Protein AF-A0AA97G3I2-F1 (afdb_monomer)

Solvent-accessible surface area (backbone atoms only — not comparable to full-atom values): 60338 Å² total; per-residue (Å²): 138,85,88,87,87,88,81,91,87,89,88,85,90,91,90,89,89,88,90,92,85,88,84,84,91,85,84,83,90,85,82,82,90,84,91,81,91,88,88,81,88,88,87,89,86,84,88,83,84,86,76,59,80,69,82,68,74,82,69,80,83,82,67,99,65,90,66,88,88,70,79,66,52,35,81,41,28,3,24,50,42,18,44,53,46,54,38,52,75,70,69,47,59,52,62,64,66,43,71,48,29,27,66,45,46,49,55,59,30,60,42,75,54,60,66,80,61,52,58,74,44,31,99,71,78,66,78,91,54,81,66,79,39,22,56,55,58,52,50,56,50,47,75,70,57,63,81,91,46,51,68,63,52,34,57,43,24,45,19,48,19,54,41,45,54,27,69,79,40,47,76,72,44,62,86,40,69,50,46,45,52,56,49,52,47,53,47,55,51,35,75,77,43,70,94,59,58,38,32,37,34,58,9,33,54,72,26,48,29,56,55,38,47,60,69,85,60,59,38,64,47,60,43,46,76,64,67,63,67,56,51,48,32,45,28,54,18,32,42,30,32,48,92,62,17,89,86,62,46,61,65,78,38,12,36,34,46,29,51,60,77,69,33,49,27,7,18,40,36,31,49,47,57,29,82,86,40,58,25,32,36,39,36,30,39,54,18,37,29,62,54,31,47,54,29,56,86,43,32,24,42,30,35,38,42,33,44,49,66,96,54,94,84,64,82,67,49,72,49,81,44,84,33,43,39,55,55,30,24,39,86,41,82,54,100,63,31,49,44,80,43,82,44,78,37,84,71,47,65,64,72,92,58,86,78,62,82,53,70,69,49,52,50,53,50,51,51,53,53,50,52,46,21,22,60,70,44,27,55,32,36,31,40,34,32,25,31,77,87,60,49,72,34,46,75,47,62,34,56,42,53,78,68,44,74,51,42,38,24,73,46,68,78,70,92,77,56,70,37,57,38,51,65,49,11,58,36,68,36,55,25,36,30,38,73,70,46,88,92,49,60,86,73,58,59,74,31,15,33,36,34,36,61,39,60,53,75,73,62,69,34,70,77,44,49,70,33,42,32,25,40,39,23,34,34,41,47,66,79,11,43,53,27,51,48,29,50,74,71,64,26,22,28,30,36,28,44,93,40,41,70,52,55,65,76,41,52,70,41,51,23,21,43,40,20,38,25,28,63,85,38,82,46,19,39,29,32,78,40,80,49,61,70,61,52,58,78,31,45,55,72,48,77,64,79,53,76,79,62,85,53,62,84,70,72,47,73,74,74,41,48,74,56,93,81,67,49,94,45,71,62,59,35,51,50,51,56,52,51,50,52,54,58,55,52,53,57,71,39,92,54,22,51,50,54,46,36,83,36,43,67,63,36,43,28,36,73,55,35,67,64,52,47,53,48,26,56,49,44,52,53,42,51,54,50,32,51,54,34,50,53,53,49,50,54,44,44,61,51,53,12,54,98,72,47,55,75,68,56,47,52,60,57,70,46,46,58,54,48,50,54,47,47,50,55,49,54,54,49,51,47,57,33,49,50,52,47,49,52,60,53,53,28,37,76,71,65,62,63,53,91,60,48,42,61,54,32,47,50,31,31,48,48,41,40,40,43,43,62,41,69,86,60,96,49,68,91,55,51,70,19,54,46,29,47,53,50,57,47,52,52,55,47,65,64,42,46,63,61,30,30,62,47,47,61,51,40,52,76,52,76,60,93,48,35,39,36,36,38,46,50,67,97,86,73,75,82,73,86,57,51,79,60,46,60,51,54,54,70,71,58,39,76,36,33,43,36,40,38,47,88,61,35,37,37,36,44,35,40,46,87,94,31,42,37,40,38,41,41,33,58,60,48,85,99,67,79,35,16,35,44,35,42,40,42,33,43,80,49,56,45,100,86,70,51,61,39,41,10,51,49,50,38,52,48,50,52,54,54,49,51,63,69,45,50,62,56,93,78,33,56,78,74,43,76,50,76,38,81,78,69,30,30,43,35,42,35,34,45,48,43,84,42,72,67,48,51,37,50,28,48,44,50,49,54,29,47,53,54,44,47,74,64,42,22,85,65,34,46,91,50,79,62,62,84,96,67,88,61,44,71,70,59,45,58,70,57,58,77,56,81,53,78,50,54,59,50,41,42,29,52,51,39,50,49,43,55,56,37,63,39,81,93,50,88,41,55,86,44,43,67,80,48,52,52,74,67,60,42,50,53,37,52,53,40,32,54,41,57,80,32,93,88,49,38,69,63,49,60,68,28,93,89,51,55,72,69,59,42,42,48,51,48,49,52,41,44,74,74,42,25,71,78,38,51,69,52,50,31,67,79,39,64,92,49,54,95,32,34,30,27,51,44,84,50,62,84,61,49,86,41,57,82,34,52,55,89,55,65,64,85,85,40,50,67,60,53,51,52,46,42,69,74,57,43,78,36,47,42,30,68,58,37,50,53,55,52,51,52,57,66,72,79,108

Sequence (1084 aa):
MLPAYSQRADSPTPATNSNQIPGAEGLSDGAESTHKSYFSDPDPTSVPVQTSLADRLCRSPVSDQADDYSPPNRHQLGGKGMFLQCMKEAGLPVPPFECVTTQVMNALEHQPLDRHRLARCLPWIPDQLDAEISLSKIRKCFATLPPSEQTKRNDWLAGLASFIASDDYYEQVKDSEAAREIRDLRSQLEELCPSQPIIVRSSGVNEDDYGDAQAGKYLSKLQGEEDVLRTCLEVMASAYRPEVCSEGIPQTMALIIQQCIDCRYGGVAMSYQSFQENTVRLEYTLGQPKGVVSGQSGNRPHRIDIYREDRMEEVNRSQYFPGTISSYFILKKNDNGYSETEVFDADAQSDDGRYALTDDMVSELIEYVTRLENLLFCPVDVEFAINRQGRPILLQVRPVTRLSGGMDFTMPIPEQTLAIGESVSEGYCTGPIWLAKKREAGSMPEGAIVVAHHAEDWMLEPGFLKRAGGFVFLEGGFNDHVAILMKQKRKTLMLVGGHFAAMDALVGQQATLACARFRGQPGAFVVAGDYTEKLACYSSLSSDFAEVPLAKTLPSRDDLSPPAGTFYRVTSGFQWLTDQNARLLSFFDASSELDCLANPIKLSMSPQRTERLEETVDGVKRLIYGAEALLEGYQAFLRLAGKKGSPHIMLLRDEWPLLMDRFVELKETVGSELDSIILPMQAAEEGLVSPGMFRQWVAACHQLQSSLQALNPREAEQVRSVHELIFALHQRFVEALAPVTLTSGQGKISMEKNVTYVQCSTPGETVPLISASCKTSLKRLVRHATVVTMEGALIVNMKFGEHWGLIELLEKAEGGKERTLRLKFSDTFITPDGSEDPGKLKRMWFLVQLLKAIDLDKNADSMQLSCNAVAGQIIVECPRMTSPEKMQEAFEKLITALLAVQNLDLFLEDKSIFEEVNWNFNLLLQRLDSDLVTEADRFAFQHCLFLMACSEQYDILPGCYRLLNDQQVQFIDHSRRLVNLENSYEKVLMSDDIGEATRRELLHHFLLVDPGWTIPLVEDVYPHLRGKSFIIEPSEDYQLKFVVSPDQPFREHEEKVKKAFQKNGLLYASQRLRDEYFAFRYDQ

Structure (mmCIF, N/CA/C/O backbone):
data_AF-A0AA97G3I2-F1
#
_entry.id   AF-A0AA97G3I2-F1
#
loop_
_atom_site.group_PDB
_atom_site.id
_atom_site.type_symbol
_atom_site.label_atom_id
_atom_site.label_alt_id
_atom_site.label_comp_id
_atom_site.label_asym_id
_atom_site.label_entity_id
_atom_site.label_seq_id
_atom_site.pdbx_PDB_ins_code
_atom_site.Cartn_x
_atom_site.Cartn_y
_atom_site.Cartn_z
_atom_site.occupancy
_atom_site.B_iso_or_equiv
_atom_site.auth_seq_id
_atom_site.auth_comp_id
_atom_site.auth_asym_id
_atom_site.auth_atom_id
_atom_site.pdbx_PDB_model_num
ATOM 1 N N . MET A 1 1 ? -64.661 33.399 2.501 1.00 30.88 1 MET A N 1
ATOM 2 C CA . MET A 1 1 ? -65.595 33.317 1.352 1.00 30.88 1 MET A CA 1
ATOM 3 C C . MET A 1 1 ? -65.930 31.845 1.102 1.00 30.88 1 MET A C 1
ATOM 5 O O . MET A 1 1 ? -65.134 31.002 1.486 1.00 30.88 1 MET A O 1
ATOM 9 N N . LEU A 1 2 ? -67.093 31.551 0.513 1.00 24.27 2 LEU A N 1
ATOM 10 C CA . LEU A 1 2 ? -67.498 30.250 -0.074 1.00 24.27 2 LEU A CA 1
ATOM 11 C C . LEU A 1 2 ? -67.487 30.393 -1.618 1.00 24.27 2 LEU A C 1
ATOM 13 O O . LEU A 1 2 ? -67.349 31.543 -2.049 1.00 24.27 2 LEU A O 1
ATOM 17 N N . PRO A 1 3 ? -67.716 29.349 -2.459 1.00 43.41 3 PRO A N 1
ATOM 18 C CA . PRO A 1 3 ? -67.945 27.893 -2.241 1.00 43.41 3 PRO A CA 1
ATOM 19 C C . PRO A 1 3 ? -66.755 27.023 -2.763 1.00 43.41 3 PRO A C 1
ATOM 21 O O . PRO A 1 3 ? -65.778 27.607 -3.211 1.00 43.41 3 PRO A O 1
ATOM 24 N N . ALA A 1 4 ? -66.649 25.675 -2.726 1.00 29.25 4 ALA A N 1
ATOM 25 C CA . ALA A 1 4 ? -67.495 24.471 -2.484 1.00 29.25 4 ALA A CA 1
ATOM 26 C C . ALA A 1 4 ? -67.762 23.570 -3.736 1.00 29.25 4 ALA A C 1
ATOM 28 O O . ALA A 1 4 ? -67.625 24.047 -4.856 1.00 29.25 4 ALA A O 1
ATOM 29 N N . TYR A 1 5 ? -68.188 22.303 -3.504 1.00 27.78 5 TYR A N 1
ATOM 30 C CA . TYR A 1 5 ? -68.305 21.101 -4.398 1.00 27.78 5 TYR A CA 1
ATOM 31 C C . TYR A 1 5 ? -66.997 20.274 -4.545 1.00 27.78 5 TYR A C 1
ATOM 33 O O . TYR A 1 5 ? -66.016 20.813 -5.032 1.00 27.78 5 TYR A O 1
ATOM 41 N N . SER A 1 6 ? -66.808 19.027 -4.050 1.00 28.78 6 SER A N 1
ATOM 42 C CA . SER A 1 6 ? -67.592 17.757 -3.891 1.00 28.78 6 SER A CA 1
ATOM 43 C C . SER A 1 6 ? -67.478 16.807 -5.107 1.00 28.78 6 SER A C 1
ATOM 45 O O . SER A 1 6 ? -67.515 17.308 -6.221 1.00 28.78 6 SER A O 1
ATOM 47 N N . GLN A 1 7 ? -67.399 15.466 -4.991 1.00 28.77 7 GLN A N 1
ATOM 48 C CA . GLN A 1 7 ? -68.122 14.573 -4.059 1.00 28.77 7 GLN A CA 1
ATOM 49 C C . GLN A 1 7 ? -67.479 13.152 -3.920 1.00 28.77 7 GLN A C 1
ATOM 51 O O . GLN A 1 7 ? -66.863 12.703 -4.874 1.00 28.77 7 GLN A O 1
ATOM 56 N N . ARG A 1 8 ? -67.673 12.489 -2.753 1.00 29.44 8 ARG A N 1
ATOM 57 C CA . ARG A 1 8 ? -67.909 11.033 -2.429 1.00 29.44 8 ARG A CA 1
ATOM 58 C C . ARG A 1 8 ? -67.457 9.899 -3.394 1.00 29.44 8 ARG A C 1
ATOM 60 O O . ARG A 1 8 ? -67.605 10.054 -4.594 1.00 29.44 8 ARG A O 1
ATOM 67 N N . ALA A 1 9 ? -67.135 8.656 -2.984 1.00 28.88 9 ALA A N 1
ATOM 68 C CA . ALA A 1 9 ? -66.848 7.931 -1.711 1.00 28.88 9 ALA A CA 1
ATOM 69 C C . ALA A 1 9 ? -66.423 6.460 -2.107 1.00 28.88 9 ALA A C 1
ATOM 71 O O . ALA A 1 9 ? -66.140 6.268 -3.286 1.00 28.88 9 ALA A O 1
ATOM 72 N N . ASP A 1 10 ? -66.332 5.367 -1.319 1.00 26.53 10 ASP A N 1
ATOM 73 C CA . ASP A 1 10 ? -66.602 5.012 0.100 1.00 26.53 10 ASP A CA 1
ATOM 74 C C . ASP A 1 10 ? -65.804 3.718 0.511 1.00 26.53 10 ASP A C 1
ATOM 76 O O . ASP A 1 10 ? -64.879 3.335 -0.205 1.00 26.53 10 ASP A O 1
ATOM 80 N N . SER A 1 11 ? -66.120 3.029 1.627 1.00 26.61 11 SER A N 1
ATOM 81 C CA . SER A 1 11 ? -65.428 1.802 2.142 1.00 26.61 11 SER A CA 1
ATOM 82 C C . SER A 1 11 ? -66.394 0.813 2.874 1.00 26.61 11 SER A C 1
ATOM 84 O O . SER A 1 11 ? -67.585 1.130 2.890 1.00 26.61 11 SER A O 1
ATOM 86 N N . PRO A 1 12 ? -66.008 -0.316 3.549 1.00 47.97 12 PRO A N 1
ATOM 87 C CA . PRO A 1 12 ? -64.778 -1.152 3.553 1.00 47.97 12 PRO A CA 1
ATOM 88 C C . PRO A 1 12 ? -64.996 -2.721 3.540 1.00 47.97 12 PRO A C 1
ATOM 90 O O . PRO A 1 12 ? -66.108 -3.207 3.718 1.00 47.97 12 PRO A O 1
ATOM 93 N N . THR A 1 13 ? -63.894 -3.502 3.448 1.00 26.42 13 THR A N 1
ATOM 94 C CA . THR A 1 13 ? -63.675 -4.912 3.946 1.00 26.42 13 THR A CA 1
ATOM 95 C C . THR A 1 13 ? -64.613 -6.079 3.455 1.00 26.42 13 THR A C 1
ATOM 97 O O . THR A 1 13 ? -65.217 -5.928 2.398 1.00 26.42 13 THR A O 1
ATOM 100 N N . PRO A 1 14 ? -64.581 -7.333 4.005 1.00 52.12 14 PRO A N 1
ATOM 101 C CA . PRO A 1 14 ? -63.627 -8.402 3.604 1.00 52.12 14 PRO A CA 1
ATOM 102 C C . PRO A 1 14 ? -64.246 -9.825 3.362 1.00 52.12 14 PRO A C 1
ATOM 104 O O . PRO A 1 14 ? -65.458 -9.990 3.453 1.00 52.12 14 PRO A O 1
ATOM 107 N N . ALA A 1 15 ? -63.387 -10.861 3.189 1.00 26.97 15 ALA A N 1
ATOM 108 C CA . ALA A 1 15 ? -63.506 -12.265 3.694 1.00 26.97 15 ALA A CA 1
ATOM 109 C C . ALA A 1 15 ? -63.346 -13.455 2.698 1.00 26.97 15 ALA A C 1
ATOM 111 O O . ALA A 1 15 ? -63.391 -13.323 1.480 1.00 26.97 15 ALA A O 1
ATOM 112 N N . THR A 1 16 ? -63.092 -14.629 3.295 1.00 29.27 16 THR A N 1
ATOM 113 C CA . THR A 1 16 ? -62.612 -15.934 2.782 1.00 29.27 16 THR A CA 1
ATOM 114 C C . THR A 1 16 ? -63.654 -16.849 2.114 1.00 29.27 16 THR A C 1
ATOM 116 O O . THR A 1 16 ? -64.828 -16.793 2.472 1.00 29.27 16 THR A O 1
ATOM 119 N N . ASN A 1 17 ? -63.203 -17.826 1.295 1.00 27.77 17 ASN A N 1
ATOM 120 C CA . ASN A 1 17 ? -63.493 -19.271 1.500 1.00 27.77 17 ASN A CA 1
ATOM 121 C C . ASN A 1 17 ? -62.713 -20.232 0.561 1.00 27.77 17 ASN A C 1
ATOM 123 O O . ASN A 1 17 ? -61.978 -19.783 -0.313 1.00 27.77 17 ASN A O 1
ATOM 127 N N . SER A 1 18 ? -62.822 -21.551 0.803 1.00 29.17 18 SER A N 1
ATOM 128 C CA . SER A 1 18 ? -61.908 -22.622 0.343 1.00 29.17 18 SER A CA 1
ATOM 129 C C . SER A 1 18 ? -62.562 -23.791 -0.438 1.00 29.17 18 SER A C 1
ATOM 131 O O . SER A 1 18 ? -63.786 -23.843 -0.559 1.00 29.17 18 SER A O 1
ATOM 133 N N . ASN A 1 19 ? -61.717 -24.775 -0.825 1.00 31.34 19 ASN A N 1
ATOM 134 C CA . ASN A 1 19 ? -61.951 -26.207 -1.188 1.00 31.34 19 ASN A CA 1
ATOM 135 C C . ASN A 1 19 ? -61.662 -26.533 -2.677 1.00 31.34 19 ASN A C 1
ATOM 137 O O . ASN A 1 19 ? -62.132 -25.818 -3.548 1.00 31.34 19 ASN A O 1
ATOM 141 N N . GLN A 1 20 ? -60.910 -27.586 -3.052 1.00 28.09 20 GLN A N 1
ATOM 142 C CA . GLN A 1 20 ? -61.114 -29.007 -2.690 1.00 28.09 20 GLN A CA 1
ATOM 143 C C . GLN A 1 20 ? -59.856 -29.919 -2.895 1.00 28.09 20 GLN A C 1
ATOM 145 O O . GLN A 1 20 ? -58.813 -29.457 -3.341 1.00 28.09 20 GLN A O 1
ATOM 150 N N . ILE A 1 21 ? -59.976 -31.214 -2.551 1.00 31.23 21 ILE A N 1
ATOM 151 C CA . ILE A 1 21 ? -58.968 -32.319 -2.483 1.00 31.23 21 ILE A CA 1
ATOM 152 C C . ILE A 1 21 ? -59.619 -33.552 -3.182 1.00 31.23 21 ILE A C 1
ATOM 154 O O . ILE A 1 21 ? -60.841 -33.651 -3.011 1.00 31.23 21 ILE A O 1
ATOM 158 N N . PRO A 1 22 ? -58.955 -34.446 -3.981 1.00 46.09 22 PRO A N 1
ATOM 159 C CA . PRO A 1 22 ? -57.848 -35.377 -3.600 1.00 46.09 22 PRO A CA 1
ATOM 160 C C . PRO A 1 22 ? -56.784 -35.679 -4.706 1.00 46.09 22 PRO A C 1
ATOM 162 O O . PRO A 1 22 ? -56.886 -35.150 -5.806 1.00 46.09 22 PRO A O 1
ATOM 165 N N . GLY A 1 23 ? -55.753 -36.531 -4.529 1.00 30.03 23 GLY A N 1
ATOM 166 C CA . GLY A 1 23 ? -55.194 -37.185 -3.323 1.00 30.03 23 GLY A CA 1
ATOM 167 C C . GLY A 1 23 ? -54.418 -38.510 -3.584 1.00 30.03 23 GLY A C 1
ATOM 168 O O . GLY A 1 23 ? -54.652 -39.158 -4.597 1.00 30.03 23 GLY A O 1
ATOM 169 N N . ALA A 1 24 ? -53.588 -38.911 -2.600 1.00 28.92 24 ALA A N 1
ATOM 170 C CA . ALA A 1 24 ? -52.985 -40.244 -2.325 1.00 28.92 24 ALA A CA 1
ATOM 171 C C . ALA A 1 24 ? -51.721 -40.768 -3.086 1.00 28.92 24 ALA A C 1
ATOM 173 O O . ALA A 1 24 ? -51.787 -41.142 -4.248 1.00 28.92 24 ALA A O 1
ATOM 174 N N . GLU A 1 25 ? -50.610 -40.861 -2.326 1.00 30.06 25 GLU A N 1
ATOM 175 C CA . GLU A 1 25 ? -49.698 -42.021 -2.078 1.00 30.06 25 GLU A CA 1
ATOM 176 C C . GLU A 1 25 ? -49.165 -42.937 -3.220 1.00 30.06 25 GLU A C 1
ATOM 178 O O . GLU A 1 25 ? -49.931 -43.451 -4.027 1.00 30.06 25 GLU A O 1
ATOM 183 N N . GLY A 1 26 ? -47.859 -43.295 -3.194 1.00 27.44 26 GLY A N 1
ATOM 184 C CA . GLY A 1 26 ? -47.316 -44.379 -4.052 1.00 27.44 26 GLY A CA 1
ATOM 185 C C . GLY A 1 26 ? -45.781 -44.539 -4.181 1.00 27.44 26 GLY A C 1
ATOM 186 O O . GLY A 1 26 ? -45.232 -44.271 -5.237 1.00 27.44 26 GLY A O 1
ATOM 187 N N . LEU A 1 27 ? -45.116 -45.000 -3.116 1.00 27.77 27 LEU A N 1
ATOM 188 C CA . LEU A 1 27 ? -43.697 -45.412 -2.954 1.00 27.77 27 LEU A CA 1
ATOM 189 C C . LEU A 1 27 ? -42.867 -46.004 -4.141 1.00 27.77 27 LEU A C 1
ATOM 191 O O . LEU A 1 27 ? -43.371 -46.760 -4.965 1.00 27.77 27 LEU A O 1
ATOM 195 N N . SER A 1 28 ? -41.535 -45.859 -3.982 1.00 26.33 28 SER A N 1
ATOM 196 C CA . SER A 1 28 ? -40.420 -46.805 -4.289 1.00 26.33 28 SER A CA 1
ATOM 197 C C . SER A 1 28 ? -39.907 -47.066 -5.726 1.00 26.33 28 SER A C 1
ATOM 199 O O . SER A 1 28 ? -40.663 -47.419 -6.618 1.00 26.33 28 SER A O 1
ATOM 201 N N . ASP A 1 29 ? -38.567 -46.996 -5.826 1.00 26.27 29 ASP A N 1
ATOM 202 C CA . ASP A 1 29 ? -37.583 -47.840 -6.544 1.00 26.27 29 ASP A CA 1
ATOM 203 C C . ASP A 1 29 ? -37.733 -48.180 -8.048 1.00 26.27 29 ASP A C 1
ATOM 205 O O . ASP A 1 29 ? -38.781 -48.599 -8.526 1.00 26.27 29 ASP A O 1
ATOM 209 N N . GLY A 1 30 ? -36.618 -48.134 -8.802 1.00 25.47 30 GLY A N 1
ATOM 210 C CA . GLY A 1 30 ? -36.596 -48.602 -10.203 1.00 25.47 30 GLY A CA 1
ATOM 211 C C . GLY A 1 30 ? -35.326 -48.287 -11.005 1.00 25.47 30 GLY A C 1
ATOM 212 O O . GLY A 1 30 ? -35.320 -47.389 -11.837 1.00 25.47 30 GLY A O 1
ATOM 213 N N . ALA A 1 31 ? -34.262 -49.047 -10.755 1.00 26.22 31 ALA A N 1
ATOM 214 C CA . ALA A 1 31 ? -32.934 -48.960 -11.366 1.00 26.22 31 ALA A CA 1
ATOM 215 C C . ALA A 1 31 ? -32.840 -48.960 -12.922 1.00 26.22 31 ALA A C 1
ATOM 217 O O . ALA A 1 31 ? -33.613 -49.607 -13.619 1.00 26.22 31 ALA A O 1
ATOM 218 N N . GLU A 1 32 ? -31.767 -48.321 -13.410 1.00 27.45 32 GLU A N 1
ATOM 219 C CA . GLU A 1 32 ? -30.858 -48.780 -14.486 1.00 27.45 32 GLU A CA 1
ATOM 220 C C . GLU A 1 32 ? -31.347 -49.124 -15.921 1.00 27.45 32 GLU A C 1
ATOM 222 O O . GLU A 1 32 ? -31.826 -50.214 -16.212 1.00 27.45 32 GLU A O 1
ATOM 227 N N . SER A 1 33 ? -30.841 -48.320 -16.872 1.00 26.75 33 SER A N 1
ATOM 228 C CA . SER A 1 33 ? -30.131 -48.767 -18.099 1.00 26.75 33 SER A CA 1
ATOM 229 C C . SER A 1 33 ? -30.883 -49.431 -19.281 1.00 26.75 33 SER A C 1
ATOM 231 O O . SER A 1 33 ? -31.554 -50.450 -19.163 1.00 26.75 33 SER A O 1
ATOM 233 N N . THR A 1 34 ? -30.609 -48.972 -20.515 1.00 26.52 34 THR A N 1
ATOM 234 C CA . THR A 1 34 ? -29.609 -49.619 -21.411 1.00 26.52 34 THR A CA 1
ATOM 235 C C . THR A 1 34 ? -29.465 -48.940 -22.788 1.00 26.52 34 THR A C 1
ATOM 237 O O . THR A 1 34 ? -30.353 -48.254 -23.284 1.00 26.52 34 THR A O 1
ATOM 240 N N . HIS A 1 35 ? -28.301 -49.153 -23.415 1.00 27.47 35 HIS A N 1
ATOM 241 C CA . HIS A 1 35 ? -27.897 -48.659 -24.740 1.00 27.47 35 HIS A CA 1
ATOM 242 C C . HIS A 1 35 ? -28.742 -49.160 -25.930 1.00 27.47 35 HIS A C 1
ATOM 244 O O . HIS A 1 35 ? -29.073 -50.347 -25.983 1.00 27.47 35 HIS A O 1
ATOM 250 N N . LYS A 1 36 ? -28.865 -48.315 -26.973 1.00 26.19 36 LYS A N 1
ATOM 251 C CA . LYS A 1 36 ? -28.354 -48.514 -28.366 1.00 26.19 36 LYS A CA 1
ATOM 252 C C . LYS A 1 36 ? -28.874 -47.374 -29.267 1.00 26.19 36 LYS A C 1
ATOM 254 O O . LYS A 1 36 ? -30.077 -47.193 -29.364 1.00 26.19 36 LYS A O 1
ATOM 259 N N . SER A 1 37 ? -28.063 -46.465 -29.818 1.00 25.28 37 SER A N 1
ATOM 260 C CA . SER A 1 37 ? -27.025 -46.619 -30.860 1.00 25.28 37 SER A CA 1
ATOM 261 C C . SER A 1 37 ? -27.548 -47.109 -32.222 1.00 25.28 37 SER A C 1
ATOM 263 O O . SER A 1 37 ? -27.808 -48.300 -32.362 1.00 25.28 37 SER A O 1
ATOM 265 N N . TYR A 1 38 ? -27.581 -46.229 -33.232 1.00 24.64 38 TYR A N 1
ATOM 266 C CA . TYR A 1 38 ? -27.285 -46.546 -34.642 1.00 24.64 38 TYR A CA 1
ATOM 267 C C . TYR A 1 38 ? -26.889 -45.269 -35.413 1.00 24.64 38 TYR A C 1
ATOM 269 O O . TYR A 1 38 ? -27.382 -44.188 -35.107 1.00 24.64 38 TYR A O 1
ATOM 277 N N . PHE A 1 39 ? -25.975 -45.409 -36.380 1.00 25.75 39 PHE A N 1
ATOM 278 C CA . PHE A 1 39 ? -25.434 -44.342 -37.242 1.00 25.75 39 PHE A CA 1
ATOM 279 C C . PHE A 1 39 ? -26.132 -44.303 -38.611 1.00 25.75 39 PHE A C 1
ATOM 281 O O . PHE A 1 39 ? -26.476 -45.360 -39.142 1.00 25.75 39 PHE A O 1
ATOM 288 N N . SER A 1 40 ? -26.195 -43.117 -39.229 1.00 25.39 40 SER A N 1
ATOM 289 C CA . SER A 1 40 ? -26.208 -42.941 -40.694 1.00 25.39 40 SER A CA 1
ATOM 290 C C . SER A 1 40 ? -25.914 -41.482 -41.077 1.00 25.39 40 SER A C 1
ATOM 292 O O . SER A 1 40 ? -26.665 -40.595 -40.670 1.00 25.39 40 SER A O 1
ATOM 294 N N . ASP A 1 41 ? -24.869 -41.241 -41.872 1.00 28.14 41 ASP A N 1
ATOM 295 C CA . ASP A 1 41 ? -24.532 -39.923 -42.443 1.00 28.14 41 ASP A CA 1
ATOM 296 C C . ASP A 1 41 ? -25.569 -39.475 -43.505 1.00 28.14 41 ASP A C 1
ATOM 298 O O . ASP A 1 41 ? -26.335 -40.314 -44.000 1.00 28.14 41 ASP A O 1
ATOM 302 N N . PRO A 1 42 ? -25.622 -38.177 -43.883 1.00 30.41 42 PRO A N 1
ATOM 303 C CA . PRO A 1 42 ? -24.758 -37.743 -44.994 1.00 30.41 42 PRO A CA 1
ATOM 304 C C . PRO A 1 42 ? -24.228 -36.286 -44.947 1.00 30.41 42 PRO A C 1
ATOM 306 O O . PRO A 1 42 ? -24.893 -35.360 -44.491 1.00 30.41 42 PRO A O 1
ATOM 309 N N . ASP A 1 43 ? -23.068 -36.096 -45.577 1.00 27.19 43 ASP A N 1
ATOM 310 C CA . ASP A 1 43 ? -22.499 -34.833 -46.101 1.00 27.19 43 ASP A CA 1
ATOM 311 C C . ASP A 1 43 ? -22.664 -34.866 -47.662 1.00 27.19 43 ASP A C 1
ATOM 313 O O . ASP A 1 43 ? -22.941 -35.962 -48.172 1.00 27.19 43 ASP A O 1
ATOM 317 N N . PRO A 1 44 ? -22.494 -33.796 -48.488 1.00 50.22 44 PRO A N 1
ATOM 318 C CA . PRO A 1 44 ? -21.996 -32.450 -48.177 1.00 50.22 44 PRO A CA 1
ATOM 319 C C . PRO A 1 44 ? -22.752 -31.242 -48.796 1.00 50.22 44 PRO A C 1
ATOM 321 O O . PRO A 1 44 ? -23.634 -31.378 -49.641 1.00 50.22 44 PRO A O 1
ATOM 324 N N . THR A 1 45 ? -22.252 -30.040 -48.458 1.00 25.72 45 THR A N 1
ATOM 325 C CA . THR A 1 45 ? -22.076 -28.812 -49.291 1.00 25.72 45 THR A CA 1
ATOM 326 C C . THR A 1 45 ? -22.715 -27.479 -48.833 1.00 25.72 45 THR A C 1
ATOM 328 O O . THR A 1 45 ? -23.830 -27.122 -49.194 1.00 25.72 45 THR A O 1
ATOM 331 N N . SER A 1 46 ? -21.834 -26.628 -48.279 1.00 25.50 46 SER A N 1
ATOM 332 C CA . SER A 1 46 ? -21.603 -25.212 -48.658 1.00 25.50 46 SER A CA 1
ATOM 333 C C . SER A 1 46 ? -22.276 -24.041 -47.889 1.00 25.50 46 SER A C 1
ATOM 335 O O . SER A 1 46 ? -23.485 -23.869 -47.917 1.00 25.50 46 SER A O 1
ATOM 337 N N . VAL A 1 47 ? -21.399 -23.144 -47.382 1.00 27.89 47 VAL A N 1
ATOM 338 C CA . VAL A 1 47 ? -21.585 -21.705 -47.025 1.00 27.89 47 VAL A CA 1
ATOM 339 C C . VAL A 1 47 ? -22.497 -21.364 -45.816 1.00 27.89 47 VAL A C 1
ATOM 341 O O . VAL A 1 47 ? -23.588 -21.905 -45.707 1.00 27.89 47 VAL A O 1
ATOM 344 N N . PRO A 1 48 ? -22.175 -20.340 -44.991 1.00 29.55 48 PRO A N 1
ATOM 345 C CA . PRO A 1 48 ? -20.895 -19.983 -44.360 1.00 29.55 48 PRO A CA 1
ATOM 346 C C . PRO A 1 48 ? -20.984 -20.050 -42.813 1.00 29.55 48 PRO A C 1
ATOM 348 O O . PRO A 1 48 ? -21.995 -19.662 -42.231 1.00 29.55 48 PRO A O 1
ATOM 351 N N . VAL A 1 49 ? -19.919 -20.449 -42.108 1.00 28.14 49 VAL A N 1
ATOM 352 C CA . VAL A 1 49 ? -19.945 -20.493 -40.629 1.00 28.14 49 VAL A CA 1
ATOM 353 C C . VAL A 1 49 ? -19.307 -19.238 -40.027 1.00 28.14 49 VAL A C 1
ATOM 355 O O . VAL A 1 49 ? -18.090 -19.071 -40.083 1.00 28.14 49 VAL A O 1
ATOM 358 N N . GLN A 1 50 ? -20.121 -18.382 -39.400 1.00 33.25 50 GLN A N 1
ATOM 359 C CA . GLN A 1 50 ? -19.643 -17.487 -38.340 1.00 33.25 50 GLN A CA 1
ATOM 360 C C . GLN A 1 50 ? -19.393 -18.341 -37.090 1.00 33.25 50 GLN A C 1
ATOM 362 O O . GLN A 1 50 ? -20.322 -18.609 -36.332 1.00 33.25 50 GLN A O 1
ATOM 367 N N . THR A 1 51 ? -18.162 -18.815 -36.890 1.00 26.58 51 THR A N 1
ATOM 368 C CA . THR A 1 51 ? -17.788 -19.467 -35.629 1.00 26.58 51 THR A CA 1
ATOM 369 C C . THR A 1 51 ? -17.696 -18.417 -34.531 1.00 26.58 51 THR A C 1
ATOM 371 O O . THR A 1 51 ? -17.031 -17.389 -34.687 1.00 26.58 51 THR A O 1
ATOM 374 N N . SER A 1 52 ? -18.389 -18.662 -33.421 1.00 33.22 52 SER A N 1
ATOM 375 C CA . SER A 1 52 ? -18.362 -17.766 -32.269 1.00 33.22 52 SER A CA 1
ATOM 376 C C . SER A 1 52 ? -16.973 -17.770 -31.616 1.00 33.22 52 SER A C 1
ATOM 378 O O . SER A 1 52 ? -16.182 -18.696 -31.811 1.00 33.22 52 SER A O 1
ATOM 380 N N . LEU A 1 53 ? -16.650 -16.740 -30.826 1.00 33.53 53 LEU A N 1
ATOM 381 C CA . LEU A 1 53 ? -15.370 -16.700 -30.108 1.00 33.53 53 LEU A CA 1
ATOM 382 C C . LEU A 1 53 ? -15.239 -17.880 -29.120 1.00 33.53 53 LEU A C 1
ATOM 384 O O . LEU A 1 53 ? -14.149 -18.425 -28.957 1.00 33.53 53 LEU A O 1
ATOM 388 N N . ALA A 1 54 ? -16.365 -18.323 -28.547 1.00 30.00 54 ALA A N 1
ATOM 389 C CA . ALA A 1 54 ? -16.445 -19.407 -27.571 1.00 30.00 54 ALA A CA 1
ATOM 390 C C . ALA A 1 54 ? -15.928 -20.758 -28.099 1.00 30.00 54 ALA A C 1
ATOM 392 O O . ALA A 1 54 ? -15.239 -21.470 -27.373 1.00 30.00 54 ALA A O 1
ATOM 393 N N . ASP A 1 55 ? -16.168 -21.090 -29.374 1.00 26.80 55 ASP A N 1
ATOM 394 C CA . ASP A 1 55 ? -15.772 -22.386 -29.958 1.00 26.80 55 ASP A CA 1
ATOM 395 C C . ASP A 1 55 ? -14.244 -22.585 -30.058 1.00 26.80 55 ASP A C 1
ATOM 397 O O . ASP A 1 55 ? -13.770 -23.692 -30.325 1.00 26.80 55 ASP A O 1
ATOM 401 N N . ARG A 1 56 ? -13.447 -21.528 -29.833 1.00 34.31 56 ARG A N 1
ATOM 402 C CA . ARG A 1 56 ? -11.978 -21.610 -29.741 1.00 34.31 56 ARG A CA 1
ATOM 403 C C . ARG A 1 56 ? -11.456 -21.905 -28.329 1.00 34.31 56 ARG A C 1
ATOM 405 O O . ARG A 1 56 ? -10.301 -22.299 -28.211 1.00 34.31 56 ARG A O 1
ATOM 412 N N . LEU A 1 57 ? -12.278 -21.782 -27.284 1.00 33.78 57 LEU A N 1
ATOM 413 C CA . LEU A 1 57 ? -11.838 -21.842 -25.880 1.00 33.78 57 LEU A CA 1
ATOM 414 C C . LEU A 1 57 ? -11.641 -23.268 -25.323 1.00 33.78 57 LEU A C 1
ATOM 416 O O . LEU A 1 57 ? -11.143 -23.427 -24.214 1.00 33.78 57 LEU A O 1
ATOM 420 N N . CYS A 1 58 ? -12.016 -24.317 -26.064 1.00 26.86 58 CYS A N 1
ATOM 421 C CA . CYS A 1 58 ? -12.092 -25.692 -25.541 1.00 26.86 58 CYS A CA 1
ATOM 422 C C . CYS A 1 58 ? -11.116 -26.686 -26.203 1.00 26.86 58 CYS A C 1
ATOM 424 O O . CYS A 1 58 ? -11.462 -27.854 -26.395 1.00 26.86 58 CYS A O 1
ATOM 426 N N . ARG A 1 59 ? -9.905 -26.251 -26.585 1.00 24.70 59 ARG A N 1
ATOM 427 C CA . ARG A 1 59 ? -8.856 -27.141 -27.132 1.00 24.70 59 ARG A CA 1
ATOM 428 C C . ARG A 1 59 ? -7.451 -26.847 -26.596 1.00 24.70 59 ARG A C 1
ATOM 430 O O . ARG A 1 59 ? -6.571 -26.436 -27.349 1.00 24.70 59 ARG A O 1
ATOM 437 N N . SER A 1 60 ? -7.216 -27.169 -25.326 1.00 29.75 60 SER A N 1
ATOM 438 C CA . SER A 1 60 ? -5.856 -27.482 -24.871 1.00 29.75 60 SER A CA 1
ATOM 439 C C . SER A 1 60 ? -5.386 -28.788 -25.528 1.00 29.75 60 SER A C 1
ATOM 441 O O . SER A 1 60 ? -6.113 -29.785 -25.457 1.00 29.75 60 SER A O 1
ATOM 443 N N . PRO A 1 61 ? -4.197 -28.838 -26.151 1.00 30.22 61 PRO A N 1
ATOM 444 C CA . PRO A 1 61 ? -3.578 -30.098 -26.534 1.00 30.22 61 PRO A CA 1
ATOM 445 C C . PRO A 1 61 ? -3.000 -30.759 -25.277 1.00 30.22 61 PRO A C 1
ATOM 447 O O . PRO A 1 61 ? -1.866 -30.488 -24.896 1.00 30.22 61 PRO A O 1
ATOM 450 N N . VAL A 1 62 ? -3.779 -31.619 -24.617 1.00 28.48 62 VAL A N 1
ATOM 451 C CA . VAL A 1 62 ? -3.242 -32.489 -23.561 1.00 28.48 62 VAL A CA 1
ATOM 452 C C . VAL A 1 62 ? -2.324 -33.513 -24.226 1.00 28.48 62 VAL A C 1
ATOM 454 O O . VAL A 1 62 ? -2.787 -34.456 -24.865 1.00 28.48 62 VAL A O 1
ATOM 457 N N . SER A 1 63 ? -1.017 -33.291 -24.128 1.00 27.59 63 SER A N 1
ATOM 458 C CA . SER A 1 63 ? -0.005 -34.296 -24.433 1.00 27.59 63 SER A CA 1
ATOM 459 C C . SER A 1 63 ? 0.158 -35.216 -23.228 1.00 27.59 63 SER A C 1
ATOM 461 O O . SER A 1 63 ? 0.516 -34.741 -22.153 1.00 27.59 63 SER A O 1
ATOM 463 N N . ASP A 1 64 ? -0.054 -36.522 -23.411 1.00 27.03 64 ASP A N 1
ATOM 464 C CA . ASP A 1 64 ? 0.131 -37.555 -22.378 1.00 27.03 64 ASP A CA 1
ATOM 465 C C . ASP A 1 64 ? 1.625 -37.818 -22.070 1.00 27.03 64 ASP A C 1
ATOM 467 O O . ASP A 1 64 ? 2.136 -38.931 -22.210 1.00 27.03 64 ASP A O 1
ATOM 471 N N . GLN A 1 65 ? 2.342 -36.774 -21.653 1.00 30.14 65 GLN A N 1
ATOM 472 C CA . GLN A 1 65 ? 3.662 -36.845 -21.035 1.00 30.14 65 GLN A CA 1
ATOM 473 C C . GLN A 1 65 ? 3.650 -35.977 -19.776 1.00 30.14 65 GLN A C 1
ATOM 475 O O . GLN A 1 65 ? 3.777 -34.757 -19.838 1.00 30.14 65 GLN A O 1
ATOM 480 N N . ALA A 1 66 ? 3.471 -36.629 -18.628 1.00 31.33 66 ALA A N 1
ATOM 481 C CA . ALA A 1 66 ? 3.716 -36.027 -17.325 1.00 31.33 66 ALA A CA 1
ATOM 482 C C . ALA A 1 66 ? 5.232 -36.003 -17.078 1.00 31.33 66 ALA A C 1
ATOM 484 O O . ALA A 1 66 ? 5.772 -36.885 -16.409 1.00 31.33 66 ALA A O 1
ATOM 485 N N . ASP A 1 67 ? 5.912 -35.032 -17.689 1.00 32.44 67 ASP A N 1
ATOM 486 C CA . ASP A 1 67 ? 7.294 -34.708 -17.346 1.00 32.44 67 ASP A CA 1
ATOM 487 C C . ASP A 1 67 ? 7.354 -34.069 -15.944 1.00 32.44 67 ASP A C 1
ATOM 489 O O . ASP A 1 67 ? 6.399 -33.449 -15.472 1.00 32.44 67 ASP A O 1
ATOM 493 N N . ASP A 1 68 ? 8.483 -34.266 -15.263 1.00 34.41 68 ASP A N 1
ATOM 494 C CA . ASP A 1 68 ? 8.693 -33.944 -13.846 1.00 34.41 68 ASP A CA 1
ATOM 495 C C . ASP A 1 68 ? 8.874 -32.422 -13.648 1.00 34.41 68 ASP A C 1
ATOM 497 O O . ASP A 1 68 ? 9.996 -31.905 -13.633 1.00 34.41 68 ASP A O 1
ATOM 501 N N . TYR A 1 69 ? 7.754 -31.686 -13.598 1.00 41.00 69 TYR A N 1
ATOM 502 C CA . TYR A 1 69 ? 7.722 -30.217 -13.589 1.00 41.00 69 TYR A CA 1
ATOM 503 C C . TYR A 1 69 ? 8.445 -29.634 -12.365 1.00 41.00 69 TYR A C 1
ATOM 505 O O . TYR A 1 69 ? 7.910 -29.553 -11.260 1.00 41.00 69 TYR A O 1
ATOM 513 N N . SER A 1 70 ? 9.683 -29.200 -12.591 1.00 50.81 70 SER A N 1
ATOM 514 C CA . SER A 1 70 ? 10.502 -28.470 -11.626 1.00 50.81 70 SER A CA 1
ATOM 515 C C . SER A 1 70 ? 10.416 -26.969 -11.927 1.00 50.81 70 SER A C 1
ATOM 517 O O . SER A 1 70 ? 10.772 -26.579 -13.041 1.00 50.81 70 SER A O 1
ATOM 519 N N . PRO A 1 71 ? 9.994 -26.109 -10.979 1.00 60.62 71 PRO A N 1
ATOM 520 C CA . PRO A 1 71 ? 9.780 -24.688 -11.253 1.00 60.62 71 PRO A CA 1
ATOM 521 C C . PRO A 1 71 ? 11.081 -23.964 -11.669 1.00 60.62 71 PRO A C 1
ATOM 523 O O . PRO A 1 71 ? 12.151 -24.264 -11.120 1.00 60.62 71 PRO A O 1
ATOM 526 N N . PRO A 1 72 ? 11.034 -22.988 -12.603 1.00 74.88 72 PRO A N 1
ATOM 527 C CA . PRO A 1 72 ? 12.241 -22.380 -13.167 1.00 74.88 72 PRO A CA 1
ATOM 528 C C . PRO A 1 72 ? 13.141 -21.692 -12.129 1.00 74.88 72 PRO A C 1
ATOM 530 O O . PRO A 1 72 ? 12.752 -20.762 -11.421 1.00 74.88 72 PRO A O 1
ATOM 533 N N . ASN A 1 73 ? 14.399 -22.130 -12.046 1.00 82.25 73 ASN A N 1
ATOM 534 C CA . ASN A 1 73 ? 15.290 -21.746 -10.952 1.00 82.25 73 ASN A CA 1
ATOM 535 C C . ASN A 1 73 ? 15.818 -20.298 -11.082 1.00 82.25 73 ASN A C 1
ATOM 537 O O . ASN A 1 73 ? 16.740 -20.015 -11.854 1.00 82.25 73 ASN A O 1
ATOM 541 N N . ARG A 1 74 ? 15.297 -19.387 -10.247 1.00 86.12 74 ARG A N 1
ATOM 542 C CA . ARG A 1 74 ? 15.693 -17.964 -10.170 1.00 86.12 74 ARG A CA 1
ATOM 543 C C . ARG A 1 74 ? 17.191 -17.740 -9.900 1.00 86.12 74 ARG A C 1
ATOM 545 O O . ARG A 1 74 ? 17.756 -16.779 -10.415 1.00 86.12 74 ARG A O 1
ATOM 552 N N . HIS A 1 75 ? 17.878 -18.624 -9.169 1.00 87.38 75 HIS A N 1
ATOM 553 C CA . HIS A 1 75 ? 19.335 -18.520 -8.975 1.00 87.38 75 HIS A CA 1
ATOM 554 C C . HIS A 1 75 ? 20.142 -18.907 -10.226 1.00 87.38 75 HIS A C 1
ATOM 556 O O . HIS A 1 75 ? 21.295 -18.492 -10.358 1.00 87.38 75 HIS A O 1
ATOM 562 N N . GLN A 1 76 ? 19.559 -19.682 -11.144 1.00 90.75 76 GLN A N 1
ATOM 563 C CA . GLN A 1 76 ? 20.186 -20.114 -12.396 1.00 90.75 76 GLN A CA 1
ATOM 564 C C . GLN A 1 76 ? 19.864 -19.170 -13.565 1.00 90.75 76 GLN A C 1
ATOM 566 O O . GLN A 1 76 ? 20.752 -18.862 -14.360 1.00 90.75 76 GLN A O 1
ATOM 571 N N . LEU A 1 77 ? 18.616 -18.698 -13.656 1.00 91.44 77 LEU A N 1
ATOM 572 C CA . LEU A 1 77 ? 18.093 -17.902 -14.777 1.00 91.44 77 LEU A CA 1
ATOM 573 C C . LEU A 1 77 ? 17.997 -16.392 -14.484 1.00 91.44 77 LEU A C 1
ATOM 575 O O . LEU A 1 77 ? 17.777 -15.601 -15.404 1.00 91.44 77 LEU A O 1
ATOM 579 N N . GLY A 1 78 ? 18.148 -15.977 -13.222 1.00 89.19 78 GLY A N 1
ATOM 580 C CA . GLY A 1 78 ? 17.774 -14.638 -12.753 1.00 89.19 78 GLY A CA 1
ATOM 581 C C . GLY A 1 78 ? 16.253 -14.421 -12.750 1.00 89.19 78 GLY A C 1
ATOM 582 O O . GLY A 1 78 ? 15.493 -15.284 -13.192 1.00 89.19 78 GLY A O 1
ATOM 583 N N . GLY A 1 79 ? 15.794 -13.271 -12.249 1.00 86.44 79 GLY A N 1
ATOM 584 C CA . GLY A 1 79 ? 14.365 -12.970 -12.109 1.00 86.44 79 GLY A CA 1
ATOM 585 C C . GLY A 1 79 ? 13.615 -12.937 -13.439 1.00 86.44 79 GLY A C 1
ATOM 586 O O . GLY A 1 79 ? 12.667 -13.698 -13.630 1.00 86.44 79 GLY A O 1
ATOM 587 N N . LYS A 1 80 ? 14.089 -12.135 -14.403 1.00 90.25 80 LYS A N 1
ATOM 588 C CA . LYS A 1 80 ? 13.493 -12.065 -15.748 1.00 90.25 80 LYS A CA 1
ATOM 589 C C . LYS A 1 80 ? 13.505 -13.407 -16.474 1.00 90.25 80 LYS A C 1
ATOM 591 O O . LYS A 1 80 ? 12.518 -13.759 -17.106 1.00 90.25 80 LYS A O 1
ATOM 596 N N . GLY A 1 81 ? 14.616 -14.143 -16.401 1.00 91.88 81 GLY A N 1
ATOM 597 C CA . GLY A 1 81 ? 14.759 -15.438 -17.072 1.00 91.88 81 GLY A CA 1
ATOM 598 C C . GLY A 1 81 ? 13.806 -16.488 -16.503 1.00 91.88 81 GLY A C 1
ATOM 599 O O . GLY A 1 81 ? 13.191 -17.227 -17.266 1.00 91.88 81 GLY A O 1
ATOM 600 N N . MET A 1 82 ? 13.614 -16.491 -15.179 1.00 90.44 82 MET A N 1
ATOM 601 C CA . MET A 1 82 ? 12.592 -17.296 -14.510 1.00 90.44 82 MET A CA 1
ATOM 602 C C . MET A 1 82 ? 11.183 -16.908 -14.985 1.00 90.44 82 MET A C 1
ATOM 604 O O . MET A 1 82 ? 10.469 -17.769 -15.486 1.00 90.44 82 MET A O 1
ATOM 608 N N . PHE A 1 83 ? 10.805 -15.624 -14.955 1.00 90.62 83 PHE A N 1
ATOM 609 C CA . PHE A 1 83 ? 9.463 -15.210 -15.387 1.00 90.62 83 PHE A CA 1
ATOM 610 C C . PHE A 1 83 ? 9.184 -15.449 -16.879 1.00 90.62 83 PHE A C 1
ATOM 612 O O . PHE A 1 83 ? 8.080 -15.862 -17.229 1.00 90.62 83 PHE A O 1
ATOM 619 N N . LEU A 1 84 ? 10.163 -15.239 -17.765 1.00 93.06 84 LEU A N 1
ATOM 620 C CA . LEU A 1 84 ? 10.042 -15.579 -19.188 1.00 93.06 84 LEU A CA 1
ATOM 621 C C . LEU A 1 84 ? 9.793 -17.078 -19.396 1.00 93.06 84 LEU A C 1
ATOM 623 O O . LEU A 1 84 ? 8.974 -17.447 -20.240 1.00 93.06 84 LEU A O 1
ATOM 627 N N . GLN A 1 85 ? 10.465 -17.929 -18.617 1.00 91.75 85 GLN A N 1
ATOM 628 C CA . GLN A 1 85 ? 10.271 -19.374 -18.657 1.00 91.75 85 GLN A CA 1
ATOM 629 C C . GLN A 1 85 ? 8.886 -19.768 -18.122 1.00 91.75 85 GLN A C 1
ATOM 631 O O . GLN A 1 85 ? 8.161 -20.455 -18.837 1.00 91.75 85 GLN A O 1
ATOM 636 N N . CYS A 1 86 ? 8.444 -19.221 -1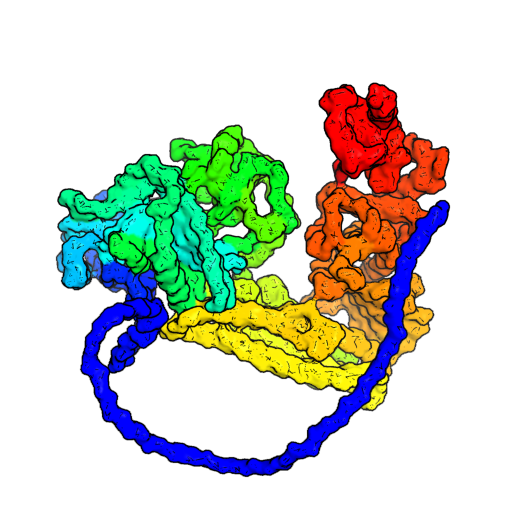6.982 1.00 88.94 86 CYS A N 1
ATOM 637 C CA . CYS A 1 86 ? 7.086 -19.442 -16.466 1.00 88.94 86 CYS A CA 1
ATOM 638 C C . CYS A 1 86 ? 6.003 -19.023 -17.482 1.00 88.94 86 CYS A C 1
ATOM 640 O O . CYS A 1 86 ? 5.006 -19.720 -17.652 1.00 88.94 86 CYS A O 1
ATOM 642 N N . MET A 1 87 ? 6.187 -17.907 -18.204 1.00 91.81 87 MET A N 1
ATOM 643 C CA . MET A 1 87 ? 5.253 -17.485 -19.261 1.00 91.81 87 MET A CA 1
ATOM 644 C C . MET A 1 87 ? 5.244 -18.437 -20.470 1.00 91.81 87 MET A C 1
ATOM 646 O O . MET A 1 87 ? 4.181 -18.701 -21.034 1.00 91.81 87 MET A O 1
ATOM 650 N N . LYS A 1 88 ? 6.416 -18.950 -20.868 1.00 91.69 88 LYS A N 1
ATOM 651 C CA . LYS A 1 88 ? 6.593 -19.922 -21.962 1.00 91.69 88 LYS A CA 1
ATOM 652 C C . LYS A 1 88 ? 5.939 -21.265 -21.621 1.00 91.69 88 LYS A C 1
ATOM 654 O O . LYS A 1 88 ? 5.232 -21.822 -22.455 1.00 91.69 88 LYS A O 1
ATOM 659 N N . GLU A 1 89 ? 6.109 -21.738 -20.389 1.00 88.94 89 GLU A N 1
ATOM 660 C CA . GLU A 1 89 ? 5.497 -22.964 -19.853 1.00 88.94 89 GLU A CA 1
ATOM 661 C C . GLU A 1 89 ? 3.977 -22.820 -19.682 1.00 88.94 89 GLU A C 1
ATOM 663 O O . GLU A 1 89 ? 3.226 -23.713 -20.066 1.00 88.94 89 GLU A O 1
ATOM 668 N N . ALA A 1 90 ? 3.499 -21.650 -19.245 1.00 87.31 90 ALA A N 1
ATOM 669 C CA . ALA A 1 90 ? 2.074 -21.309 -19.210 1.00 87.31 90 ALA A CA 1
ATOM 670 C C . ALA A 1 90 ? 1.432 -21.108 -20.604 1.00 87.31 90 ALA A C 1
ATOM 672 O O . ALA A 1 90 ? 0.243 -20.777 -20.691 1.00 87.31 90 ALA A O 1
ATOM 673 N N . GLY A 1 91 ? 2.191 -21.263 -21.698 1.00 91.75 91 GLY A N 1
ATOM 674 C CA . GLY A 1 91 ? 1.695 -21.136 -23.070 1.00 91.75 91 GLY A CA 1
ATOM 675 C C . GLY A 1 91 ? 1.221 -19.725 -23.439 1.00 91.75 91 GLY A C 1
ATOM 676 O O . GLY A 1 91 ? 0.267 -19.580 -24.206 1.00 91.75 91 GLY A O 1
ATOM 677 N N . LEU A 1 92 ? 1.833 -18.686 -22.865 1.00 94.12 92 LEU A N 1
ATOM 678 C CA . LEU A 1 92 ? 1.598 -17.288 -23.238 1.00 94.12 92 LEU A CA 1
ATOM 679 C C . LEU A 1 92 ? 2.483 -16.888 -24.439 1.00 94.12 92 LEU A C 1
ATOM 681 O O . LEU A 1 92 ? 3.549 -17.478 -24.640 1.00 94.12 92 LEU A O 1
ATOM 685 N N . PRO A 1 93 ? 2.089 -15.893 -25.260 1.00 95.94 93 PRO A N 1
ATOM 686 C CA . PRO A 1 93 ? 2.850 -15.514 -26.450 1.00 95.94 93 PRO A CA 1
ATOM 687 C C . PRO A 1 93 ? 4.092 -14.686 -26.087 1.00 95.94 93 PRO A C 1
ATOM 689 O O . PRO A 1 93 ? 4.061 -13.457 -26.101 1.00 95.94 93 PRO A O 1
ATOM 692 N N . VAL A 1 94 ? 5.195 -15.368 -25.784 1.00 96.12 94 VAL A N 1
ATOM 693 C CA . VAL A 1 94 ? 6.520 -14.780 -25.516 1.00 96.12 94 VAL A CA 1
ATOM 694 C C . VAL A 1 94 ? 7.399 -14.879 -26.777 1.00 96.12 94 VAL A C 1
ATOM 696 O O . VAL A 1 94 ? 7.355 -15.914 -27.449 1.00 96.12 94 VAL A O 1
ATOM 699 N N . PRO A 1 95 ? 8.221 -13.867 -27.132 1.00 95.38 95 PRO A N 1
ATOM 700 C CA . PRO A 1 95 ? 9.217 -14.013 -28.192 1.00 95.38 95 PRO A CA 1
ATOM 701 C C . PRO A 1 95 ? 10.221 -15.120 -27.837 1.00 95.38 95 PRO A C 1
ATOM 703 O O . PRO A 1 95 ? 10.688 -15.133 -26.696 1.00 95.38 95 PRO A O 1
ATOM 706 N N . PRO A 1 96 ? 10.608 -16.003 -28.778 1.00 95.56 96 PRO A N 1
ATOM 707 C CA . PRO A 1 96 ? 11.683 -16.971 -28.586 1.00 95.56 96 PRO A CA 1
ATOM 708 C C . PRO A 1 96 ? 12.920 -16.362 -27.917 1.00 95.56 96 PRO A C 1
ATOM 710 O O . PRO A 1 96 ? 13.378 -15.274 -28.282 1.00 95.56 96 PRO A O 1
ATOM 713 N N . PHE A 1 97 ? 13.438 -17.065 -26.914 1.00 95.81 97 PHE A N 1
ATOM 714 C CA . PHE A 1 97 ? 14.575 -16.641 -26.112 1.00 95.81 97 PHE A CA 1
ATOM 715 C C . PHE A 1 97 ? 15.367 -17.845 -25.604 1.00 95.81 97 PHE A C 1
ATOM 717 O O . PHE A 1 97 ? 14.793 -18.912 -25.385 1.00 95.81 97 PHE A O 1
ATOM 724 N N . GLU A 1 98 ? 16.649 -17.611 -25.334 1.00 96.06 98 GLU A N 1
ATOM 725 C CA . GLU A 1 98 ? 17.548 -18.528 -24.636 1.00 96.06 98 GLU A CA 1
ATOM 726 C C . GLU A 1 98 ? 18.226 -17.838 -23.444 1.00 96.06 98 GLU A C 1
ATOM 728 O O . GLU A 1 98 ? 18.509 -16.635 -23.478 1.00 96.06 98 GLU A O 1
ATOM 733 N N . CYS A 1 99 ? 18.493 -18.589 -22.372 1.00 95.00 99 CYS A N 1
ATOM 734 C CA . CYS A 1 99 ? 19.050 -18.058 -21.124 1.00 95.00 99 CYS A CA 1
ATOM 735 C C . CYS A 1 99 ? 20.506 -18.489 -20.907 1.00 95.00 99 CYS A C 1
ATOM 737 O O . CYS A 1 99 ? 20.796 -19.648 -20.616 1.00 95.00 99 CYS A O 1
ATOM 739 N N . VAL A 1 100 ? 21.427 -17.524 -20.940 1.00 95.94 100 VAL A N 1
ATOM 740 C CA . VAL A 1 100 ? 22.815 -17.712 -20.500 1.00 95.94 100 VAL A CA 1
ATOM 741 C C . VAL A 1 100 ? 22.825 -17.734 -18.974 1.00 95.94 100 VAL A C 1
ATOM 743 O O . VAL A 1 100 ? 22.712 -16.694 -18.320 1.00 95.94 100 VAL A O 1
ATOM 746 N N . THR A 1 101 ? 22.913 -18.931 -18.399 1.00 94.75 101 THR A N 1
ATOM 747 C CA . THR A 1 101 ? 22.728 -19.127 -16.955 1.00 94.75 101 THR A CA 1
ATOM 748 C C . THR A 1 101 ? 23.833 -18.481 -16.112 1.00 94.75 101 THR A C 1
ATOM 750 O O . THR A 1 101 ? 24.957 -18.248 -16.570 1.00 94.75 101 THR A O 1
ATOM 753 N N . THR A 1 102 ? 23.550 -18.254 -14.827 1.00 92.00 102 THR A N 1
ATOM 754 C CA . THR A 1 102 ? 24.548 -17.771 -13.858 1.00 92.00 102 THR A CA 1
ATOM 755 C C . THR A 1 102 ? 25.772 -18.688 -13.760 1.00 92.00 102 THR A C 1
ATOM 757 O O . THR A 1 102 ? 26.855 -18.206 -13.435 1.00 92.00 102 THR A O 1
ATOM 760 N N . GLN A 1 103 ? 25.657 -19.984 -14.079 1.00 92.50 103 GLN A N 1
ATOM 761 C CA . GLN A 1 103 ? 26.794 -20.909 -14.150 1.00 92.50 103 GLN A CA 1
ATOM 762 C C . GLN A 1 103 ? 27.760 -20.538 -15.286 1.00 92.50 103 GLN A C 1
ATOM 764 O O . GLN A 1 103 ? 28.966 -20.459 -15.048 1.00 92.50 103 GLN A O 1
ATOM 769 N N . VAL A 1 104 ? 27.241 -20.240 -16.482 1.00 93.62 104 VAL A N 1
ATOM 770 C CA . VAL A 1 104 ? 28.035 -19.827 -17.656 1.00 93.62 104 VAL A CA 1
ATOM 771 C C . VAL A 1 104 ? 28.726 -18.488 -17.392 1.00 93.62 104 VAL A C 1
ATOM 773 O O . VAL A 1 104 ? 29.932 -18.344 -17.603 1.00 93.62 104 VAL A O 1
ATOM 776 N N . MET A 1 105 ? 27.992 -17.525 -16.828 1.00 92.56 105 MET A N 1
ATOM 777 C CA . MET A 1 105 ? 28.541 -16.211 -16.474 1.00 92.56 105 MET A CA 1
ATOM 778 C C . MET A 1 105 ? 29.597 -16.306 -15.360 1.00 92.56 105 MET A C 1
ATOM 780 O O . MET A 1 105 ? 30.668 -15.704 -15.466 1.00 92.56 105 MET A O 1
ATOM 784 N N . ASN A 1 106 ? 29.376 -17.145 -14.340 1.00 90.81 106 ASN A N 1
ATOM 785 C CA . ASN A 1 106 ? 30.400 -17.449 -13.337 1.00 90.81 106 ASN A CA 1
ATOM 786 C C . ASN A 1 106 ? 31.643 -18.109 -13.970 1.00 90.81 106 ASN A C 1
ATOM 788 O O . ASN A 1 106 ? 32.758 -17.819 -13.536 1.00 90.81 106 ASN A O 1
ATOM 792 N N . ALA A 1 107 ? 31.496 -18.971 -14.983 1.00 91.31 107 ALA A N 1
ATOM 793 C CA . ALA A 1 107 ? 32.627 -19.607 -15.667 1.00 91.31 107 ALA A CA 1
ATOM 794 C C . ALA A 1 107 ? 33.481 -18.609 -16.481 1.00 91.31 107 ALA A C 1
ATOM 796 O O . ALA A 1 107 ? 34.695 -18.804 -16.591 1.00 91.31 107 ALA A O 1
ATOM 797 N N . LEU A 1 108 ? 32.892 -17.510 -16.971 1.00 90.69 108 LEU A N 1
ATOM 798 C CA . LEU A 1 108 ? 33.630 -16.360 -17.518 1.00 90.69 108 LEU A CA 1
ATOM 799 C C . LEU A 1 108 ? 34.339 -15.555 -16.412 1.00 90.69 108 LEU A C 1
ATOM 801 O O . LEU A 1 108 ? 35.521 -15.230 -16.548 1.00 90.69 108 LEU A O 1
ATOM 805 N N . GLU A 1 109 ? 33.675 -15.296 -15.277 1.00 89.81 109 GLU A N 1
ATOM 806 C CA . GLU A 1 109 ? 34.279 -14.584 -14.132 1.00 89.81 109 GLU A CA 1
ATOM 807 C C . GLU A 1 109 ? 35.480 -15.309 -13.495 1.00 89.81 109 GLU A C 1
ATOM 809 O O . GLU A 1 109 ? 36.306 -14.676 -12.828 1.00 89.81 109 GLU A O 1
ATOM 814 N N . HIS A 1 110 ? 35.576 -16.630 -13.667 1.00 89.88 110 HIS A N 1
ATOM 815 C CA . HIS A 1 110 ? 36.672 -17.452 -13.145 1.00 89.88 110 HIS A CA 1
ATOM 816 C C . HIS A 1 110 ? 37.869 -17.584 -14.100 1.00 89.88 110 HIS A C 1
ATOM 818 O O . HIS A 1 110 ? 38.885 -18.142 -13.684 1.00 89.88 110 HIS A O 1
ATOM 824 N N . GLN A 1 111 ? 37.799 -17.059 -15.330 1.00 88.88 111 GLN A N 1
ATOM 825 C CA . GLN A 1 111 ? 38.947 -17.075 -16.245 1.00 88.88 111 GLN A CA 1
ATOM 826 C C . GLN A 1 111 ? 40.124 -16.246 -15.685 1.00 88.88 111 GLN A C 1
ATOM 828 O O . GLN A 1 111 ? 39.896 -15.196 -15.070 1.00 88.88 111 GLN A O 1
ATOM 833 N N . PRO A 1 112 ? 41.381 -16.689 -15.887 1.00 86.94 112 PRO A N 1
ATOM 834 C CA . PRO A 1 112 ? 42.559 -15.946 -15.457 1.00 86.94 112 PRO A CA 1
ATOM 835 C C . PRO A 1 112 ? 42.759 -14.684 -16.311 1.00 86.94 112 PRO A C 1
ATOM 837 O O . PRO A 1 112 ? 42.663 -14.724 -17.535 1.00 86.94 112 PRO A O 1
ATOM 840 N N . LEU A 1 113 ? 43.067 -13.566 -15.654 1.00 85.88 113 LEU A N 1
ATOM 841 C CA . LEU A 1 113 ? 43.231 -12.245 -16.258 1.00 85.88 113 LEU A CA 1
ATOM 842 C C . LEU A 1 113 ? 44.705 -11.856 -16.408 1.00 85.88 113 LEU A C 1
ATOM 844 O O . LEU A 1 113 ? 45.503 -11.955 -15.472 1.00 85.88 113 LEU A O 1
ATOM 848 N N . ASP A 1 114 ? 45.040 -11.293 -17.564 1.00 83.44 114 ASP A N 1
ATOM 849 C CA . ASP A 1 114 ? 46.314 -10.634 -17.835 1.00 83.44 114 ASP A CA 1
ATOM 850 C C . ASP A 1 114 ? 46.453 -9.348 -16.991 1.00 83.44 114 ASP A C 1
ATOM 852 O O . ASP A 1 114 ? 45.825 -8.315 -17.260 1.00 83.44 114 ASP A O 1
ATOM 856 N N . ARG A 1 115 ? 47.326 -9.398 -15.972 1.00 80.56 115 ARG A N 1
ATOM 857 C CA . ARG A 1 115 ? 47.621 -8.272 -15.063 1.00 80.56 115 ARG A CA 1
ATOM 858 C C . ARG A 1 115 ? 48.113 -7.024 -15.814 1.00 80.56 115 ARG A C 1
ATOM 860 O O . ARG A 1 115 ? 47.873 -5.920 -15.333 1.00 80.56 115 ARG A O 1
ATOM 867 N N . HIS A 1 116 ? 48.743 -7.161 -16.988 1.00 81.25 116 HIS A N 1
ATOM 868 C CA . HIS A 1 116 ? 49.205 -6.023 -17.796 1.00 81.25 116 HIS A CA 1
ATOM 869 C C . HIS A 1 116 ? 48.087 -5.339 -18.594 1.00 81.25 116 HIS A C 1
ATOM 871 O O . HIS A 1 116 ? 48.227 -4.161 -18.931 1.00 81.25 116 HIS A O 1
ATOM 877 N N . ARG A 1 117 ? 46.989 -6.044 -18.895 1.00 81.81 117 ARG A N 1
ATOM 878 C CA . ARG A 1 117 ? 45.775 -5.443 -19.476 1.00 81.81 117 ARG A CA 1
ATOM 879 C C . ARG A 1 117 ? 44.921 -4.817 -18.384 1.00 81.81 117 ARG A C 1
ATOM 881 O O . ARG A 1 117 ? 44.563 -3.650 -18.485 1.00 81.81 117 ARG A O 1
ATOM 888 N N . LEU A 1 118 ? 44.684 -5.550 -17.295 1.00 81.06 118 LEU A N 1
ATOM 889 C CA . LEU A 1 118 ? 43.872 -5.087 -16.168 1.00 81.06 118 LEU A CA 1
ATOM 890 C C . LEU A 1 118 ? 44.415 -3.784 -15.544 1.00 81.06 118 LEU A C 1
ATOM 892 O O . LEU A 1 118 ? 43.647 -2.870 -15.248 1.00 81.06 118 LEU A O 1
ATOM 896 N N . ALA A 1 119 ? 45.742 -3.646 -15.432 1.00 79.69 119 ALA A N 1
ATOM 897 C CA . ALA A 1 119 ? 46.408 -2.432 -14.942 1.00 79.69 119 ALA A CA 1
ATOM 898 C C . ALA A 1 119 ? 46.320 -1.207 -15.887 1.00 79.69 119 ALA A C 1
ATOM 900 O O . ALA A 1 119 ? 46.845 -0.146 -15.556 1.00 79.69 119 ALA A O 1
ATOM 901 N N . ARG A 1 120 ? 45.675 -1.323 -17.060 1.00 81.19 120 ARG A N 1
ATOM 902 C CA . ARG A 1 120 ? 45.304 -0.175 -17.916 1.00 81.19 120 ARG A CA 1
ATOM 903 C C . ARG A 1 120 ? 43.994 0.472 -17.464 1.00 81.19 120 ARG A C 1
ATOM 905 O O . ARG A 1 120 ? 43.791 1.657 -17.706 1.00 81.19 120 ARG A O 1
ATOM 912 N N . CYS A 1 121 ? 43.119 -0.312 -16.834 1.00 76.81 121 CYS A N 1
ATOM 913 C CA . CYS A 1 121 ? 41.771 0.086 -16.427 1.00 76.81 121 CYS A CA 1
ATOM 914 C C . CYS A 1 121 ? 41.644 0.290 -14.908 1.00 76.81 121 CYS A C 1
ATOM 916 O O . CYS A 1 121 ? 40.789 1.056 -14.473 1.00 76.81 121 CYS A O 1
ATOM 918 N N . LEU A 1 122 ? 42.491 -0.365 -14.102 1.00 76.38 122 LEU A N 1
ATOM 919 C CA . LEU A 1 122 ? 42.548 -0.187 -12.648 1.00 76.38 122 LEU A CA 1
ATOM 920 C C . LEU A 1 122 ? 43.766 0.660 -12.227 1.00 76.38 122 LEU A C 1
ATOM 922 O O . LEU A 1 122 ? 44.887 0.334 -12.621 1.00 76.38 122 LEU A O 1
ATOM 926 N N . PRO A 1 123 ? 43.592 1.699 -11.382 1.00 68.50 123 PRO A N 1
ATOM 927 C CA . PRO A 1 123 ? 44.683 2.593 -10.975 1.00 68.50 123 PRO A CA 1
ATOM 928 C C . PRO A 1 123 ? 45.686 1.960 -9.991 1.00 68.50 123 PRO A C 1
ATOM 930 O O . PRO A 1 123 ? 46.769 2.503 -9.782 1.00 68.50 123 PRO A O 1
ATOM 933 N N . TRP A 1 124 ? 45.335 0.832 -9.369 1.00 72.88 124 TRP A N 1
ATOM 934 C CA . TRP A 1 124 ? 46.213 -0.008 -8.547 1.00 72.88 124 TRP A CA 1
ATOM 935 C C . TRP A 1 124 ? 45.651 -1.439 -8.491 1.00 72.88 124 TRP A C 1
ATOM 937 O O . TRP A 1 124 ? 44.527 -1.666 -8.930 1.00 72.88 124 TRP A O 1
ATOM 947 N N . ILE A 1 125 ? 46.414 -2.403 -7.961 1.00 70.50 125 ILE A N 1
ATOM 948 C CA . ILE A 1 125 ? 45.986 -3.793 -7.695 1.00 70.50 125 ILE A CA 1
ATOM 949 C C . ILE A 1 125 ? 46.639 -4.231 -6.365 1.00 70.50 125 ILE A C 1
ATOM 951 O O . ILE A 1 125 ? 47.849 -4.039 -6.249 1.00 70.50 125 ILE A O 1
ATOM 955 N N . PRO A 1 126 ? 45.916 -4.799 -5.372 1.00 67.75 126 PRO A N 1
ATOM 956 C CA . PRO A 1 126 ? 46.515 -5.288 -4.132 1.00 67.75 126 PRO A CA 1
ATOM 957 C C . PRO A 1 126 ? 47.510 -6.425 -4.369 1.00 67.75 126 PRO A C 1
ATOM 959 O O . PRO A 1 126 ? 47.218 -7.365 -5.109 1.00 67.75 126 PRO A O 1
ATOM 962 N N . ASP A 1 127 ? 48.610 -6.420 -3.618 1.00 65.88 127 ASP A N 1
ATOM 963 C CA . ASP A 1 127 ? 49.605 -7.508 -3.593 1.00 65.88 127 ASP A CA 1
ATOM 964 C C . ASP A 1 127 ? 48.996 -8.847 -3.114 1.00 65.88 127 ASP A C 1
ATOM 966 O O . ASP A 1 127 ? 49.468 -9.934 -3.430 1.00 65.88 127 ASP A O 1
ATOM 970 N N . GLN A 1 128 ? 47.860 -8.794 -2.409 1.00 65.06 128 GLN A N 1
ATOM 971 C CA . GLN A 1 128 ? 47.077 -9.974 -2.014 1.00 65.06 128 GLN A CA 1
ATOM 972 C C . GLN A 1 128 ? 46.489 -10.760 -3.208 1.00 65.06 128 GLN A C 1
ATOM 974 O O . GLN A 1 128 ? 46.025 -11.884 -3.024 1.00 65.06 128 GLN A O 1
ATOM 979 N N . LEU A 1 129 ? 46.512 -10.198 -4.425 1.00 68.75 129 LEU A N 1
ATOM 980 C CA . LEU A 1 129 ? 46.082 -10.851 -5.668 1.00 68.75 129 LEU A CA 1
ATOM 981 C C . LEU A 1 129 ? 47.257 -11.433 -6.487 1.00 68.75 129 LEU A C 1
ATOM 983 O O . LEU A 1 129 ? 47.116 -11.670 -7.684 1.00 68.75 129 LEU A O 1
ATOM 987 N N . ASP A 1 130 ? 48.409 -11.707 -5.871 1.00 59.22 130 ASP A N 1
ATOM 988 C CA . ASP A 1 130 ? 49.623 -12.186 -6.558 1.00 59.22 130 ASP A CA 1
ATOM 989 C C . ASP A 1 130 ? 49.543 -13.600 -7.199 1.00 59.22 130 ASP A C 1
ATOM 991 O O . ASP A 1 130 ? 50.521 -14.052 -7.795 1.00 59.22 130 ASP A O 1
ATOM 995 N N . ALA A 1 131 ? 48.393 -14.289 -7.159 1.00 64.81 131 ALA A N 1
ATOM 996 C CA . ALA A 1 131 ? 48.181 -15.591 -7.811 1.00 64.81 131 ALA A CA 1
ATOM 997 C C . ALA A 1 131 ? 46.900 -15.644 -8.673 1.00 64.81 131 ALA A C 1
ATOM 999 O O . ALA A 1 131 ? 45.787 -15.558 -8.145 1.00 64.81 131 ALA A O 1
ATOM 1000 N N . GLU A 1 132 ? 47.069 -15.869 -9.987 1.00 71.44 132 GLU A N 1
ATOM 1001 C CA . GLU A 1 132 ? 46.021 -16.055 -11.020 1.00 71.44 132 GLU A CA 1
ATOM 1002 C C . GLU A 1 132 ? 44.778 -15.172 -10.819 1.00 71.44 132 GLU A C 1
ATOM 1004 O O . GLU A 1 132 ? 43.734 -15.638 -10.363 1.00 71.44 132 GLU A O 1
ATOM 1009 N N . ILE A 1 133 ? 44.889 -13.879 -11.115 1.00 81.88 133 ILE A N 1
ATOM 1010 C CA . ILE A 1 133 ? 43.801 -12.913 -10.913 1.00 81.88 133 ILE A CA 1
ATOM 1011 C C . ILE A 1 133 ? 42.568 -13.324 -11.737 1.00 81.88 133 ILE A C 1
ATOM 1013 O O . ILE A 1 133 ? 42.705 -13.650 -12.907 1.00 81.88 133 ILE A O 1
ATOM 1017 N N . SER A 1 134 ? 41.370 -13.276 -11.150 1.00 87.38 134 SER A N 1
ATOM 1018 C CA . SER A 1 134 ? 40.086 -13.477 -11.842 1.00 87.38 134 SER A CA 1
ATOM 1019 C C . SER A 1 134 ? 39.069 -12.429 -11.383 1.00 87.38 134 SER A C 1
ATOM 1021 O O . SER A 1 134 ? 39.221 -11.863 -10.293 1.00 87.38 134 SER A O 1
ATOM 1023 N N . LEU A 1 135 ? 38.005 -12.188 -12.161 1.00 86.12 135 LEU A N 1
ATOM 1024 C CA . LEU A 1 135 ? 36.919 -11.292 -11.736 1.00 86.12 135 LEU A CA 1
ATOM 1025 C C . LEU A 1 135 ? 36.282 -11.797 -10.432 1.00 86.12 135 LEU A C 1
ATOM 1027 O O . LEU A 1 135 ? 36.064 -11.010 -9.512 1.00 86.12 135 LEU A O 1
ATOM 1031 N N . SER A 1 136 ? 36.094 -13.113 -10.291 1.00 83.94 136 SER A N 1
ATOM 1032 C CA . SER A 1 136 ? 35.530 -13.716 -9.077 1.00 83.94 136 SER A CA 1
ATOM 1033 C C . SER A 1 136 ? 36.431 -13.585 -7.835 1.00 83.94 136 SER A C 1
ATOM 1035 O O . SER A 1 136 ? 35.920 -13.460 -6.718 1.00 83.94 136 SER A O 1
ATOM 1037 N N . LYS A 1 137 ? 37.765 -13.559 -7.992 1.00 83.44 137 LYS A N 1
ATOM 1038 C CA . LYS A 1 137 ? 38.716 -13.245 -6.905 1.00 83.44 137 LYS A CA 1
ATOM 1039 C C . LYS A 1 137 ? 38.666 -11.762 -6.527 1.00 83.44 137 LYS A C 1
ATOM 1041 O O . LYS A 1 137 ? 38.630 -11.444 -5.340 1.00 83.44 137 LYS A O 1
ATOM 1046 N N . ILE A 1 138 ? 38.598 -10.862 -7.511 1.00 81.81 138 ILE A N 1
ATOM 1047 C CA . ILE A 1 138 ? 38.453 -9.415 -7.277 1.00 81.81 138 ILE A CA 1
ATOM 1048 C C . ILE A 1 138 ? 37.132 -9.116 -6.548 1.00 81.81 138 ILE A C 1
ATOM 1050 O O . ILE A 1 138 ? 37.121 -8.389 -5.555 1.00 81.81 138 ILE A O 1
ATOM 1054 N N . ARG A 1 139 ? 36.033 -9.761 -6.956 1.00 79.88 139 ARG A N 1
ATOM 1055 C CA . ARG A 1 139 ? 34.710 -9.640 -6.325 1.00 79.88 139 ARG A CA 1
ATOM 1056 C C . ARG A 1 139 ? 34.721 -10.046 -4.848 1.00 79.88 139 ARG A C 1
ATOM 1058 O O . ARG A 1 139 ? 34.129 -9.362 -4.016 1.00 79.88 139 ARG A O 1
ATOM 1065 N N . LYS A 1 140 ? 35.453 -11.114 -4.505 1.00 78.00 140 LYS A N 1
ATOM 1066 C CA . LYS A 1 140 ? 35.686 -11.538 -3.111 1.00 78.00 140 LYS A CA 1
ATOM 1067 C C . LYS A 1 140 ? 36.537 -10.534 -2.324 1.00 78.00 140 LYS A C 1
ATOM 1069 O O . LYS A 1 140 ? 36.296 -10.359 -1.135 1.00 78.00 140 LYS A O 1
ATOM 1074 N N . CYS A 1 141 ? 37.478 -9.839 -2.967 1.00 77.50 141 CYS A N 1
ATOM 1075 C CA . CYS A 1 141 ? 38.266 -8.782 -2.327 1.00 77.50 141 CYS A CA 1
ATOM 1076 C C . CYS A 1 141 ? 37.397 -7.571 -1.932 1.00 77.50 141 CYS A C 1
ATOM 1078 O O . CYS A 1 141 ? 37.511 -7.098 -0.800 1.00 77.50 141 CYS A O 1
ATOM 1080 N N . PHE A 1 142 ? 36.461 -7.126 -2.786 1.00 73.62 142 PHE A N 1
ATOM 1081 C CA . PHE A 1 142 ? 35.544 -6.021 -2.450 1.00 73.62 142 PHE A CA 1
ATOM 1082 C C . PHE A 1 142 ? 34.740 -6.270 -1.167 1.00 73.62 142 PHE A C 1
ATOM 1084 O O . PHE A 1 142 ? 34.615 -5.363 -0.347 1.00 73.62 142 PHE A O 1
ATOM 1091 N N . ALA A 1 143 ? 34.276 -7.506 -0.956 1.00 69.56 143 ALA A N 1
ATOM 1092 C CA . ALA A 1 143 ? 33.552 -7.913 0.252 1.00 69.56 143 ALA A CA 1
ATOM 1093 C C . ALA A 1 143 ? 34.394 -7.842 1.547 1.00 69.56 143 ALA A C 1
ATOM 1095 O O . ALA A 1 143 ? 33.843 -7.925 2.640 1.00 69.56 143 ALA A O 1
ATOM 1096 N N . THR A 1 144 ? 35.719 -7.679 1.439 1.00 72.75 144 THR A N 1
ATOM 1097 C CA . THR A 1 144 ? 36.646 -7.536 2.580 1.00 72.75 144 THR A CA 1
ATOM 1098 C C . THR A 1 144 ? 37.162 -6.108 2.791 1.00 72.75 144 THR A C 1
ATOM 1100 O O . THR A 1 144 ? 37.836 -5.846 3.786 1.00 72.75 144 THR A O 1
ATOM 1103 N N . LEU A 1 145 ? 36.849 -5.165 1.891 1.00 71.81 145 LEU A N 1
ATOM 1104 C CA . LEU A 1 145 ? 37.236 -3.762 2.057 1.00 71.81 145 LEU A CA 1
ATOM 1105 C C . LEU A 1 145 ? 36.348 -3.073 3.112 1.00 71.81 145 LEU A C 1
ATOM 1107 O O . LEU A 1 145 ? 35.126 -3.247 3.090 1.00 71.81 145 LEU A O 1
ATOM 1111 N N . PRO A 1 146 ? 36.908 -2.226 3.996 1.00 74.25 146 PRO A N 1
ATOM 1112 C CA . PRO A 1 146 ? 36.109 -1.495 4.972 1.00 74.25 146 PRO A CA 1
ATOM 1113 C C . PRO A 1 146 ? 35.240 -0.412 4.294 1.00 74.25 146 PRO A C 1
ATOM 1115 O O . PRO A 1 146 ? 35.599 0.085 3.218 1.00 74.25 146 PRO A O 1
ATOM 1118 N N . PRO A 1 147 ? 34.119 0.013 4.915 1.00 71.50 147 PRO A N 1
ATOM 1119 C CA . PRO A 1 147 ? 33.234 1.045 4.357 1.00 71.50 147 PRO A CA 1
ATOM 1120 C C . PRO A 1 147 ? 33.916 2.400 4.107 1.00 71.50 147 PRO A C 1
ATOM 1122 O O . PRO A 1 147 ? 33.509 3.147 3.224 1.00 71.50 147 PRO A O 1
ATOM 1125 N N . SER A 1 148 ? 34.993 2.707 4.837 1.00 74.44 148 SER A N 1
ATOM 1126 C CA . SER A 1 148 ? 35.779 3.939 4.685 1.00 74.44 148 SER A CA 1
ATOM 1127 C C . SER A 1 148 ? 36.504 4.078 3.339 1.00 74.44 148 SER A C 1
ATOM 1129 O O . SER A 1 148 ? 36.995 5.161 3.035 1.00 74.44 148 SER A O 1
ATOM 1131 N N . GLU A 1 149 ? 36.572 3.022 2.520 1.00 77.12 149 GLU A N 1
ATOM 1132 C CA . GLU A 1 149 ? 37.216 3.047 1.196 1.00 77.12 149 GLU A CA 1
ATOM 1133 C C . GLU A 1 149 ? 36.218 3.087 0.022 1.00 77.12 149 GLU A C 1
ATOM 1135 O O . GLU A 1 149 ? 36.566 2.726 -1.104 1.00 77.12 149 GLU A O 1
ATOM 1140 N N . GLN A 1 150 ? 34.981 3.545 0.256 1.00 74.56 150 GLN A N 1
ATOM 1141 C CA . GLN A 1 150 ? 33.906 3.566 -0.747 1.00 74.56 150 GLN A CA 1
ATOM 1142 C C . GLN A 1 150 ? 34.305 4.250 -2.071 1.00 74.56 150 GLN A C 1
ATOM 1144 O O . GLN A 1 150 ? 34.042 3.693 -3.131 1.00 74.56 150 GLN A O 1
ATOM 1149 N N . THR A 1 151 ? 35.021 5.383 -2.046 1.00 77.81 151 THR A N 1
ATOM 1150 C CA . THR A 1 151 ? 35.501 6.044 -3.279 1.00 77.81 151 THR A CA 1
ATOM 1151 C C . THR A 1 151 ? 36.421 5.136 -4.099 1.00 77.81 151 THR A C 1
ATOM 1153 O O . THR A 1 151 ? 36.174 4.936 -5.283 1.00 77.81 151 THR A O 1
ATOM 1156 N N . LYS A 1 152 ? 37.416 4.497 -3.462 1.00 77.75 152 LYS A N 1
ATOM 1157 C CA . LYS A 1 152 ? 38.327 3.559 -4.145 1.00 77.75 152 LYS A CA 1
ATOM 1158 C C . LYS A 1 152 ? 37.569 2.372 -4.741 1.00 77.75 152 LYS A C 1
ATOM 1160 O O . LYS A 1 152 ? 37.937 1.891 -5.808 1.00 77.75 152 LYS A O 1
ATOM 1165 N N . ARG A 1 153 ? 36.535 1.891 -4.038 1.00 80.19 153 ARG A N 1
ATOM 1166 C CA . ARG A 1 153 ? 35.660 0.802 -4.494 1.00 80.19 153 ARG A CA 1
ATOM 1167 C C . ARG A 1 153 ? 34.891 1.221 -5.750 1.00 80.19 153 ARG A C 1
ATOM 1169 O O . ARG A 1 153 ? 34.854 0.456 -6.705 1.00 80.19 153 ARG A O 1
ATOM 1176 N N . ASN A 1 154 ? 34.367 2.445 -5.785 1.00 83.62 154 ASN A N 1
ATOM 1177 C CA . ASN A 1 154 ? 33.665 2.993 -6.946 1.00 83.62 154 ASN A CA 1
ATOM 1178 C C . ASN A 1 154 ? 34.606 3.195 -8.149 1.00 83.62 154 ASN A C 1
ATOM 1180 O O . ASN A 1 154 ? 34.275 2.758 -9.249 1.00 83.62 154 ASN A O 1
ATOM 1184 N N . ASP A 1 155 ? 35.802 3.762 -7.945 1.00 81.81 155 ASP A N 1
ATOM 1185 C CA . ASP A 1 155 ? 36.816 3.912 -9.005 1.00 81.81 155 ASP A CA 1
ATOM 1186 C C . ASP A 1 155 ? 37.177 2.550 -9.632 1.00 81.81 155 ASP A C 1
ATOM 1188 O O . ASP A 1 155 ? 37.289 2.405 -10.851 1.00 81.81 155 ASP A O 1
ATOM 1192 N N . TRP A 1 156 ? 37.318 1.523 -8.788 1.00 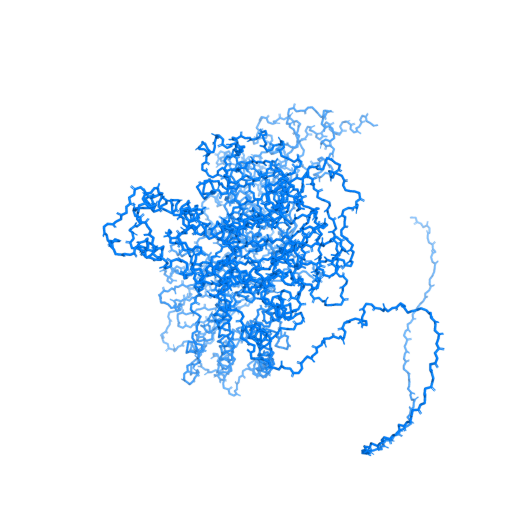84.31 156 TRP A N 1
ATOM 1193 C CA . TRP A 1 156 ? 37.564 0.143 -9.203 1.00 84.31 156 TRP A CA 1
ATOM 1194 C C . TRP A 1 156 ? 36.403 -0.476 -9.975 1.00 84.31 156 TRP A C 1
ATOM 1196 O O . TRP A 1 156 ? 36.628 -1.128 -10.990 1.00 84.31 156 TRP A O 1
ATOM 1206 N N . LEU A 1 157 ? 35.174 -0.295 -9.497 1.00 87.19 157 LEU A N 1
ATOM 1207 C CA . LEU A 1 157 ? 33.963 -0.808 -10.134 1.00 87.19 157 LEU A CA 1
ATOM 1208 C C . LEU A 1 157 ? 33.797 -0.222 -11.546 1.00 87.19 157 LEU A C 1
ATOM 1210 O O . LEU A 1 157 ? 33.680 -0.974 -12.514 1.00 87.19 157 LEU A O 1
ATOM 1214 N N . ALA A 1 158 ? 33.950 1.097 -11.695 1.00 86.62 158 ALA A N 1
ATOM 1215 C CA . ALA A 1 158 ? 33.969 1.757 -13.000 1.00 86.62 158 ALA A CA 1
ATOM 1216 C C . ALA A 1 158 ? 35.101 1.235 -13.914 1.00 86.62 158 ALA A C 1
ATOM 1218 O O . ALA A 1 158 ? 34.875 0.969 -15.099 1.00 86.62 158 ALA A O 1
ATOM 1219 N N . GLY A 1 159 ? 36.305 1.028 -13.367 1.00 88.38 159 GLY A N 1
ATOM 1220 C CA . GLY A 1 159 ? 37.437 0.443 -14.092 1.00 88.38 159 GLY A CA 1
ATOM 1221 C C . GLY A 1 159 ? 37.194 -1.001 -14.555 1.00 88.38 159 GLY A C 1
ATOM 1222 O O . GLY A 1 159 ? 37.541 -1.347 -15.684 1.00 88.38 159 GLY A O 1
ATOM 1223 N N . LEU A 1 160 ? 36.542 -1.833 -13.734 1.00 89.12 160 LEU A N 1
ATOM 1224 C CA . LEU A 1 160 ? 36.146 -3.197 -14.101 1.00 89.12 160 LEU A CA 1
ATOM 1225 C C . LEU A 1 160 ? 35.051 -3.215 -15.166 1.00 89.12 160 LEU A C 1
ATOM 1227 O O . LEU A 1 160 ? 35.176 -3.968 -16.125 1.00 89.12 160 LEU A O 1
ATOM 1231 N N . ALA A 1 161 ? 34.015 -2.382 -15.044 1.00 90.88 161 ALA A N 1
ATOM 1232 C CA . ALA A 1 161 ? 32.969 -2.274 -16.062 1.00 90.88 161 ALA A CA 1
ATOM 1233 C C . ALA A 1 161 ? 33.565 -1.884 -17.431 1.00 90.88 161 ALA A C 1
ATOM 1235 O O . ALA A 1 161 ? 33.260 -2.507 -18.447 1.00 90.88 161 ALA A O 1
ATOM 1236 N N . SER A 1 162 ? 34.487 -0.915 -17.443 1.00 90.62 162 SER A N 1
ATOM 1237 C CA . SER A 1 162 ? 35.242 -0.516 -18.639 1.00 90.62 162 SER A CA 1
ATOM 1238 C C . SER A 1 162 ? 36.099 -1.659 -19.208 1.00 90.62 162 SER A C 1
ATOM 1240 O O . SER A 1 162 ? 36.088 -1.908 -20.412 1.00 90.62 162 SER A O 1
ATOM 1242 N N . PHE A 1 163 ? 36.796 -2.410 -18.347 1.00 91.69 163 PHE A N 1
ATOM 1243 C CA . PHE A 1 163 ? 37.613 -3.558 -18.754 1.00 91.69 163 PHE A CA 1
ATOM 1244 C C . PHE A 1 163 ? 36.780 -4.714 -19.332 1.00 91.69 163 PHE A C 1
ATOM 1246 O O . PHE A 1 163 ? 37.148 -5.265 -20.368 1.00 91.69 163 PHE A O 1
ATOM 1253 N N . ILE A 1 164 ? 35.652 -5.067 -18.707 1.00 92.44 164 ILE A N 1
ATOM 1254 C CA . ILE A 1 164 ? 34.784 -6.175 -19.142 1.00 92.44 164 ILE A CA 1
ATOM 1255 C C . ILE A 1 164 ? 34.167 -5.883 -20.517 1.00 92.44 164 ILE A C 1
ATOM 1257 O O . ILE A 1 164 ? 34.101 -6.775 -21.358 1.00 92.44 164 ILE A O 1
ATOM 1261 N N . ALA A 1 165 ? 33.796 -4.628 -20.786 1.00 91.81 165 ALA A N 1
ATOM 1262 C CA . ALA A 1 165 ? 33.285 -4.192 -22.086 1.00 91.81 165 ALA A CA 1
ATOM 1263 C C . ALA A 1 165 ? 34.374 -4.005 -23.174 1.00 91.81 165 ALA A C 1
ATOM 1265 O O . ALA A 1 165 ? 34.061 -3.561 -24.278 1.00 91.81 165 ALA A O 1
ATOM 1266 N N . SER A 1 166 ? 35.650 -4.299 -22.888 1.00 92.75 166 SER A N 1
ATOM 1267 C CA . SER A 1 166 ? 36.771 -4.016 -23.797 1.00 92.75 166 SER A CA 1
ATOM 1268 C C . SER A 1 166 ? 37.177 -5.195 -24.692 1.00 92.75 166 SER A C 1
ATOM 1270 O O . SER A 1 166 ? 37.075 -6.366 -24.314 1.00 92.75 166 SER A O 1
ATOM 1272 N N . ASP A 1 167 ? 37.770 -4.874 -25.850 1.00 91.12 167 ASP A N 1
ATOM 1273 C CA . ASP A 1 167 ? 38.471 -5.845 -26.706 1.00 91.12 167 ASP A CA 1
ATOM 1274 C C . ASP A 1 167 ? 39.530 -6.649 -25.938 1.00 91.12 167 ASP A C 1
ATOM 1276 O O . ASP A 1 167 ? 39.739 -7.830 -26.214 1.00 91.12 167 ASP A O 1
ATOM 1280 N N . ASP A 1 168 ? 40.183 -6.021 -24.954 1.00 90.06 168 ASP A N 1
ATOM 1281 C CA . ASP A 1 168 ? 41.240 -6.639 -24.158 1.00 90.06 168 ASP A CA 1
ATOM 1282 C C . ASP A 1 168 ? 40.716 -7.814 -23.318 1.00 90.06 168 ASP A C 1
ATOM 1284 O O . ASP A 1 168 ? 41.456 -8.782 -23.140 1.00 90.06 168 ASP A O 1
ATOM 1288 N N . TYR A 1 169 ? 39.468 -7.769 -22.827 1.00 91.62 169 TYR A N 1
ATOM 1289 C CA . TYR A 1 169 ? 38.835 -8.893 -22.118 1.00 91.62 169 TYR A CA 1
ATOM 1290 C C . TYR A 1 169 ? 38.176 -9.890 -23.080 1.00 91.62 169 TYR A C 1
ATOM 1292 O O . TYR A 1 169 ? 38.386 -11.093 -22.923 1.00 91.62 169 TYR A O 1
ATOM 1300 N N . TYR A 1 170 ? 37.480 -9.420 -24.124 1.00 94.38 170 TYR A N 1
ATOM 1301 C CA . TYR A 1 170 ? 36.923 -10.293 -25.170 1.00 94.38 170 TYR A CA 1
ATOM 1302 C C . TYR A 1 170 ? 37.989 -11.240 -25.753 1.00 94.38 170 TYR A C 1
ATOM 1304 O O . TYR A 1 170 ? 37.783 -12.452 -25.801 1.00 94.38 170 TYR A O 1
ATOM 1312 N N . GLU A 1 171 ? 39.167 -10.715 -26.111 1.00 92.81 171 GLU A N 1
ATOM 1313 C CA . GLU A 1 171 ? 40.274 -11.508 -26.663 1.00 92.81 171 GLU A CA 1
ATOM 1314 C C . GLU A 1 171 ? 40.868 -12.530 -25.674 1.00 92.81 171 GLU A C 1
ATOM 1316 O O . GLU A 1 171 ? 41.561 -13.445 -26.113 1.00 92.81 171 GLU A O 1
ATOM 1321 N N . GLN A 1 172 ? 40.606 -12.406 -24.366 1.00 91.06 172 GLN A N 1
ATOM 1322 C CA . GLN A 1 172 ? 41.008 -13.398 -23.357 1.00 91.06 172 GLN A CA 1
ATOM 1323 C C . GLN A 1 172 ? 39.978 -14.526 -23.194 1.00 91.06 172 GLN A C 1
ATOM 1325 O O . GLN A 1 172 ? 40.369 -15.659 -22.925 1.00 91.06 172 GLN A O 1
ATOM 1330 N N . VAL A 1 173 ? 38.676 -14.244 -23.348 1.00 93.38 173 VAL A N 1
ATOM 1331 C CA . VAL A 1 173 ? 37.607 -15.218 -23.038 1.00 93.38 173 VAL A CA 1
ATOM 1332 C C . VAL A 1 173 ? 36.938 -15.858 -24.254 1.00 93.38 173 VAL A C 1
ATOM 1334 O O . VAL A 1 173 ? 36.284 -16.889 -24.096 1.00 93.38 173 VAL A O 1
ATOM 1337 N N . LYS A 1 174 ? 37.113 -15.311 -25.465 1.00 94.62 174 LYS A N 1
ATOM 1338 C CA . LYS A 1 174 ? 36.426 -15.750 -26.699 1.00 94.62 174 LYS A CA 1
ATOM 1339 C C . LYS A 1 174 ? 36.548 -17.238 -27.051 1.00 94.62 174 LYS A C 1
ATOM 1341 O O . LYS A 1 174 ? 35.631 -17.764 -27.679 1.00 94.62 174 LYS A O 1
ATOM 1346 N N . ASP A 1 175 ? 37.634 -17.901 -26.655 1.00 94.44 175 ASP A N 1
ATOM 1347 C CA . ASP A 1 175 ? 37.918 -19.310 -26.976 1.00 94.44 175 ASP A CA 1
ATOM 1348 C C . ASP A 1 175 ? 37.528 -20.277 -25.831 1.00 94.44 175 ASP A C 1
ATOM 1350 O O . ASP A 1 175 ? 37.637 -21.504 -25.960 1.00 94.44 175 ASP A O 1
ATOM 1354 N N . SER A 1 176 ? 37.044 -19.735 -24.705 1.00 94.88 176 SER A N 1
ATOM 1355 C CA . SER A 1 176 ? 36.586 -20.503 -23.541 1.00 94.88 176 SER A CA 1
ATOM 1356 C C . SER A 1 176 ? 35.357 -21.372 -23.846 1.00 94.88 176 SER A C 1
ATOM 1358 O O . SER A 1 176 ? 34.695 -21.232 -24.873 1.00 94.88 176 SER A O 1
ATOM 1360 N N . GLU A 1 177 ? 35.060 -22.307 -22.944 1.00 95.19 177 GLU A N 1
ATOM 1361 C CA . GLU A 1 177 ? 33.900 -23.199 -23.052 1.00 95.19 177 GLU A CA 1
ATOM 1362 C C . GLU A 1 177 ? 32.578 -22.431 -22.924 1.00 95.19 177 GLU A C 1
ATOM 1364 O O . GLU A 1 177 ? 31.739 -22.521 -23.813 1.00 95.19 177 GLU A O 1
ATOM 1369 N N . ALA A 1 178 ? 32.470 -21.548 -21.927 1.00 94.25 178 ALA A N 1
ATOM 1370 C CA . ALA A 1 178 ? 31.333 -20.640 -21.757 1.00 94.25 178 ALA A CA 1
ATOM 1371 C C . ALA A 1 178 ? 31.111 -19.714 -22.973 1.00 94.25 178 ALA A C 1
ATOM 1373 O O . ALA A 1 178 ? 29.977 -19.439 -23.358 1.00 94.25 178 ALA A O 1
ATOM 1374 N N . ALA A 1 179 ? 32.186 -19.260 -23.627 1.00 96.19 179 ALA A N 1
ATOM 1375 C CA . ALA A 1 179 ? 32.086 -18.477 -24.858 1.00 96.19 179 ALA A CA 1
ATOM 1376 C C . ALA A 1 179 ? 31.625 -19.296 -26.078 1.00 96.19 179 ALA A C 1
ATOM 1378 O O . ALA A 1 179 ? 31.132 -18.716 -27.044 1.00 96.19 179 ALA A O 1
ATOM 1379 N N . ARG A 1 180 ? 31.785 -20.625 -26.075 1.00 96.62 180 ARG A N 1
ATOM 1380 C CA . ARG A 1 180 ? 31.177 -21.508 -27.083 1.00 96.62 180 ARG A CA 1
ATOM 1381 C C . ARG A 1 180 ? 29.698 -21.722 -26.773 1.00 96.62 180 ARG A C 1
ATOM 1383 O O . ARG A 1 180 ? 28.878 -21.393 -27.618 1.00 96.62 180 ARG A O 1
ATOM 1390 N N . GLU A 1 181 ? 29.368 -22.064 -25.531 1.00 96.94 181 GLU A N 1
ATOM 1391 C CA . GLU A 1 181 ? 27.991 -22.256 -25.053 1.00 96.94 181 GLU A CA 1
ATOM 1392 C C . GLU A 1 181 ? 27.074 -21.049 -25.354 1.00 96.94 181 GLU A C 1
ATOM 1394 O O . GLU A 1 181 ? 25.980 -21.216 -25.887 1.00 96.94 181 GLU A O 1
ATOM 1399 N N . ILE A 1 182 ? 27.546 -19.813 -25.138 1.00 96.56 182 ILE A N 1
ATOM 1400 C CA . ILE A 1 182 ? 26.808 -18.580 -25.493 1.00 96.56 182 ILE A CA 1
ATOM 1401 C C . ILE A 1 182 ? 26.505 -18.480 -27.003 1.00 96.56 182 ILE A C 1
ATOM 1403 O O . ILE A 1 182 ? 25.439 -17.998 -27.395 1.00 96.56 182 ILE A O 1
ATOM 1407 N N . ARG A 1 183 ? 27.422 -18.934 -27.866 1.00 96.88 183 ARG A N 1
ATOM 1408 C CA . ARG A 1 183 ? 27.233 -18.934 -29.327 1.00 96.88 183 ARG A CA 1
ATOM 1409 C C . ARG A 1 183 ? 26.366 -20.101 -29.790 1.00 96.88 183 ARG A C 1
ATOM 1411 O O . ARG A 1 183 ? 25.601 -19.932 -30.738 1.00 96.88 183 ARG A O 1
ATOM 1418 N N . ASP A 1 184 ? 26.432 -21.238 -29.107 1.00 96.56 184 ASP A N 1
ATOM 1419 C CA . ASP A 1 184 ? 25.571 -22.392 -29.363 1.00 96.56 184 ASP A CA 1
ATOM 1420 C C . ASP A 1 184 ? 24.105 -22.042 -29.037 1.00 96.56 184 ASP A C 1
ATOM 1422 O O . ASP A 1 184 ? 23.232 -22.245 -29.879 1.00 96.56 184 ASP A O 1
ATOM 1426 N N . LEU A 1 185 ? 23.841 -21.383 -27.898 1.00 95.75 185 LEU A N 1
ATOM 1427 C CA . LEU A 1 185 ? 22.521 -20.825 -27.550 1.00 95.75 185 LEU A CA 1
ATOM 1428 C C . LEU A 1 185 ? 22.036 -19.793 -28.586 1.00 95.75 185 LEU A C 1
ATOM 1430 O O . LEU A 1 185 ? 20.893 -19.841 -29.041 1.00 95.75 185 LEU A O 1
ATOM 1434 N N . ARG A 1 186 ? 22.911 -18.878 -29.032 1.00 94.44 186 ARG A N 1
ATOM 1435 C CA . ARG A 1 186 ? 22.567 -17.916 -30.095 1.00 94.44 186 ARG A CA 1
ATOM 1436 C C . ARG A 1 186 ? 22.252 -18.595 -31.432 1.00 94.44 186 ARG A C 1
ATOM 1438 O O . ARG A 1 186 ? 21.436 -18.061 -32.185 1.00 94.44 186 ARG A O 1
ATOM 1445 N N . SER A 1 187 ? 22.881 -19.732 -31.721 1.00 94.25 187 SER A N 1
ATOM 1446 C CA . SER A 1 187 ? 22.656 -20.516 -32.941 1.00 94.25 187 SER A CA 1
ATOM 1447 C C . SER A 1 187 ? 21.325 -21.268 -32.882 1.00 94.25 187 SER A C 1
ATOM 1449 O O . SER A 1 187 ? 20.563 -21.210 -33.841 1.00 94.25 187 SER A O 1
ATOM 1451 N N . GLN A 1 188 ? 20.984 -21.865 -31.735 1.00 94.19 188 GLN A N 1
ATOM 1452 C CA . GLN A 1 188 ? 19.670 -22.482 -31.490 1.00 94.19 188 GLN A CA 1
ATOM 1453 C C . GLN A 1 188 ? 18.532 -21.466 -31.688 1.00 94.19 188 GLN A C 1
ATOM 1455 O O . GLN A 1 188 ? 17.558 -21.740 -32.390 1.00 94.19 188 GLN A O 1
ATOM 1460 N N . LEU A 1 189 ? 18.697 -20.241 -31.175 1.00 93.38 189 LEU A N 1
ATOM 1461 C CA . LEU A 1 189 ? 17.745 -19.152 -31.410 1.00 93.38 189 LEU A CA 1
ATOM 1462 C C . LEU A 1 189 ? 17.669 -18.718 -32.891 1.00 93.38 189 LEU A C 1
ATOM 1464 O O . LEU A 1 189 ? 16.609 -18.287 -33.345 1.00 93.38 189 LEU A O 1
ATOM 1468 N N . GLU A 1 190 ? 18.753 -18.848 -33.667 1.00 92.38 190 GLU A N 1
ATOM 1469 C CA . GLU A 1 190 ? 18.742 -18.567 -35.113 1.00 92.38 190 GLU A CA 1
ATOM 1470 C C . GLU A 1 190 ? 18.014 -19.648 -35.917 1.00 92.38 190 GLU A C 1
ATOM 1472 O O . GLU A 1 190 ? 17.311 -19.321 -36.869 1.00 92.38 190 GLU A O 1
ATOM 1477 N N . GLU A 1 191 ? 18.135 -20.921 -35.529 1.00 92.25 191 GLU A N 1
ATOM 1478 C CA . GLU A 1 191 ? 17.373 -22.021 -36.135 1.00 92.25 191 GLU A CA 1
ATOM 1479 C C . GLU A 1 191 ? 15.862 -21.842 -35.909 1.00 92.25 191 GLU A C 1
ATOM 1481 O O . GLU A 1 191 ? 15.065 -22.082 -36.819 1.00 92.25 191 GLU A O 1
ATOM 1486 N N . LEU A 1 192 ? 15.471 -21.347 -34.728 1.00 88.19 192 LEU A N 1
ATOM 1487 C CA . LEU A 1 192 ? 14.087 -20.988 -34.404 1.00 88.19 192 LEU A CA 1
ATOM 1488 C C . LEU A 1 192 ? 13.598 -19.725 -35.132 1.00 88.19 192 LEU A C 1
ATOM 1490 O O . LEU A 1 192 ? 12.427 -19.653 -35.510 1.00 88.19 192 LEU A O 1
ATOM 1494 N N . CYS A 1 193 ? 14.454 -18.713 -35.304 1.00 85.94 193 CYS A N 1
ATOM 1495 C CA . CYS A 1 193 ? 14.088 -17.400 -35.851 1.00 85.94 193 CYS A CA 1
ATOM 1496 C C . CYS A 1 193 ? 15.146 -16.829 -36.823 1.00 85.94 193 CYS A C 1
ATOM 1498 O O . CYS A 1 193 ? 15.829 -15.850 -36.498 1.00 85.94 193 CYS A O 1
ATOM 1500 N N . PRO A 1 194 ? 15.257 -17.377 -38.052 1.00 83.62 194 PRO A N 1
ATOM 1501 C CA . PRO A 1 194 ? 16.313 -17.004 -38.992 1.00 83.62 194 PRO A CA 1
ATOM 1502 C C . PRO A 1 194 ? 16.309 -15.519 -39.372 1.00 83.62 194 PRO A C 1
ATOM 1504 O O . PRO A 1 194 ? 15.272 -14.960 -39.742 1.00 83.62 194 PRO A O 1
ATOM 1507 N N . SER A 1 195 ? 17.493 -14.891 -39.345 1.00 79.31 195 SER A N 1
ATOM 1508 C CA . SER A 1 195 ? 17.707 -13.481 -39.729 1.00 79.31 195 SER A CA 1
ATOM 1509 C C . SER A 1 195 ? 16.871 -12.444 -38.956 1.00 79.31 195 SER A C 1
ATOM 1511 O O . SER A 1 195 ? 16.731 -11.307 -39.414 1.00 79.31 195 SER A O 1
ATOM 1513 N N . GLN A 1 196 ? 16.314 -12.802 -37.795 1.00 85.19 196 GLN A N 1
ATOM 1514 C CA . GLN A 1 196 ? 15.599 -11.861 -36.933 1.00 85.19 196 GLN A CA 1
ATOM 1515 C C . GLN A 1 196 ? 16.571 -11.073 -36.036 1.00 85.19 196 GLN A C 1
ATOM 1517 O O . GLN A 1 196 ? 17.560 -11.634 -35.561 1.00 85.19 196 GLN A O 1
ATOM 1522 N N . PRO A 1 197 ? 16.305 -9.781 -35.766 1.00 90.94 197 PRO A N 1
ATOM 1523 C CA . PRO A 1 197 ? 17.029 -9.033 -34.743 1.00 90.94 197 PRO A CA 1
ATOM 1524 C C . PRO A 1 197 ? 16.816 -9.632 -33.349 1.00 90.94 197 PRO A C 1
ATOM 1526 O O . PRO A 1 197 ? 15.722 -10.101 -33.028 1.00 90.94 197 PRO A O 1
ATOM 1529 N N . ILE A 1 198 ? 17.847 -9.550 -32.507 1.00 93.06 198 ILE A N 1
ATOM 1530 C CA . ILE A 1 198 ? 17.806 -10.003 -31.113 1.00 93.06 198 ILE A CA 1
ATOM 1531 C C . ILE A 1 198 ? 18.309 -8.925 -30.143 1.00 93.06 198 ILE A C 1
ATOM 1533 O O . I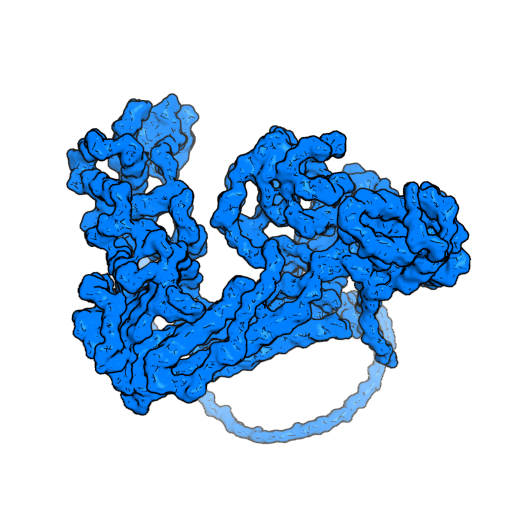LE A 1 198 ? 19.116 -8.059 -30.497 1.00 93.06 198 ILE A O 1
ATOM 1537 N N . ILE A 1 199 ? 17.860 -9.022 -28.894 1.00 93.56 199 ILE A N 1
ATOM 1538 C CA . ILE A 1 199 ? 18.303 -8.217 -27.758 1.00 93.56 199 ILE A CA 1
ATOM 1539 C C . ILE A 1 199 ? 18.923 -9.126 -26.697 1.00 93.56 199 ILE A C 1
ATOM 1541 O O . ILE A 1 199 ? 18.373 -10.175 -26.366 1.00 93.56 199 ILE A O 1
ATOM 1545 N N . VAL A 1 200 ? 20.061 -8.709 -26.145 1.00 95.19 200 VAL A N 1
ATOM 1546 C CA . VAL A 1 200 ? 20.608 -9.285 -24.916 1.00 95.19 200 VAL A CA 1
ATOM 1547 C C . VAL A 1 200 ? 20.100 -8.449 -23.742 1.00 95.19 200 VAL A C 1
ATOM 1549 O O . VAL A 1 200 ? 20.423 -7.263 -23.641 1.00 95.19 200 VAL A O 1
ATOM 1552 N N . ARG A 1 201 ? 19.283 -9.050 -22.870 1.00 93.81 201 ARG A N 1
ATOM 1553 C CA . ARG A 1 201 ? 18.771 -8.439 -21.631 1.00 93.81 201 ARG A CA 1
ATOM 1554 C C . ARG A 1 201 ? 19.537 -8.982 -20.424 1.00 93.81 201 ARG A C 1
ATOM 1556 O O . ARG A 1 201 ? 19.880 -10.163 -20.374 1.00 93.81 201 ARG A O 1
ATOM 1563 N N . SER A 1 202 ? 19.784 -8.130 -19.435 1.00 93.12 202 SER A N 1
ATOM 1564 C CA . SER A 1 202 ? 20.260 -8.536 -18.110 1.00 93.12 202 SER A CA 1
ATOM 1565 C C . SER A 1 202 ? 19.189 -9.322 -17.346 1.00 93.12 202 SER A C 1
ATOM 1567 O O . SER A 1 202 ? 18.002 -9.022 -17.477 1.00 93.12 202 SER A O 1
ATOM 1569 N N . SER A 1 203 ? 19.596 -10.293 -16.525 1.00 91.94 203 SER A N 1
ATOM 1570 C CA . SER A 1 203 ? 18.711 -11.032 -15.614 1.00 91.94 203 SER A CA 1
ATOM 1571 C C . SER A 1 203 ? 19.409 -11.238 -14.262 1.00 91.94 203 SER A C 1
ATOM 1573 O O . SER A 1 203 ? 20.107 -12.230 -14.032 1.00 91.94 203 SER A O 1
ATOM 1575 N N . GLY A 1 204 ? 19.290 -10.258 -13.366 1.00 87.25 204 GLY A N 1
ATOM 1576 C CA . GLY A 1 204 ? 19.833 -10.349 -12.006 1.00 87.25 204 GLY A CA 1
ATOM 1577 C C . GLY A 1 204 ? 19.073 -11.357 -11.134 1.00 87.25 204 GLY A C 1
ATOM 1578 O O . GLY A 1 204 ? 17.868 -11.533 -11.285 1.00 87.25 204 GLY A O 1
ATOM 1579 N N . VAL A 1 205 ? 19.755 -12.007 -10.184 1.00 82.44 205 VAL A N 1
ATOM 1580 C CA . VAL A 1 205 ? 19.114 -12.945 -9.228 1.00 82.44 205 VAL A CA 1
ATOM 1581 C C . VAL A 1 205 ? 18.122 -12.232 -8.295 1.00 82.44 205 VAL A C 1
ATOM 1583 O O . VAL A 1 205 ? 17.119 -12.821 -7.903 1.00 82.44 205 VAL A O 1
ATOM 1586 N N . ASN A 1 206 ? 18.379 -10.955 -7.999 1.00 78.06 206 ASN A N 1
ATOM 1587 C CA . ASN A 1 206 ? 17.534 -10.075 -7.186 1.00 78.06 206 ASN A CA 1
ATOM 1588 C C . ASN A 1 206 ? 16.802 -9.017 -8.042 1.00 78.06 206 ASN A C 1
ATOM 1590 O O . ASN A 1 206 ? 16.333 -8.017 -7.509 1.00 78.06 206 ASN A O 1
ATOM 1594 N N . GLU A 1 207 ? 16.786 -9.165 -9.369 1.00 77.62 207 GLU A N 1
ATOM 1595 C CA . GLU A 1 207 ? 16.085 -8.249 -10.279 1.00 77.62 207 GLU A CA 1
ATOM 1596 C C . GLU A 1 207 ? 14.634 -8.715 -10.445 1.00 77.62 207 GLU A C 1
ATOM 1598 O O . GLU A 1 207 ? 14.391 -9.922 -10.460 1.00 77.62 207 GLU A O 1
ATOM 1603 N N . ASP A 1 208 ? 13.673 -7.791 -10.537 1.00 77.75 208 ASP A N 1
ATOM 1604 C CA . ASP A 1 208 ? 12.241 -8.118 -10.557 1.00 77.75 208 ASP A CA 1
ATOM 1605 C C . ASP A 1 208 ? 11.858 -9.085 -9.407 1.00 77.75 208 ASP A C 1
ATOM 1607 O O . ASP A 1 208 ? 11.444 -10.224 -9.624 1.00 77.75 208 ASP A O 1
ATOM 1611 N N . ASP A 1 209 ? 12.104 -8.677 -8.158 1.00 77.00 209 ASP A N 1
ATOM 1612 C CA . ASP A 1 209 ? 11.734 -9.419 -6.945 1.00 77.00 209 ASP A CA 1
ATOM 1613 C C . ASP A 1 209 ? 10.439 -8.892 -6.311 1.00 77.00 209 ASP A C 1
ATOM 1615 O O . ASP A 1 209 ? 10.004 -7.764 -6.569 1.00 77.00 209 ASP A O 1
ATOM 1619 N N . TYR A 1 210 ? 9.837 -9.688 -5.427 1.00 74.19 210 TYR A N 1
ATOM 1620 C CA . TYR A 1 210 ? 8.696 -9.242 -4.629 1.00 74.19 210 TYR A CA 1
ATOM 1621 C C . TYR A 1 210 ? 9.152 -8.109 -3.693 1.00 74.19 210 TYR A C 1
ATOM 1623 O O . TYR A 1 210 ? 10.038 -8.277 -2.858 1.00 74.19 210 TYR A O 1
ATOM 1631 N N . GLY A 1 211 ? 8.586 -6.915 -3.876 1.00 66.94 211 GLY A N 1
ATOM 1632 C CA . GLY A 1 211 ? 8.976 -5.695 -3.160 1.00 66.94 211 GLY A CA 1
ATOM 1633 C C . GLY A 1 211 ? 10.137 -4.876 -3.760 1.00 66.94 211 GLY A C 1
ATOM 1634 O O . GLY A 1 211 ? 10.222 -3.687 -3.446 1.00 66.94 211 GLY A O 1
ATOM 1635 N N . ASP A 1 212 ? 10.970 -5.419 -4.663 1.00 72.38 212 ASP A N 1
ATOM 1636 C CA . ASP A 1 212 ? 12.038 -4.664 -5.355 1.00 72.38 212 ASP A CA 1
ATOM 1637 C C . ASP A 1 212 ? 12.181 -5.035 -6.844 1.00 72.38 212 ASP A C 1
ATOM 1639 O O . ASP A 1 212 ? 12.762 -6.054 -7.212 1.00 72.38 212 ASP A O 1
ATOM 1643 N N . ALA A 1 213 ? 11.695 -4.156 -7.726 1.00 65.44 213 ALA A N 1
ATOM 1644 C CA . ALA A 1 213 ? 11.717 -4.393 -9.169 1.00 65.44 213 ALA A CA 1
ATOM 1645 C C . ALA A 1 213 ? 13.092 -4.133 -9.808 1.00 65.44 213 ALA A C 1
ATOM 1647 O O . ALA A 1 213 ? 13.366 -4.634 -10.892 1.00 65.44 213 ALA A O 1
ATOM 1648 N N . GLN A 1 214 ? 13.945 -3.310 -9.183 1.00 71.00 214 GLN A N 1
ATOM 1649 C CA . GLN A 1 214 ? 15.227 -2.862 -9.755 1.00 71.00 214 GLN A CA 1
ATOM 1650 C C . GLN A 1 214 ? 15.137 -2.308 -11.200 1.00 71.00 214 GLN A C 1
ATOM 1652 O O . GLN A 1 214 ? 16.082 -2.419 -11.984 1.00 71.00 214 GLN A O 1
ATOM 1657 N N . ALA A 1 215 ? 14.009 -1.679 -11.551 1.00 65.00 215 ALA A N 1
ATOM 1658 C CA . ALA A 1 215 ? 13.729 -1.161 -12.893 1.00 65.00 215 ALA A CA 1
ATOM 1659 C C . ALA A 1 215 ? 14.823 -0.196 -13.401 1.00 65.00 215 ALA A C 1
ATOM 1661 O O . ALA A 1 215 ? 15.328 0.640 -12.652 1.00 65.00 215 ALA A O 1
ATOM 1662 N N . GLY A 1 216 ? 15.205 -0.323 -14.677 1.00 68.19 216 GLY A N 1
ATOM 1663 C CA . GLY A 1 216 ? 16.222 0.515 -15.332 1.00 68.19 216 GLY A CA 1
ATOM 1664 C C . GLY A 1 216 ? 17.667 0.370 -14.827 1.00 68.19 216 GLY A C 1
ATOM 1665 O O . GLY A 1 216 ? 18.557 1.036 -15.351 1.00 68.19 216 GLY A O 1
ATOM 1666 N N . LYS A 1 217 ? 17.930 -0.478 -13.823 1.00 75.44 217 LYS A N 1
ATOM 1667 C CA . LYS A 1 217 ? 19.226 -0.558 -13.123 1.00 75.44 217 LYS A CA 1
ATOM 1668 C C . LYS A 1 217 ? 20.357 -1.151 -13.975 1.00 75.44 217 LYS A C 1
ATOM 1670 O O . LYS A 1 217 ? 21.509 -0.739 -13.845 1.00 75.44 217 LYS A O 1
ATOM 1675 N N . TYR A 1 218 ? 20.040 -2.118 -14.832 1.00 83.81 218 TYR A N 1
ATOM 1676 C CA . TYR A 1 218 ? 21.001 -2.868 -15.646 1.00 83.81 218 TYR A CA 1
ATOM 1677 C C . TYR A 1 218 ? 20.791 -2.616 -17.149 1.00 83.81 218 TYR A C 1
ATOM 1679 O O . TYR A 1 218 ? 19.748 -2.123 -17.576 1.00 83.81 218 TYR A O 1
ATOM 1687 N N . LEU A 1 219 ? 21.795 -2.933 -17.972 1.00 86.25 219 LEU A N 1
ATOM 1688 C CA . LEU A 1 219 ? 21.735 -2.700 -19.420 1.00 86.25 219 LEU A CA 1
ATOM 1689 C C . LEU A 1 219 ? 20.906 -3.776 -20.143 1.00 86.25 219 LEU A C 1
ATOM 1691 O O . LEU A 1 219 ? 20.930 -4.950 -19.790 1.00 86.25 219 LEU A O 1
ATOM 1695 N N . SER A 1 220 ? 20.246 -3.389 -21.232 1.00 89.75 220 SER A N 1
ATOM 1696 C CA . SER A 1 220 ? 19.843 -4.301 -22.309 1.00 89.75 220 SER A CA 1
ATOM 1697 C C . SER A 1 220 ? 20.321 -3.715 -23.640 1.00 89.75 220 SER A C 1
ATOM 1699 O O . SER A 1 220 ? 20.265 -2.497 -23.819 1.00 89.75 220 SER A O 1
ATOM 1701 N N . LYS A 1 221 ? 20.843 -4.543 -24.552 1.00 91.25 221 LYS A N 1
ATOM 1702 C CA . LYS A 1 221 ? 21.476 -4.084 -25.802 1.00 91.25 221 LYS A CA 1
ATOM 1703 C C . LYS A 1 221 ? 21.099 -4.984 -26.984 1.00 91.25 221 LYS A C 1
ATOM 1705 O O . LYS A 1 221 ? 21.159 -6.205 -26.875 1.00 91.25 221 LYS A O 1
ATOM 1710 N N . LEU A 1 222 ? 20.732 -4.381 -28.117 1.00 90.12 222 LEU A N 1
ATOM 1711 C CA . LEU A 1 222 ? 20.576 -5.092 -29.394 1.00 90.12 222 LEU A CA 1
ATOM 1712 C C . LEU A 1 222 ? 21.924 -5.655 -29.869 1.00 90.12 222 LEU A C 1
ATOM 1714 O O . LEU A 1 222 ? 22.949 -4.982 -29.734 1.00 90.12 222 LEU A O 1
ATOM 1718 N N . GLN A 1 223 ? 21.921 -6.851 -30.460 1.00 87.75 223 GLN A N 1
ATOM 1719 C CA . GLN A 1 223 ? 23.100 -7.366 -31.165 1.00 87.75 223 GLN A CA 1
ATOM 1720 C C . GLN A 1 223 ? 23.298 -6.588 -32.479 1.00 87.75 223 GLN A C 1
ATOM 1722 O O . GLN A 1 223 ? 22.338 -6.386 -33.234 1.00 87.75 223 GLN A O 1
ATOM 1727 N N . GLY A 1 224 ? 24.531 -6.167 -32.770 1.00 83.69 224 GLY A N 1
ATOM 1728 C CA . GLY A 1 224 ? 24.919 -5.748 -34.117 1.00 83.69 224 GLY A CA 1
ATOM 1729 C C . GLY A 1 224 ? 25.243 -6.948 -35.016 1.00 83.69 224 GLY A C 1
ATOM 1730 O O . GLY A 1 224 ? 24.669 -8.027 -34.863 1.00 83.69 224 GLY A O 1
ATOM 1731 N N . GLU A 1 225 ? 26.165 -6.775 -35.965 1.00 82.62 225 GLU A N 1
ATOM 1732 C CA . GLU A 1 225 ? 26.705 -7.893 -36.770 1.00 82.62 225 GLU A CA 1
ATOM 1733 C C . GLU A 1 225 ? 27.960 -8.535 -36.128 1.00 82.62 225 GLU A C 1
ATOM 1735 O O . GLU A 1 225 ? 28.566 -9.440 -36.701 1.00 82.62 225 GLU A O 1
ATOM 1740 N N . GLU A 1 226 ? 28.357 -8.094 -34.927 1.00 86.44 226 GLU A N 1
ATOM 1741 C CA . GLU A 1 226 ? 29.442 -8.688 -34.141 1.00 86.44 226 GLU A CA 1
ATOM 1742 C C . GLU A 1 226 ? 29.075 -10.011 -33.435 1.00 86.44 226 GLU A C 1
ATOM 1744 O O . GLU A 1 226 ? 27.907 -10.365 -33.259 1.00 86.44 226 GLU A O 1
ATOM 1749 N N . ASP A 1 227 ? 30.108 -10.731 -32.980 1.00 92.12 227 ASP A N 1
ATOM 1750 C CA . ASP A 1 227 ? 29.977 -11.902 -32.104 1.00 92.12 227 ASP A CA 1
ATOM 1751 C C . ASP A 1 227 ? 29.149 -11.560 -30.855 1.00 92.12 227 ASP A C 1
ATOM 1753 O O . ASP A 1 227 ? 29.535 -10.688 -30.073 1.00 92.12 227 ASP A O 1
ATOM 1757 N N . VAL A 1 228 ? 28.044 -12.287 -30.657 1.00 93.31 228 VAL A N 1
ATOM 1758 C CA . VAL A 1 228 ? 27.078 -12.126 -29.555 1.00 93.31 228 VAL A CA 1
ATOM 1759 C C . VAL A 1 228 ? 27.738 -12.078 -28.173 1.00 93.31 228 VAL A C 1
ATOM 1761 O O . VAL A 1 228 ? 27.255 -11.377 -27.283 1.00 93.31 228 VAL A O 1
ATOM 1764 N N . LEU A 1 229 ? 28.890 -12.740 -28.002 1.00 96.00 229 LEU A N 1
ATOM 1765 C CA . LEU A 1 229 ? 29.683 -12.674 -26.777 1.00 96.00 229 LEU A CA 1
ATOM 1766 C C . LEU A 1 229 ? 30.027 -11.229 -26.381 1.00 96.00 229 LEU A C 1
ATOM 1768 O O . LEU A 1 229 ? 30.037 -10.913 -25.196 1.00 96.00 229 LEU A O 1
ATOM 1772 N N . ARG A 1 230 ? 30.277 -10.335 -27.346 1.00 94.50 230 ARG A N 1
ATOM 1773 C CA . ARG A 1 230 ? 30.574 -8.915 -27.090 1.00 94.50 230 ARG A CA 1
ATOM 1774 C C . ARG A 1 230 ? 29.373 -8.206 -26.477 1.00 94.50 230 ARG A C 1
ATOM 1776 O O . ARG A 1 230 ? 29.510 -7.598 -25.420 1.00 94.50 230 ARG A O 1
ATOM 1783 N N . THR A 1 231 ? 28.197 -8.389 -27.073 1.00 94.19 231 THR A N 1
ATOM 1784 C CA . THR A 1 231 ? 26.926 -7.868 -26.557 1.00 94.19 231 THR A CA 1
ATOM 1785 C C . THR A 1 231 ? 26.642 -8.408 -25.147 1.00 94.19 231 THR A C 1
ATOM 1787 O O . THR A 1 231 ? 26.251 -7.650 -24.260 1.00 94.19 231 THR A O 1
ATOM 1790 N N . CYS A 1 232 ? 26.917 -9.695 -24.897 1.00 95.50 232 CYS A N 1
ATOM 1791 C CA . CYS A 1 232 ? 26.821 -10.302 -23.566 1.00 95.50 232 CYS A CA 1
ATOM 1792 C C . CYS A 1 232 ? 27.796 -9.686 -22.548 1.00 95.50 232 CYS A C 1
ATOM 1794 O O . CYS A 1 232 ? 27.393 -9.404 -21.419 1.00 95.50 232 CYS A O 1
ATOM 1796 N N . LEU A 1 233 ? 29.052 -9.436 -22.930 1.00 94.94 233 LEU A N 1
ATOM 1797 C CA . LEU A 1 233 ? 30.056 -8.808 -22.065 1.00 94.94 233 LEU A CA 1
ATOM 1798 C C . LEU A 1 233 ? 29.716 -7.345 -21.735 1.00 94.94 233 LEU A C 1
ATOM 1800 O O . LEU A 1 233 ? 29.869 -6.928 -20.590 1.00 94.94 233 LEU A O 1
ATOM 1804 N N . GLU A 1 234 ? 29.188 -6.571 -22.684 1.00 93.88 234 GLU A N 1
ATOM 1805 C CA . GLU A 1 234 ? 28.722 -5.198 -22.432 1.00 93.88 234 GLU A CA 1
ATOM 1806 C C . GLU A 1 234 ? 27.528 -5.150 -21.465 1.00 93.88 234 GLU A C 1
ATOM 1808 O O . GLU A 1 234 ? 27.451 -4.262 -20.612 1.00 93.88 234 GLU A O 1
ATOM 1813 N N . VAL A 1 235 ? 26.604 -6.115 -21.557 1.00 94.19 235 VAL A N 1
ATOM 1814 C CA . VAL A 1 235 ? 25.489 -6.233 -20.606 1.00 94.19 235 VAL A CA 1
ATOM 1815 C C . VAL A 1 235 ? 25.990 -6.692 -19.232 1.00 94.19 235 VAL A C 1
ATOM 1817 O O . VAL A 1 235 ? 25.644 -6.067 -18.228 1.00 94.19 235 VAL A O 1
ATOM 1820 N N . MET A 1 236 ? 26.877 -7.691 -19.173 1.00 93.31 236 MET A N 1
ATOM 1821 C CA . MET A 1 236 ? 27.549 -8.135 -17.943 1.00 93.31 236 MET A CA 1
ATOM 1822 C C . MET A 1 236 ? 28.287 -6.983 -17.242 1.00 93.31 236 MET A C 1
ATOM 1824 O O . MET A 1 236 ? 28.187 -6.833 -16.025 1.00 93.31 236 MET A O 1
ATOM 1828 N N . ALA A 1 237 ? 28.977 -6.123 -17.996 1.00 92.25 237 ALA A N 1
ATOM 1829 C CA . ALA A 1 237 ? 29.675 -4.953 -17.466 1.00 92.25 237 ALA A CA 1
ATOM 1830 C C . ALA A 1 237 ? 28.744 -3.978 -16.720 1.00 92.25 237 ALA A C 1
ATOM 1832 O O . ALA A 1 237 ? 29.198 -3.267 -15.821 1.00 92.25 237 ALA A O 1
ATOM 1833 N N . SER A 1 238 ? 27.436 -3.962 -17.020 1.00 91.12 238 SER A N 1
ATOM 1834 C CA . SER A 1 238 ? 26.474 -3.143 -16.270 1.00 91.12 238 SER A CA 1
ATOM 1835 C C . SER A 1 238 ? 26.329 -3.571 -14.803 1.00 91.12 238 SER A C 1
ATOM 1837 O O . SER A 1 238 ? 26.092 -2.715 -13.953 1.00 91.12 238 SER A O 1
ATOM 1839 N N . ALA A 1 239 ? 26.583 -4.845 -14.474 1.00 88.88 239 ALA A N 1
ATOM 1840 C CA . ALA A 1 239 ? 26.581 -5.347 -13.098 1.00 88.88 239 ALA A CA 1
ATOM 1841 C C . ALA A 1 239 ? 27.755 -4.842 -12.242 1.00 88.88 239 ALA A C 1
ATOM 1843 O O . ALA A 1 239 ? 27.700 -4.936 -11.018 1.00 88.88 239 ALA A O 1
ATOM 1844 N N . TYR A 1 240 ? 28.799 -4.299 -12.877 1.00 88.38 240 TYR A N 1
ATOM 1845 C CA . TYR A 1 240 ? 29.990 -3.751 -12.222 1.00 88.38 240 TYR A CA 1
ATOM 1846 C C . TYR A 1 240 ? 29.946 -2.221 -12.100 1.00 88.38 240 TYR A C 1
ATOM 1848 O O . TYR A 1 240 ? 30.919 -1.621 -11.656 1.00 88.38 240 TYR A O 1
ATOM 1856 N N . ARG A 1 241 ? 28.842 -1.562 -12.475 1.00 87.12 241 ARG A N 1
ATOM 1857 C CA . ARG A 1 241 ? 28.690 -0.108 -12.314 1.00 87.12 241 ARG A CA 1
ATOM 1858 C C . ARG A 1 241 ? 28.598 0.272 -10.822 1.00 87.12 241 ARG A C 1
ATOM 1860 O O . ARG A 1 241 ? 27.873 -0.405 -10.086 1.00 87.12 241 ARG A O 1
ATOM 1867 N N . PRO A 1 242 ? 29.281 1.334 -10.349 1.00 81.56 242 PRO A N 1
ATOM 1868 C CA . PRO A 1 242 ? 29.250 1.727 -8.935 1.00 81.56 242 PRO A CA 1
ATOM 1869 C C . PRO A 1 242 ? 27.839 1.987 -8.395 1.00 81.56 242 PRO A C 1
ATOM 1871 O O . PRO A 1 242 ? 27.520 1.605 -7.274 1.00 81.56 242 PRO A O 1
ATOM 1874 N N . GLU A 1 243 ? 26.977 2.586 -9.214 1.00 75.69 243 GLU A N 1
ATOM 1875 C CA . GLU A 1 243 ? 25.616 3.019 -8.869 1.00 75.69 243 GLU A CA 1
ATOM 1876 C C . GLU A 1 243 ? 24.653 1.831 -8.690 1.00 75.69 243 GLU A C 1
ATOM 1878 O O . GLU A 1 243 ? 23.614 1.941 -8.041 1.00 75.69 243 GLU A O 1
ATOM 1883 N N . VAL A 1 244 ? 25.019 0.683 -9.267 1.00 76.06 244 VAL A N 1
ATOM 1884 C CA . VAL A 1 244 ? 24.262 -0.578 -9.290 1.00 76.06 244 VAL A CA 1
ATOM 1885 C C . VAL A 1 244 ? 24.600 -1.464 -8.082 1.00 76.06 244 VAL A C 1
ATOM 1887 O O . VAL A 1 244 ? 23.793 -2.308 -7.678 1.00 76.06 244 VAL A O 1
ATOM 1890 N N . CYS A 1 245 ? 25.777 -1.267 -7.485 1.00 75.88 245 CYS A N 1
ATOM 1891 C CA . CYS A 1 245 ? 26.316 -2.089 -6.407 1.00 75.88 245 CYS A CA 1
ATOM 1892 C C . CYS A 1 245 ? 25.995 -1.477 -5.032 1.00 75.88 245 CYS A C 1
ATOM 1894 O O . CYS A 1 245 ? 26.820 -0.755 -4.478 1.00 75.88 245 CYS A O 1
ATOM 1896 N N . SER A 1 246 ? 24.832 -1.791 -4.450 1.00 61.22 246 SER A N 1
ATOM 1897 C CA . SER A 1 246 ? 24.380 -1.242 -3.152 1.00 61.22 246 SER A CA 1
ATOM 1898 C C . SER A 1 246 ? 25.401 -1.404 -2.015 1.00 61.22 246 SER A C 1
ATOM 1900 O O . SER A 1 246 ? 25.742 -0.427 -1.358 1.00 61.22 246 SER A O 1
ATOM 1902 N N . GLU A 1 247 ? 25.966 -2.604 -1.854 1.00 63.69 247 GLU A N 1
ATOM 1903 C CA . GLU A 1 247 ? 27.061 -2.896 -0.906 1.00 63.69 247 GLU A CA 1
ATOM 1904 C C . GLU A 1 247 ? 28.462 -2.745 -1.538 1.00 63.69 247 GLU A C 1
ATOM 1906 O O . GLU A 1 247 ? 29.485 -3.154 -0.982 1.00 63.69 247 GLU A O 1
ATOM 1911 N N . GLY A 1 248 ? 28.546 -2.205 -2.756 1.00 65.38 248 GLY A N 1
ATOM 1912 C CA . GLY A 1 248 ? 29.776 -2.163 -3.549 1.00 65.38 248 GLY A CA 1
ATOM 1913 C C . GLY A 1 248 ? 30.296 -3.543 -3.984 1.00 65.38 248 GLY A C 1
ATOM 1914 O O . GLY A 1 248 ? 31.468 -3.673 -4.332 1.00 65.38 248 GLY A O 1
ATOM 1915 N N . ILE A 1 249 ? 29.445 -4.574 -3.944 1.00 74.56 249 ILE A N 1
ATOM 1916 C CA . ILE A 1 249 ? 29.734 -5.931 -4.421 1.00 74.56 249 ILE A CA 1
ATOM 1917 C C . ILE A 1 249 ? 28.868 -6.192 -5.668 1.00 74.56 249 ILE A C 1
ATOM 1919 O O . ILE A 1 249 ? 27.642 -6.186 -5.549 1.00 74.56 249 ILE A O 1
ATOM 1923 N N . PRO A 1 250 ? 29.468 -6.453 -6.846 1.00 79.38 250 PRO A N 1
ATOM 1924 C CA . PRO A 1 250 ? 28.743 -6.907 -8.030 1.00 79.38 250 PRO A CA 1
ATOM 1925 C C . PRO A 1 250 ? 28.002 -8.224 -7.770 1.00 79.38 250 PRO A C 1
ATOM 1927 O O . PRO A 1 250 ? 28.559 -9.160 -7.187 1.00 79.38 250 PRO A O 1
ATOM 1930 N N . GLN A 1 251 ? 26.757 -8.315 -8.232 1.00 76.94 251 GLN A N 1
ATOM 1931 C CA . GLN A 1 251 ? 25.989 -9.562 -8.220 1.00 76.94 251 GLN A CA 1
ATOM 1932 C C . GLN A 1 251 ? 26.322 -10.399 -9.464 1.00 76.94 251 GLN A C 1
ATOM 1934 O O . GLN A 1 251 ? 26.481 -9.840 -10.549 1.00 76.94 251 GLN A O 1
ATOM 1939 N N . THR A 1 252 ? 26.368 -11.733 -9.338 1.00 76.62 252 THR A N 1
ATOM 1940 C CA . THR A 1 252 ? 26.276 -12.594 -10.532 1.00 76.62 252 THR A CA 1
ATOM 1941 C C . THR A 1 252 ? 24.902 -12.361 -11.164 1.00 76.62 252 THR A C 1
ATOM 1943 O O . THR A 1 252 ? 23.888 -12.417 -10.467 1.00 76.62 252 THR A O 1
ATOM 1946 N N . MET A 1 253 ? 24.865 -12.152 -12.476 1.00 88.00 253 MET A N 1
ATOM 1947 C CA . MET A 1 253 ? 23.635 -12.144 -13.269 1.00 88.00 253 MET A CA 1
ATOM 1948 C C . MET A 1 253 ? 23.660 -13.264 -14.308 1.00 88.00 253 MET A C 1
ATOM 1950 O O . MET A 1 253 ? 24.730 -13.690 -14.744 1.00 88.00 253 MET A O 1
ATOM 1954 N N . ALA A 1 254 ? 22.477 -13.726 -14.694 1.00 94.06 254 ALA A N 1
ATOM 1955 C CA . ALA A 1 254 ? 22.258 -14.422 -15.952 1.00 94.06 254 ALA A CA 1
ATOM 1956 C C . ALA A 1 254 ? 21.999 -13.385 -17.060 1.00 94.06 254 ALA A C 1
ATOM 1958 O O . ALA A 1 254 ? 21.752 -12.207 -16.782 1.00 94.06 254 ALA A O 1
ATOM 1959 N N . LEU A 1 255 ? 22.024 -13.823 -18.317 1.00 96.06 255 LEU A N 1
ATOM 1960 C CA . LEU A 1 255 ? 21.618 -13.013 -19.468 1.00 96.06 255 LEU A CA 1
ATOM 1961 C C . LEU A 1 255 ? 20.526 -13.740 -20.253 1.00 96.06 255 LEU A C 1
ATOM 1963 O O . LEU A 1 255 ? 20.477 -14.968 -20.277 1.00 96.06 255 LEU A O 1
ATOM 1967 N N . ILE A 1 256 ? 19.675 -12.982 -20.932 1.00 96.19 256 ILE A N 1
ATOM 1968 C CA . ILE A 1 256 ? 18.652 -13.508 -21.838 1.00 96.19 256 ILE A CA 1
ATOM 1969 C C . ILE A 1 256 ? 18.990 -13.031 -23.245 1.00 96.19 256 ILE A C 1
ATOM 1971 O O . ILE A 1 256 ? 19.171 -11.835 -23.457 1.00 96.19 256 ILE A O 1
ATOM 1975 N N . ILE A 1 257 ? 19.038 -13.951 -24.199 1.00 96.38 257 ILE A N 1
ATOM 1976 C CA . ILE A 1 257 ? 19.154 -13.677 -25.630 1.00 96.38 257 ILE A CA 1
ATOM 1977 C C . ILE A 1 257 ? 17.743 -13.849 -26.209 1.00 96.38 257 ILE A C 1
ATOM 1979 O O . ILE A 1 257 ? 17.256 -14.970 -26.267 1.00 96.38 257 ILE A O 1
ATOM 1983 N N . GLN A 1 258 ? 17.055 -12.764 -26.577 1.00 96.00 258 GLN A N 1
ATOM 1984 C CA . GLN A 1 258 ? 15.625 -12.771 -26.940 1.00 96.00 258 GLN A CA 1
ATOM 1985 C C . GLN A 1 258 ? 15.387 -12.184 -28.337 1.00 96.00 258 GLN A C 1
ATOM 1987 O O . GLN A 1 258 ? 16.010 -11.188 -28.707 1.00 96.00 258 GLN A O 1
ATOM 1992 N N . GLN A 1 259 ? 14.457 -12.757 -29.106 1.00 94.69 259 GLN A N 1
ATOM 1993 C CA . GLN A 1 259 ? 14.020 -12.203 -30.390 1.00 94.69 259 GLN A CA 1
ATOM 1994 C C . GLN A 1 259 ? 13.324 -10.844 -30.203 1.00 94.69 259 GLN A C 1
ATOM 1996 O O . GLN A 1 259 ? 12.423 -10.694 -29.377 1.00 94.69 259 GLN A O 1
ATOM 2001 N N . CYS A 1 260 ? 13.688 -9.853 -31.016 1.00 93.12 260 CYS A N 1
ATOM 2002 C CA . CYS A 1 260 ? 12.964 -8.588 -31.090 1.00 93.12 260 CYS A CA 1
ATOM 2003 C C . CYS A 1 260 ? 11.745 -8.685 -32.019 1.00 93.12 260 CYS A C 1
ATOM 2005 O O . CYS A 1 260 ? 11.781 -9.338 -33.062 1.00 93.12 260 CYS A O 1
ATOM 2007 N N . ILE A 1 261 ? 10.681 -7.962 -31.671 1.00 92.62 261 ILE A N 1
ATOM 2008 C CA . ILE A 1 261 ? 9.437 -7.884 -32.446 1.00 92.62 261 ILE A CA 1
ATOM 2009 C C . ILE A 1 261 ? 9.420 -6.595 -33.280 1.00 92.62 261 ILE A C 1
ATOM 2011 O O . ILE A 1 261 ? 9.823 -5.537 -32.799 1.00 92.62 261 ILE A O 1
ATOM 2015 N N . ASP A 1 262 ? 8.918 -6.647 -34.520 1.00 91.31 262 ASP A N 1
ATOM 2016 C CA . ASP A 1 262 ? 8.529 -5.433 -35.252 1.00 91.31 262 ASP A CA 1
ATOM 2017 C C . ASP A 1 262 ? 7.145 -4.963 -34.779 1.00 91.31 262 ASP A C 1
ATOM 2019 O O . ASP A 1 262 ? 6.090 -5.470 -35.183 1.00 91.31 262 ASP A O 1
ATOM 2023 N N . CYS A 1 263 ? 7.178 -4.016 -33.849 1.00 93.88 263 CYS A N 1
ATOM 2024 C CA . CYS A 1 263 ? 6.020 -3.513 -33.133 1.00 93.88 263 CYS A CA 1
ATOM 2025 C C . CYS A 1 263 ? 5.261 -2.465 -33.967 1.00 93.88 263 CYS A C 1
ATOM 2027 O O . CYS A 1 263 ? 5.842 -1.520 -34.506 1.00 93.88 263 CYS A O 1
ATOM 2029 N N . ARG A 1 264 ? 3.933 -2.612 -34.045 1.00 93.56 264 ARG A N 1
ATOM 2030 C CA . ARG A 1 264 ? 3.010 -1.533 -34.427 1.00 93.56 264 ARG A CA 1
ATOM 2031 C C . ARG A 1 264 ? 2.766 -0.614 -33.229 1.00 93.56 264 ARG A C 1
ATOM 2033 O O . ARG A 1 264 ? 2.822 0.601 -33.399 1.00 93.56 264 ARG A O 1
ATOM 2040 N N . TYR A 1 265 ? 2.550 -1.205 -32.056 1.00 94.88 265 TYR A N 1
ATOM 2041 C CA . TYR A 1 265 ? 2.481 -0.518 -30.768 1.00 94.88 265 TYR A CA 1
ATOM 2042 C C . TYR A 1 265 ? 3.336 -1.253 -29.735 1.00 94.88 265 TYR A C 1
ATOM 2044 O O . TYR A 1 265 ? 3.541 -2.465 -29.848 1.00 94.88 265 TYR A O 1
ATOM 2052 N N . GLY A 1 266 ? 3.770 -0.539 -28.705 1.00 94.31 266 GLY A N 1
ATOM 2053 C CA . GLY A 1 266 ? 4.470 -1.093 -27.554 1.00 94.31 266 GLY A CA 1
ATOM 2054 C C . GLY A 1 266 ? 4.096 -0.327 -26.293 1.00 94.31 266 GLY A C 1
ATOM 2055 O O . GLY A 1 266 ? 3.820 0.873 -26.359 1.00 94.31 266 GLY A O 1
ATOM 2056 N N . GLY A 1 267 ? 4.060 -1.011 -25.154 1.00 94.00 267 GLY A N 1
ATOM 2057 C CA . GLY A 1 267 ? 3.549 -0.425 -23.922 1.00 94.00 267 GLY A CA 1
ATOM 2058 C C . GLY A 1 267 ? 3.774 -1.270 -22.675 1.00 94.00 267 GLY A C 1
ATOM 2059 O O . GLY A 1 267 ? 4.462 -2.292 -22.706 1.00 94.00 267 GLY A O 1
ATOM 2060 N N . VAL A 1 268 ? 3.171 -0.808 -21.584 1.00 94.31 268 VAL A N 1
ATOM 2061 C CA . VAL A 1 268 ? 3.115 -1.476 -20.283 1.00 94.31 268 VAL A CA 1
ATOM 2062 C C . VAL A 1 268 ? 1.664 -1.658 -19.847 1.00 94.31 268 VAL A C 1
ATOM 2064 O O . VAL A 1 268 ? 0.815 -0.800 -20.099 1.00 94.31 268 VAL A O 1
ATOM 2067 N N . ALA A 1 269 ? 1.369 -2.782 -19.204 1.00 94.62 269 ALA A N 1
ATOM 2068 C CA . ALA A 1 269 ? 0.070 -3.073 -18.617 1.00 94.62 269 ALA A CA 1
ATOM 2069 C C . ALA A 1 269 ? 0.239 -3.338 -17.118 1.00 94.62 269 ALA A C 1
ATOM 2071 O O . ALA A 1 269 ? 0.833 -4.347 -16.737 1.00 94.62 269 ALA A O 1
ATOM 2072 N N . MET A 1 270 ? -0.293 -2.450 -16.273 1.00 92.81 270 MET A N 1
ATOM 2073 C CA . MET A 1 270 ? -0.294 -2.635 -14.819 1.00 92.81 270 MET A CA 1
ATOM 2074 C C . MET A 1 270 ? -1.699 -3.036 -14.361 1.00 92.81 270 MET A C 1
ATOM 2076 O O . MET A 1 270 ? -2.678 -2.333 -14.606 1.00 92.81 270 MET A O 1
ATOM 2080 N N . SER A 1 271 ? -1.792 -4.212 -13.744 1.00 92.38 271 SER A N 1
ATOM 2081 C CA . SER A 1 271 ? -3.052 -4.933 -13.484 1.00 92.38 271 SER A CA 1
ATOM 2082 C C . SER A 1 271 ? -3.971 -4.320 -12.416 1.00 92.38 271 SER A C 1
ATOM 2084 O O . SER A 1 271 ? -5.181 -4.527 -12.462 1.00 92.38 271 SER A O 1
ATOM 2086 N N . TYR A 1 272 ? -3.399 -3.548 -11.493 1.00 89.06 272 TYR A N 1
ATOM 2087 C CA . TYR A 1 272 ? -4.086 -2.722 -10.495 1.00 89.06 272 TYR A CA 1
ATOM 2088 C C . TYR A 1 272 ? -3.514 -1.299 -10.556 1.00 89.06 272 TYR A C 1
ATOM 2090 O O . TYR A 1 272 ? -2.404 -1.105 -11.058 1.00 89.06 272 TYR A O 1
ATOM 2098 N N . GLN A 1 273 ? -4.229 -0.298 -10.027 1.00 81.88 273 GLN A N 1
ATOM 2099 C CA . GLN A 1 273 ? -3.726 1.087 -9.919 1.00 81.88 273 GLN A CA 1
ATOM 2100 C C . GLN A 1 273 ? -3.569 1.577 -8.475 1.00 81.88 273 GLN A C 1
ATOM 2102 O O . GLN A 1 273 ? -2.601 2.273 -8.162 1.00 81.88 273 GLN A O 1
ATOM 2107 N N . SER A 1 274 ? -4.470 1.175 -7.584 1.00 79.69 274 SER A N 1
ATOM 2108 C CA . SER A 1 274 ? -4.383 1.428 -6.145 1.00 79.69 274 SER A CA 1
ATOM 2109 C C . SER A 1 274 ? -4.787 0.177 -5.368 1.00 79.69 274 SER A C 1
ATOM 2111 O O . SER A 1 274 ? -5.277 -0.789 -5.955 1.00 79.69 274 SER A O 1
ATOM 2113 N N . PHE A 1 275 ? -4.619 0.195 -4.046 1.00 75.00 275 PHE A N 1
ATOM 2114 C CA . PHE A 1 275 ? -5.153 -0.859 -3.179 1.00 75.00 275 PHE A CA 1
ATOM 2115 C C . PHE A 1 275 ? -6.694 -0.913 -3.157 1.00 75.00 275 PHE A C 1
ATOM 2117 O O . PHE A 1 275 ? -7.244 -1.939 -2.771 1.00 75.00 275 PHE A O 1
ATOM 2124 N N . GLN A 1 276 ? -7.394 0.148 -3.591 1.00 70.25 276 GLN A N 1
ATOM 2125 C CA . GLN A 1 276 ? -8.865 0.216 -3.613 1.00 70.25 276 GLN A CA 1
ATOM 2126 C C . GLN A 1 276 ? -9.492 0.075 -5.012 1.00 70.25 276 GLN A C 1
ATOM 2128 O O . GLN A 1 276 ? -10.711 -0.022 -5.119 1.00 70.25 276 GLN A O 1
ATOM 2133 N N . GLU A 1 277 ? -8.704 0.113 -6.092 1.00 74.75 277 GLU A N 1
ATOM 2134 C CA . GLU A 1 277 ? -9.222 0.200 -7.466 1.00 74.75 277 GLU A CA 1
ATOM 2135 C C . GLU A 1 277 ? -8.696 -0.953 -8.332 1.00 74.75 277 GLU A C 1
ATOM 2137 O O . GLU A 1 277 ? -7.541 -0.957 -8.776 1.00 74.75 277 GLU A O 1
ATOM 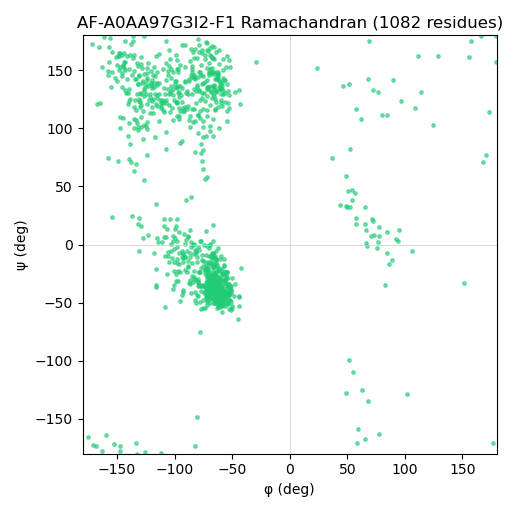2142 N N . ASN A 1 278 ? -9.587 -1.919 -8.594 1.00 84.31 278 ASN A N 1
ATOM 2143 C CA . ASN A 1 278 ? -9.384 -3.107 -9.431 1.00 84.31 278 ASN A CA 1
ATOM 2144 C C . ASN A 1 278 ? -9.352 -2.753 -10.939 1.00 84.31 278 ASN A C 1
ATOM 2146 O O . ASN A 1 278 ? -10.137 -3.237 -11.757 1.00 84.31 278 ASN A O 1
ATOM 2150 N N . THR A 1 279 ? -8.448 -1.842 -11.299 1.00 89.00 279 THR A N 1
ATOM 2151 C CA . THR A 1 279 ? -8.351 -1.224 -12.625 1.00 89.00 279 THR A CA 1
ATOM 2152 C C . THR A 1 279 ? -7.082 -1.684 -13.332 1.00 89.00 279 THR A C 1
ATOM 2154 O O . THR A 1 279 ? -5.978 -1.343 -12.903 1.00 89.00 279 THR A O 1
ATOM 2157 N N . VAL A 1 280 ? -7.232 -2.380 -14.462 1.00 92.62 280 VAL A N 1
ATOM 2158 C CA . VAL A 1 280 ? -6.113 -2.648 -15.378 1.00 92.62 280 VAL A CA 1
ATOM 2159 C C . VAL A 1 280 ? -5.858 -1.384 -16.190 1.00 92.62 280 VAL A C 1
ATOM 2161 O O . VAL A 1 280 ? -6.764 -0.893 -16.862 1.00 92.62 280 VAL A O 1
ATOM 2164 N N . ARG A 1 281 ? -4.631 -0.865 -16.164 1.00 93.75 281 ARG A N 1
ATOM 2165 C CA . ARG A 1 281 ? -4.210 0.283 -16.977 1.00 93.75 281 ARG A CA 1
ATOM 2166 C C . ARG A 1 281 ? -3.232 -0.166 -18.052 1.00 93.75 281 ARG A C 1
ATOM 2168 O O . ARG A 1 281 ? -2.163 -0.684 -17.735 1.00 93.75 281 ARG A O 1
ATOM 2175 N N . LEU A 1 282 ? -3.585 0.077 -19.311 1.00 95.12 282 LEU A N 1
ATOM 2176 C CA . LEU A 1 282 ? -2.702 -0.078 -20.466 1.00 95.12 282 LEU A CA 1
ATOM 2177 C C . LEU A 1 282 ? -2.131 1.297 -20.832 1.00 95.12 282 LEU A C 1
ATOM 2179 O O . LEU A 1 282 ? -2.900 2.204 -21.147 1.00 95.12 282 LEU A O 1
ATOM 2183 N N . GLU A 1 283 ? -0.807 1.451 -20.831 1.00 94.19 283 GLU A N 1
ATOM 2184 C CA . GLU A 1 283 ? -0.111 2.646 -21.329 1.00 94.19 283 GLU A CA 1
ATOM 2185 C C . GLU A 1 283 ? 0.762 2.275 -22.530 1.00 94.19 283 GLU A C 1
ATOM 2187 O O . GLU A 1 283 ? 1.645 1.428 -22.413 1.00 94.19 283 GLU A O 1
ATOM 2192 N N . TYR A 1 284 ? 0.531 2.881 -23.696 1.00 93.88 284 TYR A N 1
ATOM 2193 C CA . TYR A 1 284 ? 1.193 2.481 -24.943 1.00 93.88 284 TYR A CA 1
ATOM 2194 C C . TYR A 1 284 ? 1.532 3.656 -25.870 1.00 93.88 284 TYR A C 1
ATOM 2196 O O . TYR A 1 284 ? 1.042 4.778 -25.728 1.00 93.88 284 TYR A O 1
ATOM 2204 N N . THR A 1 285 ? 2.400 3.377 -26.841 1.00 92.25 285 THR A N 1
ATOM 2205 C CA . THR A 1 285 ? 2.778 4.281 -27.934 1.00 92.25 285 THR A CA 1
ATOM 2206 C C . THR A 1 285 ? 2.985 3.501 -29.237 1.00 92.25 285 THR A C 1
ATOM 2208 O O . THR A 1 285 ? 2.894 2.271 -29.265 1.00 92.25 285 THR A O 1
ATOM 2211 N N . LEU A 1 286 ? 3.240 4.213 -30.333 1.00 91.06 286 LEU A N 1
ATOM 2212 C CA . LEU A 1 286 ? 3.604 3.640 -31.630 1.00 91.06 286 LEU A CA 1
ATOM 2213 C C . LEU A 1 286 ? 4.989 2.977 -31.581 1.00 91.06 286 LEU A C 1
ATOM 2215 O O . LEU A 1 286 ? 5.893 3.427 -30.884 1.00 91.06 286 LEU A O 1
ATOM 2219 N N . GLY A 1 287 ? 5.198 1.929 -32.374 1.00 92.50 287 GLY A N 1
ATOM 2220 C CA . GLY A 1 287 ? 6.508 1.282 -32.462 1.00 92.50 287 GLY A CA 1
ATOM 2221 C C . GLY A 1 287 ? 6.910 0.559 -31.171 1.00 92.50 287 GLY A C 1
ATOM 2222 O O . GLY A 1 287 ? 6.136 -0.228 -30.638 1.00 92.50 287 GLY A O 1
ATOM 2223 N N . GLN A 1 288 ? 8.153 0.746 -30.725 1.00 93.00 288 GLN A N 1
ATOM 2224 C CA . GLN A 1 288 ? 8.781 -0.042 -29.660 1.00 93.00 288 GLN A CA 1
ATOM 2225 C C . GLN A 1 288 ? 8.402 0.432 -28.239 1.00 93.00 288 GLN A C 1
ATOM 2227 O O . GLN A 1 288 ? 8.368 1.642 -27.995 1.00 93.00 288 GLN A O 1
ATOM 2232 N N . PRO A 1 289 ? 8.222 -0.491 -27.264 1.00 91.38 289 PRO A N 1
ATOM 2233 C CA . PRO A 1 289 ? 7.771 -0.174 -25.898 1.00 91.38 289 PRO A CA 1
ATOM 2234 C C . PRO A 1 289 ? 8.618 0.861 -25.154 1.00 91.38 289 PRO A C 1
ATOM 2236 O O . PRO A 1 289 ? 8.106 1.574 -24.294 1.00 91.38 289 PRO A O 1
ATOM 2239 N N . LYS A 1 290 ? 9.902 0.990 -25.508 1.00 88.75 290 LYS A N 1
ATOM 2240 C CA . LYS A 1 290 ? 10.853 1.974 -24.969 1.00 88.75 290 LYS A CA 1
ATOM 2241 C C . LYS A 1 290 ? 10.313 3.408 -24.914 1.00 88.75 290 LYS A C 1
ATOM 2243 O O . LYS A 1 290 ? 10.648 4.135 -23.979 1.00 88.75 290 LYS A O 1
ATOM 2248 N N . GLY A 1 291 ? 9.467 3.795 -25.875 1.00 86.00 291 GLY A N 1
ATOM 2249 C CA . GLY A 1 291 ? 8.830 5.118 -25.917 1.00 86.00 291 GLY A CA 1
ATOM 2250 C C . GLY A 1 291 ? 7.814 5.383 -24.795 1.00 86.00 291 GLY A C 1
ATOM 2251 O O . GLY A 1 291 ? 7.442 6.536 -24.601 1.00 86.00 291 GLY A O 1
ATOM 2252 N N . VAL A 1 292 ? 7.398 4.345 -24.057 1.00 87.50 292 VAL A N 1
ATOM 2253 C CA . VAL A 1 292 ? 6.670 4.446 -22.777 1.00 87.50 292 VAL A CA 1
ATOM 2254 C C . VAL A 1 292 ? 7.577 4.037 -21.619 1.00 87.50 292 VAL A C 1
ATOM 2256 O O . VAL A 1 292 ? 7.780 4.819 -20.700 1.00 87.50 292 VAL A O 1
ATOM 2259 N N . VAL A 1 293 ? 8.177 2.841 -21.690 1.00 85.56 293 VAL A N 1
ATOM 2260 C CA . VAL A 1 293 ? 8.920 2.195 -20.589 1.00 85.56 293 VAL A CA 1
ATOM 2261 C C . VAL A 1 293 ? 9.992 3.104 -19.971 1.00 85.56 293 VAL A C 1
ATOM 2263 O O . VAL A 1 293 ? 10.176 3.088 -18.756 1.00 85.56 293 VAL A O 1
ATOM 2266 N N . SER A 1 294 ? 10.683 3.912 -20.783 1.00 81.06 294 SER A N 1
ATOM 2267 C CA . SER A 1 294 ? 11.780 4.767 -20.309 1.00 81.06 294 SER A CA 1
ATOM 2268 C C . SER A 1 294 ? 11.342 5.986 -19.486 1.00 81.06 294 SER A C 1
ATOM 2270 O O . SER A 1 294 ? 12.103 6.416 -18.625 1.00 81.06 294 SER A O 1
ATOM 2272 N N . GLY A 1 295 ? 10.173 6.578 -19.760 1.00 78.00 295 GLY A N 1
ATOM 2273 C CA . GLY A 1 295 ? 9.745 7.869 -19.189 1.00 78.00 295 GLY A CA 1
ATOM 2274 C C . GLY A 1 295 ? 10.575 9.099 -19.615 1.00 78.00 295 GLY A C 1
ATOM 2275 O O . GLY A 1 295 ? 10.298 10.211 -19.171 1.00 78.00 295 GLY A O 1
ATOM 2276 N N . GLN A 1 296 ? 11.594 8.931 -20.470 1.00 72.75 296 GLN A N 1
ATOM 2277 C CA . GLN A 1 296 ? 12.605 9.967 -20.754 1.00 72.75 296 GLN A CA 1
ATOM 2278 C C . GLN A 1 296 ? 12.320 10.828 -21.992 1.00 72.75 296 GLN A C 1
ATOM 2280 O O . GLN A 1 296 ? 12.791 11.958 -22.062 1.00 72.75 296 GLN A O 1
ATOM 2285 N N . SER A 1 297 ? 11.529 10.347 -22.957 1.00 73.19 297 SER A N 1
ATOM 2286 C CA . SER A 1 297 ? 11.180 11.116 -24.170 1.00 73.19 297 SER A CA 1
ATOM 2287 C C . SER A 1 297 ? 10.207 12.281 -23.916 1.00 73.19 297 SER A C 1
ATOM 2289 O O . SER A 1 297 ? 9.827 12.972 -24.856 1.00 73.19 297 SER A O 1
ATOM 2291 N N . GLY A 1 298 ? 9.752 12.486 -22.674 1.00 74.31 298 GLY A N 1
ATOM 2292 C CA . GLY A 1 298 ? 8.792 13.536 -22.320 1.00 74.31 298 GLY A CA 1
ATOM 2293 C C . GLY A 1 298 ? 7.388 13.366 -22.910 1.00 74.31 298 GLY A C 1
ATOM 2294 O O . GLY A 1 298 ? 6.607 14.308 -22.864 1.00 74.31 298 GLY A O 1
ATOM 2295 N N . ASN A 1 299 ? 7.074 12.190 -23.459 1.00 82.19 299 ASN A N 1
ATOM 2296 C CA . ASN A 1 299 ? 5.753 11.857 -23.986 1.00 82.19 299 ASN A CA 1
ATOM 2297 C C . ASN A 1 299 ? 4.787 11.484 -22.850 1.00 82.19 299 ASN A C 1
ATOM 2299 O O . ASN A 1 299 ? 5.160 10.751 -21.931 1.00 82.19 299 ASN A O 1
ATOM 2303 N N . ARG A 1 300 ? 3.513 11.864 -22.981 1.00 86.94 300 ARG A N 1
ATOM 2304 C CA . ARG A 1 300 ? 2.406 11.274 -22.211 1.00 86.94 300 ARG A CA 1
ATOM 2305 C C . ARG A 1 300 ? 1.830 10.094 -23.012 1.00 86.94 300 ARG A C 1
ATOM 2307 O O . ARG A 1 300 ? 1.352 10.332 -24.119 1.00 86.94 300 ARG A O 1
ATOM 2314 N N . PRO A 1 301 ? 1.861 8.840 -22.526 1.00 90.25 301 PRO A N 1
ATOM 2315 C CA . PRO A 1 301 ? 1.402 7.683 -23.301 1.00 90.25 301 PRO A CA 1
ATOM 2316 C C . PRO A 1 301 ? -0.109 7.716 -23.584 1.00 90.25 301 PRO A C 1
ATOM 2318 O O . PRO A 1 301 ? -0.880 8.366 -22.874 1.00 90.25 301 PRO A O 1
ATOM 2321 N N . HIS A 1 302 ? -0.545 6.971 -24.603 1.00 91.44 302 HIS A N 1
ATOM 2322 C CA . HIS A 1 302 ? -1.962 6.650 -24.784 1.00 91.44 302 HIS A CA 1
ATOM 2323 C C . HIS A 1 302 ? -2.401 5.708 -23.659 1.00 91.44 302 HIS A C 1
ATOM 2325 O O . HIS A 1 302 ? -1.719 4.716 -23.397 1.00 91.44 302 HIS A O 1
ATOM 2331 N N . ARG A 1 303 ? -3.526 6.003 -22.997 1.00 92.38 303 ARG A N 1
ATOM 2332 C CA . ARG A 1 303 ? -3.970 5.302 -21.782 1.00 92.38 303 ARG A CA 1
ATOM 2333 C C . ARG A 1 303 ? -5.350 4.680 -21.979 1.00 92.38 303 ARG A C 1
ATOM 2335 O O . ARG A 1 303 ? -6.280 5.366 -22.397 1.00 92.38 303 ARG A O 1
ATOM 2342 N N . ILE A 1 304 ? -5.499 3.398 -21.658 1.00 93.62 304 ILE A N 1
ATOM 2343 C CA . ILE A 1 304 ? -6.804 2.732 -21.531 1.00 93.62 304 ILE A CA 1
ATOM 2344 C C . ILE A 1 304 ? -6.918 2.212 -20.101 1.00 93.62 304 ILE A C 1
ATOM 2346 O O . ILE A 1 304 ? -6.131 1.360 -19.692 1.00 93.62 304 ILE A O 1
ATOM 2350 N N . ASP A 1 305 ? -7.910 2.712 -19.372 1.00 92.81 305 ASP A N 1
ATOM 2351 C CA . ASP A 1 305 ? -8.257 2.240 -18.033 1.00 92.81 305 ASP A CA 1
ATOM 2352 C C . ASP A 1 305 ? -9.442 1.278 -18.156 1.00 92.81 305 ASP A C 1
ATOM 2354 O O . ASP A 1 305 ? -10.481 1.650 -18.705 1.00 92.81 305 ASP A O 1
ATOM 2358 N N . ILE A 1 306 ? -9.288 0.040 -17.686 1.00 92.50 306 ILE A N 1
ATOM 2359 C CA . ILE A 1 306 ? -10.339 -0.981 -17.665 1.00 92.50 306 ILE A CA 1
ATOM 2360 C C . ILE A 1 306 ? -10.700 -1.282 -16.216 1.00 92.50 306 ILE A C 1
ATOM 2362 O O . ILE A 1 306 ? -9.955 -1.954 -15.500 1.00 92.50 306 ILE A O 1
ATOM 2366 N N . TYR A 1 307 ? -11.862 -0.789 -15.803 1.00 89.06 307 TYR A N 1
ATOM 2367 C CA . TYR A 1 307 ? -12.452 -1.061 -14.501 1.00 89.06 307 TYR A CA 1
ATOM 2368 C C . TYR A 1 307 ? -13.031 -2.478 -14.512 1.00 89.06 307 TYR A C 1
ATOM 2370 O O . TYR A 1 307 ? -13.942 -2.771 -15.296 1.00 89.06 307 TYR A O 1
ATOM 2378 N N . ARG A 1 308 ? -12.477 -3.354 -13.668 1.00 83.62 308 ARG A N 1
ATOM 2379 C CA . ARG A 1 308 ? -12.976 -4.712 -13.445 1.00 83.62 308 ARG A CA 1
ATOM 2380 C C . ARG A 1 308 ? -13.815 -4.716 -12.178 1.00 83.62 308 ARG A C 1
ATOM 2382 O O . ARG A 1 308 ? -13.388 -4.172 -11.163 1.00 83.62 308 ARG A O 1
ATOM 2389 N N . GLU A 1 309 ? -14.971 -5.359 -12.225 1.00 68.88 309 GLU A N 1
ATOM 2390 C CA . GLU A 1 309 ? -15.720 -5.672 -11.010 1.00 68.88 309 GLU A CA 1
ATOM 2391 C C . GLU A 1 309 ? -15.312 -7.050 -10.480 1.00 68.88 309 GLU A C 1
ATOM 2393 O O . GLU A 1 309 ? -14.895 -7.933 -11.234 1.00 68.88 309 GLU A O 1
ATOM 2398 N N . ASP A 1 310 ? -15.446 -7.255 -9.169 1.00 57.44 310 ASP A N 1
ATOM 2399 C CA . ASP A 1 310 ? -15.109 -8.536 -8.531 1.00 57.44 310 ASP A CA 1
ATOM 2400 C C . ASP A 1 310 ? -16.134 -9.641 -8.860 1.00 57.44 310 ASP A C 1
ATOM 2402 O O . ASP A 1 310 ? -15.907 -10.825 -8.603 1.00 57.44 310 ASP A O 1
ATOM 2406 N N . ARG A 1 311 ? -17.258 -9.269 -9.491 1.00 51.72 311 ARG A N 1
ATOM 2407 C CA . ARG A 1 311 ? -18.244 -10.184 -10.072 1.00 51.72 311 ARG A CA 1
ATOM 2408 C C . ARG A 1 311 ? -17.894 -10.498 -11.523 1.00 51.72 311 ARG A C 1
ATOM 2410 O O . ARG A 1 311 ? -17.981 -9.645 -12.396 1.00 51.72 311 ARG A O 1
ATOM 2417 N N . MET A 1 312 ? -17.613 -11.772 -11.785 1.00 47.25 312 MET A N 1
ATOM 2418 C CA . MET A 1 312 ? -17.237 -12.318 -13.100 1.00 47.25 312 MET A CA 1
ATOM 2419 C C . MET A 1 312 ? -18.308 -12.196 -14.210 1.00 47.25 312 MET A C 1
ATOM 2421 O O . MET A 1 312 ? -18.051 -12.624 -15.333 1.00 47.25 312 MET A O 1
ATOM 2425 N N . GLU A 1 313 ? -19.501 -11.668 -13.914 1.00 40.31 313 GLU A N 1
ATOM 2426 C CA . GLU A 1 313 ? -20.658 -11.645 -14.826 1.00 40.31 313 GLU A CA 1
ATOM 2427 C C . GLU A 1 313 ? -20.998 -10.248 -15.383 1.00 40.31 313 GLU A C 1
ATOM 2429 O O . GLU A 1 313 ? -21.810 -10.149 -16.305 1.00 40.31 313 GLU A O 1
ATOM 2434 N N . GLU A 1 314 ? -20.390 -9.171 -14.869 1.00 47.88 314 GLU A N 1
ATOM 2435 C CA . GLU A 1 314 ? -20.675 -7.796 -15.316 1.00 47.88 314 GLU A CA 1
ATOM 2436 C C . GLU A 1 314 ? -19.646 -7.301 -16.357 1.00 47.88 314 GLU A C 1
ATOM 2438 O O . GLU A 1 314 ? -18.503 -7.760 -16.424 1.00 47.88 314 GLU A O 1
ATOM 2443 N N . VAL A 1 315 ? -20.066 -6.399 -17.252 1.00 54.84 315 VAL A N 1
ATOM 2444 C CA . VAL A 1 315 ? -19.256 -5.993 -18.415 1.00 54.84 315 VAL A CA 1
ATOM 2445 C C . VAL A 1 315 ? -18.192 -4.976 -18.000 1.00 54.84 315 VAL A C 1
ATOM 2447 O O . VAL A 1 315 ? -18.523 -3.826 -17.716 1.00 54.84 315 VAL A O 1
ATOM 2450 N N . ASN A 1 316 ? -16.916 -5.385 -18.042 1.00 70.56 316 ASN A N 1
ATOM 2451 C CA . ASN A 1 316 ? -15.752 -4.515 -17.817 1.00 70.56 316 ASN A CA 1
ATOM 2452 C C . ASN A 1 316 ? -15.906 -3.169 -18.544 1.00 70.56 316 ASN A C 1
ATOM 2454 O O . ASN A 1 316 ? -16.001 -3.119 -19.774 1.00 70.56 316 ASN A O 1
ATOM 2458 N N . ARG A 1 317 ? -15.872 -2.065 -17.795 1.00 81.38 317 ARG A N 1
ATOM 2459 C CA . ARG A 1 317 ? -15.971 -0.721 -18.369 1.00 81.38 317 ARG A CA 1
ATOM 2460 C C . ARG A 1 317 ? -14.580 -0.218 -18.736 1.00 81.38 317 ARG A C 1
ATOM 2462 O O . ARG A 1 317 ? -13.744 -0.029 -17.860 1.00 81.38 317 ARG A O 1
ATOM 2469 N N . SER A 1 318 ? -14.350 0.075 -20.012 1.00 86.62 318 SER A N 1
ATOM 2470 C CA . SER A 1 318 ? -13.127 0.733 -20.481 1.00 86.62 318 SER A CA 1
ATOM 2471 C C . SER A 1 318 ? -13.302 2.247 -20.645 1.00 86.62 318 SER A C 1
ATOM 2473 O O . SER A 1 318 ? -14.369 2.722 -21.042 1.00 86.62 318 SER A O 1
ATOM 2475 N N . GLN A 1 319 ? -12.234 3.010 -20.419 1.00 91.12 319 GLN A N 1
ATOM 2476 C CA . GLN A 1 319 ? -12.136 4.426 -20.764 1.00 91.12 319 GLN A CA 1
ATOM 2477 C C . GLN A 1 319 ? -10.796 4.723 -21.446 1.00 91.12 319 GLN A C 1
ATOM 2479 O O . GLN A 1 319 ? -9.730 4.449 -20.898 1.00 91.12 319 GLN A O 1
ATOM 2484 N N . TYR A 1 320 ? -10.863 5.309 -22.643 1.00 90.88 320 TYR A N 1
ATOM 2485 C CA . TYR A 1 320 ? -9.694 5.750 -23.401 1.00 90.88 320 TYR A CA 1
ATOM 2486 C C . TYR A 1 320 ? -9.340 7.209 -23.087 1.00 90.88 320 TYR A C 1
ATOM 2488 O O . TYR A 1 320 ? -10.221 8.066 -23.001 1.00 90.88 320 TYR A O 1
ATOM 2496 N N . PHE A 1 321 ? -8.043 7.490 -22.972 1.00 89.12 321 PHE A N 1
ATOM 2497 C CA . PHE A 1 321 ? -7.472 8.829 -22.895 1.00 89.12 321 PHE A CA 1
ATOM 2498 C C . PHE A 1 321 ? -6.327 8.933 -23.921 1.00 89.12 321 PHE A C 1
ATOM 2500 O O . PHE A 1 321 ? -5.378 8.143 -23.846 1.00 89.12 321 PHE A O 1
ATOM 2507 N N . PRO A 1 322 ? -6.366 9.892 -24.864 1.00 88.00 322 PRO A N 1
ATOM 2508 C CA . PRO A 1 322 ? -5.272 10.087 -25.809 1.00 88.00 322 PRO A CA 1
ATOM 2509 C C . PRO A 1 322 ? -4.000 10.575 -25.100 1.00 88.00 322 PRO A C 1
ATOM 2511 O O . PRO A 1 322 ? -4.055 11.283 -24.086 1.00 88.00 322 PRO A O 1
ATOM 2514 N N . GLY A 1 323 ? -2.855 10.170 -25.647 1.00 86.00 323 GLY A N 1
ATOM 2515 C CA . GLY A 1 323 ? -1.532 10.614 -25.221 1.00 86.00 323 GLY A CA 1
ATOM 2516 C C . GLY A 1 323 ? -1.044 11.853 -25.975 1.00 86.00 323 GLY A C 1
ATOM 2517 O O . GLY A 1 323 ? -1.631 12.263 -26.975 1.00 86.00 323 GLY A O 1
ATOM 2518 N N . THR A 1 324 ? 0.077 12.400 -25.514 1.00 83.81 324 THR A N 1
ATOM 2519 C CA . THR A 1 324 ? 0.891 13.383 -26.236 1.00 83.81 324 THR A CA 1
ATOM 2520 C C . THR A 1 324 ? 2.161 12.669 -26.694 1.00 83.81 324 THR A C 1
ATOM 2522 O O . THR A 1 324 ? 3.106 12.503 -25.921 1.00 83.81 324 THR A O 1
ATOM 2525 N N . ILE A 1 325 ? 2.185 12.208 -27.945 1.00 84.69 325 ILE A N 1
ATOM 2526 C CA . ILE A 1 325 ? 3.354 11.537 -28.526 1.00 84.69 325 ILE A CA 1
ATOM 2527 C C . ILE A 1 325 ? 4.061 12.516 -29.466 1.00 84.69 325 ILE A C 1
ATOM 2529 O O . ILE A 1 325 ? 3.505 12.916 -30.484 1.00 84.69 325 ILE A O 1
ATOM 2533 N N . SER A 1 326 ? 5.281 12.916 -29.109 1.00 81.56 326 SER A N 1
ATOM 2534 C CA . SER A 1 326 ? 6.154 13.779 -29.922 1.00 81.56 326 SER A CA 1
ATOM 2535 C C . SER A 1 326 ? 7.209 12.980 -30.697 1.00 81.56 326 SER A C 1
ATOM 2537 O O . SER A 1 326 ? 7.591 13.343 -31.815 1.00 81.56 326 SER A O 1
ATOM 2539 N N . SER A 1 327 ? 7.646 11.859 -30.121 1.00 87.75 327 SER A N 1
ATOM 2540 C CA . SER A 1 327 ? 8.542 10.890 -30.741 1.00 87.75 327 SER A CA 1
ATOM 2541 C C . SER A 1 327 ? 8.182 9.459 -30.349 1.00 87.75 327 SER A C 1
ATOM 2543 O O . SER A 1 327 ? 7.567 9.213 -29.310 1.00 87.75 327 SER A O 1
ATOM 2545 N N . TYR A 1 328 ? 8.585 8.495 -31.170 1.00 89.31 328 TYR A N 1
ATOM 2546 C CA . TYR A 1 328 ? 8.513 7.074 -30.846 1.00 89.31 328 TYR A CA 1
ATOM 2547 C C . TYR A 1 328 ? 9.692 6.303 -31.449 1.00 89.31 328 TYR A C 1
ATOM 2549 O O . TYR A 1 328 ? 10.376 6.785 -32.349 1.00 89.31 328 TYR A O 1
ATOM 2557 N N . PHE A 1 329 ? 9.954 5.092 -30.958 1.00 91.25 329 PHE A N 1
ATOM 2558 C CA . PHE A 1 329 ? 11.101 4.290 -31.395 1.00 91.25 329 PHE A CA 1
ATOM 2559 C C . PHE A 1 329 ? 10.688 3.226 -32.414 1.00 91.25 329 PHE A C 1
ATOM 2561 O O . PHE A 1 329 ? 9.684 2.541 -32.235 1.00 91.25 329 PHE A O 1
ATOM 2568 N N . ILE A 1 330 ? 11.488 3.028 -33.463 1.00 92.00 330 ILE A N 1
ATOM 2569 C CA . ILE A 1 330 ? 11.346 1.900 -34.397 1.00 92.00 330 ILE A CA 1
ATOM 2570 C C . ILE A 1 330 ? 12.614 1.055 -34.428 1.00 92.00 330 ILE A C 1
ATOM 2572 O O . ILE A 1 330 ? 13.721 1.568 -34.278 1.00 92.00 330 ILE A O 1
ATOM 2576 N N . LEU A 1 331 ? 12.459 -0.243 -34.679 1.00 89.94 331 LEU A N 1
ATOM 2577 C CA . LEU A 1 331 ? 13.588 -1.140 -34.895 1.00 89.94 331 LEU A CA 1
ATOM 2578 C C . LEU A 1 331 ? 14.033 -1.041 -36.358 1.00 89.94 331 LEU A C 1
ATOM 2580 O O . LEU A 1 331 ? 13.268 -1.347 -37.270 1.00 89.94 331 LEU A O 1
ATOM 2584 N N . LYS A 1 332 ? 15.263 -0.580 -36.585 1.00 87.38 332 LYS A N 1
ATOM 2585 C CA . LYS A 1 332 ? 15.799 -0.267 -37.912 1.00 87.38 332 LYS A CA 1
ATOM 2586 C C . LYS A 1 332 ? 17.119 -0.996 -38.152 1.00 87.38 332 LYS A C 1
ATOM 2588 O O . LYS A 1 332 ? 18.005 -0.957 -37.295 1.00 87.38 332 LYS A O 1
ATOM 2593 N N . LYS A 1 333 ? 17.263 -1.615 -39.332 1.00 84.06 333 LYS A N 1
ATOM 2594 C CA . LYS A 1 333 ? 18.549 -2.150 -39.799 1.00 84.06 333 LYS A CA 1
ATOM 2595 C C . LYS A 1 333 ? 19.429 -1.023 -40.358 1.00 84.06 333 LYS A C 1
ATOM 2597 O O . LYS A 1 333 ? 18.969 -0.234 -41.183 1.00 84.06 333 LYS A O 1
ATOM 2602 N N . ASN A 1 334 ? 20.683 -0.995 -39.920 1.00 80.12 334 ASN A N 1
ATOM 2603 C CA . ASN A 1 334 ? 21.759 -0.101 -40.344 1.00 80.12 334 ASN A CA 1
ATOM 2604 C C . ASN A 1 334 ? 22.989 -0.942 -40.762 1.00 80.12 334 ASN A C 1
ATOM 2606 O O . ASN A 1 334 ? 22.988 -2.165 -40.630 1.00 80.12 334 ASN A O 1
ATOM 2610 N N . ASP A 1 335 ? 24.068 -0.283 -4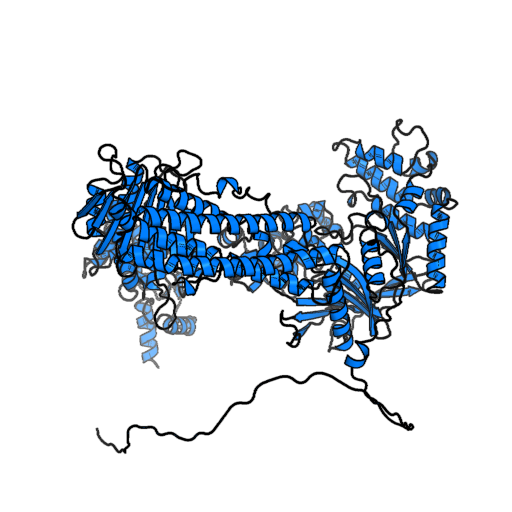1.189 1.00 73.38 335 ASP A N 1
ATOM 2611 C CA . ASP A 1 335 ? 25.313 -0.933 -41.644 1.00 73.38 335 ASP A CA 1
ATOM 2612 C C . ASP A 1 335 ? 26.053 -1.738 -40.550 1.00 73.38 335 ASP A C 1
ATOM 2614 O O . ASP A 1 335 ? 26.904 -2.561 -40.867 1.00 73.38 335 ASP A O 1
ATOM 2618 N N . ASN A 1 336 ? 25.710 -1.526 -39.272 1.00 66.94 336 ASN A N 1
ATOM 2619 C CA . ASN A 1 336 ? 26.281 -2.225 -38.110 1.00 66.94 336 ASN A CA 1
ATOM 2620 C C . ASN A 1 336 ? 25.278 -3.204 -37.453 1.00 66.94 336 ASN A C 1
ATOM 2622 O O . ASN A 1 336 ? 25.391 -3.491 -36.264 1.00 66.94 336 ASN A O 1
ATOM 2626 N N . GLY A 1 337 ? 24.249 -3.662 -38.175 1.00 77.94 337 GLY A N 1
ATOM 2627 C CA . GLY A 1 337 ? 23.204 -4.545 -37.636 1.00 77.94 337 GLY A CA 1
ATOM 2628 C C . GLY A 1 337 ? 21.919 -3.785 -37.313 1.00 77.94 337 GLY A C 1
ATOM 2629 O O . GLY A 1 337 ? 21.404 -3.075 -38.174 1.00 77.94 337 GLY A O 1
ATOM 2630 N N . TYR A 1 338 ? 21.365 -3.928 -36.107 1.00 83.56 338 TYR A N 1
ATOM 2631 C CA . TYR A 1 338 ? 20.080 -3.314 -35.743 1.00 83.56 338 TYR A CA 1
ATOM 2632 C C . TYR A 1 338 ? 20.197 -2.254 -34.644 1.00 83.56 338 TYR A C 1
ATOM 2634 O O . TYR A 1 338 ? 21.037 -2.330 -33.753 1.00 83.56 338 TYR A O 1
ATOM 2642 N N . SER A 1 339 ? 19.315 -1.256 -34.703 1.00 83.88 339 SER A N 1
ATOM 2643 C CA . SER A 1 339 ? 19.209 -0.184 -33.708 1.00 83.88 339 SER A CA 1
ATOM 2644 C C . SER A 1 339 ? 17.757 0.222 -33.480 1.00 83.88 339 SER A C 1
ATOM 2646 O O . SER A 1 339 ? 16.950 0.191 -34.412 1.00 83.88 339 SER A O 1
ATOM 2648 N N . GLU A 1 340 ? 17.440 0.686 -32.276 1.00 87.31 340 GLU A N 1
ATOM 2649 C CA . GLU A 1 340 ? 16.241 1.489 -32.048 1.00 87.31 340 GLU A CA 1
ATOM 2650 C C . GLU A 1 340 ? 16.518 2.918 -32.522 1.00 87.31 340 GLU A C 1
ATOM 2652 O O . GLU A 1 340 ? 17.382 3.604 -31.979 1.00 87.31 340 GLU A O 1
ATOM 2657 N N . THR A 1 341 ? 15.805 3.363 -33.551 1.00 88.62 341 THR A N 1
ATOM 2658 C CA . THR A 1 341 ? 15.872 4.736 -34.063 1.00 88.62 341 THR A CA 1
ATOM 2659 C C . THR A 1 341 ? 14.664 5.515 -33.559 1.00 88.62 341 THR A C 1
ATOM 2661 O O . THR A 1 341 ? 13.534 5.059 -33.730 1.00 88.62 341 THR A O 1
ATOM 2664 N N . GLU A 1 342 ? 14.895 6.682 -32.961 1.00 90.19 342 GLU A N 1
ATOM 2665 C CA . GLU A 1 342 ? 13.831 7.628 -32.620 1.00 90.19 342 GLU A CA 1
ATOM 2666 C C . GLU A 1 342 ? 13.280 8.297 -33.889 1.00 90.19 342 GLU A C 1
ATOM 2668 O O . GLU A 1 342 ? 14.030 8.697 -34.784 1.00 90.19 342 GLU A O 1
ATOM 2673 N N . VAL A 1 343 ? 11.957 8.395 -33.969 1.00 88.69 343 VAL A N 1
ATOM 2674 C CA . VAL A 1 343 ? 11.195 8.999 -35.061 1.00 88.69 343 VAL A CA 1
ATOM 2675 C C . VAL A 1 343 ? 10.318 10.085 -34.458 1.00 88.69 343 VAL A C 1
ATOM 2677 O O . VAL A 1 343 ? 9.492 9.800 -33.597 1.00 88.69 343 VAL A O 1
ATOM 2680 N N . PHE A 1 344 ? 10.497 11.321 -34.912 1.00 85.50 344 PHE A N 1
ATOM 2681 C CA . PHE A 1 344 ? 9.647 12.445 -34.525 1.00 85.50 344 PHE A CA 1
ATOM 2682 C C . PHE A 1 344 ? 8.407 12.485 -35.417 1.00 85.50 344 PHE A C 1
ATOM 2684 O O . PHE A 1 344 ? 8.533 12.458 -36.644 1.00 85.50 344 PHE A O 1
ATOM 2691 N N . ASP A 1 345 ? 7.229 12.578 -34.806 1.00 73.75 345 ASP A N 1
ATOM 2692 C CA . ASP A 1 345 ? 5.945 12.690 -35.497 1.00 73.75 345 ASP A CA 1
ATOM 2693 C C . ASP A 1 345 ? 5.234 13.955 -35.007 1.00 73.75 345 ASP A C 1
ATOM 2695 O O . ASP A 1 345 ? 4.645 13.997 -33.928 1.00 73.75 345 ASP A O 1
ATOM 2699 N N . ALA A 1 346 ? 5.336 15.021 -35.802 1.00 60.75 346 ALA A N 1
ATOM 2700 C CA . ALA A 1 346 ? 4.713 16.302 -35.489 1.00 60.75 346 ALA A CA 1
ATOM 2701 C C . ALA A 1 346 ? 3.180 16.267 -35.629 1.00 60.75 346 ALA A C 1
ATOM 2703 O O . ALA A 1 346 ? 2.499 17.084 -35.010 1.00 60.75 346 ALA A O 1
ATOM 2704 N N . ASP A 1 347 ? 2.635 15.324 -36.404 1.00 58.69 347 ASP A N 1
ATOM 2705 C CA . ASP A 1 347 ? 1.195 15.184 -36.602 1.00 58.69 347 ASP A CA 1
ATOM 2706 C C . ASP A 1 347 ? 0.554 14.376 -35.458 1.00 58.69 347 ASP A C 1
ATOM 2708 O O . ASP A 1 347 ? -0.644 14.520 -35.207 1.00 58.69 347 ASP A O 1
ATOM 2712 N N . ALA A 1 348 ? 1.314 13.547 -34.729 1.00 55.34 348 ALA A N 1
ATOM 2713 C CA . ALA A 1 348 ? 0.824 12.715 -33.620 1.00 55.34 348 ALA A CA 1
ATOM 2714 C C . ALA A 1 348 ? 0.305 13.487 -32.387 1.00 55.34 348 ALA A C 1
ATOM 2716 O O . ALA A 1 348 ? -0.364 12.893 -31.545 1.00 55.34 348 ALA A O 1
ATOM 2717 N N . GLN A 1 349 ? 0.513 14.807 -32.305 1.00 54.16 349 GLN A N 1
ATOM 2718 C CA . GLN A 1 349 ? 0.016 15.650 -31.202 1.00 54.16 349 GLN A CA 1
ATOM 2719 C C . GLN A 1 349 ? -1.519 15.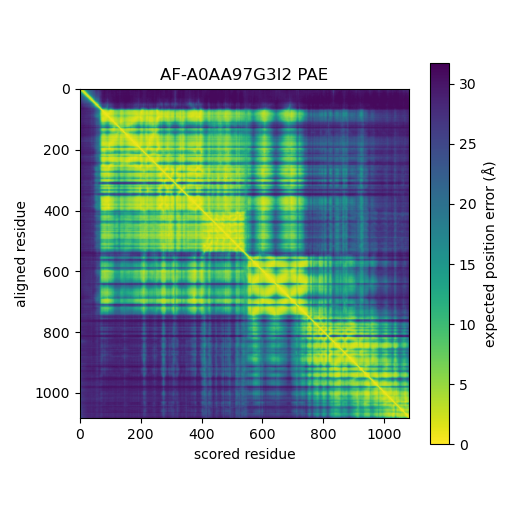799 -31.143 1.00 54.16 349 GLN A C 1
ATOM 2721 O O . GLN A 1 349 ? -2.042 16.369 -30.188 1.00 54.16 349 GLN A O 1
ATOM 2726 N N . SER A 1 350 ? -2.256 15.308 -32.145 1.00 53.53 350 SER A N 1
ATOM 2727 C CA . SER A 1 350 ? -3.723 15.251 -32.111 1.00 53.53 350 SER A CA 1
ATOM 2728 C C . SER A 1 350 ? -4.231 13.878 -32.551 1.00 53.53 350 SER A C 1
ATOM 2730 O O . SER A 1 350 ? -4.205 13.538 -33.732 1.00 53.53 350 SER A O 1
ATOM 2732 N N . ASP A 1 351 ? -4.682 13.061 -31.601 1.00 58.25 351 ASP A N 1
ATOM 2733 C CA . ASP A 1 351 ? -5.328 11.780 -31.894 1.00 58.25 351 ASP A CA 1
ATOM 2734 C C . ASP A 1 351 ? -6.851 11.955 -31.976 1.00 58.25 351 ASP A C 1
ATOM 2736 O O . ASP A 1 351 ? -7.506 12.327 -31.004 1.00 58.25 351 ASP A O 1
ATOM 2740 N N . ASP A 1 352 ? -7.409 11.673 -33.152 1.00 62.38 352 ASP A N 1
ATOM 2741 C CA . ASP A 1 352 ? -8.846 11.604 -33.433 1.00 62.38 352 ASP A CA 1
ATOM 2742 C C . ASP A 1 352 ? -9.429 10.198 -33.178 1.00 62.38 352 ASP A C 1
ATOM 2744 O O . ASP A 1 352 ? -10.589 9.930 -33.492 1.00 62.38 352 ASP A O 1
ATOM 2748 N N . GLY A 1 353 ? -8.624 9.300 -32.600 1.00 68.56 353 GLY A N 1
ATOM 2749 C CA . GLY A 1 353 ? -8.924 7.889 -32.370 1.00 68.56 353 GLY A CA 1
ATOM 2750 C C . GLY A 1 353 ? -8.176 6.950 -33.320 1.00 68.56 353 GLY A C 1
ATOM 2751 O O . GLY A 1 353 ? -8.225 5.735 -33.125 1.00 68.56 353 GLY A O 1
ATOM 2752 N N . ARG A 1 354 ? -7.441 7.471 -34.316 1.00 74.38 354 ARG A N 1
ATOM 2753 C CA . ARG A 1 354 ? -6.600 6.681 -35.242 1.00 74.38 354 ARG A CA 1
ATOM 2754 C C . ARG A 1 354 ? -5.554 5.801 -34.548 1.00 74.38 354 ARG A C 1
ATOM 2756 O O . ARG A 1 354 ? -5.106 4.818 -35.144 1.00 74.38 354 ARG A O 1
ATOM 2763 N N . TYR A 1 355 ? -5.148 6.147 -33.325 1.00 81.38 355 TYR A N 1
ATOM 2764 C CA . TYR A 1 355 ? -4.166 5.386 -32.551 1.00 81.38 355 TYR A CA 1
ATOM 2765 C C . TYR A 1 355 ? -4.766 4.516 -31.439 1.00 81.38 355 TYR A C 1
ATOM 2767 O O . TYR A 1 355 ? -4.010 3.778 -30.812 1.00 81.38 355 TYR A O 1
ATOM 2775 N N . ALA A 1 356 ? -6.091 4.505 -31.262 1.00 85.31 356 ALA A N 1
ATOM 2776 C CA . ALA A 1 356 ? -6.757 3.605 -30.324 1.00 85.31 356 ALA A CA 1
ATOM 2777 C C . ALA A 1 356 ? -6.507 2.118 -30.662 1.00 85.31 356 ALA A C 1
ATOM 2779 O O . ALA A 1 356 ? -6.532 1.709 -31.829 1.00 85.31 356 ALA A O 1
ATOM 2780 N N . LEU A 1 357 ? -6.304 1.291 -29.631 1.00 91.81 357 LEU A N 1
ATOM 2781 C CA . LEU A 1 357 ? -6.329 -0.168 -29.772 1.00 91.81 357 LEU A CA 1
ATOM 2782 C C . LEU A 1 357 ? -7.764 -0.650 -30.031 1.00 91.81 357 LEU A C 1
ATOM 2784 O O . LEU A 1 357 ? -8.719 -0.092 -29.498 1.00 91.81 357 LEU A O 1
ATOM 2788 N N . THR A 1 358 ? -7.915 -1.709 -30.827 1.00 91.94 358 THR A N 1
ATOM 2789 C CA . THR A 1 358 ? -9.216 -2.357 -31.059 1.00 91.94 358 THR A CA 1
ATOM 2790 C C . THR A 1 358 ? -9.602 -3.254 -29.886 1.00 91.94 358 THR A C 1
ATOM 2792 O O . THR A 1 358 ? -8.723 -3.906 -29.318 1.00 91.94 358 THR A O 1
ATOM 2795 N N . ASP A 1 359 ? -10.900 -3.384 -29.609 1.00 90.69 359 ASP A N 1
ATOM 2796 C CA . ASP A 1 359 ? -11.445 -4.170 -28.488 1.00 90.69 359 ASP A CA 1
ATOM 2797 C C . ASP A 1 359 ? -10.904 -5.611 -28.411 1.00 90.69 359 ASP A C 1
ATOM 2799 O O . ASP A 1 359 ? -10.629 -6.097 -27.315 1.00 90.69 359 ASP A O 1
ATOM 2803 N N . ASP A 1 360 ? -10.659 -6.270 -29.553 1.00 91.38 360 ASP A N 1
ATOM 2804 C CA . ASP A 1 360 ? -10.022 -7.597 -29.619 1.00 91.38 360 ASP A CA 1
ATOM 2805 C C . ASP A 1 360 ? -8.622 -7.606 -28.965 1.00 91.38 360 ASP A C 1
ATOM 2807 O O . ASP A 1 360 ? -8.326 -8.461 -28.132 1.00 91.38 360 ASP A O 1
ATOM 2811 N N . MET A 1 361 ? -7.770 -6.622 -29.290 1.00 94.25 361 MET A N 1
ATOM 2812 C CA . MET A 1 361 ? -6.405 -6.495 -28.747 1.00 94.25 361 MET A CA 1
ATOM 2813 C C . MET A 1 361 ? -6.425 -6.170 -27.253 1.00 94.25 361 MET A C 1
ATOM 2815 O O . MET A 1 361 ? -5.586 -6.659 -26.500 1.00 94.25 361 MET A O 1
ATOM 2819 N N . VAL A 1 362 ? -7.376 -5.331 -26.831 1.00 93.94 362 VAL A N 1
ATOM 2820 C CA . VAL A 1 362 ? -7.573 -4.962 -25.424 1.00 93.94 362 VAL A CA 1
ATOM 2821 C C . VAL A 1 362 ? -8.042 -6.180 -24.626 1.00 93.94 362 VAL A C 1
ATOM 2823 O O . VAL A 1 362 ? -7.496 -6.454 -23.561 1.00 93.94 362 VAL A O 1
ATOM 2826 N N . SER A 1 363 ? -8.982 -6.958 -25.165 1.00 91.88 363 SER A N 1
ATOM 2827 C CA . SER A 1 363 ? -9.502 -8.180 -24.539 1.00 91.88 363 SER A CA 1
ATOM 2828 C C . SER A 1 363 ? -8.431 -9.265 -24.410 1.00 91.88 363 SER A C 1
ATOM 2830 O O . SER A 1 363 ? -8.279 -9.850 -23.340 1.00 91.88 363 SER A O 1
ATOM 2832 N N . GLU A 1 364 ? -7.643 -9.492 -25.465 1.00 94.31 364 GLU A N 1
ATOM 2833 C CA . GLU A 1 364 ? -6.531 -10.451 -25.466 1.00 94.31 364 GLU A CA 1
ATOM 2834 C C . GLU A 1 364 ? -5.424 -10.037 -24.471 1.00 94.31 364 GLU A C 1
ATOM 2836 O O . GLU A 1 364 ? -4.925 -10.871 -23.714 1.00 94.31 364 GLU A O 1
ATOM 2841 N N . LEU A 1 365 ? -5.109 -8.737 -24.362 1.00 95.12 365 LEU A N 1
ATOM 2842 C CA . LEU A 1 365 ? -4.217 -8.220 -23.314 1.00 95.12 365 LEU A CA 1
ATOM 2843 C C . LEU A 1 365 ? -4.784 -8.417 -21.899 1.00 95.12 365 LEU A C 1
ATOM 2845 O O . LEU A 1 365 ? -4.034 -8.802 -21.004 1.00 95.12 365 LEU A O 1
ATOM 2849 N N . ILE A 1 366 ? -6.084 -8.193 -21.675 1.00 92.50 366 ILE A N 1
ATOM 2850 C CA . ILE A 1 366 ? -6.725 -8.415 -20.366 1.00 92.50 366 ILE A CA 1
ATOM 2851 C C . ILE A 1 366 ? -6.709 -9.902 -19.987 1.00 92.50 366 ILE A C 1
ATOM 2853 O O . ILE A 1 366 ? -6.489 -10.213 -18.813 1.00 92.50 366 ILE A O 1
ATOM 2857 N N . GLU A 1 367 ? -6.898 -10.821 -20.942 1.00 91.38 367 GLU A N 1
ATOM 2858 C CA . GLU A 1 367 ? -6.755 -12.263 -20.696 1.00 91.38 367 GLU A CA 1
ATOM 2859 C C . GLU A 1 367 ? -5.328 -12.588 -20.240 1.00 91.38 367 GLU A C 1
ATOM 2861 O O . GLU A 1 367 ? -5.144 -13.203 -19.188 1.00 91.38 367 GLU A O 1
ATOM 2866 N N . TYR A 1 368 ? -4.314 -12.130 -20.979 1.00 94.69 368 TYR A N 1
ATOM 2867 C CA . TYR A 1 368 ? -2.913 -12.388 -20.646 1.00 94.69 368 TYR A CA 1
ATOM 2868 C C . TYR A 1 368 ? -2.505 -11.771 -19.305 1.00 94.69 368 TYR A C 1
ATOM 2870 O O . TYR A 1 368 ? -1.923 -12.471 -18.479 1.00 94.69 368 TYR A O 1
ATOM 2878 N N . VAL A 1 369 ? -2.875 -10.516 -19.029 1.00 93.56 369 VAL A N 1
ATOM 2879 C CA . VAL A 1 369 ? -2.657 -9.879 -17.718 1.00 93.56 369 VAL A CA 1
ATOM 2880 C C . VAL A 1 369 ? -3.348 -10.678 -16.610 1.00 93.56 369 VAL A C 1
ATOM 2882 O O . VAL A 1 369 ? -2.719 -10.978 -15.601 1.00 93.56 369 VAL A O 1
ATOM 2885 N N . THR A 1 370 ? -4.596 -11.110 -16.810 1.00 89.94 370 THR A N 1
ATOM 2886 C CA . THR A 1 370 ? -5.320 -11.927 -15.820 1.00 89.94 370 THR A CA 1
ATOM 2887 C C . THR A 1 370 ? -4.644 -13.281 -15.595 1.00 89.94 370 THR A C 1
ATOM 2889 O O . THR A 1 370 ? -4.532 -13.739 -14.461 1.00 89.94 370 THR A O 1
ATOM 2892 N N . ARG A 1 371 ? -4.152 -13.947 -16.643 1.00 90.62 371 ARG A N 1
ATOM 2893 C CA . ARG A 1 371 ? -3.410 -15.210 -16.505 1.00 90.62 371 ARG A CA 1
ATOM 2894 C C . ARG A 1 371 ? -2.098 -15.011 -15.741 1.00 90.62 371 ARG A C 1
ATOM 2896 O O . ARG A 1 371 ? -1.767 -15.846 -14.907 1.00 90.62 371 ARG A O 1
ATOM 2903 N N . LEU A 1 372 ? -1.416 -13.885 -15.949 1.00 92.00 372 LEU A N 1
ATOM 2904 C CA . LEU A 1 372 ? -0.207 -13.509 -15.214 1.00 92.00 372 LEU A CA 1
ATOM 2905 C C . LEU A 1 372 ? -0.459 -13.189 -13.731 1.00 92.00 372 LEU A C 1
ATOM 2907 O O . LEU A 1 372 ? 0.328 -13.629 -12.898 1.00 92.00 372 LEU A O 1
ATOM 2911 N N . GLU A 1 373 ? -1.557 -12.506 -13.384 1.00 90.75 373 GLU A N 1
ATOM 2912 C CA . GLU A 1 373 ? -1.962 -12.289 -11.978 1.00 90.75 373 GLU A CA 1
ATOM 2913 C C . GLU A 1 373 ? -2.092 -13.610 -11.214 1.00 90.75 373 GLU A C 1
ATOM 2915 O O . GLU A 1 373 ? -1.628 -13.738 -10.084 1.00 90.75 373 GLU A O 1
ATOM 2920 N N . ASN A 1 374 ? -2.716 -14.607 -11.846 1.00 88.12 374 ASN A N 1
ATOM 2921 C CA . ASN A 1 374 ? -2.898 -15.927 -11.249 1.00 88.12 374 ASN A CA 1
ATOM 2922 C C . ASN A 1 374 ? -1.571 -16.709 -11.187 1.00 88.12 374 ASN A C 1
ATOM 2924 O O . ASN A 1 374 ? -1.350 -17.428 -10.218 1.00 88.12 374 ASN A O 1
ATOM 2928 N N . LEU A 1 375 ? -0.684 -16.540 -12.179 1.00 86.50 375 LEU A N 1
ATOM 2929 C CA . LEU A 1 375 ? 0.610 -17.231 -12.273 1.00 86.50 375 LEU A CA 1
ATOM 2930 C C . LEU A 1 375 ? 1.649 -16.735 -11.254 1.00 86.50 375 LEU A C 1
ATOM 2932 O O . LEU A 1 375 ? 2.408 -17.537 -10.721 1.00 86.50 375 LEU A O 1
ATOM 2936 N N . LEU A 1 376 ? 1.701 -15.427 -10.987 1.00 85.94 376 LEU A N 1
ATOM 2937 C CA . LEU A 1 376 ? 2.598 -14.840 -9.978 1.00 85.94 376 LEU A CA 1
ATOM 2938 C C . LEU A 1 376 ? 1.916 -14.708 -8.598 1.00 85.94 376 LEU A C 1
ATOM 2940 O O . LEU A 1 376 ? 2.578 -14.481 -7.579 1.00 85.94 376 LEU A O 1
ATOM 2944 N N . PHE A 1 377 ? 0.595 -14.895 -8.556 1.00 88.50 377 PHE A N 1
ATOM 2945 C CA . PHE A 1 377 ? -0.252 -14.790 -7.369 1.00 88.50 377 PHE A CA 1
ATOM 2946 C C . PHE A 1 377 ? -0.139 -13.423 -6.675 1.00 88.50 377 PHE A C 1
ATOM 2948 O O . PHE A 1 377 ? 0.034 -13.326 -5.460 1.00 88.50 377 PHE A O 1
ATOM 2955 N N . CYS A 1 378 ? -0.149 -12.361 -7.482 1.00 89.81 378 CYS A N 1
ATOM 2956 C CA . CYS A 1 378 ? -0.062 -10.958 -7.078 1.00 89.81 378 CYS A CA 1
ATOM 2957 C C . CYS A 1 378 ? -0.466 -10.040 -8.254 1.00 89.81 378 CYS A C 1
ATOM 2959 O O . CYS A 1 378 ? -0.570 -10.512 -9.392 1.00 89.81 378 CYS A O 1
ATOM 2961 N N . PRO A 1 379 ? -0.646 -8.722 -8.044 1.00 91.81 379 PRO A N 1
ATOM 2962 C CA . PRO A 1 379 ? -0.720 -7.771 -9.146 1.00 91.81 379 PRO A CA 1
ATOM 2963 C C . PRO A 1 379 ? 0.585 -7.766 -9.947 1.00 91.81 379 PRO A C 1
ATOM 2965 O O . PRO A 1 379 ? 1.678 -7.701 -9.383 1.00 91.81 379 PRO A O 1
ATOM 2968 N N . VAL A 1 380 ? 0.462 -7.765 -11.270 1.00 92.56 380 VAL A N 1
ATOM 2969 C CA . VAL A 1 380 ? 1.571 -7.744 -12.230 1.00 92.56 380 VAL A CA 1
ATOM 2970 C C . VAL A 1 380 ? 1.702 -6.423 -12.994 1.00 92.56 380 VAL A C 1
ATOM 2972 O O . VAL A 1 380 ? 0.708 -5.725 -13.234 1.00 92.56 380 VAL A O 1
ATOM 2975 N N . ASP A 1 381 ? 2.942 -6.125 -13.379 1.00 92.25 381 ASP A N 1
ATOM 2976 C CA . ASP A 1 381 ? 3.371 -5.130 -14.367 1.00 92.25 381 ASP A CA 1
ATOM 2977 C C . ASP A 1 381 ? 3.987 -5.881 -15.565 1.00 92.25 381 ASP A C 1
ATOM 2979 O O . ASP A 1 381 ? 4.799 -6.795 -15.379 1.00 92.25 381 ASP A O 1
ATOM 2983 N N . VAL A 1 382 ? 3.545 -5.559 -16.784 1.00 94.56 382 VAL A N 1
ATOM 2984 C CA . VAL A 1 382 ? 3.773 -6.369 -17.993 1.00 94.56 382 VAL A CA 1
ATOM 2985 C C . VAL A 1 382 ? 4.229 -5.492 -19.160 1.00 94.56 382 VAL A C 1
ATOM 2987 O O . VAL A 1 382 ? 3.450 -4.686 -19.666 1.00 94.56 382 VAL A O 1
ATOM 2990 N N . GLU A 1 383 ? 5.456 -5.682 -19.650 1.00 95.12 383 GLU A N 1
ATOM 2991 C CA . GLU A 1 383 ? 5.899 -5.093 -20.923 1.00 95.12 383 GLU A CA 1
ATOM 2992 C C . GLU A 1 383 ? 5.285 -5.881 -22.088 1.00 95.12 383 GLU A C 1
ATOM 2994 O O . GLU A 1 383 ? 5.470 -7.099 -22.183 1.00 95.12 383 GLU A O 1
ATOM 2999 N N . PHE A 1 384 ? 4.598 -5.202 -23.009 1.00 96.88 384 PHE A N 1
ATOM 3000 C CA . PHE A 1 384 ? 3.962 -5.838 -24.164 1.00 96.88 384 PHE A CA 1
ATOM 3001 C C . PHE A 1 384 ? 4.269 -5.133 -25.490 1.00 96.88 384 PHE A C 1
ATOM 3003 O O . PHE A 1 384 ? 4.498 -3.924 -25.562 1.00 96.88 384 PHE A O 1
ATOM 3010 N N . ALA A 1 385 ? 4.214 -5.911 -26.567 1.00 96.62 385 ALA A N 1
ATOM 3011 C CA . ALA A 1 385 ? 4.215 -5.446 -27.947 1.00 96.62 385 ALA A CA 1
ATOM 3012 C C . ALA A 1 385 ? 2.925 -5.874 -28.646 1.00 96.62 385 ALA A C 1
ATOM 3014 O O . ALA A 1 385 ? 2.438 -6.978 -28.431 1.00 96.62 385 ALA A O 1
ATOM 3015 N N . ILE A 1 386 ? 2.417 -5.048 -29.556 1.00 96.81 386 ILE A N 1
ATOM 3016 C CA . ILE A 1 386 ? 1.441 -5.461 -30.568 1.00 96.81 386 ILE A CA 1
ATOM 3017 C C . ILE A 1 386 ? 2.161 -5.422 -31.910 1.00 96.81 386 ILE A C 1
ATOM 3019 O O . ILE A 1 386 ? 2.602 -4.361 -32.358 1.00 96.81 386 ILE A O 1
ATOM 3023 N N . ASN A 1 387 ? 2.322 -6.578 -32.550 1.00 94.69 387 ASN A N 1
ATOM 3024 C CA . ASN A 1 387 ? 3.088 -6.690 -33.792 1.00 94.69 387 ASN A CA 1
ATOM 3025 C C . ASN A 1 387 ? 2.348 -6.078 -35.005 1.00 94.69 387 ASN A C 1
ATOM 3027 O O . ASN A 1 387 ? 1.177 -5.701 -34.926 1.00 94.69 387 ASN A O 1
ATOM 3031 N N . ARG A 1 388 ? 3.002 -6.009 -36.175 1.00 92.12 388 ARG A N 1
ATOM 3032 C CA . ARG A 1 388 ? 2.374 -5.525 -37.431 1.00 92.12 388 ARG A CA 1
ATOM 3033 C C . ARG A 1 388 ? 1.085 -6.251 -37.839 1.00 92.12 388 ARG A C 1
ATOM 3035 O O . ARG A 1 388 ? 0.287 -5.669 -38.566 1.00 92.12 388 ARG A O 1
ATOM 3042 N N . GLN A 1 389 ? 0.878 -7.492 -37.393 1.00 92.94 389 GLN A N 1
ATOM 3043 C CA . GLN A 1 389 ? -0.331 -8.283 -37.664 1.00 92.94 389 GLN A CA 1
ATOM 3044 C C . GLN A 1 389 ? -1.467 -8.003 -36.665 1.00 92.94 389 GLN A C 1
ATOM 3046 O O . GLN A 1 389 ? -2.543 -8.573 -36.810 1.00 92.94 389 GLN A O 1
ATOM 3051 N N . GLY A 1 390 ? -1.241 -7.147 -35.661 1.00 92.56 390 GLY A N 1
ATOM 3052 C CA . GLY A 1 390 ? -2.223 -6.810 -34.633 1.00 92.56 390 GLY A CA 1
ATOM 3053 C C . GLY A 1 390 ? -2.287 -7.785 -33.456 1.00 92.56 390 GLY A C 1
ATOM 3054 O O . GLY A 1 390 ? -3.213 -7.675 -32.666 1.00 92.56 390 GLY A O 1
ATOM 3055 N N . ARG A 1 391 ? -1.333 -8.718 -33.314 1.00 95.19 391 ARG A N 1
ATOM 3056 C CA . ARG A 1 391 ? -1.310 -9.660 -32.179 1.00 95.19 391 ARG A CA 1
ATOM 3057 C C . ARG A 1 391 ? -0.508 -9.098 -31.000 1.00 95.19 391 ARG A C 1
ATOM 3059 O O . ARG A 1 391 ? 0.639 -8.695 -31.239 1.00 95.19 391 ARG A O 1
ATOM 3066 N N . PRO A 1 392 ? -1.046 -9.110 -29.768 1.00 96.62 392 PRO A N 1
ATOM 3067 C CA . PRO A 1 392 ? -0.281 -8.903 -28.545 1.00 96.62 392 PRO A CA 1
ATOM 3068 C C . PRO A 1 392 ? 0.765 -10.005 -28.316 1.00 96.62 392 PRO A C 1
ATOM 3070 O O . PRO A 1 392 ? 0.556 -11.171 -28.646 1.00 96.62 392 PRO A O 1
ATOM 3073 N N . ILE A 1 393 ? 1.906 -9.614 -27.754 1.00 97.19 393 ILE A N 1
ATOM 3074 C CA . ILE A 1 393 ? 3.063 -10.448 -27.417 1.00 97.19 393 ILE A CA 1
ATOM 3075 C C . ILE A 1 393 ? 3.640 -9.911 -26.101 1.00 97.19 393 ILE A C 1
ATOM 3077 O O . ILE A 1 393 ? 3.823 -8.700 -25.953 1.00 97.19 393 ILE A O 1
ATOM 3081 N N . LEU A 1 394 ? 3.931 -10.798 -25.151 1.00 97.56 394 LEU A N 1
ATOM 3082 C CA . LEU A 1 394 ? 4.421 -10.460 -23.813 1.00 97.56 394 LEU A CA 1
ATOM 3083 C C . LEU A 1 394 ? 5.952 -10.490 -23.800 1.00 97.56 394 LEU A C 1
ATOM 3085 O O . LEU A 1 394 ? 6.562 -11.500 -24.144 1.00 97.56 394 LEU A O 1
ATOM 3089 N N . LEU A 1 395 ? 6.582 -9.381 -23.422 1.00 95.19 395 LEU A N 1
ATOM 3090 C CA . LEU A 1 395 ? 8.037 -9.210 -23.494 1.00 95.19 395 LEU A CA 1
ATOM 3091 C C . LEU A 1 395 ? 8.722 -9.418 -22.143 1.00 95.19 395 LEU A C 1
ATOM 3093 O O . LEU A 1 395 ? 9.838 -9.930 -22.104 1.00 95.19 395 LEU A O 1
ATOM 3097 N N . GLN A 1 396 ? 8.055 -9.020 -21.058 1.00 92.69 396 GLN A N 1
ATOM 3098 C CA . GLN A 1 396 ? 8.472 -9.217 -19.671 1.00 92.69 396 GLN A CA 1
ATOM 3099 C C . GLN A 1 396 ? 7.237 -9.133 -18.757 1.00 92.69 396 GLN A C 1
ATOM 3101 O O . GLN A 1 396 ? 6.310 -8.379 -19.042 1.00 92.69 396 GLN A O 1
ATOM 3106 N N . VAL A 1 397 ? 7.252 -9.860 -17.638 1.00 92.62 397 VAL A N 1
ATOM 3107 C CA . VAL A 1 397 ? 6.330 -9.680 -16.504 1.00 92.62 397 VAL A CA 1
ATOM 3108 C C . VAL A 1 397 ? 7.133 -9.544 -15.210 1.00 92.62 397 VAL A C 1
ATOM 3110 O O . VAL A 1 397 ? 8.236 -10.085 -15.112 1.00 92.62 397 VAL A O 1
ATOM 3113 N N . ARG A 1 398 ? 6.579 -8.837 -14.222 1.00 88.44 398 ARG A N 1
ATOM 3114 C CA . ARG A 1 398 ? 7.056 -8.810 -12.832 1.00 88.44 398 ARG A CA 1
ATOM 3115 C C . ARG A 1 398 ? 5.919 -8.541 -11.836 1.00 88.44 398 ARG A C 1
ATOM 3117 O O . ARG A 1 398 ? 4.896 -7.985 -12.240 1.00 88.44 398 ARG A O 1
ATOM 3124 N N . PRO A 1 399 ? 6.106 -8.848 -10.540 1.00 89.06 399 PRO A N 1
ATOM 3125 C CA . PRO A 1 399 ? 5.243 -8.345 -9.475 1.00 89.06 399 PRO A CA 1
ATOM 3126 C C . PRO A 1 399 ? 5.234 -6.811 -9.437 1.00 89.06 399 PRO A C 1
ATOM 3128 O O . PRO A 1 399 ? 6.284 -6.171 -9.533 1.00 89.06 399 PRO A O 1
ATOM 3131 N N . VAL A 1 400 ? 4.068 -6.206 -9.217 1.00 87.38 400 VAL A N 1
ATOM 3132 C CA . VAL A 1 400 ? 3.985 -4.798 -8.810 1.00 87.38 400 VAL A CA 1
ATOM 3133 C C . VAL A 1 400 ? 4.564 -4.681 -7.404 1.00 87.38 400 VAL A C 1
ATOM 3135 O O . VAL A 1 400 ? 4.127 -5.368 -6.487 1.00 87.38 400 VAL A O 1
ATOM 3138 N N . THR A 1 401 ? 5.535 -3.789 -7.204 1.00 77.12 401 THR A N 1
ATOM 3139 C CA . THR A 1 401 ? 6.176 -3.632 -5.886 1.00 77.12 401 THR A CA 1
ATOM 3140 C C . THR A 1 401 ? 5.511 -2.588 -4.997 1.00 77.12 401 THR A C 1
ATOM 3142 O O . THR A 1 401 ? 5.697 -2.630 -3.785 1.00 77.12 401 THR A O 1
ATOM 3145 N N . ARG A 1 402 ? 4.759 -1.635 -5.573 1.00 78.88 402 ARG A N 1
ATOM 3146 C CA . ARG A 1 402 ? 3.910 -0.666 -4.852 1.00 78.88 402 ARG A CA 1
ATOM 3147 C C . ARG A 1 402 ? 2.726 -0.207 -5.697 1.00 78.88 402 ARG A C 1
ATOM 3149 O O . ARG A 1 402 ? 2.883 0.041 -6.889 1.00 78.88 402 ARG A O 1
ATOM 3156 N N . LEU A 1 403 ? 1.595 -0.013 -5.028 1.00 77.69 403 LEU A N 1
ATOM 3157 C CA . LEU A 1 403 ? 0.389 0.631 -5.540 1.00 77.69 403 LEU A CA 1
ATOM 3158 C C . LEU A 1 403 ? 0.150 1.956 -4.799 1.00 77.69 403 LEU A C 1
ATOM 3160 O O . LEU A 1 403 ? 0.741 2.195 -3.743 1.00 77.69 403 LEU A O 1
ATOM 3164 N N . SER A 1 404 ? -0.702 2.807 -5.369 1.00 72.31 404 SER A N 1
ATOM 3165 C CA . SER A 1 404 ? -1.215 4.019 -4.715 1.00 72.31 404 SER A CA 1
ATOM 3166 C C . SER A 1 404 ? -2.360 3.689 -3.740 1.00 72.31 404 SER A C 1
ATOM 3168 O O . SER A 1 404 ? -2.817 2.547 -3.666 1.00 72.31 404 SER A O 1
ATOM 3170 N N . GLY A 1 405 ? -2.872 4.691 -3.026 1.00 66.75 405 GLY A N 1
ATOM 3171 C CA . GLY A 1 405 ? -4.001 4.581 -2.106 1.00 66.75 405 GLY A CA 1
ATOM 3172 C C . GLY A 1 405 ? -3.619 4.359 -0.642 1.00 66.75 405 GLY A C 1
ATOM 3173 O O . GLY A 1 405 ? -4.494 4.004 0.140 1.00 66.75 405 GLY A O 1
ATOM 3174 N N . GLY A 1 406 ? -2.349 4.535 -0.261 1.00 65.19 406 GLY A N 1
ATOM 3175 C CA . GLY A 1 406 ? -1.881 4.290 1.114 1.00 65.19 406 GLY A CA 1
ATOM 3176 C C . GLY A 1 406 ? -1.947 5.514 2.040 1.00 65.19 406 GLY A C 1
ATOM 3177 O O . GLY A 1 406 ? -1.754 5.380 3.247 1.00 65.19 406 GLY A O 1
ATOM 3178 N N . MET A 1 407 ? -2.200 6.709 1.494 1.00 72.06 407 MET A N 1
ATOM 3179 C CA . MET A 1 407 ? -2.528 7.910 2.272 1.00 72.06 407 MET A CA 1
ATOM 3180 C C . MET A 1 407 ? -3.909 8.441 1.892 1.00 72.06 407 MET A C 1
ATOM 3182 O O . MET A 1 407 ? -4.136 8.814 0.740 1.00 72.06 407 MET A O 1
ATOM 3186 N N . ASP A 1 408 ? -4.787 8.567 2.888 1.00 73.31 408 ASP A N 1
ATOM 3187 C CA . ASP A 1 408 ? -5.985 9.405 2.816 1.00 73.31 408 ASP A CA 1
ATOM 3188 C C . ASP A 1 408 ? -5.917 10.471 3.915 1.00 73.31 408 ASP A C 1
ATOM 3190 O O . ASP A 1 408 ? -5.573 10.183 5.069 1.00 73.31 408 ASP A O 1
ATOM 3194 N N . PHE A 1 409 ? -6.234 11.708 3.552 1.00 71.38 409 PHE A N 1
ATOM 3195 C CA . PHE A 1 409 ? -6.389 12.820 4.474 1.00 71.38 409 PHE A CA 1
ATOM 3196 C C . PHE A 1 409 ? -7.875 13.121 4.658 1.00 71.38 409 PHE A C 1
ATOM 3198 O O . PHE A 1 409 ? -8.611 13.362 3.706 1.00 71.38 409 PHE A O 1
ATOM 3205 N N . THR A 1 410 ? -8.320 13.213 5.907 1.00 67.94 410 THR A N 1
ATOM 3206 C CA . THR A 1 410 ? -9.725 13.500 6.254 1.00 67.94 410 THR A CA 1
ATOM 3207 C C . THR A 1 410 ? -10.169 14.936 5.893 1.00 67.94 410 THR A C 1
ATOM 3209 O O . THR A 1 410 ? -11.361 15.276 5.928 1.00 67.94 410 THR A O 1
ATOM 3212 N N . MET A 1 411 ? -9.222 15.804 5.521 1.00 71.81 411 MET A N 1
ATOM 3213 C CA . MET A 1 411 ? -9.469 17.148 4.990 1.00 71.81 411 MET A CA 1
ATOM 3214 C C . MET A 1 411 ? -9.729 17.135 3.468 1.00 71.81 411 MET A C 1
ATOM 3216 O O . MET A 1 411 ? -9.214 16.267 2.766 1.00 71.81 411 MET A O 1
ATOM 3220 N N . PRO A 1 412 ? -10.512 18.086 2.924 1.00 79.25 412 PRO A N 1
ATOM 3221 C CA . PRO A 1 412 ? -10.677 18.219 1.478 1.00 79.25 412 PRO A CA 1
ATOM 3222 C C . PRO A 1 412 ? -9.399 18.769 0.823 1.00 79.25 412 PRO A C 1
ATOM 3224 O O . PRO A 1 412 ? -8.538 19.334 1.499 1.00 79.25 412 PRO A O 1
ATOM 3227 N N . ILE A 1 413 ? -9.318 18.688 -0.508 1.00 82.38 413 ILE A N 1
ATOM 3228 C CA . ILE A 1 413 ? -8.355 19.481 -1.288 1.00 82.38 413 ILE A CA 1
ATOM 3229 C C . ILE A 1 413 ? -8.579 20.977 -0.961 1.00 82.38 413 ILE A C 1
ATOM 3231 O O . ILE A 1 413 ? -9.729 21.422 -1.007 1.00 82.38 413 ILE A O 1
ATOM 3235 N N . PRO A 1 414 ? -7.536 21.761 -0.619 1.00 83.50 414 PRO A N 1
ATOM 3236 C CA . PRO A 1 414 ? -7.681 23.187 -0.329 1.00 83.50 414 PRO A CA 1
ATOM 3237 C C . PRO A 1 414 ? -8.234 23.979 -1.519 1.00 83.50 414 PRO A C 1
ATOM 3239 O O . PRO A 1 414 ? -7.800 23.785 -2.649 1.00 83.50 414 PRO A O 1
ATOM 3242 N N . GLU A 1 415 ? -9.124 24.943 -1.269 1.00 81.81 415 GLU A N 1
ATOM 3243 C CA . GLU A 1 415 ? -9.670 25.812 -2.329 1.00 81.81 415 GLU A CA 1
ATOM 3244 C C . GLU A 1 415 ? -8.612 26.742 -2.953 1.00 81.81 415 GLU A C 1
ATOM 3246 O O . GLU A 1 415 ? -8.739 27.164 -4.101 1.00 81.81 415 GLU A O 1
ATOM 3251 N N . GLN A 1 416 ? -7.563 27.080 -2.194 1.00 86.81 416 GLN A N 1
ATOM 3252 C CA . GLN A 1 416 ? -6.494 27.992 -2.605 1.00 86.81 416 GLN A CA 1
ATOM 3253 C C . GLN A 1 416 ? -5.196 27.222 -2.880 1.00 86.81 416 GLN A C 1
ATOM 3255 O O . GLN A 1 416 ? -4.300 27.153 -2.038 1.00 86.81 416 GLN A O 1
ATOM 3260 N N . THR A 1 417 ? -5.097 26.646 -4.076 1.00 91.88 417 THR A N 1
ATOM 3261 C CA . THR A 1 417 ? -3.890 25.975 -4.590 1.00 91.88 417 THR A CA 1
ATOM 3262 C C . THR A 1 417 ? -3.120 26.853 -5.576 1.00 91.88 417 THR A C 1
ATOM 3264 O O . THR A 1 417 ? -3.711 27.608 -6.344 1.00 91.88 417 THR A O 1
ATOM 3267 N N . LEU A 1 418 ? -1.797 26.693 -5.605 1.00 92.12 418 LEU A N 1
ATOM 3268 C CA . LEU A 1 418 ? -0.890 27.281 -6.596 1.00 92.12 418 LEU A CA 1
ATOM 3269 C C . LEU A 1 418 ? -0.926 26.524 -7.936 1.00 92.12 418 LEU A C 1
ATOM 3271 O O . LEU A 1 418 ? -0.802 27.135 -8.995 1.00 92.12 418 LEU A O 1
ATOM 3275 N N . ALA A 1 419 ? -1.109 25.201 -7.885 1.00 93.75 419 ALA A N 1
ATOM 3276 C CA . ALA A 1 419 ? -1.303 24.328 -9.042 1.00 93.75 419 ALA A CA 1
ATOM 3277 C C . ALA A 1 419 ? -2.024 23.032 -8.632 1.00 93.75 419 ALA A C 1
ATOM 3279 O O . ALA A 1 419 ? -1.941 22.618 -7.474 1.00 93.75 419 ALA A O 1
ATOM 3280 N N . ILE A 1 420 ? -2.684 22.383 -9.597 1.00 93.88 420 ILE A N 1
ATOM 3281 C CA . ILE A 1 420 ? -3.343 21.068 -9.476 1.00 93.88 420 ILE A CA 1
ATOM 3282 C C . ILE A 1 420 ? -2.896 20.196 -10.661 1.00 93.88 420 ILE A C 1
ATOM 3284 O O . ILE A 1 420 ? -2.693 20.723 -11.761 1.00 93.88 420 ILE A O 1
ATOM 3288 N N . GLY A 1 421 ? -2.754 18.885 -10.450 1.00 93.06 421 GLY A N 1
ATOM 3289 C CA . GLY A 1 421 ? -2.326 17.918 -11.467 1.00 93.06 421 GLY A CA 1
ATOM 3290 C C . GLY A 1 421 ? -2.848 16.491 -11.247 1.00 93.06 421 GLY A C 1
ATOM 3291 O O . GLY A 1 421 ? -3.673 16.248 -10.368 1.00 93.06 421 GLY A O 1
ATOM 3292 N N . GLU A 1 422 ? -2.357 15.536 -12.042 1.00 92.06 422 GLU A N 1
ATOM 3293 C CA . GLU A 1 422 ? -2.562 14.094 -11.822 1.00 92.06 422 GLU A CA 1
ATOM 3294 C C . GLU A 1 422 ? -1.460 13.539 -10.890 1.00 92.06 422 GLU A C 1
ATOM 3296 O O . GLU A 1 422 ? -0.290 13.917 -11.000 1.00 92.06 422 GLU A O 1
ATOM 3301 N N . SER A 1 423 ? -1.811 12.633 -9.967 1.00 91.56 423 SER A N 1
ATOM 3302 C CA . SER A 1 423 ? -0.845 11.983 -9.064 1.00 91.56 423 SER A CA 1
ATOM 3303 C C . SER A 1 423 ? -0.167 10.780 -9.727 1.00 91.56 423 SER A C 1
ATOM 3305 O O . SER A 1 423 ? -0.850 9.935 -10.303 1.00 91.56 423 SER A O 1
ATOM 3307 N N . VAL A 1 424 ? 1.160 10.669 -9.598 1.00 90.38 424 VAL A N 1
ATOM 3308 C CA . VAL A 1 424 ? 1.939 9.498 -10.055 1.00 90.38 424 VAL A CA 1
ATOM 3309 C C . VAL A 1 424 ? 2.612 8.768 -8.892 1.00 90.38 424 VAL A C 1
ATOM 3311 O O . VAL A 1 424 ? 2.724 7.544 -8.918 1.00 90.38 424 VAL A O 1
ATOM 3314 N N . SER A 1 425 ? 3.054 9.495 -7.865 1.00 89.88 425 SER A N 1
ATOM 3315 C CA . SER A 1 425 ? 3.668 8.920 -6.665 1.00 89.88 425 SER A CA 1
ATOM 3316 C C . SER A 1 425 ? 3.200 9.684 -5.431 1.00 89.88 425 SER A C 1
ATOM 3318 O O . SER A 1 425 ? 3.380 10.903 -5.345 1.00 89.88 425 SER A O 1
ATOM 3320 N N . GLU A 1 426 ? 2.575 8.965 -4.498 1.00 89.44 426 GLU A N 1
ATOM 3321 C CA . GLU A 1 426 ? 2.007 9.530 -3.274 1.00 89.44 426 GLU A CA 1
ATOM 3322 C C . GLU A 1 426 ? 3.089 9.990 -2.292 1.00 89.44 426 GLU A C 1
ATOM 3324 O O . GLU A 1 426 ? 4.180 9.423 -2.196 1.00 89.44 426 GLU A O 1
ATOM 3329 N N . GLY A 1 427 ? 2.768 11.049 -1.556 1.00 89.25 427 GLY A N 1
ATOM 3330 C CA . GLY A 1 427 ? 3.673 11.713 -0.631 1.00 89.25 427 GLY A CA 1
ATOM 3331 C C . GLY A 1 427 ? 3.247 13.154 -0.372 1.00 89.25 427 GLY A C 1
ATOM 3332 O O . GLY A 1 427 ? 2.332 13.685 -1.005 1.00 89.25 427 GLY A O 1
ATOM 3333 N N . TYR A 1 428 ? 3.942 13.817 0.541 1.00 92.44 428 TYR A N 1
ATOM 3334 C CA . TYR A 1 428 ? 3.927 15.270 0.638 1.00 92.44 428 TYR A CA 1
ATOM 3335 C C . TYR A 1 428 ? 5.312 15.773 1.038 1.00 92.44 428 TYR A C 1
ATOM 3337 O O . TYR A 1 428 ? 6.095 15.056 1.661 1.00 92.44 428 TYR A O 1
ATOM 3345 N N . CYS A 1 429 ? 5.641 16.996 0.638 1.00 93.06 429 CYS A N 1
ATOM 3346 C CA . CYS A 1 429 ? 6.903 17.638 0.985 1.00 93.06 429 CYS A CA 1
ATOM 3347 C C . CYS A 1 429 ? 6.766 19.162 0.943 1.00 93.06 429 CYS A C 1
ATOM 3349 O O . CYS A 1 429 ? 6.235 19.713 -0.025 1.00 93.06 429 CYS A O 1
ATOM 3351 N N . THR A 1 430 ? 7.303 19.834 1.960 1.00 94.44 430 THR A N 1
ATOM 3352 C CA . THR A 1 430 ? 7.477 21.290 1.965 1.00 94.44 430 THR A CA 1
ATOM 3353 C C . THR A 1 430 ? 8.897 21.650 1.558 1.00 94.44 430 THR A C 1
ATOM 3355 O O . THR A 1 430 ? 9.858 21.047 2.036 1.00 94.44 430 THR A O 1
ATOM 3358 N N . GLY A 1 431 ? 9.031 22.663 0.706 1.00 95.00 431 GLY A N 1
ATOM 3359 C CA . GLY A 1 431 ? 10.319 23.239 0.357 1.00 95.00 431 GLY A CA 1
ATOM 3360 C C . GLY A 1 431 ? 10.212 24.371 -0.663 1.00 95.00 431 GLY A C 1
ATOM 3361 O O . GLY A 1 431 ? 9.120 24.712 -1.128 1.00 95.00 431 GLY A O 1
ATOM 3362 N N . PRO A 1 432 ? 11.353 24.968 -1.045 1.00 96.06 432 PRO A N 1
ATOM 3363 C CA . PRO A 1 432 ? 11.385 25.971 -2.095 1.00 96.06 432 PRO A CA 1
ATOM 3364 C C . PRO A 1 432 ? 11.136 25.328 -3.466 1.00 96.06 432 PRO A C 1
ATOM 3366 O O . PRO A 1 432 ? 11.746 24.309 -3.803 1.00 96.06 432 PRO A O 1
ATOM 3369 N N . ILE A 1 433 ? 10.289 25.954 -4.280 1.00 96.50 433 ILE A N 1
ATOM 3370 C CA . ILE A 1 433 ? 10.086 25.585 -5.688 1.00 96.50 433 ILE A CA 1
ATOM 3371 C C . ILE A 1 433 ? 11.384 25.857 -6.466 1.00 96.50 433 ILE A C 1
ATOM 3373 O O . ILE A 1 433 ? 11.922 26.965 -6.410 1.00 96.50 433 ILE A O 1
ATOM 3377 N N . TRP A 1 434 ? 11.900 24.871 -7.202 1.00 95.75 434 TRP A N 1
ATOM 3378 C CA . TRP A 1 434 ? 13.166 24.968 -7.934 1.00 95.75 434 TRP A CA 1
ATOM 3379 C C . TRP A 1 434 ? 13.048 24.408 -9.357 1.00 95.75 434 TRP A C 1
ATOM 3381 O O . TRP A 1 434 ? 12.780 23.224 -9.547 1.00 95.75 434 TRP A O 1
ATOM 3391 N N . LEU A 1 435 ? 13.278 25.257 -10.365 1.00 94.12 435 LEU A N 1
ATOM 3392 C CA . LEU A 1 435 ? 13.277 24.858 -11.775 1.00 94.12 435 LEU A CA 1
ATOM 3393 C C . LEU A 1 435 ? 14.545 24.062 -12.123 1.00 94.12 435 LEU A C 1
ATOM 3395 O O . LEU A 1 435 ? 15.665 24.559 -11.979 1.00 94.12 435 LEU A O 1
ATOM 3399 N N . ALA A 1 436 ? 14.361 22.851 -12.641 1.00 89.44 436 ALA A N 1
ATOM 3400 C CA . ALA A 1 436 ? 15.432 21.918 -12.942 1.00 89.44 436 ALA A CA 1
ATOM 3401 C C . ALA A 1 436 ? 16.311 22.376 -14.113 1.00 89.44 436 ALA A C 1
ATOM 3403 O O . ALA A 1 436 ? 15.861 22.514 -15.250 1.00 89.44 436 ALA A O 1
ATOM 3404 N N . LYS A 1 437 ? 17.609 22.555 -13.842 1.00 85.88 437 LYS A N 1
ATOM 3405 C CA . LYS A 1 437 ? 18.643 22.796 -14.859 1.00 85.88 437 LYS A CA 1
ATOM 3406 C C . LYS A 1 437 ? 19.909 22.027 -14.504 1.00 85.88 437 LYS A C 1
ATOM 3408 O O . LYS A 1 437 ? 20.507 22.272 -13.457 1.00 85.88 437 LYS A O 1
ATOM 3413 N N . LYS A 1 438 ? 20.392 21.172 -15.412 1.00 77.75 438 LYS A N 1
ATOM 3414 C CA . LYS A 1 438 ? 21.555 20.288 -15.182 1.00 77.75 438 LYS A CA 1
ATOM 3415 C C . LYS A 1 438 ? 22.820 21.014 -14.696 1.00 77.75 438 LYS A C 1
ATOM 3417 O O . LYS A 1 438 ? 23.569 20.483 -13.885 1.00 77.75 438 LYS A O 1
ATOM 3422 N N . ARG A 1 439 ? 23.050 22.255 -15.150 1.00 78.69 439 ARG A N 1
ATOM 3423 C CA . ARG A 1 439 ? 24.200 23.092 -14.737 1.00 78.69 439 ARG A CA 1
ATOM 3424 C C . ARG A 1 439 ? 24.098 23.629 -13.303 1.00 78.69 439 ARG A C 1
ATOM 3426 O O . ARG A 1 439 ? 25.112 24.012 -12.733 1.00 78.69 439 ARG A O 1
ATOM 3433 N N . GLU A 1 440 ? 22.893 23.670 -12.744 1.00 79.62 440 GLU A N 1
ATOM 3434 C CA . GLU A 1 440 ? 22.563 24.280 -11.449 1.00 79.62 440 GLU A CA 1
ATOM 3435 C C . GLU A 1 440 ? 22.188 23.217 -10.392 1.00 79.62 440 GLU A C 1
ATOM 3437 O O . GLU A 1 440 ? 21.908 23.561 -9.245 1.00 79.62 440 GLU A O 1
ATOM 3442 N N . ALA A 1 441 ? 22.249 21.922 -10.734 1.00 79.00 441 ALA A N 1
ATOM 3443 C CA . ALA A 1 441 ? 21.946 20.796 -9.841 1.00 79.00 441 ALA A CA 1
ATOM 3444 C C . ALA A 1 441 ? 22.790 20.785 -8.548 1.00 79.00 441 ALA A C 1
ATOM 3446 O O . ALA A 1 441 ? 22.324 20.371 -7.484 1.00 79.00 441 ALA A O 1
ATOM 3447 N N . GLY A 1 442 ? 24.025 21.298 -8.601 1.00 80.38 442 GLY A N 1
ATOM 3448 C CA . GLY A 1 442 ? 24.858 21.502 -7.412 1.00 80.38 442 GLY A CA 1
ATOM 3449 C C . GLY A 1 442 ? 24.261 22.512 -6.422 1.00 80.38 442 GLY A C 1
ATOM 3450 O O . GLY A 1 442 ? 24.345 22.302 -5.217 1.00 80.38 442 GLY A O 1
ATOM 3451 N N . SER A 1 443 ? 23.582 23.552 -6.912 1.00 84.44 443 SER A N 1
ATOM 3452 C CA . SER A 1 443 ? 23.019 24.667 -6.130 1.00 84.44 443 SER A CA 1
ATOM 3453 C C . SER A 1 443 ? 21.568 24.483 -5.654 1.00 84.44 443 SER A C 1
ATOM 3455 O O . SER A 1 443 ? 21.039 25.377 -4.999 1.00 84.44 443 SER A O 1
ATOM 3457 N N . MET A 1 444 ? 20.918 23.351 -5.949 1.00 91.81 444 MET A N 1
ATOM 3458 C CA . MET A 1 444 ? 19.555 23.069 -5.476 1.00 91.81 444 MET A CA 1
ATOM 3459 C C . MET A 1 444 ? 19.465 23.074 -3.927 1.00 91.81 444 MET A C 1
ATOM 3461 O O . MET A 1 444 ? 20.308 22.447 -3.274 1.00 91.81 444 MET A O 1
ATOM 3465 N N . PRO A 1 445 ? 18.456 23.720 -3.312 1.00 91.75 445 PRO A N 1
ATOM 3466 C CA . PRO A 1 445 ? 18.208 23.602 -1.874 1.00 91.75 445 PRO A CA 1
ATOM 3467 C C . PRO A 1 445 ? 17.884 22.162 -1.442 1.00 91.75 445 PRO A C 1
ATOM 3469 O O . PRO A 1 445 ? 17.393 21.356 -2.231 1.00 91.75 445 PRO A O 1
ATOM 3472 N N . GLU A 1 446 ? 18.127 21.833 -0.176 1.00 92.69 446 GLU A N 1
ATOM 3473 C CA . GLU A 1 446 ? 17.635 20.582 0.412 1.00 92.69 446 GLU A CA 1
ATOM 3474 C C . GLU A 1 446 ? 16.117 20.678 0.652 1.00 92.69 446 GLU A C 1
ATOM 3476 O O . GLU A 1 446 ? 15.609 21.740 1.010 1.00 92.69 446 GLU A O 1
ATOM 3481 N N . GLY A 1 447 ? 15.383 19.596 0.377 1.00 93.00 447 GLY A N 1
ATOM 3482 C CA . GLY A 1 447 ? 13.916 19.560 0.432 1.00 93.00 447 GLY A CA 1
ATOM 3483 C C . GLY A 1 447 ? 13.199 20.224 -0.754 1.00 93.00 447 GLY A C 1
ATOM 3484 O O . GLY A 1 447 ? 11.974 20.259 -0.769 1.00 93.00 447 GLY A O 1
ATOM 3485 N N . ALA A 1 448 ? 13.922 20.733 -1.760 1.00 96.00 448 ALA A N 1
ATOM 3486 C CA . ALA A 1 448 ? 13.334 21.490 -2.870 1.00 96.00 448 ALA A CA 1
ATOM 3487 C C . ALA A 1 448 ? 12.260 20.713 -3.660 1.00 96.00 448 ALA A C 1
ATOM 3489 O O . ALA A 1 448 ? 12.405 19.514 -3.916 1.00 96.00 448 ALA A O 1
ATOM 3490 N N . ILE A 1 449 ? 11.216 21.425 -4.095 1.00 97.31 449 ILE A N 1
ATOM 3491 C CA . ILE A 1 449 ? 10.184 20.914 -5.006 1.00 97.31 449 ILE A CA 1
ATOM 3492 C C . ILE A 1 449 ? 10.681 21.146 -6.436 1.00 97.31 449 ILE A C 1
ATOM 3494 O O . ILE A 1 449 ? 10.744 22.284 -6.903 1.00 97.31 449 ILE A O 1
ATOM 3498 N N . VAL A 1 450 ? 11.081 20.071 -7.113 1.00 96.75 450 VAL A N 1
ATOM 3499 C CA . VAL A 1 450 ? 11.769 20.119 -8.409 1.00 96.75 450 VAL A CA 1
ATOM 3500 C C . VAL A 1 450 ? 10.756 20.209 -9.550 1.00 96.75 450 VAL A C 1
ATOM 3502 O O . VAL A 1 450 ? 9.986 19.278 -9.773 1.00 96.75 450 VAL A O 1
ATOM 3505 N N . VAL A 1 451 ? 10.781 21.315 -10.292 1.00 96.06 451 VAL A N 1
ATOM 3506 C CA . VAL A 1 451 ? 9.908 21.577 -11.448 1.00 96.06 451 VAL A CA 1
ATOM 3507 C C . VAL A 1 451 ? 10.680 21.315 -12.743 1.00 96.06 451 VAL A C 1
ATOM 3509 O O . VAL A 1 451 ? 11.731 21.918 -12.951 1.00 96.06 451 VAL A O 1
ATOM 3512 N N . ALA A 1 452 ? 10.184 20.446 -13.627 1.00 94.19 452 ALA A N 1
ATOM 3513 C CA . ALA A 1 452 ? 10.822 20.144 -14.919 1.00 94.19 452 ALA A CA 1
ATOM 3514 C C . ALA A 1 452 ? 9.794 19.794 -16.008 1.00 94.19 452 ALA A C 1
ATOM 3516 O O . ALA A 1 452 ? 8.652 19.478 -15.700 1.00 94.19 452 ALA A O 1
ATOM 3517 N N . HIS A 1 453 ? 10.174 19.799 -17.288 1.00 90.38 453 HIS A N 1
ATOM 3518 C CA . HIS A 1 453 ? 9.257 19.331 -18.339 1.00 90.38 453 HIS A CA 1
ATOM 3519 C C . HIS A 1 453 ? 8.993 17.816 -18.233 1.00 90.38 453 HIS A C 1
ATOM 3521 O O . HIS A 1 453 ? 7.849 17.383 -18.304 1.00 90.38 453 HIS A O 1
ATOM 3527 N N . HIS A 1 454 ? 10.051 17.041 -18.014 1.00 89.31 454 HIS A N 1
ATOM 3528 C CA . HIS A 1 454 ? 10.062 15.593 -17.798 1.00 89.31 454 HIS A CA 1
ATOM 3529 C C . HIS A 1 454 ? 11.334 15.231 -17.009 1.00 89.31 454 HIS A C 1
ATOM 3531 O O . HIS A 1 454 ? 12.150 16.111 -16.715 1.00 89.31 454 HIS A O 1
ATOM 3537 N N . ALA A 1 455 ? 11.525 13.955 -16.669 1.00 89.69 455 ALA A N 1
ATOM 3538 C CA . ALA A 1 455 ? 12.742 13.500 -16.000 1.00 89.69 455 ALA A CA 1
ATOM 3539 C C . ALA A 1 455 ? 13.909 13.281 -16.978 1.00 89.69 455 ALA A C 1
ATOM 3541 O O . ALA A 1 455 ? 13.765 12.622 -18.004 1.00 89.69 455 ALA A O 1
ATOM 3542 N N . GLU A 1 456 ? 15.094 13.759 -16.602 1.00 87.75 456 GLU A N 1
ATOM 3543 C CA . GLU A 1 456 ? 16.373 13.411 -17.237 1.00 87.75 456 GLU A CA 1
ATOM 3544 C C . GLU A 1 456 ? 17.190 12.486 -16.313 1.00 87.75 456 GLU A C 1
ATOM 3546 O O . GLU A 1 456 ? 17.052 12.577 -15.092 1.00 87.75 456 GLU A O 1
ATOM 3551 N N . ASP A 1 457 ? 18.113 11.677 -16.858 1.00 82.88 457 ASP A N 1
ATOM 3552 C CA . ASP A 1 457 ? 18.961 10.726 -16.098 1.00 82.88 457 ASP A CA 1
ATOM 3553 C C . ASP A 1 457 ? 19.548 11.303 -14.797 1.00 82.88 457 ASP A C 1
ATOM 3555 O O . ASP A 1 457 ? 19.521 10.668 -13.744 1.00 82.88 457 ASP A O 1
ATOM 3559 N N . TRP A 1 458 ? 20.059 12.537 -14.859 1.00 85.31 458 TRP A N 1
ATOM 3560 C CA . TRP A 1 458 ? 20.749 13.188 -13.740 1.00 85.31 458 TRP A CA 1
ATOM 3561 C C . TRP A 1 458 ? 19.822 13.561 -12.576 1.00 85.31 458 TRP A C 1
ATOM 3563 O O . TRP A 1 458 ? 20.287 13.773 -11.458 1.00 85.31 458 TRP A O 1
ATOM 3573 N N . MET A 1 459 ? 18.509 13.624 -12.815 1.00 89.44 459 MET A N 1
ATOM 3574 C CA . MET A 1 459 ? 17.506 13.799 -11.761 1.00 89.44 459 MET A CA 1
ATOM 3575 C C . MET A 1 459 ? 17.251 12.490 -10.999 1.00 89.44 459 MET A C 1
ATOM 3577 O O . MET A 1 459 ? 16.753 12.522 -9.875 1.00 89.44 459 MET A O 1
ATOM 3581 N N . LEU A 1 460 ? 17.591 11.344 -11.599 1.00 85.75 460 LEU A N 1
ATOM 3582 C CA . LEU A 1 460 ? 17.416 10.006 -11.028 1.00 85.75 460 LEU A CA 1
ATOM 3583 C C . LEU A 1 460 ? 18.670 9.527 -10.268 1.00 85.75 460 LEU A C 1
ATOM 3585 O O . LEU A 1 460 ? 18.631 8.504 -9.583 1.00 85.75 460 LEU A O 1
ATOM 3589 N N . GLU A 1 461 ? 19.777 10.275 -10.343 1.00 82.25 461 GLU A N 1
ATOM 3590 C CA . GLU A 1 461 ? 21.001 10.001 -9.586 1.00 82.25 461 GLU A CA 1
ATOM 3591 C C . GLU A 1 461 ? 20.721 9.984 -8.065 1.00 82.25 461 GLU A C 1
ATOM 3593 O O . GLU A 1 461 ? 20.121 10.931 -7.539 1.00 82.25 461 GLU A O 1
ATOM 3598 N N . PRO A 1 462 ? 21.202 8.979 -7.300 1.00 79.19 462 PRO A N 1
ATOM 3599 C CA . PRO A 1 462 ? 20.895 8.855 -5.869 1.00 79.19 462 PRO A CA 1
ATOM 3600 C C . PRO A 1 462 ? 21.249 10.090 -5.026 1.00 79.19 462 PRO A C 1
ATOM 3602 O O . PRO A 1 462 ? 20.541 10.417 -4.072 1.00 79.19 462 PRO A O 1
ATOM 3605 N N . GLY A 1 463 ? 22.323 10.805 -5.384 1.00 80.81 463 GLY A N 1
ATOM 3606 C CA . GLY A 1 463 ? 22.736 12.043 -4.715 1.00 80.81 463 GLY A CA 1
ATOM 3607 C C . GLY A 1 463 ? 21.807 13.235 -4.978 1.00 80.81 463 GLY A C 1
ATOM 3608 O O . GLY A 1 463 ? 21.684 14.109 -4.119 1.00 80.81 463 GLY A O 1
ATOM 3609 N N . PHE A 1 464 ? 21.124 13.260 -6.127 1.00 88.88 464 PHE A N 1
ATOM 3610 C CA . PHE A 1 464 ? 20.113 14.267 -6.443 1.00 88.88 464 PHE A CA 1
ATOM 3611 C C . PHE A 1 464 ? 18.770 13.913 -5.790 1.00 88.88 464 PHE A C 1
ATOM 3613 O O . PHE A 1 464 ? 18.229 14.722 -5.032 1.00 88.88 464 PHE A O 1
ATOM 3620 N N . LEU A 1 465 ? 18.296 12.672 -5.974 1.00 89.81 465 LEU A N 1
ATOM 3621 C CA . LEU A 1 465 ? 17.070 12.156 -5.348 1.00 89.81 465 LEU A CA 1
ATOM 3622 C C . LEU A 1 465 ? 17.070 12.317 -3.821 1.00 89.81 465 LEU A C 1
ATOM 3624 O O . LEU A 1 465 ? 16.030 12.611 -3.234 1.00 89.81 465 LEU A O 1
ATOM 3628 N N . LYS A 1 466 ? 18.226 12.158 -3.159 1.00 88.06 466 LYS A N 1
ATOM 3629 C CA . LYS A 1 466 ? 18.342 12.367 -1.708 1.00 88.06 466 LYS A CA 1
ATOM 3630 C C . LYS A 1 466 ? 18.021 13.808 -1.283 1.00 88.06 466 LYS A C 1
ATOM 3632 O O . LYS A 1 466 ? 17.438 13.987 -0.220 1.00 88.06 466 LYS A O 1
ATOM 3637 N N . ARG A 1 467 ? 18.388 14.810 -2.093 1.00 91.19 467 ARG A N 1
ATOM 3638 C CA . ARG A 1 467 ? 18.232 16.245 -1.783 1.00 91.19 467 ARG A CA 1
ATOM 3639 C C . ARG A 1 467 ? 16.871 16.811 -2.186 1.00 91.19 467 ARG A C 1
ATOM 3641 O O . ARG A 1 467 ? 16.391 17.721 -1.518 1.00 91.19 467 ARG A O 1
ATOM 3648 N N . ALA A 1 468 ? 16.271 16.308 -3.264 1.00 95.00 468 ALA A N 1
ATOM 3649 C CA . ALA A 1 468 ? 14.941 16.726 -3.707 1.00 95.00 468 ALA A CA 1
ATOM 3650 C C . ALA A 1 468 ? 13.872 16.314 -2.679 1.00 95.00 468 ALA A C 1
ATOM 3652 O O . ALA A 1 468 ? 13.898 15.183 -2.188 1.00 95.00 468 ALA A O 1
ATOM 3653 N N . GLY A 1 469 ? 12.921 17.195 -2.368 1.00 93.56 469 GLY A N 1
ATOM 3654 C CA . GLY A 1 469 ? 11.746 16.855 -1.558 1.00 93.56 469 GLY A CA 1
ATOM 3655 C C . GLY A 1 469 ? 10.754 16.019 -2.366 1.00 93.56 469 GLY A C 1
ATOM 3656 O O . GLY A 1 469 ? 10.439 14.888 -1.999 1.00 93.56 469 GLY A O 1
ATOM 3657 N N . GLY A 1 470 ? 10.357 16.553 -3.521 1.00 96.19 470 GLY A N 1
ATOM 3658 C CA . GLY A 1 470 ? 9.438 15.937 -4.477 1.00 96.19 470 GLY A CA 1
ATOM 3659 C C . GLY A 1 470 ? 9.519 16.617 -5.844 1.00 96.19 470 GLY A C 1
ATOM 3660 O O . GLY A 1 470 ? 10.330 17.523 -6.045 1.00 96.19 470 GLY A O 1
ATOM 3661 N N . PHE A 1 471 ? 8.692 16.166 -6.782 1.00 97.00 471 PHE A N 1
ATOM 3662 C CA . PHE A 1 471 ? 8.790 16.486 -8.204 1.00 97.00 471 PHE A CA 1
ATOM 3663 C C . PHE A 1 471 ? 7.450 16.937 -8.795 1.00 97.00 471 PHE A C 1
ATOM 3665 O O . PHE A 1 471 ? 6.384 16.425 -8.449 1.00 97.00 471 PHE A O 1
ATOM 3672 N N . VAL A 1 472 ? 7.522 17.879 -9.733 1.00 96.50 472 VAL A N 1
ATOM 3673 C CA . VAL A 1 472 ? 6.393 18.389 -10.512 1.00 96.50 472 VAL A CA 1
ATOM 3674 C C . VAL A 1 472 ? 6.814 18.435 -11.980 1.00 96.50 472 VAL A C 1
ATOM 3676 O O . VAL A 1 472 ? 7.626 19.280 -12.366 1.00 96.50 472 VAL A O 1
ATOM 3679 N N . PHE A 1 473 ? 6.287 17.522 -12.796 1.00 94.81 473 PHE A N 1
ATOM 3680 C CA . PHE A 1 473 ? 6.604 17.452 -14.226 1.00 94.81 473 PHE A CA 1
ATOM 3681 C C . PHE A 1 473 ? 5.456 17.965 -15.095 1.00 94.81 473 PHE A C 1
ATOM 3683 O O . PHE A 1 473 ? 4.295 17.849 -14.709 1.00 94.81 473 PHE A O 1
ATOM 3690 N N . LEU A 1 474 ? 5.762 18.538 -16.263 1.00 91.44 474 LEU A N 1
ATOM 3691 C CA . LEU A 1 474 ? 4.742 18.904 -17.254 1.00 91.44 474 LEU A CA 1
ATOM 3692 C C . LEU A 1 474 ? 4.015 17.643 -17.750 1.00 91.44 474 LEU A C 1
ATOM 3694 O O . LEU A 1 474 ? 2.791 17.570 -17.637 1.00 91.44 474 LEU A O 1
ATOM 3698 N N . GLU A 1 475 ? 4.777 16.660 -18.239 1.00 87.12 475 GLU A N 1
ATOM 3699 C CA . GLU A 1 475 ? 4.293 15.406 -18.834 1.00 87.12 475 GLU A CA 1
ATOM 3700 C C . GLU A 1 475 ? 5.178 14.201 -18.445 1.00 87.12 475 GLU A C 1
ATOM 3702 O O . GLU A 1 475 ? 6.305 14.359 -17.971 1.00 87.12 475 GLU A O 1
ATOM 3707 N N . GLY A 1 476 ? 4.634 12.991 -18.611 1.00 87.38 476 GLY A N 1
ATOM 3708 C CA . GLY A 1 476 ? 5.245 11.701 -18.264 1.00 87.38 476 GLY A CA 1
ATOM 3709 C C . GLY A 1 476 ? 4.210 10.564 -18.274 1.00 87.38 476 GLY A C 1
ATOM 3710 O O . GLY A 1 476 ? 3.030 10.812 -18.546 1.00 87.38 476 GLY A O 1
ATOM 3711 N N . GLY A 1 477 ? 4.631 9.329 -17.983 1.00 86.56 477 GLY A N 1
ATOM 3712 C CA . GLY A 1 477 ? 3.743 8.177 -17.787 1.00 86.56 477 GLY A CA 1
ATOM 3713 C C . GLY A 1 477 ? 3.370 7.934 -16.319 1.00 86.56 477 GLY A C 1
ATOM 3714 O O . GLY A 1 477 ? 3.918 8.550 -15.403 1.00 86.56 477 GLY A O 1
ATOM 3715 N N . PHE A 1 478 ? 2.435 7.008 -16.080 1.00 87.88 478 PHE A N 1
ATOM 3716 C CA . PHE A 1 478 ? 2.036 6.597 -14.727 1.00 87.88 478 PHE A CA 1
ATOM 3717 C C . PHE A 1 478 ? 2.744 5.317 -14.263 1.00 87.88 478 PHE A C 1
ATOM 3719 O O . PHE A 1 478 ? 2.862 5.090 -13.055 1.00 87.88 478 PHE A O 1
ATOM 3726 N N . ASN A 1 479 ? 3.226 4.492 -15.197 1.00 85.88 479 ASN A N 1
ATOM 3727 C CA . ASN A 1 479 ? 3.854 3.188 -14.949 1.00 85.88 479 ASN A CA 1
ATOM 3728 C C . ASN A 1 479 ? 5.221 3.026 -15.648 1.00 85.88 479 ASN A C 1
ATOM 3730 O O . ASN A 1 479 ? 5.730 1.914 -15.770 1.00 85.88 479 ASN A O 1
ATOM 3734 N N . ASP A 1 480 ? 5.834 4.121 -16.102 1.00 86.56 480 ASP A N 1
ATOM 3735 C CA . ASP A 1 480 ? 7.195 4.105 -16.647 1.00 86.56 480 ASP A CA 1
ATOM 3736 C C . ASP A 1 480 ? 8.276 3.899 -15.555 1.00 86.56 480 ASP A C 1
ATOM 3738 O O . ASP A 1 480 ? 8.002 3.880 -14.349 1.00 86.56 480 ASP A O 1
ATOM 3742 N N . HIS A 1 481 ? 9.537 3.732 -15.969 1.00 84.94 481 HIS A N 1
ATOM 3743 C CA . HIS A 1 481 ? 10.668 3.562 -15.049 1.00 84.94 481 HIS A CA 1
ATOM 3744 C C . HIS A 1 481 ? 10.842 4.728 -14.057 1.00 84.94 481 HIS A C 1
ATOM 3746 O O . HIS A 1 481 ? 11.291 4.501 -12.932 1.00 84.94 481 HIS A O 1
ATOM 3752 N N . VAL A 1 482 ? 10.478 5.958 -14.433 1.00 87.75 482 VAL A N 1
ATOM 3753 C CA . VAL A 1 482 ? 10.562 7.142 -13.565 1.00 87.75 482 VAL A CA 1
ATOM 3754 C C . VAL A 1 482 ? 9.482 7.060 -12.490 1.00 87.75 482 VAL A C 1
ATOM 3756 O O . VAL A 1 482 ? 9.786 7.182 -11.303 1.00 87.75 482 VAL A O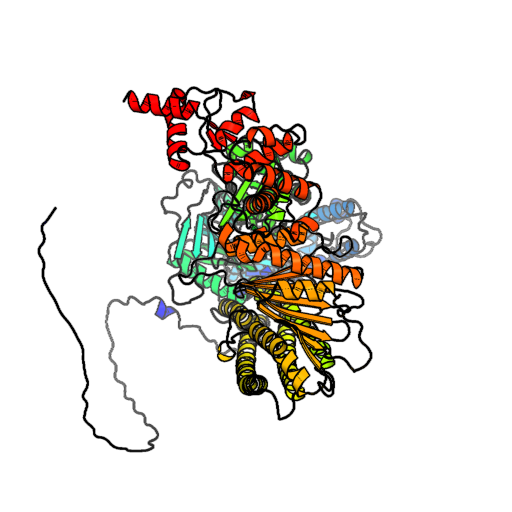 1
ATOM 3759 N N . ALA A 1 483 ? 8.239 6.787 -12.884 1.00 88.12 483 ALA A N 1
ATOM 3760 C CA . ALA A 1 483 ? 7.111 6.609 -11.980 1.00 88.12 483 ALA A CA 1
ATOM 3761 C C . ALA A 1 483 ? 7.365 5.480 -10.968 1.00 88.12 483 ALA A C 1
ATOM 3763 O O . ALA A 1 483 ? 7.190 5.677 -9.764 1.00 88.12 483 ALA A O 1
ATOM 3764 N N . ILE A 1 484 ? 7.840 4.318 -11.432 1.00 83.69 484 ILE A N 1
ATOM 3765 C CA . ILE A 1 484 ? 8.181 3.171 -10.575 1.00 83.69 484 ILE A CA 1
ATOM 3766 C C . ILE A 1 484 ? 9.312 3.531 -9.600 1.00 83.69 484 ILE A C 1
ATOM 3768 O O . ILE A 1 484 ? 9.199 3.250 -8.403 1.00 83.69 484 ILE A O 1
ATOM 3772 N N . LEU A 1 485 ? 10.363 4.214 -10.067 1.00 84.75 485 LEU A N 1
ATOM 3773 C CA . LEU A 1 485 ? 11.465 4.652 -9.210 1.00 84.75 485 LEU A CA 1
ATOM 3774 C C . LEU A 1 485 ? 10.998 5.654 -8.141 1.00 84.75 485 LEU A C 1
ATOM 3776 O O . LEU A 1 485 ? 11.351 5.495 -6.973 1.00 84.75 485 LEU A O 1
ATOM 3780 N N . MET A 1 486 ? 10.170 6.646 -8.487 1.00 88.38 486 MET A N 1
ATOM 3781 C CA . MET A 1 486 ? 9.643 7.616 -7.514 1.00 88.38 486 MET A CA 1
ATOM 3782 C C . MET A 1 486 ? 8.738 6.944 -6.470 1.00 88.38 486 MET A C 1
ATOM 3784 O O . MET A 1 486 ? 8.940 7.164 -5.268 1.00 88.38 486 MET A O 1
ATOM 3788 N N . LYS A 1 487 ? 7.836 6.045 -6.904 1.00 85.62 487 LYS A N 1
ATOM 3789 C CA . LYS A 1 487 ? 6.993 5.213 -6.023 1.00 85.62 487 LYS A CA 1
ATOM 3790 C C . LYS A 1 487 ? 7.850 4.411 -5.040 1.00 85.62 487 LYS A C 1
ATOM 3792 O O . LYS A 1 487 ? 7.589 4.423 -3.837 1.00 85.62 487 LYS A O 1
ATOM 3797 N N . GLN A 1 488 ? 8.914 3.750 -5.509 1.00 79.62 488 GLN A N 1
ATOM 3798 C CA . GLN A 1 488 ? 9.836 2.979 -4.662 1.00 79.62 488 GLN A CA 1
ATOM 3799 C C . GLN A 1 488 ? 10.648 3.866 -3.702 1.00 79.62 488 GLN A C 1
ATOM 3801 O O . GLN A 1 488 ? 10.729 3.570 -2.505 1.00 79.62 488 GLN A O 1
ATOM 3806 N N . LYS A 1 489 ? 11.206 4.987 -4.176 1.00 81.81 489 LYS A N 1
ATOM 3807 C CA . LYS A 1 489 ? 12.031 5.908 -3.369 1.00 81.81 489 LYS A CA 1
ATOM 3808 C C . LYS A 1 489 ? 11.230 6.843 -2.448 1.00 81.81 489 LYS A C 1
ATOM 3810 O O . LYS A 1 489 ? 11.851 7.649 -1.759 1.00 81.81 489 LYS A O 1
ATOM 3815 N N . ARG A 1 490 ? 9.894 6.717 -2.399 1.00 83.31 490 ARG A N 1
ATOM 3816 C CA . ARG A 1 490 ? 8.979 7.570 -1.606 1.00 83.31 490 ARG A CA 1
ATOM 3817 C C . ARG A 1 490 ? 9.178 9.055 -1.920 1.00 83.31 490 ARG A C 1
ATOM 3819 O O . ARG A 1 490 ? 9.336 9.882 -1.025 1.00 83.31 490 ARG A O 1
ATOM 3826 N N . LYS A 1 491 ? 9.231 9.376 -3.214 1.00 91.31 491 LYS A N 1
ATOM 3827 C CA . LYS A 1 491 ? 9.301 10.752 -3.706 1.00 91.31 491 LYS A CA 1
ATOM 3828 C C . LYS A 1 491 ? 7.963 11.127 -4.313 1.00 91.31 491 LYS A C 1
ATOM 3830 O O . LYS A 1 491 ? 7.500 10.462 -5.236 1.00 91.31 491 LYS A O 1
ATOM 3835 N N . THR A 1 492 ? 7.361 12.184 -3.782 1.00 93.81 492 THR A N 1
ATOM 3836 C CA . THR A 1 492 ? 6.112 12.763 -4.278 1.00 93.81 492 THR A CA 1
ATOM 3837 C C . THR A 1 492 ? 6.282 13.169 -5.742 1.00 93.81 492 THR A C 1
ATOM 3839 O O . THR A 1 492 ? 7.254 13.859 -6.055 1.00 93.81 492 THR A O 1
ATOM 3842 N N . LEU A 1 493 ? 5.370 12.765 -6.631 1.00 95.12 493 LEU A N 1
ATOM 3843 C CA . LEU A 1 493 ? 5.390 13.163 -8.046 1.00 95.12 493 LEU A CA 1
ATOM 3844 C C . LEU A 1 493 ? 3.980 13.491 -8.553 1.00 95.12 493 LEU A C 1
ATOM 3846 O O . LEU A 1 493 ? 3.081 12.646 -8.506 1.00 95.12 493 LEU A O 1
ATOM 3850 N N . MET A 1 494 ? 3.843 14.700 -9.100 1.00 95.69 494 MET A N 1
ATOM 3851 C CA . MET A 1 494 ? 2.651 15.215 -9.778 1.00 95.69 494 MET A CA 1
ATOM 3852 C C . MET A 1 494 ? 2.951 15.536 -11.250 1.00 95.69 494 MET A C 1
ATOM 3854 O O . MET A 1 494 ? 3.982 16.144 -11.548 1.00 95.69 494 MET A O 1
ATOM 3858 N N . LEU A 1 495 ? 2.019 15.209 -12.150 1.00 93.94 495 LEU A N 1
ATOM 3859 C CA . LEU A 1 495 ? 1.990 15.719 -13.527 1.00 93.94 495 LEU A CA 1
ATOM 3860 C C . LEU A 1 495 ? 1.062 16.936 -13.594 1.00 93.94 495 LEU A C 1
ATOM 3862 O O . LEU A 1 495 ? -0.137 16.821 -13.352 1.00 93.94 495 LEU A O 1
ATOM 3866 N N . VAL A 1 496 ? 1.615 18.115 -13.879 1.00 93.25 496 VAL A N 1
ATOM 3867 C CA . VAL A 1 496 ? 0.942 19.416 -13.701 1.00 93.25 496 VAL A CA 1
ATOM 3868 C C . VAL A 1 496 ? 0.278 19.958 -14.972 1.00 93.25 496 VAL A C 1
ATOM 3870 O O . VAL A 1 496 ? -0.560 20.860 -14.892 1.00 93.25 496 VAL A O 1
ATOM 3873 N N . GLY A 1 497 ? 0.641 19.422 -16.145 1.00 88.75 497 GLY A N 1
ATOM 3874 C CA . GLY A 1 497 ? 0.053 19.787 -17.434 1.00 88.75 497 GLY A CA 1
ATOM 3875 C C . GLY A 1 497 ? -0.013 21.304 -17.657 1.00 88.75 497 GLY A C 1
ATOM 3876 O O . GLY A 1 497 ? 0.964 22.030 -17.468 1.00 88.75 497 GLY A O 1
ATOM 3877 N N . GLY A 1 498 ? -1.201 21.804 -18.009 1.00 85.44 498 GLY A N 1
ATOM 3878 C CA . GLY A 1 498 ? -1.435 23.220 -18.319 1.00 85.44 498 GLY A CA 1
ATOM 3879 C C . GLY A 1 498 ? -1.061 24.226 -17.217 1.00 85.44 498 GLY A C 1
ATOM 3880 O O . GLY A 1 498 ? -0.854 25.397 -17.527 1.00 85.44 498 GLY A O 1
ATOM 3881 N N . HIS A 1 499 ? -0.913 23.803 -15.955 1.00 87.12 499 HIS A N 1
ATOM 3882 C CA . HIS A 1 499 ? -0.494 24.687 -14.858 1.00 87.12 499 HIS A CA 1
ATOM 3883 C C . HIS A 1 499 ? 1.039 24.859 -14.746 1.00 87.12 499 HIS A C 1
ATOM 3885 O O . HIS A 1 499 ? 1.505 25.615 -13.894 1.00 87.12 499 HIS A O 1
ATOM 3891 N N . PHE A 1 500 ? 1.848 24.225 -15.609 1.00 89.69 500 PHE A N 1
ATOM 3892 C CA . PHE A 1 500 ? 3.319 24.292 -15.547 1.00 89.69 500 PHE A CA 1
ATOM 3893 C C . PHE A 1 500 ? 3.882 25.725 -15.571 1.00 89.69 500 PHE A C 1
ATOM 3895 O O . PHE A 1 500 ? 4.778 26.057 -14.797 1.00 89.69 500 PHE A O 1
ATOM 3902 N N . ALA A 1 501 ? 3.312 26.608 -16.398 1.00 88.06 501 ALA A N 1
ATOM 3903 C CA . ALA A 1 501 ? 3.739 28.007 -16.482 1.00 88.06 501 ALA A CA 1
ATOM 3904 C C . ALA A 1 501 ? 3.473 28.810 -15.190 1.00 88.06 501 ALA A C 1
ATOM 3906 O O . ALA A 1 501 ? 4.166 29.791 -14.926 1.00 88.06 501 ALA A O 1
ATOM 3907 N N . ALA A 1 502 ? 2.503 28.391 -14.367 1.00 87.00 502 ALA A N 1
ATOM 3908 C CA . ALA A 1 502 ? 2.298 28.971 -13.042 1.00 87.00 502 ALA A CA 1
ATOM 3909 C C . ALA A 1 502 ? 3.399 28.519 -12.068 1.00 87.00 502 ALA A C 1
ATOM 3911 O O . ALA A 1 502 ? 3.915 29.340 -11.320 1.00 87.00 502 ALA A O 1
ATOM 3912 N N . MET A 1 503 ? 3.822 27.251 -12.125 1.00 91.38 503 MET A N 1
ATOM 3913 C CA . MET A 1 503 ? 4.909 26.731 -11.283 1.00 91.38 503 MET A CA 1
ATOM 3914 C C . MET A 1 503 ? 6.261 27.406 -11.568 1.00 91.38 503 MET A C 1
ATOM 3916 O O . MET A 1 503 ? 6.982 27.733 -10.626 1.00 91.38 503 MET A O 1
ATOM 3920 N N . ASP A 1 504 ? 6.589 27.672 -12.837 1.00 87.56 504 ASP A N 1
ATOM 3921 C CA . ASP A 1 504 ? 7.812 28.401 -13.221 1.00 87.56 504 ASP A CA 1
ATOM 3922 C C . ASP A 1 504 ? 7.819 29.850 -12.682 1.00 87.56 504 ASP A C 1
ATOM 3924 O O . ASP A 1 504 ? 8.817 30.335 -12.146 1.00 87.56 504 ASP A O 1
ATOM 3928 N N . ALA A 1 505 ? 6.662 30.522 -12.691 1.00 88.12 505 ALA A N 1
ATOM 3929 C CA . ALA A 1 505 ? 6.504 31.864 -12.121 1.00 88.12 505 ALA A CA 1
ATOM 3930 C C . ALA A 1 505 ? 6.644 31.928 -10.580 1.00 88.12 505 ALA A C 1
ATOM 3932 O O . ALA A 1 505 ? 6.719 33.023 -10.016 1.00 88.12 505 ALA A O 1
ATOM 3933 N N . LEU A 1 506 ? 6.681 30.780 -9.892 1.00 91.88 506 LEU A N 1
ATOM 3934 C CA . LEU A 1 506 ? 6.728 30.662 -8.428 1.00 91.88 506 LEU A CA 1
ATOM 3935 C C . LEU A 1 506 ? 8.089 30.165 -7.897 1.00 91.88 506 LEU A C 1
ATOM 3937 O O . LEU A 1 506 ? 8.240 29.938 -6.695 1.00 91.88 506 LEU A O 1
ATOM 3941 N N . VAL A 1 507 ? 9.100 30.021 -8.762 1.00 92.25 507 VAL A N 1
ATOM 3942 C CA . VAL A 1 507 ? 10.452 29.570 -8.386 1.00 92.25 507 VAL A CA 1
ATOM 3943 C C . VAL A 1 507 ? 11.048 30.422 -7.255 1.00 92.25 507 VAL A C 1
ATOM 3945 O O . VAL A 1 507 ? 11.041 31.651 -7.287 1.00 92.25 507 VAL A O 1
ATOM 3948 N N . GLY A 1 508 ? 11.589 29.743 -6.243 1.00 89.88 508 GLY A N 1
ATOM 3949 C CA . GLY A 1 508 ? 12.146 30.324 -5.021 1.00 89.88 508 GLY A CA 1
ATOM 3950 C C . GLY A 1 508 ? 11.139 30.516 -3.881 1.00 89.88 508 GLY A C 1
ATOM 3951 O O . GLY A 1 508 ? 11.568 30.727 -2.746 1.00 89.88 508 GLY A O 1
ATOM 3952 N N . GLN A 1 509 ? 9.829 30.415 -4.132 1.00 93.62 509 GLN A N 1
ATOM 3953 C CA . GLN A 1 509 ? 8.817 30.488 -3.072 1.00 93.62 509 GLN A CA 1
ATOM 3954 C C . GLN A 1 509 ? 8.745 29.177 -2.281 1.00 93.62 509 GLN A C 1
ATOM 3956 O O . GLN A 1 509 ? 8.926 28.097 -2.842 1.00 93.62 509 GLN A O 1
ATOM 3961 N N . GLN A 1 510 ? 8.472 29.279 -0.977 1.00 96.00 510 GLN A N 1
ATOM 3962 C CA . GLN A 1 510 ? 8.178 28.125 -0.123 1.00 96.00 510 GLN A CA 1
ATOM 3963 C C . GLN A 1 510 ? 6.758 27.630 -0.389 1.00 96.00 510 GLN A C 1
ATOM 3965 O O . GLN A 1 510 ? 5.812 28.423 -0.385 1.00 96.00 510 GLN A O 1
ATOM 3970 N N . ALA A 1 511 ? 6.622 26.327 -0.601 1.00 96.50 511 ALA A N 1
ATOM 3971 C CA . ALA A 1 511 ? 5.359 25.672 -0.895 1.00 96.50 511 ALA A CA 1
ATOM 3972 C C . ALA A 1 511 ? 5.340 24.242 -0.342 1.00 96.50 511 ALA A C 1
ATOM 3974 O O . ALA A 1 511 ? 6.394 23.647 -0.106 1.00 96.50 511 ALA A O 1
ATOM 3975 N N . THR A 1 512 ? 4.146 23.667 -0.219 1.00 95.69 512 THR A N 1
ATOM 3976 C CA . THR A 1 512 ? 3.938 22.238 0.035 1.00 95.69 512 THR A CA 1
ATOM 3977 C C . THR A 1 512 ? 3.335 21.592 -1.204 1.00 95.69 512 THR A C 1
ATOM 3979 O O . THR A 1 512 ? 2.262 21.993 -1.653 1.00 95.69 512 THR A O 1
ATOM 3982 N N . LEU A 1 513 ? 4.011 20.577 -1.741 1.00 96.25 513 LEU A N 1
ATOM 3983 C CA . LEU A 1 513 ? 3.458 19.635 -2.716 1.00 96.25 513 LEU A CA 1
ATOM 3984 C C . LEU A 1 513 ? 2.820 18.473 -1.945 1.00 96.25 513 LEU A C 1
ATOM 3986 O O . LEU A 1 513 ? 3.468 17.913 -1.061 1.00 96.25 513 LEU A O 1
ATOM 3990 N N . ALA A 1 514 ? 1.597 18.084 -2.300 1.00 93.69 514 ALA A N 1
ATOM 3991 C CA . ALA A 1 514 ? 0.914 16.920 -1.738 1.00 93.69 514 ALA A CA 1
ATOM 3992 C C . ALA A 1 514 ? 0.256 16.072 -2.839 1.00 93.69 514 ALA A C 1
ATOM 3994 O O . ALA A 1 514 ? -0.260 16.604 -3.822 1.00 93.69 514 ALA A O 1
ATOM 3995 N N . CYS A 1 515 ? 0.302 14.749 -2.678 1.00 92.88 515 CYS A N 1
ATOM 3996 C CA . CYS A 1 515 ? -0.253 13.734 -3.576 1.00 92.88 515 CYS A CA 1
ATOM 3997 C C . CYS A 1 515 ? -0.782 12.567 -2.730 1.00 92.88 515 CYS A C 1
ATOM 3999 O O . CYS A 1 515 ? 0.016 11.847 -2.127 1.00 92.88 515 CYS A O 1
ATOM 4001 N N . ALA A 1 516 ? -2.103 12.413 -2.649 1.00 88.31 516 ALA A N 1
ATOM 4002 C CA . ALA A 1 516 ? -2.781 11.434 -1.791 1.00 88.31 516 ALA A CA 1
ATOM 4003 C C . ALA A 1 516 ? -4.274 11.335 -2.153 1.00 88.31 516 ALA A C 1
ATOM 4005 O O . ALA A 1 516 ? -4.736 11.989 -3.093 1.00 88.31 516 ALA A O 1
ATOM 4006 N N . ARG A 1 517 ? -5.056 10.590 -1.366 1.00 83.75 517 ARG A N 1
ATOM 4007 C CA . ARG A 1 517 ? -6.507 10.793 -1.283 1.00 83.75 517 ARG A CA 1
ATOM 4008 C C . ARG A 1 517 ? -6.837 11.898 -0.265 1.00 83.75 517 ARG A C 1
ATOM 4010 O O . ARG A 1 517 ? -6.108 12.111 0.702 1.00 83.75 517 ARG A O 1
ATOM 4017 N N . PHE A 1 518 ? -7.919 12.622 -0.519 1.00 79.75 518 PHE A N 1
ATOM 4018 C CA . PHE A 1 518 ? -8.449 13.710 0.298 1.00 79.75 518 PHE A CA 1
ATOM 4019 C C . PHE A 1 518 ? -9.962 13.516 0.401 1.00 79.75 518 PHE A C 1
ATOM 4021 O O . PHE A 1 518 ? -10.678 13.677 -0.592 1.00 79.75 518 PHE A O 1
ATOM 4028 N N . ARG A 1 519 ? -10.454 13.108 1.576 1.00 77.06 519 ARG A N 1
ATOM 4029 C CA . ARG A 1 519 ? -11.829 12.610 1.783 1.00 77.06 519 ARG A CA 1
ATOM 4030 C C . ARG A 1 519 ? -12.205 11.514 0.773 1.00 77.06 519 ARG A C 1
ATOM 4032 O O . ARG A 1 519 ? -13.269 11.573 0.154 1.00 77.06 519 ARG A O 1
ATOM 4039 N N . GLY A 1 520 ? -11.319 10.542 0.554 1.00 71.88 520 GLY A N 1
ATOM 4040 C CA . GLY A 1 520 ? -11.565 9.440 -0.381 1.00 71.88 520 GLY A CA 1
ATOM 4041 C C . GLY A 1 520 ? -11.437 9.786 -1.869 1.00 71.88 520 GLY A C 1
ATOM 4042 O O . GLY A 1 520 ? -11.544 8.880 -2.697 1.00 71.88 520 GLY A O 1
ATOM 4043 N N . GLN A 1 521 ? -11.176 11.045 -2.242 1.00 78.94 521 GLN A N 1
ATOM 4044 C CA . GLN A 1 521 ? -10.962 11.466 -3.635 1.00 78.94 521 GLN A CA 1
ATOM 4045 C C . GLN A 1 521 ? -9.466 11.647 -3.935 1.00 78.94 521 GLN A C 1
ATOM 4047 O O . GLN A 1 521 ? -8.782 12.291 -3.142 1.00 78.94 521 GLN A O 1
ATOM 4052 N N . PRO A 1 522 ? -8.927 11.129 -5.054 1.00 83.56 522 PRO A N 1
ATOM 4053 C CA . PRO A 1 522 ? -7.523 11.333 -5.407 1.00 83.56 522 PRO A CA 1
ATOM 4054 C C . PRO A 1 522 ? -7.237 12.814 -5.702 1.00 83.56 522 PRO A C 1
ATOM 4056 O O . PRO A 1 522 ? -7.983 13.467 -6.432 1.00 83.56 522 PRO A O 1
ATOM 4059 N N . GLY A 1 523 ? -6.137 13.340 -5.163 1.00 89.50 523 GLY A N 1
ATOM 4060 C CA . GLY A 1 523 ? -5.731 14.732 -5.332 1.00 89.50 523 GLY A CA 1
ATOM 4061 C C . GLY A 1 523 ? -4.215 14.904 -5.380 1.00 89.50 523 GLY A C 1
ATOM 4062 O O . GLY A 1 523 ? -3.482 14.350 -4.561 1.00 89.50 523 GLY A O 1
ATOM 4063 N N . ALA A 1 524 ? -3.748 15.714 -6.330 1.00 94.50 524 ALA A N 1
ATOM 4064 C CA . ALA A 1 524 ? -2.374 16.195 -6.391 1.00 94.50 524 ALA A CA 1
ATOM 4065 C C . ALA A 1 524 ? -2.372 17.713 -6.590 1.00 94.50 524 ALA A C 1
ATOM 4067 O O . ALA A 1 524 ? -2.988 18.224 -7.528 1.00 94.50 524 ALA A O 1
ATOM 4068 N N . PHE A 1 525 ? -1.713 18.436 -5.685 1.00 95.25 525 PHE A N 1
ATOM 4069 C CA . PHE A 1 525 ? -1.701 19.896 -5.686 1.00 95.25 525 PHE A CA 1
ATOM 4070 C C . PHE A 1 525 ? -0.462 20.486 -5.008 1.00 95.25 525 PHE A C 1
ATOM 4072 O O . PHE A 1 525 ? 0.253 19.819 -4.259 1.00 95.25 525 PHE A O 1
ATOM 4079 N N . VAL A 1 526 ? -0.250 21.782 -5.237 1.00 96.00 526 VAL A N 1
ATOM 4080 C CA . VAL A 1 526 ? 0.741 22.607 -4.537 1.00 96.00 526 VAL A CA 1
ATOM 4081 C C . VAL A 1 526 ? 0.028 23.757 -3.820 1.00 96.00 526 VAL A C 1
ATOM 4083 O O . VAL A 1 526 ? -0.839 24.400 -4.410 1.00 96.00 526 VAL A O 1
ATOM 4086 N N . VAL A 1 527 ? 0.394 24.047 -2.570 1.00 94.62 527 VAL A N 1
ATOM 4087 C CA . VAL A 1 527 ? -0.086 25.200 -1.775 1.00 94.62 527 VAL A CA 1
ATOM 4088 C C . VAL A 1 527 ? 1.081 26.061 -1.290 1.00 94.62 527 VAL A C 1
ATOM 4090 O O . VAL A 1 527 ? 2.203 25.578 -1.181 1.00 94.62 527 VAL A O 1
ATOM 4093 N N . ALA A 1 528 ? 0.830 27.341 -1.009 1.00 92.88 528 ALA A N 1
ATOM 4094 C CA . ALA A 1 528 ? 1.851 28.268 -0.517 1.00 92.88 528 ALA A CA 1
ATOM 4095 C C . ALA A 1 528 ? 2.196 28.030 0.966 1.00 92.88 528 ALA A C 1
ATOM 4097 O O . ALA A 1 528 ? 1.309 27.764 1.777 1.00 92.88 528 ALA A O 1
ATOM 4098 N N . GLY A 1 529 ? 3.468 28.222 1.328 1.00 91.50 529 GLY A N 1
ATOM 4099 C CA . GLY A 1 529 ? 3.959 28.049 2.698 1.00 91.50 529 GLY A CA 1
ATOM 4100 C C . GLY A 1 529 ? 4.164 26.585 3.095 1.00 91.50 529 GLY A C 1
ATOM 4101 O O . GLY A 1 529 ? 4.260 25.715 2.235 1.00 91.50 529 GLY A O 1
ATOM 4102 N N . ASP A 1 530 ? 4.260 26.336 4.404 1.00 89.12 530 ASP A N 1
ATOM 4103 C CA . ASP A 1 530 ? 4.303 24.986 4.972 1.00 89.12 530 ASP A CA 1
ATOM 4104 C C . ASP A 1 530 ? 2.902 24.547 5.417 1.00 89.12 530 ASP A C 1
ATOM 4106 O O . ASP A 1 530 ? 2.225 25.247 6.172 1.00 89.12 530 ASP A O 1
ATOM 4110 N N . TYR A 1 531 ? 2.476 23.379 4.948 1.00 83.88 531 TYR A N 1
ATOM 4111 C CA . TYR A 1 531 ? 1.209 22.733 5.280 1.00 83.88 531 TYR A CA 1
ATOM 4112 C C . TYR A 1 531 ? 1.401 21.401 6.033 1.00 83.88 531 TYR A C 1
ATOM 4114 O O . TYR A 1 531 ? 0.420 20.708 6.304 1.00 83.88 531 TYR A O 1
ATOM 4122 N N . THR A 1 532 ? 2.645 21.043 6.387 1.00 75.25 532 THR A N 1
ATOM 4123 C CA . THR A 1 532 ? 3.023 19.755 7.002 1.00 75.25 532 THR A CA 1
ATOM 4124 C C . THR A 1 532 ? 2.221 19.437 8.258 1.00 75.25 532 THR A C 1
ATOM 4126 O O . THR A 1 532 ? 1.654 18.352 8.352 1.00 75.25 532 THR A O 1
ATOM 4129 N N . GLU A 1 533 ? 2.133 20.374 9.207 1.00 67.06 533 GLU A N 1
ATOM 4130 C CA . GLU A 1 533 ? 1.414 20.157 10.472 1.00 67.06 533 GLU A CA 1
ATOM 4131 C C . GLU A 1 533 ? -0.081 19.897 10.236 1.00 67.06 533 GLU A C 1
ATOM 4133 O O . GLU A 1 533 ? -0.657 18.995 10.837 1.00 67.06 533 GLU A O 1
ATOM 4138 N N . LYS A 1 534 ? -0.701 20.619 9.292 1.00 67.69 534 LYS A N 1
ATOM 4139 C CA . LYS A 1 534 ? -2.109 20.407 8.922 1.00 67.69 534 LYS A CA 1
ATOM 4140 C C . LYS A 1 534 ? -2.321 19.044 8.270 1.00 67.69 534 LYS A C 1
ATOM 4142 O O . LYS A 1 534 ? -3.247 18.340 8.656 1.00 67.69 534 LYS A O 1
ATOM 4147 N N . LEU A 1 535 ? -1.466 18.655 7.321 1.00 68.88 535 LEU A N 1
ATOM 4148 C CA . LEU A 1 535 ? -1.540 17.331 6.696 1.00 68.88 535 LEU A CA 1
ATOM 4149 C C . LEU A 1 535 ? -1.376 16.224 7.746 1.00 68.88 535 LEU A C 1
ATOM 4151 O O . LEU A 1 535 ? -2.193 15.311 7.778 1.00 68.88 535 LEU A O 1
ATOM 4155 N N . ALA A 1 536 ? -0.405 16.342 8.656 1.00 64.88 536 ALA A N 1
ATOM 4156 C CA . ALA A 1 536 ? -0.209 15.386 9.745 1.00 64.88 536 ALA A CA 1
ATOM 4157 C C . ALA A 1 536 ? -1.450 15.273 10.652 1.00 64.88 536 ALA A C 1
ATOM 4159 O O . ALA A 1 536 ? -1.945 14.166 10.863 1.00 64.88 536 ALA A O 1
ATOM 4160 N N . CYS A 1 537 ? -2.013 16.396 11.114 1.00 46.88 537 CYS A N 1
ATOM 4161 C CA . CYS A 1 537 ? -3.216 16.413 11.959 1.00 46.88 537 CYS A CA 1
ATOM 4162 C C . CYS A 1 537 ? -4.482 15.865 11.277 1.00 46.88 537 CYS A C 1
ATOM 4164 O O . CYS A 1 537 ? -5.393 15.431 11.973 1.00 46.88 537 CYS A O 1
ATOM 4166 N N . TYR A 1 538 ? -4.557 15.870 9.942 1.00 49.16 538 TYR A N 1
ATOM 4167 C CA . TYR A 1 538 ? -5.672 15.276 9.191 1.00 49.16 538 TYR A CA 1
ATOM 4168 C C . TYR A 1 538 ? -5.362 13.897 8.598 1.00 49.16 538 TYR A C 1
ATOM 4170 O O . TYR A 1 538 ? -6.212 13.338 7.896 1.00 49.16 538 TYR A O 1
ATOM 4178 N N . SER A 1 539 ? -4.174 13.347 8.858 1.00 50.44 539 SER A N 1
ATOM 4179 C CA . SER A 1 539 ? -3.744 12.078 8.283 1.00 50.44 539 SER A CA 1
ATOM 4180 C C . SER A 1 539 ? -4.386 10.884 8.990 1.00 50.44 539 SER A C 1
ATOM 4182 O O . SER A 1 539 ? -4.008 10.501 10.094 1.00 50.44 539 SER A O 1
ATOM 4184 N N . SER A 1 540 ? -5.312 10.221 8.299 1.00 46.47 540 SER A N 1
ATOM 4185 C CA . SER A 1 540 ? -5.577 8.802 8.535 1.00 46.47 540 SER A CA 1
ATOM 4186 C C . SER A 1 540 ? -4.441 8.005 7.892 1.00 46.47 540 SER A C 1
ATOM 4188 O O . SER A 1 540 ? -4.599 7.400 6.832 1.00 46.47 540 SER A O 1
ATOM 4190 N N . LEU A 1 541 ? -3.257 8.064 8.514 1.00 42.09 541 LEU A N 1
ATOM 4191 C CA . LEU A 1 541 ? -2.112 7.237 8.143 1.00 42.09 541 LEU A CA 1
ATOM 4192 C C . LEU A 1 541 ? -2.427 5.772 8.463 1.00 42.09 541 LEU A C 1
ATOM 4194 O O . LEU A 1 541 ? -2.200 5.289 9.571 1.00 42.09 541 LEU A O 1
ATOM 4198 N N . SER A 1 542 ? -2.940 5.074 7.451 1.00 41.28 542 SER A N 1
ATOM 4199 C CA . SER A 1 542 ? -2.958 3.615 7.397 1.00 41.28 542 SER A CA 1
ATOM 4200 C C . SER A 1 542 ? -1.547 3.044 7.621 1.00 41.28 542 SER A C 1
ATOM 4202 O O . SER A 1 542 ? -0.536 3.712 7.371 1.00 41.28 542 SER A O 1
ATOM 4204 N N . SER A 1 543 ? -1.453 1.774 8.026 1.00 40.66 543 SER A N 1
ATOM 4205 C CA . SER A 1 543 ? -0.196 1.041 8.264 1.00 40.66 543 SER A CA 1
ATOM 4206 C C . SER A 1 543 ? 0.634 0.781 6.985 1.00 40.66 543 SER A C 1
ATOM 4208 O O . SER A 1 543 ? 1.521 -0.074 6.963 1.00 40.66 543 SER A O 1
ATOM 4210 N N . ASP A 1 544 ? 0.360 1.496 5.891 1.00 41.03 544 ASP A N 1
ATOM 4211 C CA . ASP A 1 544 ? 0.919 1.298 4.547 1.00 41.03 544 ASP A CA 1
ATOM 4212 C C . ASP A 1 544 ? 2.227 2.058 4.294 1.00 41.03 544 ASP A C 1
ATOM 4214 O O . ASP A 1 544 ? 3.003 1.688 3.411 1.00 41.03 544 ASP A O 1
ATOM 4218 N N . PHE A 1 545 ? 2.514 3.093 5.090 1.00 40.66 545 PHE A N 1
ATOM 4219 C CA . PHE A 1 545 ? 3.770 3.850 5.001 1.00 40.66 545 PHE A CA 1
ATOM 4220 C C . PHE A 1 545 ? 4.829 3.422 6.027 1.00 40.66 545 PHE A C 1
ATOM 4222 O O . PHE A 1 545 ? 6.012 3.734 5.852 1.00 40.66 545 PHE A O 1
ATOM 4229 N N . ALA A 1 546 ? 4.467 2.632 7.035 1.00 38.66 546 ALA A N 1
ATOM 4230 C CA . ALA A 1 546 ? 5.444 1.892 7.828 1.00 38.66 546 ALA A CA 1
ATOM 4231 C C . ALA A 1 546 ? 6.008 0.703 7.021 1.00 38.66 546 ALA A C 1
ATOM 4233 O O . ALA A 1 546 ? 5.399 0.242 6.055 1.00 38.66 546 ALA A O 1
ATOM 4234 N N . GLU A 1 547 ? 7.170 0.182 7.412 1.00 37.09 547 GLU A N 1
ATOM 4235 C CA . GLU A 1 547 ? 7.392 -1.261 7.247 1.00 37.09 547 GLU A CA 1
ATOM 4236 C C . GLU A 1 547 ? 6.403 -1.959 8.189 1.00 37.09 547 GLU A C 1
ATOM 4238 O O . GLU A 1 547 ? 6.227 -1.481 9.312 1.00 37.09 547 GLU A O 1
ATOM 4243 N N . VAL A 1 548 ? 5.734 -3.035 7.751 1.00 40.38 548 VAL A N 1
ATOM 4244 C CA . VAL A 1 548 ? 4.802 -3.782 8.620 1.00 40.38 548 VAL A CA 1
ATOM 4245 C C . VAL A 1 548 ? 5.570 -4.170 9.884 1.00 40.38 548 VAL A C 1
ATOM 4247 O O . VAL A 1 548 ? 6.545 -4.921 9.756 1.00 40.38 548 VAL A O 1
ATOM 4250 N N . PRO A 1 549 ? 5.199 -3.655 11.076 1.00 37.50 549 PRO A N 1
ATOM 4251 C CA . PRO A 1 549 ? 6.011 -3.856 12.263 1.00 37.50 549 PRO A CA 1
ATOM 4252 C C . PRO A 1 549 ? 6.255 -5.342 12.529 1.00 37.50 549 PRO A C 1
ATOM 4254 O O . PRO A 1 549 ? 5.439 -6.199 12.176 1.00 37.50 549 PRO A O 1
ATOM 4257 N N . LEU A 1 550 ? 7.375 -5.652 13.187 1.00 39.31 550 LEU A N 1
ATOM 4258 C CA . LEU A 1 550 ? 7.487 -6.919 13.905 1.00 39.31 550 LEU A CA 1
ATOM 4259 C C . LEU A 1 550 ? 6.275 -6.998 14.835 1.00 39.31 550 LEU A C 1
ATOM 4261 O O . LEU A 1 550 ? 6.085 -6.095 15.655 1.00 39.31 550 LEU A O 1
ATOM 4265 N N . ALA A 1 551 ? 5.426 -8.005 14.622 1.00 44.03 551 ALA A N 1
ATOM 4266 C CA . ALA A 1 551 ? 4.106 -8.051 15.232 1.00 44.03 551 ALA A CA 1
ATOM 4267 C C . ALA A 1 551 ? 4.232 -7.962 16.758 1.00 44.03 551 ALA A C 1
ATOM 4269 O O . ALA A 1 551 ? 5.143 -8.551 17.353 1.00 44.03 551 ALA A O 1
ATOM 4270 N N . LYS A 1 552 ? 3.310 -7.244 17.414 1.00 52.09 552 LYS A N 1
ATOM 4271 C CA . LYS A 1 552 ? 3.175 -7.372 18.871 1.00 52.09 552 LYS A CA 1
ATOM 4272 C C . LYS A 1 552 ? 2.922 -8.854 19.151 1.00 52.09 552 LYS A C 1
ATOM 4274 O O . LYS A 1 552 ? 1.952 -9.383 18.619 1.00 52.09 552 LYS A O 1
ATOM 4279 N N . THR A 1 553 ? 3.757 -9.512 19.961 1.00 56.38 553 THR A N 1
ATOM 4280 C CA . THR A 1 553 ? 3.566 -10.936 20.292 1.00 56.38 553 THR A CA 1
ATOM 4281 C C . THR A 1 553 ? 2.168 -11.144 20.856 1.00 56.38 553 THR A C 1
ATOM 4283 O O . THR A 1 553 ? 1.896 -10.724 21.985 1.00 56.38 553 THR A O 1
ATOM 4286 N N . LEU A 1 554 ? 1.285 -11.753 20.059 1.00 68.31 554 LEU A N 1
ATOM 4287 C CA . LEU A 1 554 ? -0.099 -11.971 20.458 1.00 68.31 554 LEU A CA 1
ATOM 4288 C C . LEU A 1 554 ? -0.168 -12.991 21.608 1.00 68.31 554 LEU A C 1
ATOM 4290 O O . LEU A 1 554 ? 0.710 -13.856 21.700 1.00 68.31 554 LEU A O 1
ATOM 4294 N N . PRO A 1 555 ? -1.199 -12.917 22.476 1.00 76.75 555 PRO A N 1
ATOM 4295 C CA . PRO A 1 555 ? -1.367 -13.827 23.606 1.00 76.75 555 PRO A CA 1
ATOM 4296 C C . PRO A 1 555 ? -1.188 -15.296 23.216 1.00 76.75 555 PRO A C 1
ATOM 4298 O O . PRO A 1 555 ? -1.768 -15.768 22.234 1.00 76.75 555 PRO A O 1
ATOM 4301 N N . SER A 1 556 ? -0.385 -16.031 23.987 1.00 82.44 556 SER A N 1
ATOM 4302 C CA . SER A 1 556 ? -0.173 -17.455 23.742 1.00 82.44 556 SER A CA 1
ATOM 4303 C C . SER A 1 556 ? -1.427 -18.266 24.088 1.00 82.44 556 SER A C 1
ATOM 4305 O O . SER A 1 556 ? -2.337 -17.797 24.775 1.00 82.44 556 SER A O 1
ATOM 4307 N N . ARG A 1 557 ? -1.473 -19.534 23.662 1.00 82.19 557 ARG A N 1
ATOM 4308 C CA . ARG A 1 557 ? -2.562 -20.440 24.069 1.00 82.19 557 ARG A CA 1
ATOM 4309 C C . ARG A 1 557 ? -2.616 -20.643 25.586 1.00 82.19 557 ARG A C 1
ATOM 4311 O O . ARG A 1 557 ? -3.706 -20.840 26.114 1.00 82.19 557 ARG A O 1
ATOM 4318 N N . ASP A 1 558 ? -1.488 -20.546 26.287 1.00 83.00 558 ASP A N 1
ATOM 4319 C CA . ASP A 1 558 ? -1.458 -20.630 27.750 1.00 83.00 558 ASP A CA 1
ATOM 4320 C C . ASP A 1 558 ? -2.061 -19.364 28.389 1.00 83.00 558 ASP A C 1
ATOM 4322 O O . ASP A 1 558 ? -2.859 -19.476 29.319 1.00 83.00 558 ASP A O 1
ATOM 4326 N N . ASP A 1 559 ? -1.784 -18.174 27.836 1.00 82.19 559 ASP A N 1
ATOM 4327 C CA . ASP A 1 559 ? -2.381 -16.903 28.289 1.00 82.19 559 ASP A CA 1
ATOM 4328 C C . ASP A 1 559 ? -3.896 -16.843 28.035 1.00 82.19 559 ASP A C 1
ATOM 4330 O O . ASP A 1 559 ? -4.643 -16.266 28.824 1.00 82.19 559 ASP A O 1
ATOM 4334 N N . LEU A 1 560 ? -4.363 -17.442 26.937 1.00 86.25 560 LEU A N 1
ATOM 4335 C CA . LEU A 1 560 ? -5.781 -17.490 26.565 1.00 86.25 560 LEU A CA 1
ATOM 4336 C C . LEU A 1 560 ? -6.572 -18.595 27.286 1.00 86.25 560 LEU A C 1
ATOM 4338 O O . LEU A 1 560 ? -7.789 -18.678 27.114 1.00 86.25 560 LEU A O 1
ATOM 4342 N N . SER A 1 561 ? -5.913 -19.460 28.062 1.00 82.69 561 SER A N 1
ATOM 4343 C CA . SER A 1 561 ? -6.556 -20.614 28.697 1.00 82.69 561 SER A CA 1
ATOM 4344 C C . SER A 1 561 ? -7.265 -20.261 30.017 1.00 82.69 561 SER A C 1
ATOM 4346 O O . SER A 1 561 ? -6.770 -19.446 30.805 1.00 82.69 561 SER A O 1
ATOM 4348 N N . PRO A 1 562 ? -8.409 -20.902 30.328 1.00 75.62 562 PRO A N 1
ATOM 4349 C CA . PRO A 1 562 ? -9.066 -20.736 31.618 1.00 75.62 562 PRO A CA 1
ATOM 4350 C C . PRO A 1 562 ? -8.270 -21.444 32.735 1.00 75.62 562 PRO A C 1
ATOM 4352 O O . PRO A 1 562 ? -7.763 -22.551 32.533 1.00 75.62 562 PRO A O 1
ATOM 4355 N N . PRO A 1 563 ? -8.173 -20.863 33.946 1.00 72.50 563 PRO A N 1
ATOM 4356 C CA . PRO A 1 563 ? -7.421 -21.461 35.046 1.00 72.50 563 PRO A CA 1
ATOM 4357 C C . PRO A 1 563 ? -8.028 -22.796 35.503 1.00 72.50 563 PRO A C 1
ATOM 4359 O O . PRO A 1 563 ? -9.243 -22.997 35.479 1.00 72.50 563 PRO A O 1
ATOM 4362 N N . ALA A 1 564 ? -7.182 -23.717 35.974 1.00 56.41 564 ALA A N 1
ATOM 4363 C CA . ALA A 1 564 ? -7.601 -25.053 36.403 1.00 56.41 564 ALA A CA 1
ATOM 4364 C C . ALA A 1 564 ? -8.652 -25.010 37.537 1.00 56.41 564 ALA A C 1
ATOM 4366 O O . ALA A 1 564 ? -8.392 -24.515 38.634 1.00 56.41 564 ALA A O 1
ATOM 4367 N N . GLY A 1 565 ? -9.841 -25.568 37.271 1.00 59.22 565 GLY A N 1
ATOM 4368 C CA . GLY A 1 565 ? -11.022 -25.472 38.146 1.00 59.22 565 GLY A CA 1
ATOM 4369 C C . GLY A 1 565 ? -11.981 -24.321 37.799 1.00 59.22 565 GLY A C 1
ATOM 4370 O O . GLY A 1 565 ? -12.980 -24.130 38.493 1.00 59.22 565 GLY A O 1
ATOM 4371 N N . THR A 1 566 ? -11.684 -23.578 36.732 1.00 65.06 566 THR A N 1
ATOM 4372 C CA . THR A 1 566 ? -12.401 -22.400 36.228 1.00 65.06 566 THR A CA 1
ATOM 4373 C C . THR A 1 566 ? -12.624 -21.361 37.330 1.00 65.06 566 THR A C 1
ATOM 4375 O O . THR A 1 566 ? -11.680 -20.650 37.666 1.00 65.06 566 THR A O 1
ATOM 4378 N N . PHE A 1 567 ? -13.807 -21.275 37.957 1.00 75.06 567 PHE A N 1
ATOM 4379 C CA . PHE A 1 567 ? -14.078 -20.268 38.991 1.00 75.06 567 PHE A CA 1
ATOM 4380 C C . PHE A 1 567 ? -14.698 -20.844 40.264 1.00 75.06 567 PHE A C 1
ATOM 4382 O O . PHE A 1 567 ? -15.779 -21.430 40.254 1.00 75.06 567 PHE A O 1
ATOM 4389 N N . TYR A 1 568 ? -14.043 -20.558 41.393 1.00 75.88 568 TYR A N 1
ATOM 4390 C CA . TYR A 1 568 ? -14.589 -20.748 42.742 1.00 75.88 568 TYR A CA 1
ATOM 4391 C C . TYR A 1 568 ? -15.112 -19.441 43.354 1.00 75.88 568 TYR A C 1
ATOM 4393 O O . TYR A 1 568 ? -15.939 -19.474 44.269 1.00 75.88 568 TYR A O 1
ATOM 4401 N N . ARG A 1 569 ? -14.627 -18.286 42.871 1.00 79.62 569 ARG A N 1
ATOM 4402 C CA . ARG A 1 569 ? -15.030 -16.958 43.343 1.00 79.62 569 ARG A CA 1
ATOM 4403 C C . ARG A 1 569 ? -15.559 -16.074 42.219 1.00 79.62 569 ARG A C 1
ATOM 4405 O O . ARG A 1 569 ? -15.051 -16.113 41.099 1.00 79.62 569 ARG A O 1
ATOM 4412 N N . VAL A 1 570 ? -16.515 -15.210 42.556 1.00 79.50 570 VAL A N 1
ATOM 4413 C CA . VAL A 1 570 ? -17.014 -14.168 41.642 1.00 79.50 570 VAL A CA 1
ATOM 4414 C C . VAL A 1 570 ? -15.898 -13.189 41.270 1.00 79.50 570 VAL A C 1
ATOM 4416 O O . VAL A 1 570 ? -15.794 -12.814 40.110 1.00 79.50 570 VAL A O 1
ATOM 4419 N N . THR A 1 571 ? -15.004 -12.845 42.206 1.00 75.81 571 THR A N 1
ATOM 4420 C CA . THR A 1 571 ? -13.826 -12.003 41.924 1.00 75.81 571 THR A CA 1
ATOM 4421 C C . THR A 1 571 ? -12.866 -12.640 40.916 1.00 75.81 571 THR A C 1
ATOM 4423 O O . THR A 1 571 ? -12.440 -11.959 39.992 1.00 75.81 571 THR A O 1
ATOM 4426 N N . SER A 1 572 ? -12.568 -13.942 41.030 1.00 79.12 572 SER A N 1
ATOM 4427 C CA . SER A 1 572 ? -11.693 -14.634 40.066 1.00 79.12 572 SER A CA 1
ATOM 4428 C C . SER A 1 572 ? -12.322 -14.760 38.677 1.00 79.12 572 SER A C 1
ATOM 4430 O O . SER A 1 572 ? -11.610 -14.659 37.685 1.00 79.12 572 SER A O 1
ATOM 4432 N N . GLY A 1 573 ? -13.645 -14.951 38.606 1.00 83.00 573 GLY A N 1
ATOM 4433 C CA . GLY A 1 573 ? -14.364 -14.978 37.331 1.00 83.00 573 GLY A CA 1
ATOM 4434 C C . GLY A 1 573 ? -14.464 -13.604 36.678 1.00 83.00 573 GLY A C 1
ATOM 4435 O O . GLY A 1 573 ? -14.264 -13.494 35.476 1.00 83.00 573 GLY A O 1
ATOM 4436 N N . PHE A 1 574 ? -14.694 -12.553 37.471 1.00 81.19 574 PHE A N 1
ATOM 4437 C CA . PHE A 1 574 ? -14.682 -11.178 36.981 1.00 81.19 574 PHE A CA 1
ATOM 4438 C C . PHE A 1 574 ? -13.321 -10.791 36.387 1.00 81.19 574 PHE A C 1
ATOM 4440 O O . PHE A 1 574 ? -13.271 -10.274 35.273 1.00 81.19 574 PHE A O 1
ATOM 4447 N N . GLN A 1 575 ? -12.238 -11.062 37.124 1.00 77.00 575 GLN A N 1
ATOM 4448 C CA . GLN A 1 575 ? -10.879 -10.726 36.707 1.00 77.00 575 GLN A CA 1
ATOM 4449 C C . GLN A 1 575 ? -10.548 -11.410 35.375 1.00 77.00 575 GLN A C 1
ATOM 4451 O O . GLN A 1 575 ? -10.346 -10.730 34.376 1.00 77.00 575 GLN A O 1
ATOM 4456 N N . TRP A 1 576 ? -10.633 -12.745 35.326 1.00 85.69 576 TRP A N 1
ATOM 4457 C CA . TRP A 1 576 ? -10.269 -13.500 34.126 1.00 85.69 576 TRP A CA 1
ATOM 4458 C C . TRP A 1 576 ? -11.142 -13.162 32.910 1.00 85.69 576 TRP A C 1
ATOM 4460 O O . TRP A 1 576 ? -10.607 -13.043 31.817 1.00 85.69 576 TRP A O 1
ATOM 4470 N N . LEU A 1 577 ? -12.459 -12.958 33.066 1.00 85.75 577 LEU A N 1
ATOM 4471 C CA . LEU A 1 577 ? -13.316 -12.571 31.932 1.00 85.75 577 LEU A CA 1
ATOM 4472 C C . LEU A 1 577 ? -12.996 -11.168 31.398 1.00 85.75 577 LEU A C 1
ATOM 4474 O O . LEU A 1 577 ? -13.104 -10.937 30.196 1.00 85.75 577 LEU A O 1
ATOM 4478 N N . THR A 1 578 ? -12.566 -10.251 32.266 1.00 79.00 578 THR A N 1
ATOM 4479 C CA . THR A 1 578 ? -12.142 -8.903 31.859 1.00 79.00 578 THR A CA 1
ATOM 4480 C C . THR A 1 578 ? -10.785 -8.944 31.154 1.00 79.00 578 THR A C 1
ATOM 4482 O O . THR A 1 578 ? -10.634 -8.351 30.086 1.00 79.00 578 THR A O 1
ATOM 4485 N N . ASP A 1 579 ? -9.825 -9.692 31.707 1.00 77.75 579 ASP A N 1
ATOM 4486 C CA . ASP A 1 579 ? -8.483 -9.853 31.139 1.00 77.75 579 ASP A CA 1
ATOM 4487 C C . ASP A 1 579 ? -8.533 -10.605 29.798 1.00 77.75 579 ASP A C 1
ATOM 4489 O O . ASP A 1 579 ? -7.930 -10.165 28.823 1.00 77.75 579 ASP A O 1
ATOM 4493 N N . GLN A 1 580 ? -9.320 -11.683 29.702 1.00 85.94 580 GLN A N 1
ATOM 4494 C CA . GLN A 1 580 ? -9.529 -12.435 28.460 1.00 85.94 580 GLN A CA 1
ATOM 4495 C C . GLN A 1 580 ? -10.174 -11.564 27.375 1.00 85.94 580 GLN A C 1
ATOM 4497 O O . GLN A 1 580 ? -9.735 -11.598 26.229 1.00 85.94 580 GLN A O 1
ATOM 4502 N N . ASN A 1 581 ? -11.170 -10.740 27.718 1.00 82.81 581 ASN A N 1
ATOM 4503 C CA . ASN A 1 581 ? -11.750 -9.793 26.767 1.00 82.81 581 ASN A CA 1
ATOM 4504 C C . ASN A 1 581 ? -10.695 -8.790 26.257 1.00 82.81 581 ASN A C 1
ATOM 4506 O O . ASN A 1 581 ? -10.639 -8.519 25.062 1.00 82.81 581 ASN A O 1
ATOM 4510 N N . ALA A 1 582 ? -9.826 -8.266 27.129 1.00 73.25 582 ALA A N 1
ATOM 4511 C CA . ALA A 1 582 ? -8.737 -7.376 26.715 1.00 73.25 582 ALA A CA 1
ATOM 4512 C C . ALA A 1 582 ? -7.698 -8.085 25.819 1.00 73.25 582 ALA A C 1
ATOM 4514 O O . ALA A 1 582 ? -7.302 -7.535 24.793 1.00 73.25 582 ALA A O 1
ATOM 4515 N N . ARG A 1 583 ? -7.312 -9.323 26.162 1.00 82.00 583 ARG A N 1
ATOM 4516 C CA . ARG A 1 583 ? -6.405 -10.178 25.369 1.00 82.00 583 ARG A CA 1
ATOM 4517 C C . ARG A 1 583 ? -6.970 -10.534 23.996 1.00 82.00 583 ARG A C 1
ATOM 4519 O O . ARG A 1 583 ? -6.200 -10.719 23.065 1.00 82.00 583 ARG A O 1
ATOM 4526 N N . LEU A 1 584 ? -8.290 -10.643 23.864 1.00 84.69 584 LEU A N 1
ATOM 4527 C CA . LEU A 1 584 ? -8.950 -10.908 22.586 1.00 84.69 584 LEU A CA 1
ATOM 4528 C C . LEU A 1 584 ? -9.074 -9.651 21.722 1.00 84.69 584 LEU A C 1
ATOM 4530 O O . LEU A 1 584 ? -8.905 -9.736 20.511 1.00 84.69 584 LEU A O 1
ATOM 4534 N N . LEU A 1 585 ? -9.307 -8.481 22.324 1.00 80.94 585 LEU A N 1
ATOM 4535 C CA . LEU A 1 585 ? -9.381 -7.225 21.574 1.00 80.94 585 LEU A CA 1
ATOM 4536 C C . LEU A 1 585 ? -8.034 -6.813 20.955 1.00 80.94 585 LEU A C 1
ATOM 4538 O O . LEU A 1 585 ? -8.040 -6.228 19.876 1.00 80.94 585 LEU A O 1
ATOM 4542 N N . SER A 1 586 ? -6.888 -7.173 21.547 1.00 77.62 586 SER A N 1
ATOM 4543 C CA . SER A 1 586 ? -5.573 -6.862 20.957 1.00 77.62 586 SER A CA 1
ATOM 4544 C C . SER A 1 586 ? -5.237 -7.661 19.686 1.00 77.62 586 SER A C 1
ATOM 4546 O O . SER A 1 586 ? -4.302 -7.295 18.975 1.00 77.62 586 SER A O 1
ATOM 4548 N N . PHE A 1 587 ? -6.019 -8.692 19.328 1.00 80.44 587 PHE A N 1
ATOM 4549 C CA . PHE A 1 587 ? -5.969 -9.304 17.988 1.00 80.44 587 PHE A CA 1
ATOM 4550 C C . PHE A 1 587 ? -6.502 -8.364 16.893 1.00 80.44 587 PHE A C 1
ATOM 4552 O O . PHE A 1 587 ? -6.260 -8.608 15.715 1.00 80.44 587 PHE A O 1
ATOM 4559 N N . PHE A 1 588 ? -7.215 -7.297 17.268 1.00 77.12 588 PHE A N 1
ATOM 4560 C CA . PHE A 1 588 ? -7.778 -6.295 16.359 1.00 77.12 588 PHE A CA 1
ATOM 4561 C C . PHE A 1 588 ? -7.028 -4.950 16.408 1.00 77.12 588 PHE A C 1
ATOM 4563 O O . PHE A 1 588 ? -7.447 -3.988 15.767 1.00 77.12 588 PHE A O 1
ATOM 4570 N N . ASP A 1 589 ? -5.905 -4.877 17.133 1.00 65.75 589 ASP A N 1
ATOM 4571 C CA . ASP A 1 589 ? -4.990 -3.732 17.093 1.00 65.75 589 ASP A CA 1
ATOM 4572 C C . ASP A 1 589 ? -4.392 -3.551 15.685 1.00 65.75 589 ASP A C 1
ATOM 4574 O O . ASP A 1 589 ? -4.025 -4.521 15.013 1.00 65.75 589 ASP A O 1
ATOM 4578 N N . ALA A 1 590 ? -4.146 -2.301 15.287 1.00 53.41 590 ALA A N 1
ATOM 4579 C CA . ALA A 1 590 ? -3.227 -2.012 14.189 1.00 53.41 590 ALA A CA 1
ATOM 4580 C C . ALA A 1 590 ? -1.811 -2.526 14.530 1.00 53.41 590 ALA A C 1
ATOM 4582 O O . ALA A 1 590 ? -1.303 -2.279 15.629 1.00 53.41 590 ALA A O 1
ATOM 4583 N N . SER A 1 591 ? -1.168 -3.215 13.578 1.00 55.97 591 SER A N 1
ATOM 4584 C CA . SER A 1 591 ? 0.051 -4.045 13.735 1.00 55.97 591 SER A CA 1
ATOM 4585 C C . SER A 1 591 ? -0.105 -5.384 14.495 1.00 55.97 591 SER A C 1
ATOM 4587 O O . SER A 1 591 ? 0.881 -5.950 14.974 1.00 55.97 591 SER A O 1
ATOM 4589 N N . SER A 1 592 ? -1.327 -5.922 14.566 1.00 64.56 592 SER A N 1
ATOM 4590 C CA . SER A 1 592 ? -1.591 -7.337 14.888 1.00 64.56 592 SER A CA 1
ATOM 4591 C C . SER A 1 592 ? -1.238 -8.288 13.728 1.00 64.56 592 SER A C 1
ATOM 4593 O O . SER A 1 592 ? -1.162 -7.878 12.570 1.00 64.56 592 SER A O 1
ATOM 4595 N N . GLU A 1 593 ? -1.103 -9.589 14.028 1.00 65.31 593 GLU A N 1
ATOM 4596 C CA . GLU A 1 593 ? -0.925 -10.671 13.034 1.00 65.31 593 GLU A CA 1
ATOM 4597 C C . GLU A 1 593 ? -2.112 -10.768 12.034 1.00 65.31 593 GLU A C 1
ATOM 4599 O O . GLU A 1 593 ? -2.010 -11.474 11.039 1.00 65.31 593 GLU A O 1
ATOM 4604 N N . LEU A 1 594 ? -3.230 -10.051 12.251 1.00 73.06 594 LEU A N 1
ATOM 4605 C CA . LEU A 1 594 ? -4.404 -10.031 11.361 1.00 73.06 594 LEU A CA 1
ATOM 4606 C C . LEU A 1 594 ? -4.435 -8.849 10.365 1.00 73.06 594 LEU A C 1
ATOM 4608 O O . LEU A 1 594 ? -5.281 -8.843 9.470 1.00 73.06 594 LEU A O 1
ATOM 4612 N N . ASP A 1 595 ? -3.521 -7.870 10.466 1.00 68.38 595 ASP A N 1
ATOM 4613 C CA . ASP A 1 595 ? -3.489 -6.657 9.611 1.00 68.38 595 ASP A CA 1
ATOM 4614 C C . ASP A 1 595 ? -3.335 -6.979 8.107 1.00 68.38 595 ASP A C 1
ATOM 4616 O O . ASP A 1 595 ? -3.745 -6.209 7.236 1.00 68.38 595 ASP A O 1
ATOM 4620 N N . CYS A 1 596 ? -2.790 -8.154 7.769 1.00 69.69 596 CYS A N 1
ATOM 4621 C CA . CYS A 1 596 ? -2.646 -8.585 6.379 1.00 69.69 596 CYS A CA 1
ATOM 4622 C C . CYS A 1 596 ? -3.993 -8.893 5.692 1.00 69.69 596 CYS A C 1
ATOM 4624 O O . CYS A 1 596 ? -4.102 -8.712 4.480 1.00 69.69 596 CYS A O 1
ATOM 4626 N N . LEU A 1 597 ? -5.027 -9.297 6.447 1.00 75.38 597 LEU A N 1
ATOM 4627 C CA . LEU A 1 597 ? -6.353 -9.636 5.910 1.00 75.38 597 LEU A CA 1
ATOM 4628 C C . LEU A 1 597 ? -7.135 -8.389 5.483 1.00 75.38 597 LEU A C 1
ATOM 4630 O O . LEU A 1 597 ? -7.975 -8.469 4.591 1.00 75.38 597 LEU A O 1
ATOM 4634 N N . ALA A 1 598 ? -6.819 -7.230 6.072 1.00 71.19 598 ALA A N 1
ATOM 4635 C CA . ALA A 1 598 ? -7.326 -5.938 5.619 1.00 71.19 598 ALA A CA 1
ATOM 4636 C C . ALA A 1 598 ? -6.733 -5.520 4.262 1.00 71.19 598 ALA A C 1
ATOM 4638 O O . ALA A 1 598 ? -7.363 -4.780 3.512 1.00 71.19 598 ALA A O 1
ATOM 4639 N N . ASN A 1 599 ? -5.532 -6.008 3.934 1.00 76.69 599 ASN A N 1
ATOM 4640 C CA . ASN A 1 599 ? -4.780 -5.637 2.739 1.00 76.69 599 ASN A CA 1
ATOM 4641 C C . ASN A 1 599 ? -4.178 -6.879 2.038 1.00 76.69 599 ASN A C 1
ATOM 4643 O O . ASN A 1 599 ? -2.953 -6.984 1.912 1.00 76.69 599 ASN A O 1
ATOM 4647 N N . PRO A 1 600 ? -4.992 -7.825 1.528 1.00 83.12 600 PRO A N 1
ATOM 4648 C CA . PRO A 1 600 ? -4.488 -9.068 0.930 1.00 83.12 600 PRO A CA 1
ATOM 4649 C C . PRO A 1 600 ? -3.605 -8.821 -0.301 1.00 83.12 600 PRO A C 1
ATOM 4651 O O . PRO A 1 600 ? -2.655 -9.558 -0.559 1.00 83.12 600 PRO A O 1
ATOM 4654 N N . ILE A 1 601 ? -3.840 -7.722 -1.023 1.00 85.94 601 ILE A N 1
ATOM 4655 C CA . ILE A 1 601 ? -2.978 -7.274 -2.121 1.00 85.94 601 ILE A CA 1
ATOM 4656 C C . ILE A 1 601 ? -1.554 -6.961 -1.608 1.00 85.94 601 ILE A C 1
ATOM 4658 O O . ILE A 1 601 ? -0.577 -7.455 -2.173 1.00 85.94 601 ILE A O 1
ATOM 4662 N N . LYS A 1 602 ? -1.423 -6.234 -0.488 1.00 80.44 602 LYS A N 1
ATOM 4663 C CA . LYS A 1 602 ? -0.146 -5.920 0.190 1.00 80.44 602 LYS A CA 1
ATOM 4664 C C . LYS A 1 602 ? 0.564 -7.190 0.678 1.00 80.44 602 LYS A C 1
ATOM 4666 O O . LYS A 1 602 ? 1.784 -7.276 0.557 1.00 80.44 602 LYS A O 1
ATOM 4671 N N . LEU A 1 603 ? -0.188 -8.192 1.153 1.00 83.44 603 LEU A N 1
ATOM 4672 C CA . LEU A 1 603 ? 0.347 -9.523 1.470 1.00 83.44 603 LEU A CA 1
ATOM 4673 C C . LEU A 1 603 ? 0.908 -10.212 0.215 1.00 83.44 603 LEU A C 1
ATOM 4675 O O . LEU A 1 603 ? 2.061 -10.627 0.221 1.00 83.44 603 LEU A O 1
ATOM 4679 N N . SER A 1 604 ? 0.142 -10.270 -0.879 1.00 85.25 604 SER A N 1
ATOM 4680 C CA . SER A 1 604 ? 0.534 -10.957 -2.125 1.00 85.25 604 SER A CA 1
ATOM 4681 C C . SER A 1 604 ? 1.814 -10.409 -2.780 1.00 85.25 604 SER A C 1
ATOM 4683 O O . SER A 1 604 ? 2.565 -11.156 -3.411 1.00 85.25 604 SER A O 1
ATOM 4685 N N . MET A 1 605 ? 2.073 -9.109 -2.591 1.00 84.19 605 MET A N 1
ATOM 4686 C CA . MET A 1 605 ? 3.240 -8.372 -3.092 1.00 84.19 605 MET A CA 1
ATOM 4687 C C . MET A 1 605 ? 4.487 -8.508 -2.193 1.00 84.19 605 MET A C 1
ATOM 4689 O O . MET A 1 605 ? 5.560 -8.034 -2.570 1.00 84.19 605 MET A O 1
ATOM 4693 N N . SER A 1 606 ? 4.363 -9.113 -1.006 1.00 80.38 606 SER A N 1
ATOM 4694 C CA . SER A 1 606 ? 5.441 -9.208 -0.016 1.00 80.38 606 SER A CA 1
ATOM 4695 C C . SER A 1 606 ? 6.439 -10.333 -0.334 1.00 80.38 606 SER A C 1
ATOM 4697 O O . SER A 1 606 ? 6.012 -11.456 -0.608 1.00 80.38 606 SER A O 1
ATOM 4699 N N . PRO A 1 607 ? 7.763 -10.114 -0.196 1.00 76.00 607 PRO A N 1
ATOM 4700 C CA . PRO A 1 607 ? 8.749 -11.198 -0.262 1.00 76.00 607 PRO A CA 1
ATOM 4701 C C . PRO A 1 607 ? 8.640 -12.183 0.914 1.00 76.00 607 PRO A C 1
ATOM 4703 O O . PRO A 1 607 ? 9.136 -13.299 0.820 1.00 76.00 607 PRO A O 1
ATOM 4706 N N . GLN A 1 608 ? 7.974 -11.797 2.009 1.00 79.25 608 GLN A N 1
ATOM 4707 C CA . GLN A 1 608 ? 7.710 -12.652 3.175 1.00 79.25 608 GLN A CA 1
ATOM 4708 C C . GLN A 1 608 ? 6.296 -13.258 3.154 1.00 79.25 608 GLN A C 1
ATOM 4710 O O . GLN A 1 608 ? 5.802 -13.689 4.193 1.00 79.25 608 GLN A O 1
ATOM 4715 N N . ARG A 1 609 ? 5.591 -13.243 2.013 1.00 82.38 609 ARG A N 1
ATOM 4716 C CA . ARG A 1 609 ? 4.151 -13.560 1.948 1.00 82.38 609 ARG A CA 1
ATOM 4717 C C . ARG A 1 609 ? 3.756 -14.879 2.625 1.00 82.38 609 ARG A C 1
ATOM 4719 O O . ARG A 1 609 ? 2.740 -14.911 3.310 1.00 82.38 609 ARG A O 1
ATOM 4726 N N . THR A 1 610 ? 4.567 -15.926 2.493 1.00 80.31 610 THR A N 1
ATOM 4727 C CA . THR A 1 610 ? 4.307 -17.255 3.073 1.00 80.31 610 THR A CA 1
ATOM 4728 C C . THR A 1 610 ? 4.480 -17.251 4.599 1.00 80.31 610 THR A C 1
ATOM 4730 O O . THR A 1 610 ? 3.562 -17.636 5.313 1.00 80.31 610 THR A O 1
ATOM 4733 N N . GLU A 1 611 ? 5.586 -16.691 5.107 1.00 82.88 611 GLU A N 1
ATOM 4734 C CA . GLU A 1 611 ? 5.847 -16.471 6.546 1.00 82.88 611 GLU A CA 1
ATOM 4735 C C . GLU A 1 611 ? 4.729 -15.635 7.199 1.00 82.88 611 GLU A C 1
ATOM 4737 O O . GLU A 1 611 ? 4.192 -15.996 8.244 1.00 82.88 611 GLU A O 1
ATOM 4742 N N . ARG A 1 612 ? 4.302 -14.550 6.539 1.00 81.00 612 ARG A N 1
ATOM 4743 C CA . ARG A 1 612 ? 3.220 -13.678 7.023 1.00 81.00 612 ARG A CA 1
ATOM 4744 C C . ARG A 1 612 ? 1.841 -14.343 6.980 1.00 81.00 612 ARG A C 1
ATOM 4746 O O . ARG A 1 612 ? 1.009 -14.064 7.847 1.00 81.00 612 ARG A O 1
ATOM 4753 N N . LEU A 1 613 ? 1.582 -15.231 6.017 1.00 84.06 613 LEU A N 1
ATOM 4754 C CA . LEU A 1 613 ? 0.364 -16.040 6.023 1.00 84.06 613 LEU A CA 1
ATOM 4755 C C . LEU A 1 613 ? 0.389 -17.059 7.173 1.00 84.06 613 LEU A C 1
ATOM 4757 O O . LEU A 1 613 ? -0.630 -17.218 7.837 1.00 84.06 613 LEU A O 1
ATOM 4761 N N . GLU A 1 614 ? 1.528 -17.691 7.472 1.00 84.06 614 GLU A N 1
ATOM 4762 C CA . GLU A 1 614 ? 1.660 -18.591 8.629 1.00 84.06 614 GLU A CA 1
ATOM 4763 C C . GLU A 1 614 ? 1.440 -17.870 9.972 1.00 84.06 614 GLU A C 1
ATOM 4765 O O . GLU A 1 614 ? 0.689 -18.386 10.806 1.00 84.06 614 GLU A O 1
ATOM 4770 N N . GLU A 1 615 ? 2.002 -16.663 10.159 1.00 84.12 615 GLU A N 1
ATOM 4771 C CA . GLU A 1 615 ? 1.709 -15.790 11.315 1.00 84.12 615 GLU A CA 1
ATOM 4772 C C . GLU A 1 615 ? 0.191 -15.582 11.463 1.00 84.12 615 GLU A C 1
ATOM 4774 O O . GLU A 1 615 ? -0.401 -15.921 12.488 1.00 84.12 615 GLU A O 1
ATOM 4779 N N . THR A 1 616 ? -0.459 -15.109 10.398 1.00 84.44 616 THR A N 1
ATOM 4780 C CA . THR A 1 616 ? -1.905 -14.830 10.362 1.00 84.44 616 THR A CA 1
ATOM 4781 C C . THR A 1 616 ? -2.739 -16.079 10.655 1.00 84.44 616 THR A C 1
ATOM 4783 O O . THR A 1 616 ? -3.706 -16.032 11.416 1.00 84.44 616 THR A O 1
ATOM 4786 N N . VAL A 1 617 ? -2.360 -17.220 10.076 1.00 87.44 617 VAL A N 1
ATOM 4787 C CA . VAL A 1 617 ? -3.046 -18.506 10.232 1.00 87.44 617 VAL A CA 1
ATOM 4788 C C . VAL A 1 617 ? -3.007 -18.997 11.682 1.00 87.44 617 VAL A C 1
ATOM 4790 O O . VAL A 1 617 ? -4.010 -19.549 12.144 1.00 87.44 617 VAL A O 1
ATOM 4793 N N . ASP A 1 618 ? -1.908 -18.813 12.422 1.00 87.06 618 ASP A N 1
ATOM 4794 C CA . ASP A 1 618 ? -1.897 -19.123 13.860 1.00 87.06 618 ASP A CA 1
ATOM 4795 C C . ASP A 1 618 ? -2.589 -18.031 14.689 1.00 87.06 618 ASP A C 1
ATOM 4797 O O . ASP A 1 618 ? -3.333 -18.371 15.608 1.00 87.06 618 ASP A O 1
ATOM 4801 N N . GLY A 1 619 ? -2.471 -16.751 14.322 1.00 88.12 619 GLY A N 1
ATOM 4802 C CA . GLY A 1 619 ? -3.221 -15.646 14.930 1.00 88.12 619 GLY A CA 1
ATOM 4803 C C . GLY A 1 619 ? -4.740 -15.883 14.929 1.00 88.12 619 GLY A C 1
ATOM 4804 O O . GLY A 1 619 ? -5.382 -15.804 15.979 1.00 88.12 619 GLY A O 1
ATOM 4805 N N . VAL A 1 620 ? -5.315 -16.295 13.792 1.00 91.06 620 VAL A N 1
ATOM 4806 C CA . VAL A 1 620 ? -6.734 -16.696 13.682 1.00 91.06 620 VAL A CA 1
ATOM 4807 C C . VAL A 1 620 ? -7.048 -17.903 14.575 1.00 91.06 620 VAL A C 1
ATOM 4809 O O . VAL A 1 620 ? -8.053 -17.907 15.289 1.00 91.06 620 VAL A O 1
ATOM 4812 N N . LYS A 1 621 ? -6.177 -18.922 14.602 1.00 91.25 621 LYS A N 1
ATOM 4813 C CA . LYS A 1 621 ? -6.364 -20.124 15.439 1.00 91.25 621 LYS A CA 1
ATOM 4814 C C . LYS A 1 621 ? -6.291 -19.809 16.940 1.00 91.25 621 LYS A C 1
ATOM 4816 O O . LYS A 1 621 ? -7.042 -20.406 17.713 1.00 91.25 621 LYS A O 1
ATOM 4821 N N . ARG A 1 622 ? -5.439 -18.866 17.361 1.00 91.44 622 ARG A N 1
ATOM 4822 C CA . ARG A 1 622 ? -5.373 -18.346 18.738 1.00 91.44 622 ARG A CA 1
ATOM 4823 C C . ARG A 1 622 ? -6.630 -17.542 19.087 1.00 91.44 622 ARG A C 1
ATOM 4825 O O . ARG A 1 622 ? -7.214 -17.797 20.136 1.00 91.44 622 ARG A O 1
ATOM 4832 N N . LEU A 1 623 ? -7.092 -16.650 18.205 1.00 91.94 623 LEU A N 1
ATOM 4833 C CA . LEU A 1 623 ? -8.316 -15.859 18.397 1.00 91.94 623 LEU A CA 1
ATOM 4834 C C . LEU A 1 623 ? -9.554 -16.756 18.594 1.00 91.94 623 LEU A C 1
ATOM 4836 O O . LEU A 1 623 ? -10.282 -16.592 19.574 1.00 91.94 623 LEU A O 1
ATOM 4840 N N . ILE A 1 624 ? -9.750 -17.754 17.724 1.00 94.19 624 ILE A N 1
ATOM 4841 C CA . ILE A 1 624 ? -10.838 -18.741 17.845 1.00 94.19 624 ILE A CA 1
ATOM 4842 C C . ILE A 1 624 ? -10.735 -19.524 19.165 1.00 94.19 624 ILE A C 1
ATOM 4844 O O . ILE A 1 624 ? -11.729 -19.649 19.878 1.00 94.19 624 ILE A O 1
ATOM 4848 N N . TYR A 1 625 ? -9.540 -20.001 19.534 1.00 93.31 625 TYR A N 1
ATOM 4849 C CA . TYR A 1 625 ? -9.315 -20.708 20.802 1.00 93.31 625 TYR A CA 1
ATOM 4850 C C . TYR A 1 625 ? -9.639 -19.839 22.030 1.00 93.31 625 TYR A C 1
ATOM 4852 O O . TYR A 1 625 ? -10.283 -20.293 22.975 1.00 93.31 625 TYR A O 1
ATOM 4860 N N . GLY A 1 626 ? -9.230 -18.569 22.023 1.00 92.25 626 GLY A N 1
ATOM 4861 C CA . GLY A 1 626 ? -9.504 -17.655 23.126 1.00 92.25 626 GLY A CA 1
ATOM 4862 C C . GLY A 1 626 ? -10.980 -17.244 23.228 1.00 92.25 626 GLY A C 1
ATOM 4863 O O . GLY A 1 626 ? -11.473 -17.057 24.343 1.00 92.25 626 GLY A O 1
ATOM 4864 N N . ALA A 1 627 ? -11.704 -17.162 22.105 1.00 92.62 627 ALA A N 1
ATOM 4865 C CA . ALA A 1 627 ? -13.154 -16.948 22.081 1.00 92.62 627 ALA A CA 1
ATOM 4866 C C . ALA A 1 627 ? -13.932 -18.168 22.620 1.00 92.62 627 ALA A C 1
ATOM 4868 O O . ALA A 1 627 ? -14.877 -18.007 23.394 1.00 92.62 627 ALA A O 1
ATOM 4869 N N . GLU A 1 628 ? -13.484 -19.387 22.301 1.00 93.38 628 GLU A N 1
ATOM 4870 C CA . GLU A 1 628 ? -13.997 -20.636 22.885 1.00 93.38 628 GLU A CA 1
ATOM 4871 C C . GLU A 1 628 ? -13.794 -20.659 24.410 1.00 93.38 628 GLU A C 1
ATOM 4873 O O . GLU A 1 628 ? -14.735 -20.889 25.174 1.00 93.38 628 GLU A O 1
ATOM 4878 N N . ALA A 1 629 ? -12.595 -20.295 24.875 1.00 91.88 629 ALA A N 1
ATOM 4879 C CA . ALA A 1 629 ? -12.304 -20.139 26.297 1.00 91.88 629 ALA A CA 1
ATOM 4880 C C . ALA A 1 629 ? -13.175 -19.053 26.968 1.00 91.88 629 ALA A C 1
ATOM 4882 O O . ALA A 1 629 ? -13.616 -19.238 28.105 1.00 91.88 629 ALA A O 1
ATOM 4883 N N . LEU A 1 630 ? -13.464 -17.934 26.288 1.00 92.25 630 LEU A N 1
ATOM 4884 C CA . LEU A 1 630 ? -14.353 -16.879 26.796 1.00 92.25 630 LEU A CA 1
ATOM 4885 C C . LEU A 1 630 ? -15.792 -17.399 26.985 1.00 92.25 630 LEU A C 1
ATOM 4887 O O . LEU A 1 630 ? -16.411 -17.123 28.016 1.00 92.25 630 LEU A O 1
ATOM 4891 N N . LEU A 1 631 ? -16.301 -18.204 26.043 1.00 91.88 631 LEU A N 1
ATOM 4892 C CA . LEU A 1 631 ? -17.601 -18.883 26.135 1.00 91.88 631 LEU A CA 1
ATOM 4893 C C . LEU A 1 631 ? -17.680 -19.851 27.321 1.00 91.88 631 LEU A C 1
ATOM 4895 O O . LEU A 1 631 ? -18.655 -19.815 28.083 1.00 91.88 631 LEU A O 1
ATOM 4899 N N . GLU A 1 632 ? -16.662 -20.696 27.504 1.00 90.31 632 GLU A N 1
ATOM 4900 C CA . GLU A 1 632 ? -16.578 -21.625 28.638 1.00 90.31 632 GLU A CA 1
ATOM 4901 C C . GLU A 1 632 ? -16.458 -20.886 29.977 1.00 90.31 632 GLU A C 1
ATOM 4903 O O . GLU A 1 632 ? -17.135 -21.230 30.954 1.00 90.31 632 GLU A O 1
ATOM 4908 N N . GLY A 1 633 ? -15.637 -19.833 30.020 1.00 89.81 633 GLY A N 1
ATOM 4909 C CA . GLY A 1 633 ? -15.476 -18.960 31.175 1.00 89.81 633 GLY A CA 1
ATOM 4910 C C . GLY A 1 633 ? -16.790 -18.282 31.559 1.00 89.81 633 GLY A C 1
ATOM 4911 O O . GLY A 1 633 ? -17.189 -18.328 32.725 1.00 89.81 633 GLY A O 1
ATOM 4912 N N . TYR A 1 634 ? -17.524 -17.725 30.591 1.00 91.06 634 TYR A N 1
ATOM 4913 C CA . TYR A 1 634 ? -18.830 -17.118 30.846 1.00 91.06 634 TYR A CA 1
ATOM 4914 C C . TYR A 1 634 ? -19.837 -18.156 31.369 1.00 91.06 634 TYR A C 1
ATOM 4916 O O . TYR A 1 634 ? -20.532 -17.912 32.361 1.00 91.06 634 TYR A O 1
ATOM 4924 N N . GLN A 1 635 ? -19.839 -19.369 30.806 1.00 91.25 635 GLN A N 1
ATOM 4925 C CA . GLN A 1 635 ? -20.650 -20.480 31.307 1.00 91.25 635 GLN A CA 1
ATOM 4926 C C . GLN A 1 635 ? -20.301 -20.847 32.761 1.00 91.25 635 GLN A C 1
ATOM 4928 O O . GLN A 1 635 ? -21.189 -21.068 33.592 1.00 91.25 635 GLN A O 1
ATOM 4933 N N . ALA A 1 636 ? -19.011 -20.914 33.099 1.00 89.25 636 ALA A N 1
ATOM 4934 C CA . ALA A 1 636 ? -18.536 -21.199 34.450 1.00 89.25 636 ALA A CA 1
ATOM 4935 C C . ALA A 1 636 ? -18.868 -20.073 35.441 1.00 89.25 636 ALA A C 1
ATOM 4937 O O . ALA A 1 636 ? -19.258 -20.351 36.576 1.00 89.25 636 ALA A O 1
ATOM 4938 N N . PHE A 1 637 ? -18.806 -18.816 35.004 1.00 89.38 637 PHE A N 1
ATOM 4939 C CA . PHE A 1 637 ? -19.245 -17.668 35.789 1.00 89.38 637 PHE A CA 1
ATOM 4940 C C . PHE A 1 637 ? -20.748 -17.741 36.086 1.00 89.38 637 PHE A C 1
ATOM 4942 O O . PHE A 1 637 ? -21.153 -17.674 37.249 1.00 89.38 637 PHE A O 1
ATOM 4949 N N . LEU A 1 638 ? -21.582 -18.016 35.075 1.00 89.62 638 LEU A N 1
ATOM 4950 C CA . LEU A 1 638 ? -23.016 -18.252 35.267 1.00 89.62 638 LEU A CA 1
ATOM 4951 C C . LEU A 1 638 ? -23.301 -19.431 36.211 1.00 89.62 638 LEU A C 1
ATOM 4953 O O . LEU A 1 638 ? -24.304 -19.396 36.928 1.00 89.62 638 LEU A O 1
ATOM 4957 N N . ARG A 1 639 ? -22.455 -20.471 36.270 1.00 88.44 639 ARG A N 1
ATOM 4958 C CA . ARG A 1 639 ? -22.620 -21.605 37.208 1.00 88.44 639 ARG A CA 1
ATOM 4959 C C . ARG A 1 639 ? -22.475 -21.202 38.683 1.00 88.44 639 ARG A C 1
ATOM 4961 O O . ARG A 1 639 ? -23.136 -21.831 39.513 1.00 88.44 639 ARG A O 1
ATOM 4968 N N . LEU A 1 640 ? -21.724 -20.144 39.020 1.00 87.19 640 LEU A N 1
ATOM 4969 C CA . LEU A 1 640 ? -21.547 -19.664 40.407 1.00 87.19 640 LEU A CA 1
ATOM 4970 C C . LEU A 1 640 ? -22.881 -19.334 41.104 1.00 87.19 640 LEU A C 1
ATOM 4972 O O . LEU A 1 640 ? -23.018 -19.544 42.307 1.00 87.19 640 LEU A O 1
ATOM 4976 N N . ALA A 1 641 ? -23.893 -18.896 40.349 1.00 84.38 641 ALA A N 1
ATOM 4977 C CA . ALA A 1 641 ? -25.252 -18.630 40.837 1.00 84.38 641 ALA A CA 1
ATOM 4978 C C . ALA A 1 641 ? -26.042 -19.878 41.308 1.00 84.38 641 ALA A C 1
ATOM 4980 O O . ALA A 1 641 ? -27.162 -19.765 41.811 1.00 84.38 641 ALA A O 1
ATOM 4981 N N . GLY A 1 642 ? -25.514 -21.092 41.110 1.00 78.69 642 GLY A N 1
ATOM 4982 C CA . GLY A 1 642 ? -26.151 -22.341 41.539 1.00 78.69 642 GLY A CA 1
ATOM 4983 C C . GLY A 1 642 ? -27.471 -22.663 40.817 1.00 78.69 642 GLY A C 1
ATOM 4984 O O . GLY A 1 642 ? -27.822 -22.070 39.798 1.00 78.69 642 GLY A O 1
ATOM 4985 N N . LYS A 1 643 ? -28.232 -23.643 41.324 1.00 69.25 643 LYS A N 1
ATOM 4986 C CA . LYS A 1 643 ? -29.481 -24.122 40.682 1.00 69.25 643 LYS A CA 1
ATOM 4987 C C . LYS A 1 643 ? -30.738 -23.289 40.997 1.00 69.25 643 LYS A C 1
ATOM 4989 O O . LYS A 1 643 ? -31.812 -23.632 40.521 1.00 69.25 643 LYS A O 1
ATOM 4994 N N . LYS A 1 644 ? -30.624 -22.220 41.792 1.00 62.72 644 LYS A N 1
ATOM 4995 C CA . LYS A 1 644 ? -31.726 -21.306 42.157 1.00 62.72 644 LYS A CA 1
ATOM 4996 C C . LYS A 1 644 ? -31.344 -19.851 41.850 1.00 62.72 644 LYS A C 1
ATOM 4998 O O . LYS A 1 644 ? -31.333 -19.007 42.741 1.00 62.72 644 LYS A O 1
ATOM 5003 N N . GLY A 1 645 ? -30.973 -19.597 40.595 1.00 61.50 645 GLY A N 1
ATOM 5004 C CA . GLY A 1 645 ? -30.701 -18.245 40.104 1.00 61.50 645 GLY A CA 1
ATOM 5005 C C . GLY A 1 645 ? -31.958 -17.366 40.098 1.00 61.50 645 GLY A C 1
ATOM 5006 O O . GLY A 1 645 ? -33.076 -17.853 40.272 1.00 61.50 645 GLY A O 1
ATOM 5007 N N . SER A 1 646 ? -31.780 -16.063 39.875 1.00 72.62 646 SER A N 1
ATOM 5008 C CA . SER A 1 646 ? -32.899 -15.174 39.542 1.00 72.62 646 SER A CA 1
ATOM 5009 C C . SER A 1 646 ? -33.448 -15.507 38.142 1.00 72.62 646 SER A C 1
ATOM 5011 O O . SER A 1 646 ? -32.726 -16.115 37.347 1.00 72.62 646 SER A O 1
ATOM 5013 N N . PRO A 1 647 ? -34.677 -15.083 37.784 1.00 77.31 647 PRO A N 1
ATOM 5014 C CA . PRO A 1 647 ? -35.231 -15.326 36.447 1.00 77.31 647 PRO A CA 1
ATOM 5015 C C . PRO A 1 647 ? -34.321 -14.839 35.308 1.00 77.31 647 PRO A C 1
ATOM 5017 O O . PRO A 1 647 ? -34.191 -15.512 34.295 1.00 77.31 647 PRO A O 1
ATOM 5020 N N . HIS A 1 648 ? -33.616 -13.723 35.507 1.00 78.56 648 HIS A N 1
ATOM 5021 C CA . HIS A 1 648 ? -32.657 -13.179 34.541 1.00 78.56 648 HIS A CA 1
ATOM 5022 C C . HIS A 1 648 ? -31.404 -14.063 34.366 1.00 78.56 648 HIS A C 1
ATOM 5024 O O . HIS A 1 648 ? -30.939 -14.231 33.246 1.00 78.56 648 HIS A O 1
ATOM 5030 N N . ILE A 1 649 ? -30.911 -14.722 35.427 1.00 84.12 649 ILE A N 1
ATOM 5031 C CA . ILE A 1 649 ? -29.835 -15.728 35.300 1.00 84.12 649 ILE A CA 1
ATOM 5032 C C . ILE A 1 649 ? -30.326 -16.983 34.567 1.00 84.12 649 ILE A C 1
ATOM 5034 O O . ILE A 1 649 ? -29.522 -17.671 33.946 1.00 84.12 649 ILE A O 1
ATOM 5038 N N . MET A 1 650 ? -31.619 -17.312 34.651 1.00 84.31 650 MET A N 1
ATOM 5039 C CA . MET A 1 650 ? -32.175 -18.410 33.858 1.00 84.31 650 MET A CA 1
ATOM 5040 C C . MET A 1 650 ? -32.198 -18.031 32.376 1.00 84.31 650 MET A C 1
ATOM 5042 O O . MET A 1 650 ? -31.565 -18.732 31.602 1.00 84.31 650 MET A O 1
ATOM 5046 N N . LEU A 1 651 ? -32.731 -16.856 32.015 1.00 86.44 651 LEU A N 1
ATOM 5047 C CA . LEU A 1 651 ? -32.683 -16.340 30.637 1.00 86.44 651 LEU A CA 1
ATOM 5048 C C . LEU A 1 651 ? -31.262 -16.362 30.039 1.00 86.44 651 LEU A C 1
ATOM 5050 O O . LEU A 1 651 ? -31.065 -16.926 28.971 1.00 86.44 651 LEU A O 1
ATOM 5054 N N . LEU A 1 652 ? -30.254 -15.848 30.755 1.00 86.62 652 LEU A N 1
ATOM 5055 C CA . LEU A 1 652 ? -28.855 -15.842 30.286 1.00 86.62 652 LEU A CA 1
ATOM 5056 C C . LEU A 1 652 ? -28.224 -17.248 30.173 1.00 86.62 652 LEU A C 1
ATOM 5058 O O . LEU A 1 652 ? -27.254 -17.440 29.443 1.00 86.62 652 LEU A O 1
ATOM 5062 N N . ARG A 1 653 ? -28.752 -18.250 30.888 1.00 88.25 653 ARG A N 1
ATOM 5063 C CA . ARG A 1 653 ? -28.342 -19.661 30.747 1.00 88.25 653 ARG A CA 1
ATOM 5064 C C . ARG A 1 653 ? -29.095 -20.392 29.644 1.00 88.25 653 ARG A C 1
ATOM 5066 O O . ARG A 1 653 ? -28.530 -21.320 29.078 1.00 88.25 653 ARG A O 1
ATOM 5073 N N . ASP A 1 654 ? -30.332 -19.996 29.382 1.00 87.38 654 ASP A N 1
ATOM 5074 C CA . ASP A 1 654 ? -31.169 -20.535 28.313 1.00 87.38 654 ASP A CA 1
ATOM 5075 C C . ASP A 1 654 ? -30.749 -19.941 26.946 1.00 87.38 654 ASP A C 1
ATOM 5077 O O . ASP A 1 654 ? -30.916 -20.591 25.919 1.00 87.38 654 ASP A O 1
ATOM 5081 N N . GLU A 1 655 ? -30.118 -18.757 26.940 1.00 88.25 655 GLU A N 1
ATOM 5082 C CA . GLU A 1 655 ? -29.472 -18.124 25.777 1.00 88.25 655 GLU A CA 1
ATOM 5083 C C . GLU A 1 655 ? -28.056 -18.664 25.486 1.00 88.25 655 GLU A C 1
ATOM 5085 O O . GLU A 1 655 ? -27.648 -18.711 24.328 1.00 88.25 655 GLU A O 1
ATOM 5090 N N . TRP A 1 656 ? -27.295 -19.108 26.501 1.00 89.81 656 TRP A N 1
ATOM 5091 C CA . TRP A 1 656 ? -25.918 -19.603 26.308 1.00 89.81 656 TRP A CA 1
ATOM 5092 C C . TRP A 1 656 ? -25.775 -20.695 25.220 1.00 89.81 656 TRP A C 1
ATOM 5094 O O . TRP A 1 656 ? -24.819 -20.602 24.450 1.00 89.81 656 TRP A O 1
ATOM 5104 N N . PRO A 1 657 ? -26.685 -21.688 25.087 1.00 90.06 657 PRO A N 1
ATOM 5105 C CA . PRO A 1 657 ? -26.645 -22.647 23.985 1.00 90.06 657 PRO A CA 1
ATOM 5106 C C . PRO A 1 657 ? -26.687 -21.981 22.608 1.00 90.06 657 PRO A C 1
ATOM 5108 O O . PRO A 1 657 ? -25.886 -22.343 21.761 1.00 90.06 657 PRO A O 1
ATOM 5111 N N . LEU A 1 658 ? -27.520 -20.952 22.409 1.00 89.38 658 LEU A N 1
ATOM 5112 C CA . LEU A 1 658 ? -27.631 -20.246 21.125 1.00 89.38 658 LEU A CA 1
ATOM 5113 C C . LEU A 1 658 ? -26.310 -19.564 20.739 1.00 89.38 658 LEU A C 1
ATOM 5115 O O . LEU A 1 658 ? -25.907 -19.606 19.580 1.00 89.38 658 LEU A O 1
ATOM 5119 N N . LEU A 1 659 ? -25.611 -18.971 21.714 1.00 88.75 659 LEU A N 1
ATOM 5120 C CA . LEU A 1 659 ? -24.284 -18.378 21.504 1.00 88.75 659 LEU A CA 1
ATOM 5121 C C . LEU A 1 659 ? -23.208 -19.438 21.220 1.00 88.75 659 LEU A C 1
ATOM 5123 O O . LEU A 1 659 ? -22.287 -19.175 20.452 1.00 88.75 659 LEU A O 1
ATOM 5127 N N . MET A 1 660 ? -23.323 -20.627 21.819 1.00 91.50 660 MET A N 1
ATOM 5128 C CA . MET A 1 660 ? -22.407 -21.743 21.569 1.00 91.50 660 MET A CA 1
ATOM 5129 C C . MET A 1 660 ? -22.636 -22.357 20.181 1.00 91.50 660 MET A C 1
ATOM 5131 O O . MET A 1 660 ? -21.674 -22.567 19.449 1.00 91.50 660 MET A O 1
ATOM 5135 N N . ASP A 1 661 ? -23.893 -22.581 19.797 1.00 91.00 661 ASP A N 1
ATOM 5136 C CA . ASP A 1 661 ? -24.276 -23.107 18.485 1.00 91.00 661 ASP A CA 1
ATOM 5137 C C . ASP A 1 661 ? -23.839 -22.131 17.373 1.00 91.00 661 ASP A C 1
ATOM 5139 O O . ASP A 1 661 ? -23.173 -22.541 16.423 1.00 91.00 661 ASP A O 1
ATOM 5143 N N . ARG A 1 662 ? -24.073 -20.816 17.548 1.00 90.44 662 ARG A N 1
ATOM 5144 C CA . ARG A 1 662 ? -23.534 -19.769 16.654 1.00 90.44 662 ARG A CA 1
ATOM 5145 C C . ARG A 1 662 ? -22.010 -19.763 16.581 1.00 90.44 662 ARG A C 1
ATOM 5147 O O . ARG A 1 662 ? -21.456 -19.553 15.507 1.00 90.44 662 ARG A O 1
ATOM 5154 N N . PHE A 1 663 ? -21.312 -19.989 17.693 1.00 93.19 663 PHE A N 1
ATOM 5155 C CA . PHE A 1 663 ? -19.853 -20.070 17.666 1.00 93.19 663 PHE A CA 1
ATOM 5156 C C . PHE A 1 663 ? -19.347 -21.308 16.917 1.00 93.19 663 PHE A C 1
ATOM 5158 O O . PHE A 1 663 ? -18.335 -21.209 16.229 1.00 93.19 663 PHE A O 1
ATOM 5165 N N . VAL A 1 664 ? -20.046 -22.445 16.990 1.00 93.81 664 VAL A N 1
ATOM 5166 C CA . VAL A 1 664 ? -19.713 -23.631 16.183 1.00 93.81 664 VAL A CA 1
ATOM 5167 C C . VAL A 1 664 ? -19.905 -23.339 14.692 1.00 93.81 664 VAL A C 1
ATOM 5169 O O . VAL A 1 664 ? -18.973 -23.567 13.925 1.00 93.81 664 VAL A O 1
ATOM 5172 N N . GLU A 1 665 ? -21.035 -22.743 14.292 1.00 92.50 665 GLU A N 1
ATOM 5173 C CA . GLU A 1 665 ? -21.269 -22.306 12.903 1.00 92.50 665 GLU A CA 1
ATOM 5174 C C . GLU A 1 665 ? -20.165 -21.349 12.406 1.00 92.50 665 GLU A C 1
ATOM 5176 O O . GLU A 1 665 ? -19.625 -21.524 11.311 1.00 92.50 665 GLU A O 1
ATOM 5181 N N . LEU A 1 666 ? -19.770 -20.363 13.222 1.00 91.94 666 LEU A N 1
ATOM 5182 C CA . LEU A 1 666 ? -18.689 -19.423 12.894 1.00 91.94 666 LEU A CA 1
ATOM 5183 C C . LEU A 1 666 ? -17.314 -20.097 12.829 1.00 91.94 666 LEU A C 1
ATOM 5185 O O . LEU A 1 666 ? -16.509 -19.756 11.968 1.00 91.94 666 LEU A O 1
ATOM 5189 N N . LYS A 1 667 ? -17.036 -21.063 13.707 1.00 93.88 667 LYS A N 1
ATOM 5190 C CA . LYS A 1 667 ? -15.774 -21.813 13.755 1.00 93.88 667 LYS A CA 1
ATOM 5191 C C . LYS A 1 667 ? -15.613 -22.746 12.550 1.00 93.88 667 LYS A C 1
ATOM 5193 O O . LYS A 1 667 ? -14.502 -22.876 12.041 1.00 93.88 667 LYS A O 1
ATOM 5198 N N . GLU A 1 668 ? -16.701 -23.342 12.062 1.00 93.25 668 GLU A N 1
ATOM 5199 C CA . GLU A 1 668 ? -16.720 -24.090 10.796 1.00 93.25 668 GLU A CA 1
ATOM 5200 C C . GLU A 1 668 ? -16.563 -23.154 9.584 1.00 93.25 668 GLU A C 1
ATOM 5202 O O . GLU A 1 668 ? -15.749 -23.427 8.701 1.00 93.25 668 GLU A O 1
ATOM 5207 N N . THR A 1 669 ? -17.262 -22.012 9.583 1.00 92.62 669 THR A N 1
ATOM 5208 C CA . THR A 1 669 ? -17.183 -20.990 8.520 1.00 92.62 669 THR A CA 1
ATOM 5209 C C . THR A 1 669 ? -15.763 -20.431 8.377 1.00 92.62 669 THR A C 1
ATOM 5211 O O . THR A 1 669 ? -15.166 -20.541 7.308 1.00 92.62 669 THR A O 1
ATOM 5214 N N . VAL A 1 670 ? -15.173 -19.936 9.472 1.00 93.50 670 VAL A N 1
ATOM 5215 C CA . VAL A 1 670 ? -13.790 -19.427 9.522 1.00 93.50 670 VAL A CA 1
ATOM 5216 C C . VAL A 1 670 ? -12.776 -20.506 9.130 1.00 93.50 670 VAL A C 1
ATOM 5218 O O . VAL A 1 670 ? -11.780 -20.192 8.486 1.00 93.50 670 VAL A O 1
ATOM 5221 N N . GLY A 1 671 ? -13.021 -21.778 9.467 1.00 92.06 671 GLY A N 1
ATOM 5222 C CA . GLY A 1 671 ? -12.187 -22.894 9.010 1.00 92.06 671 GLY A CA 1
ATOM 5223 C C . GLY A 1 671 ? -12.186 -23.035 7.485 1.00 92.06 671 GLY A C 1
ATOM 5224 O O . GLY A 1 671 ? -11.123 -23.026 6.867 1.00 92.06 671 GLY A O 1
ATOM 5225 N N . SER A 1 672 ? -13.373 -23.084 6.873 1.00 92.19 672 SER A N 1
ATOM 5226 C CA . SER A 1 672 ? -13.525 -23.187 5.415 1.00 92.19 672 SER A CA 1
ATOM 5227 C C . SER A 1 672 ? -12.985 -21.962 4.666 1.00 92.19 672 SER A C 1
ATOM 5229 O O . SER A 1 672 ? -12.472 -22.096 3.554 1.00 92.19 672 SER A O 1
ATOM 5231 N N . GLU A 1 673 ? -13.096 -20.769 5.251 1.00 92.00 673 GLU A N 1
ATOM 5232 C CA . GLU A 1 673 ? -12.530 -19.530 4.705 1.00 92.00 673 GLU A CA 1
ATOM 5233 C C . GLU A 1 673 ? -10.997 -19.537 4.771 1.00 92.00 673 GLU A C 1
ATOM 5235 O O . GLU A 1 673 ? -10.338 -19.173 3.800 1.00 92.00 673 GLU A O 1
ATOM 5240 N N . LEU A 1 674 ? -10.415 -20.025 5.872 1.00 90.50 674 LEU A N 1
ATOM 5241 C CA . LEU A 1 674 ? -8.966 -20.127 6.045 1.00 90.50 674 LEU A CA 1
ATOM 5242 C C . LEU A 1 674 ? -8.339 -21.157 5.089 1.00 90.50 674 LEU A C 1
ATOM 5244 O O . LEU A 1 674 ? -7.312 -20.872 4.472 1.00 90.50 674 LEU A O 1
ATOM 5248 N N . ASP A 1 675 ? -8.977 -22.315 4.896 1.00 88.81 675 ASP A N 1
ATOM 5249 C CA . ASP A 1 675 ? -8.548 -23.309 3.901 1.00 88.81 675 ASP A CA 1
ATOM 5250 C C . ASP A 1 675 ? -8.622 -22.738 2.469 1.00 88.81 675 ASP A C 1
ATOM 5252 O O . ASP A 1 675 ? -7.728 -22.977 1.653 1.00 88.81 675 ASP A O 1
ATOM 5256 N N . SER A 1 676 ? -9.624 -21.892 2.188 1.00 88.00 676 SER A N 1
ATOM 5257 C CA . SER A 1 676 ? -9.769 -21.165 0.913 1.00 88.00 676 SER A CA 1
ATOM 5258 C C . SER A 1 676 ? -8.701 -20.082 0.685 1.00 88.00 676 SER A C 1
ATOM 5260 O O . SER A 1 676 ? -8.582 -19.571 -0.427 1.00 88.00 676 SER A O 1
ATOM 5262 N N . ILE A 1 677 ? -7.906 -19.739 1.704 1.00 88.69 677 ILE A N 1
ATOM 5263 C CA . ILE A 1 677 ? -6.780 -18.793 1.620 1.00 88.69 677 ILE A CA 1
ATOM 5264 C C . ILE A 1 677 ? -5.441 -19.543 1.551 1.00 88.69 677 ILE A C 1
ATOM 5266 O O . ILE A 1 677 ? -4.551 -19.144 0.800 1.00 88.69 677 ILE A O 1
ATOM 5270 N N . ILE A 1 678 ? -5.292 -20.643 2.296 1.00 86.06 678 ILE A N 1
ATOM 5271 C CA . ILE A 1 678 ? -4.058 -21.444 2.331 1.00 86.06 678 ILE A CA 1
ATOM 5272 C C . ILE A 1 678 ? -3.867 -22.229 1.025 1.00 86.06 678 ILE A C 1
ATOM 5274 O O . ILE A 1 678 ? -2.808 -22.141 0.401 1.00 86.06 678 ILE A O 1
ATOM 5278 N N . LEU A 1 679 ? -4.884 -22.987 0.596 1.00 85.25 679 LEU A N 1
ATOM 5279 C CA . LEU A 1 679 ? -4.745 -23.945 -0.507 1.00 85.25 679 LEU A CA 1
ATOM 5280 C C . LEU A 1 679 ? -4.389 -23.286 -1.857 1.00 85.25 679 LEU A C 1
ATOM 5282 O O . LEU A 1 679 ? -3.493 -23.804 -2.525 1.00 85.25 679 LEU A O 1
ATOM 5286 N N . PRO A 1 680 ? -4.985 -22.145 -2.272 1.00 84.00 680 PRO A N 1
ATOM 5287 C CA . PRO A 1 680 ? -4.614 -21.503 -3.536 1.00 84.00 680 PRO A CA 1
ATOM 5288 C C . PRO A 1 680 ? -3.189 -20.943 -3.541 1.00 84.00 680 PRO A C 1
ATOM 5290 O O . PRO A 1 680 ? -2.559 -20.881 -4.595 1.00 84.00 680 PRO A O 1
ATOM 5293 N N . MET A 1 681 ? -2.666 -20.549 -2.376 1.00 79.44 681 MET A N 1
ATOM 5294 C CA . MET A 1 681 ? -1.307 -20.026 -2.265 1.00 79.44 681 MET A CA 1
ATOM 5295 C C . MET A 1 681 ? -0.259 -21.146 -2.323 1.00 79.44 681 MET A C 1
ATOM 5297 O O . MET A 1 681 ? 0.739 -21.000 -3.023 1.00 79.44 681 MET A O 1
ATOM 5301 N N . GLN A 1 682 ? -0.524 -22.289 -1.683 1.00 78.38 682 GLN A N 1
ATOM 5302 C CA . GLN A 1 682 ? 0.296 -23.499 -1.837 1.00 78.38 682 GLN A CA 1
ATOM 5303 C C . GLN A 1 682 ? 0.282 -23.998 -3.289 1.00 78.38 682 GLN A C 1
ATOM 5305 O O . GLN A 1 682 ? 1.335 -24.248 -3.869 1.00 78.38 682 GLN A O 1
ATOM 5310 N N . ALA A 1 683 ? -0.896 -24.043 -3.919 1.00 74.06 683 ALA A N 1
ATOM 5311 C CA . ALA A 1 683 ? -1.030 -24.400 -5.329 1.00 74.06 683 ALA A CA 1
ATOM 5312 C C . ALA A 1 683 ? -0.248 -23.442 -6.252 1.00 74.06 683 ALA A C 1
ATOM 5314 O O . ALA A 1 683 ? 0.399 -23.893 -7.193 1.00 74.06 683 ALA A O 1
ATOM 5315 N N . ALA A 1 684 ? -0.233 -22.135 -5.962 1.00 70.88 684 ALA A N 1
ATOM 5316 C CA . ALA A 1 684 ? 0.575 -21.167 -6.704 1.00 70.88 684 ALA A CA 1
ATOM 5317 C C . ALA A 1 684 ? 2.093 -21.379 -6.533 1.00 70.88 684 ALA A C 1
ATOM 5319 O O . ALA A 1 684 ? 2.835 -21.225 -7.503 1.00 70.88 684 ALA A O 1
ATOM 5320 N N . GLU A 1 685 ? 2.564 -21.758 -5.340 1.00 68.25 685 GLU A N 1
ATOM 5321 C CA . GLU A 1 685 ? 3.974 -22.114 -5.100 1.00 68.25 685 GLU A CA 1
ATOM 5322 C C . GLU A 1 685 ? 4.381 -23.415 -5.826 1.00 68.25 685 GLU A C 1
ATOM 5324 O O . GLU A 1 685 ? 5.516 -23.526 -6.292 1.00 68.25 685 GLU A O 1
ATOM 5329 N N . GLU A 1 686 ? 3.445 -24.351 -6.018 1.00 66.00 686 GLU A N 1
ATOM 5330 C CA . GLU A 1 686 ? 3.613 -25.566 -6.837 1.00 66.00 686 GLU A CA 1
ATOM 5331 C C . GLU A 1 686 ? 3.389 -25.338 -8.354 1.00 66.00 686 GLU A C 1
ATOM 5333 O O . GLU A 1 686 ? 3.595 -26.246 -9.159 1.00 66.00 686 GLU A O 1
ATOM 5338 N N . GLY A 1 687 ? 2.981 -24.134 -8.779 1.00 63.88 687 GLY A N 1
ATOM 5339 C CA . GLY A 1 687 ? 2.670 -23.803 -10.180 1.00 63.88 687 GLY A CA 1
ATOM 5340 C C . GLY A 1 687 ? 1.307 -24.305 -10.689 1.00 63.88 687 GLY A C 1
ATOM 5341 O O . GLY A 1 687 ? 0.995 -24.171 -11.874 1.00 63.88 687 GLY A O 1
ATOM 5342 N N . LEU A 1 688 ? 0.466 -24.848 -9.808 1.00 64.38 688 LEU A N 1
ATOM 5343 C CA . LEU A 1 688 ? -0.875 -25.365 -10.087 1.00 64.38 688 LEU A CA 1
ATOM 5344 C C . LEU A 1 688 ? -1.911 -24.225 -10.116 1.00 64.38 688 LEU A C 1
ATOM 5346 O O . LEU A 1 688 ? -2.637 -23.977 -9.157 1.00 64.38 688 LEU A O 1
ATOM 5350 N N . VAL A 1 689 ? -1.970 -23.510 -11.240 1.00 67.19 689 VAL A N 1
ATOM 5351 C CA . VAL A 1 689 ? -2.689 -22.230 -11.364 1.00 67.19 689 VAL A CA 1
ATOM 5352 C C . VAL A 1 689 ? -3.982 -22.349 -12.181 1.00 67.19 689 VAL A C 1
ATOM 5354 O O . VAL A 1 689 ? -3.952 -22.723 -13.354 1.00 67.19 689 VAL A O 1
ATOM 5357 N N . SER A 1 690 ? -5.121 -21.937 -11.607 1.00 66.25 690 SER A N 1
ATOM 5358 C CA . SER A 1 690 ? -6.410 -21.835 -12.316 1.00 66.25 690 SER A CA 1
ATOM 5359 C C . SER A 1 690 ? -6.820 -20.384 -12.645 1.00 66.25 690 SER A C 1
ATOM 5361 O O . SER A 1 690 ? -6.446 -19.451 -11.929 1.00 66.25 690 SER A O 1
ATOM 5363 N N . PRO A 1 691 ? -7.632 -20.142 -13.696 1.00 65.12 691 PRO A N 1
ATOM 5364 C CA . PRO A 1 691 ? -8.135 -18.802 -14.007 1.00 65.12 691 PRO A CA 1
ATOM 5365 C C . PRO A 1 691 ? -8.970 -18.199 -12.864 1.00 65.12 691 PRO A C 1
ATOM 5367 O O . PRO A 1 691 ? -9.904 -18.826 -12.374 1.00 65.12 691 PRO A O 1
ATOM 5370 N N . GLY A 1 692 ? -8.651 -16.965 -12.464 1.00 69.44 692 GLY A N 1
ATOM 5371 C CA . GLY A 1 692 ? -9.384 -16.204 -11.439 1.00 69.44 692 GLY A CA 1
ATOM 5372 C C . GLY A 1 692 ? -8.990 -16.493 -9.982 1.00 69.44 692 GLY A C 1
ATOM 5373 O O . GLY A 1 692 ? -9.428 -15.763 -9.092 1.00 69.44 692 GLY A O 1
ATOM 5374 N N . MET A 1 693 ? -8.134 -17.491 -9.748 1.00 82.19 693 MET A N 1
ATOM 5375 C CA . MET A 1 693 ? -7.655 -17.950 -8.437 1.00 82.19 693 MET A CA 1
ATOM 5376 C C . MET A 1 693 ? -7.168 -16.820 -7.511 1.00 82.19 693 MET A C 1
ATOM 5378 O O . MET A 1 693 ? -7.556 -16.772 -6.347 1.00 82.19 693 MET A O 1
ATOM 5382 N N . PHE A 1 694 ? -6.383 -15.866 -8.021 1.00 86.38 694 PHE A N 1
ATOM 5383 C CA . PHE A 1 694 ? -5.864 -14.739 -7.236 1.00 86.38 694 PHE A CA 1
ATOM 5384 C C . PHE A 1 694 ? -6.973 -13.781 -6.765 1.00 86.38 694 PHE A C 1
ATOM 5386 O O . PHE A 1 694 ? -6.970 -13.349 -5.613 1.00 86.38 694 PHE A O 1
ATOM 5393 N N . ARG A 1 695 ? -7.969 -13.477 -7.611 1.00 83.50 695 ARG A N 1
ATOM 5394 C CA . ARG A 1 695 ? -9.088 -12.597 -7.213 1.00 83.50 695 ARG A CA 1
ATOM 5395 C C . ARG A 1 695 ? -10.049 -13.296 -6.253 1.00 83.50 695 ARG A C 1
ATOM 5397 O O . ARG A 1 695 ? -10.543 -12.666 -5.326 1.00 83.50 695 ARG A O 1
ATOM 5404 N N . GLN A 1 696 ? -10.269 -14.599 -6.441 1.00 86.25 696 GLN A N 1
ATOM 5405 C CA . GLN A 1 696 ? -11.028 -15.430 -5.500 1.00 86.25 696 GLN A CA 1
ATOM 5406 C C . GLN A 1 696 ? -10.349 -15.470 -4.124 1.00 86.25 696 GLN A C 1
ATOM 5408 O O . GLN A 1 696 ? -11.026 -15.330 -3.111 1.00 86.25 696 GLN A O 1
ATOM 5413 N N . TRP A 1 697 ? -9.018 -15.566 -4.086 1.00 88.81 697 TRP A N 1
ATOM 5414 C CA . TRP A 1 697 ? -8.229 -15.490 -2.856 1.00 88.81 697 TRP A CA 1
ATOM 5415 C C . TRP A 1 697 ? -8.309 -14.110 -2.176 1.00 88.81 697 TRP A C 1
ATOM 5417 O O . TRP A 1 697 ? -8.551 -14.040 -0.974 1.00 88.81 697 TRP A O 1
ATOM 5427 N N . VAL A 1 698 ? -8.209 -13.005 -2.931 1.00 87.19 698 VAL A N 1
ATOM 5428 C CA . VAL A 1 698 ? -8.436 -11.643 -2.398 1.00 87.19 698 VAL A CA 1
ATOM 5429 C C . VAL A 1 698 ? -9.837 -11.512 -1.783 1.00 87.19 698 VAL A C 1
ATOM 5431 O O . VAL A 1 698 ? -9.974 -10.998 -0.672 1.00 87.19 698 VAL A O 1
ATOM 5434 N N . ALA A 1 699 ? -10.871 -12.024 -2.459 1.00 85.88 699 ALA A N 1
ATOM 5435 C CA . ALA A 1 699 ? -12.235 -12.033 -1.934 1.00 85.88 699 ALA A CA 1
ATOM 5436 C C . ALA A 1 699 ? -12.373 -12.900 -0.667 1.00 85.88 699 ALA A C 1
ATOM 5438 O O . ALA A 1 699 ? -13.005 -12.466 0.294 1.00 85.88 699 ALA A O 1
ATOM 5439 N N . ALA A 1 700 ? -11.739 -14.078 -0.624 1.00 88.50 700 ALA A N 1
ATOM 5440 C CA . ALA A 1 700 ? -11.727 -14.953 0.549 1.00 88.50 700 ALA A CA 1
ATOM 5441 C C . ALA A 1 700 ? -11.056 -14.289 1.765 1.00 88.50 700 ALA A C 1
ATOM 5443 O O . ALA A 1 700 ? -11.581 -14.382 2.873 1.00 88.50 700 ALA A O 1
ATOM 5444 N N . CYS A 1 701 ? -9.961 -13.546 1.570 1.00 88.50 701 CYS A N 1
ATOM 5445 C CA . CYS A 1 701 ? -9.320 -12.764 2.633 1.00 88.50 701 CYS A CA 1
ATOM 5446 C C . CYS A 1 701 ? -10.255 -11.696 3.227 1.00 88.50 701 CYS A C 1
ATOM 5448 O O . CYS A 1 701 ? -10.362 -11.596 4.449 1.00 88.50 701 CYS A O 1
ATOM 5450 N N . HIS A 1 702 ? -10.980 -10.943 2.393 1.00 85.31 702 HIS A N 1
ATOM 5451 C CA . HIS A 1 702 ? -11.964 -9.959 2.868 1.00 85.31 702 HIS A CA 1
ATOM 5452 C C . HIS A 1 702 ? -13.216 -10.608 3.489 1.00 85.31 702 HIS A C 1
ATOM 5454 O O . HIS A 1 702 ? -13.810 -10.050 4.419 1.00 85.31 702 HIS A O 1
ATOM 5460 N N . GLN A 1 703 ? -13.605 -11.800 3.028 1.00 87.69 703 GLN A N 1
ATOM 5461 C CA . GLN A 1 703 ? -14.668 -12.589 3.648 1.00 87.69 703 GLN A CA 1
ATOM 5462 C C . GLN A 1 703 ? -14.252 -13.046 5.056 1.00 87.69 703 GLN A C 1
ATOM 5464 O O . GLN A 1 703 ? -14.952 -12.732 6.016 1.00 87.69 703 GLN A O 1
ATOM 5469 N N . LEU A 1 704 ? -13.065 -13.649 5.203 1.00 90.44 704 LEU A N 1
ATOM 5470 C CA . LEU A 1 704 ? -12.499 -14.020 6.503 1.00 90.44 704 LEU A CA 1
ATOM 5471 C C . LEU A 1 704 ? -12.362 -12.802 7.426 1.00 90.44 704 LEU A C 1
ATOM 5473 O O . LEU A 1 704 ? -12.742 -12.867 8.593 1.00 90.44 704 LEU A O 1
ATOM 5477 N N . GLN A 1 705 ? -11.872 -11.666 6.917 1.00 86.94 705 GLN A N 1
ATOM 5478 C CA . GLN A 1 705 ? -11.811 -10.429 7.697 1.00 86.94 705 GLN A CA 1
ATOM 5479 C C . GLN A 1 705 ? -13.198 -10.044 8.239 1.00 86.94 705 GLN A C 1
ATOM 5481 O O . GLN A 1 705 ? -13.319 -9.685 9.409 1.00 86.94 705 GLN A O 1
ATOM 5486 N N . SER A 1 706 ? -14.251 -10.173 7.427 1.00 84.75 706 SER A N 1
ATOM 5487 C CA . SER A 1 706 ? -15.633 -9.890 7.835 1.00 84.75 706 SER A CA 1
ATOM 5488 C C . SER A 1 706 ? -16.115 -10.854 8.930 1.00 84.75 706 SER A C 1
ATOM 5490 O O . SER A 1 706 ? -16.612 -10.399 9.963 1.00 84.75 706 SER A O 1
ATOM 5492 N N . SER A 1 707 ? -15.885 -12.160 8.758 1.00 88.56 707 SER A N 1
ATOM 5493 C CA . SER A 1 707 ? -16.189 -13.221 9.737 1.00 88.56 707 SER A CA 1
ATOM 5494 C C . SER A 1 707 ? -15.419 -13.077 11.060 1.00 88.56 707 SER A C 1
ATOM 5496 O O . SER A 1 707 ? -15.853 -13.572 12.102 1.00 88.56 707 SER A O 1
ATOM 5498 N N . LEU A 1 708 ? -14.291 -12.362 11.067 1.00 87.81 708 LEU A N 1
ATOM 5499 C CA . LEU A 1 708 ? -13.525 -12.067 12.279 1.00 87.81 708 LEU A CA 1
ATOM 5500 C C . LEU A 1 708 ? -13.901 -10.721 12.920 1.00 87.81 708 LEU A C 1
ATOM 5502 O O . LEU A 1 708 ? -14.031 -10.669 14.141 1.00 87.81 708 LEU A O 1
ATOM 5506 N N . GLN A 1 709 ? -14.066 -9.654 12.128 1.00 81.88 709 GLN A N 1
ATOM 5507 C CA . GLN A 1 709 ? -14.006 -8.255 12.591 1.00 81.88 709 GLN A CA 1
ATOM 5508 C C . GLN A 1 709 ? -15.292 -7.425 12.417 1.00 81.88 709 GLN A C 1
ATOM 5510 O O . GLN A 1 709 ? -15.325 -6.301 12.924 1.00 81.88 709 GLN A O 1
ATOM 5515 N N . ALA A 1 710 ? -16.343 -7.918 11.742 1.00 71.06 710 ALA A N 1
ATOM 5516 C CA . ALA A 1 710 ? -17.614 -7.182 11.626 1.00 71.06 710 ALA A CA 1
ATOM 5517 C C . ALA A 1 710 ? -18.234 -6.866 13.009 1.00 71.06 710 ALA A C 1
ATOM 5519 O O . ALA A 1 710 ? -17.861 -7.493 13.999 1.00 71.06 710 ALA A O 1
ATOM 5520 N N . LEU A 1 711 ? -19.135 -5.872 13.086 1.00 59.62 711 LEU A N 1
ATOM 5521 C CA . LEU A 1 711 ? -19.629 -5.284 14.346 1.00 59.62 711 LEU A CA 1
ATOM 5522 C C . LEU A 1 711 ? -21.090 -4.764 14.276 1.00 59.62 711 LEU A C 1
ATOM 5524 O O . LEU A 1 711 ? -21.294 -3.550 14.295 1.00 59.62 711 LEU A O 1
ATOM 5528 N N . ASN A 1 712 ? -22.128 -5.615 14.225 1.00 53.62 712 ASN A N 1
ATOM 5529 C CA . ASN A 1 712 ? -23.520 -5.171 14.468 1.00 53.62 712 ASN A CA 1
ATOM 5530 C C . ASN A 1 712 ? -24.580 -6.232 14.910 1.00 53.62 712 ASN A C 1
ATOM 5532 O O . ASN A 1 712 ? -25.496 -6.527 14.136 1.00 53.62 712 ASN A O 1
ATOM 5536 N N . PRO A 1 713 ? -24.577 -6.727 16.168 1.00 49.66 713 PRO A N 1
ATOM 5537 C CA . PRO A 1 713 ? -25.683 -7.511 16.728 1.00 49.66 713 PRO A CA 1
ATOM 5538 C C . PRO A 1 713 ? -26.300 -6.864 17.975 1.00 49.66 713 PRO A C 1
ATOM 5540 O O . PRO A 1 713 ? -25.605 -6.428 18.894 1.00 49.66 713 PRO A O 1
ATOM 5543 N N . ARG A 1 714 ? -27.632 -6.897 18.072 1.00 49.59 714 ARG A N 1
ATOM 5544 C CA . ARG A 1 714 ? -28.357 -6.576 19.321 1.00 49.59 714 ARG A CA 1
ATOM 5545 C C . ARG A 1 714 ? -28.814 -7.822 20.084 1.00 49.59 714 ARG A C 1
ATOM 5547 O O . ARG A 1 714 ? -29.175 -7.730 21.253 1.00 49.59 714 ARG A O 1
ATOM 5554 N N . GLU A 1 715 ? -28.792 -8.983 19.434 1.00 63.31 715 GLU A N 1
ATOM 5555 C CA . GLU A 1 715 ? -29.380 -10.245 19.901 1.00 63.31 715 GLU A CA 1
ATOM 5556 C C . GLU A 1 715 ? -28.434 -11.414 19.568 1.00 63.31 715 GLU A C 1
ATOM 5558 O O . GLU A 1 715 ? -27.706 -11.348 18.578 1.00 63.31 715 GLU A O 1
ATOM 5563 N N . ALA A 1 716 ? -28.439 -12.492 20.363 1.00 68.06 716 ALA A N 1
ATOM 5564 C CA . ALA A 1 716 ? -27.542 -13.641 20.156 1.00 68.06 716 ALA A CA 1
ATOM 5565 C C . ALA A 1 716 ? -27.715 -14.305 18.776 1.00 68.06 716 ALA A C 1
ATOM 5567 O O . ALA A 1 716 ? -26.742 -14.710 18.147 1.00 68.06 716 ALA A O 1
ATOM 5568 N N . GLU A 1 717 ? -28.949 -14.354 18.271 1.00 71.56 717 GLU A N 1
ATOM 5569 C CA . GLU A 1 717 ? -29.289 -14.934 16.966 1.00 71.56 717 GLU A CA 1
ATOM 5570 C C . GLU A 1 717 ? -28.680 -14.161 15.780 1.00 71.56 717 GLU A C 1
ATOM 5572 O O . GLU A 1 717 ? -28.571 -14.716 14.684 1.00 71.56 717 GLU A O 1
ATOM 5577 N N . GLN A 1 718 ? -28.280 -12.901 15.997 1.00 76.06 718 GLN A N 1
ATOM 5578 C CA . GLN A 1 718 ? -27.755 -11.985 14.980 1.00 76.06 718 GLN A CA 1
ATOM 5579 C C . GLN A 1 718 ? -26.224 -12.014 14.851 1.00 76.06 718 GLN A C 1
ATOM 5581 O O . GLN A 1 718 ? -25.712 -11.387 13.928 1.00 76.06 718 GLN A O 1
ATOM 5586 N N . VAL A 1 719 ? -25.510 -12.708 15.748 1.00 81.38 719 VAL A N 1
ATOM 5587 C CA . VAL A 1 719 ? -24.038 -12.768 15.773 1.00 81.38 719 VAL A CA 1
ATOM 5588 C C . VAL A 1 719 ? -23.500 -13.472 14.519 1.00 81.38 719 VAL A C 1
ATOM 5590 O O . VAL A 1 719 ? -23.897 -14.594 14.207 1.00 81.38 719 VAL A O 1
ATOM 5593 N N . ARG A 1 720 ? -22.603 -12.784 13.807 1.00 83.06 720 ARG A N 1
ATOM 5594 C CA . ARG A 1 720 ? -22.004 -13.130 12.506 1.00 83.06 720 ARG A CA 1
ATOM 5595 C C . ARG A 1 720 ? -20.480 -12.999 12.476 1.00 83.06 720 ARG A C 1
ATOM 5597 O O . ARG A 1 720 ? -19.885 -13.354 11.465 1.00 83.06 720 ARG A O 1
ATOM 5604 N N . SER A 1 721 ? -19.847 -12.493 13.537 1.00 88.44 721 SER A N 1
ATOM 5605 C CA . SER A 1 721 ? -18.384 -12.442 13.637 1.00 88.44 721 SER A CA 1
ATOM 5606 C C . SER A 1 721 ? -17.851 -12.883 15.001 1.00 88.44 721 SER A C 1
ATOM 5608 O O . SER A 1 721 ? -18.569 -12.918 16.006 1.00 88.44 721 SER A O 1
ATOM 5610 N N . VAL A 1 722 ? -16.554 -13.195 15.054 1.00 89.31 722 VAL A N 1
ATOM 5611 C CA . VAL A 1 722 ? -15.862 -13.503 16.316 1.00 89.31 722 VAL A CA 1
ATOM 5612 C C . VAL A 1 722 ? -15.802 -12.271 17.232 1.00 89.31 722 VAL A C 1
ATOM 5614 O O . VAL A 1 722 ? -16.053 -12.389 18.431 1.00 89.31 722 VAL A O 1
ATOM 5617 N N . HIS A 1 723 ? -15.543 -11.076 16.688 1.00 86.19 723 HIS A N 1
ATOM 5618 C CA . HIS A 1 723 ? -15.558 -9.819 17.448 1.00 86.19 723 HIS A CA 1
ATOM 5619 C C . HIS A 1 723 ? -16.948 -9.519 18.040 1.00 86.19 723 HIS A C 1
ATOM 5621 O O . HIS A 1 723 ? -17.066 -9.129 19.204 1.00 86.19 723 HIS A O 1
ATOM 5627 N N . GLU A 1 724 ? -18.011 -9.781 17.279 1.00 81.06 724 GLU A N 1
ATOM 5628 C CA . GLU A 1 724 ? -19.396 -9.663 17.739 1.00 81.06 724 GLU A CA 1
ATOM 5629 C C . GLU A 1 724 ? -19.714 -10.601 18.898 1.00 81.06 724 GLU A C 1
ATOM 5631 O O . GLU A 1 724 ? -20.334 -10.179 19.873 1.00 81.06 724 GLU A O 1
ATOM 5636 N N . LEU A 1 725 ? -19.269 -11.857 18.817 1.00 87.50 725 LEU A N 1
ATOM 5637 C CA . LEU A 1 725 ? -19.432 -12.839 19.885 1.00 87.50 725 LEU A CA 1
ATOM 5638 C C . LEU A 1 725 ? -18.731 -12.384 21.175 1.00 87.50 725 LEU A C 1
ATOM 5640 O O . LEU A 1 725 ? -19.330 -12.438 22.250 1.00 87.50 725 LEU A O 1
ATOM 5644 N N . ILE A 1 726 ? -17.493 -11.890 21.069 1.00 86.50 726 ILE A N 1
ATOM 5645 C CA . ILE A 1 726 ? -16.718 -11.357 22.201 1.00 86.50 726 ILE A CA 1
ATOM 5646 C C . ILE A 1 726 ? -17.471 -10.193 22.863 1.00 86.50 726 ILE A C 1
ATOM 5648 O O . ILE A 1 726 ? -17.708 -10.213 24.073 1.00 86.50 726 ILE A O 1
ATOM 5652 N N . PHE A 1 727 ? -17.933 -9.222 22.069 1.00 79.06 727 PHE A N 1
ATOM 5653 C CA . PHE A 1 727 ? -18.708 -8.078 22.553 1.00 79.06 727 PHE A CA 1
ATOM 5654 C C . PHE A 1 727 ? -20.036 -8.505 23.208 1.00 79.06 727 PHE A C 1
ATOM 5656 O O . PHE A 1 727 ? -20.365 -8.071 24.318 1.00 79.06 727 PHE A O 1
ATOM 5663 N N . ALA A 1 728 ? -20.774 -9.410 22.558 1.00 79.69 728 ALA A N 1
ATOM 5664 C CA . ALA A 1 728 ? -22.045 -9.948 23.031 1.00 79.69 728 ALA A CA 1
ATOM 5665 C C . ALA A 1 728 ? -21.909 -10.690 24.372 1.00 79.69 728 ALA A C 1
ATOM 5667 O O . ALA A 1 728 ? -22.799 -10.580 25.225 1.00 79.69 728 ALA A O 1
ATOM 5668 N N . LEU A 1 729 ? -20.803 -11.412 24.578 1.00 85.06 729 LEU A N 1
ATOM 5669 C CA . LEU A 1 729 ? -20.475 -12.084 25.836 1.00 85.06 729 LEU A CA 1
ATOM 5670 C C . LEU A 1 729 ? -20.052 -11.092 26.920 1.00 85.06 729 LEU A C 1
ATOM 5672 O O . LEU A 1 729 ? -20.523 -11.209 28.051 1.00 85.06 729 LEU A O 1
ATOM 5676 N N . HIS A 1 730 ? -19.232 -10.088 26.590 1.00 81.38 730 HIS A N 1
ATOM 5677 C CA . HIS A 1 730 ? -18.803 -9.056 27.541 1.00 81.38 730 HIS A CA 1
ATOM 5678 C C . HIS A 1 730 ? -19.993 -8.273 28.116 1.00 81.38 730 HIS A C 1
ATOM 5680 O O . HIS A 1 730 ? -20.085 -8.099 29.333 1.00 81.38 730 HIS A O 1
ATOM 5686 N N . GLN A 1 731 ? -20.963 -7.882 27.280 1.00 75.88 731 GLN A N 1
ATOM 5687 C CA . GLN A 1 731 ? -22.202 -7.250 27.751 1.00 75.88 731 GLN A CA 1
ATOM 5688 C C . GLN A 1 731 ? -22.971 -8.169 28.720 1.00 75.88 731 GLN A C 1
ATOM 5690 O O . GLN A 1 731 ? -23.286 -7.775 29.846 1.00 75.88 731 GLN A O 1
ATOM 5695 N N . ARG A 1 732 ? -23.221 -9.422 28.320 1.00 81.62 732 ARG A N 1
ATOM 5696 C CA . ARG A 1 732 ? -23.966 -10.417 29.116 1.00 81.62 732 ARG A CA 1
ATOM 5697 C C . ARG A 1 732 ? -23.253 -10.819 30.409 1.00 81.62 732 ARG A C 1
ATOM 5699 O O . ARG A 1 732 ? -23.900 -11.221 31.377 1.00 81.62 732 ARG A O 1
ATOM 5706 N N . PHE A 1 733 ? -21.931 -10.692 30.455 1.00 84.38 733 PHE A N 1
ATOM 5707 C CA . PHE A 1 733 ? -21.107 -10.811 31.656 1.00 84.38 733 PHE A CA 1
ATOM 5708 C C . PHE A 1 733 ? -21.320 -9.635 32.619 1.00 84.38 733 PHE A C 1
ATOM 5710 O O . PHE A 1 733 ? -21.585 -9.864 33.803 1.00 84.38 733 PHE A O 1
ATOM 5717 N N . VAL A 1 734 ? -21.289 -8.396 32.120 1.00 75.62 734 VAL A N 1
ATOM 5718 C CA . VAL A 1 734 ? -21.550 -7.189 32.923 1.00 75.62 734 VAL A CA 1
ATOM 5719 C C . VAL A 1 734 ? -22.980 -7.189 33.486 1.00 75.62 734 VAL A C 1
ATOM 5721 O O . VAL A 1 734 ? -23.174 -6.847 34.655 1.00 75.62 734 VAL A O 1
ATOM 5724 N N . GLU A 1 735 ? -23.968 -7.643 32.710 1.00 75.62 735 GLU A N 1
ATOM 5725 C CA . GLU A 1 735 ? -25.354 -7.833 33.167 1.00 75.62 735 GLU A CA 1
ATOM 5726 C C . GLU A 1 735 ? -25.480 -8.959 34.213 1.00 75.62 735 GLU A C 1
ATOM 5728 O O . GLU A 1 735 ? -26.116 -8.778 35.256 1.00 75.62 735 GLU A O 1
ATOM 5733 N N . ALA A 1 736 ? -24.816 -10.102 33.996 1.00 80.88 736 ALA A N 1
ATOM 5734 C CA . ALA A 1 736 ? -24.831 -11.237 34.923 1.00 80.88 736 ALA A CA 1
ATOM 5735 C C . ALA A 1 736 ? -24.146 -10.953 36.272 1.00 80.88 736 ALA A C 1
ATOM 5737 O O . ALA A 1 736 ? -24.512 -11.572 37.276 1.00 80.88 736 ALA A O 1
ATOM 5738 N N . LEU A 1 737 ? -23.163 -10.045 36.319 1.00 79.88 737 LEU A N 1
ATOM 5739 C CA . LEU A 1 737 ? -22.274 -9.821 37.465 1.00 79.88 737 LEU A CA 1
ATOM 5740 C C . LEU A 1 737 ? -23.027 -9.618 38.789 1.00 79.88 737 LEU A C 1
ATOM 5742 O O . LEU A 1 737 ? -22.831 -10.375 39.741 1.00 79.88 737 LEU A O 1
ATOM 5746 N N . ALA A 1 738 ? -23.934 -8.640 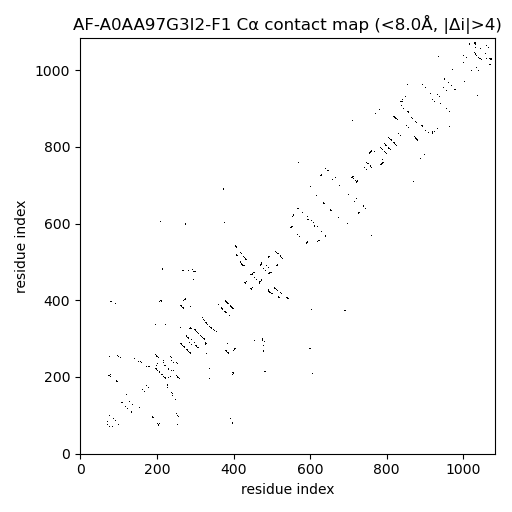38.853 1.00 74.06 738 ALA A N 1
ATOM 5747 C CA . ALA A 1 738 ? -24.683 -8.348 40.077 1.00 74.06 738 ALA A CA 1
ATOM 5748 C C . ALA A 1 738 ? -25.646 -9.487 40.504 1.00 74.06 738 ALA A C 1
ATOM 5750 O O . ALA A 1 738 ? -25.603 -9.886 41.676 1.00 74.06 738 ALA A O 1
ATOM 5751 N N . PRO A 1 739 ? -26.473 -10.069 39.607 1.00 77.81 739 PRO A N 1
ATOM 5752 C CA . PRO A 1 739 ? -27.244 -11.280 39.891 1.00 77.81 739 PRO A CA 1
ATOM 5753 C C . PRO A 1 739 ? -26.405 -12.461 40.406 1.00 77.81 739 PRO A C 1
ATOM 5755 O O . PRO A 1 739 ? -26.818 -13.136 41.357 1.00 77.81 739 PRO A O 1
ATOM 5758 N N . VAL A 1 740 ? -25.241 -12.725 39.801 1.00 83.44 740 VAL A N 1
ATOM 5759 C CA . VAL A 1 740 ? -24.358 -13.848 40.160 1.00 83.44 740 VAL A CA 1
ATOM 5760 C C . VAL A 1 740 ? -23.737 -13.636 41.544 1.00 83.44 740 VAL A C 1
ATOM 5762 O O . VAL A 1 740 ? -23.770 -14.561 42.359 1.00 83.44 740 VAL A O 1
ATOM 5765 N N . THR A 1 741 ? -23.278 -12.425 41.887 1.00 78.88 741 THR A N 1
ATOM 5766 C CA . THR A 1 741 ? -22.840 -12.087 43.259 1.00 78.88 741 THR A CA 1
ATOM 5767 C C . THR A 1 741 ? -23.931 -12.370 44.293 1.00 78.88 741 THR A C 1
ATOM 5769 O O . THR A 1 741 ? -23.667 -12.975 45.333 1.00 78.88 741 THR A O 1
ATOM 5772 N N . LEU A 1 742 ? -25.169 -11.962 44.000 1.00 75.44 742 LEU A N 1
ATOM 5773 C CA . LEU A 1 742 ? -26.310 -12.094 44.910 1.00 75.44 742 LEU A CA 1
ATOM 5774 C C . LEU A 1 742 ? -26.665 -13.571 45.164 1.00 75.44 742 LEU A C 1
ATOM 5776 O O . LEU A 1 742 ? -26.859 -13.990 46.303 1.00 75.44 742 LEU A O 1
ATOM 5780 N N . THR A 1 743 ? -26.738 -14.370 44.098 1.00 78.00 743 THR A N 1
ATOM 5781 C CA . THR A 1 743 ? -27.236 -15.759 44.139 1.00 78.00 743 THR A CA 1
ATOM 5782 C C . THR A 1 743 ? -26.177 -16.791 44.527 1.00 78.00 743 THR A C 1
ATOM 5784 O O . THR A 1 743 ? -26.516 -17.799 45.144 1.00 78.00 743 THR A O 1
ATOM 5787 N N . SER A 1 744 ? -24.897 -16.521 44.256 1.00 81.50 744 SER A N 1
ATOM 5788 C CA . SER A 1 744 ? -23.767 -17.313 44.774 1.00 81.50 744 SER A CA 1
ATOM 5789 C C . SER A 1 744 ? -23.539 -17.136 46.283 1.00 81.50 744 SER A C 1
ATOM 5791 O O . SER A 1 744 ? -22.800 -17.908 46.893 1.00 81.50 744 SER A O 1
ATOM 5793 N N . GLY A 1 745 ? -24.144 -16.107 46.894 1.00 75.00 745 GLY A N 1
ATOM 5794 C CA . GLY A 1 745 ? -23.921 -15.726 48.290 1.00 75.00 745 GLY A CA 1
ATOM 5795 C C . GLY A 1 745 ? -22.563 -15.061 48.550 1.00 75.00 745 GLY A C 1
ATOM 5796 O O . GLY A 1 745 ? -22.215 -14.826 49.707 1.00 75.00 745 GLY A O 1
ATOM 5797 N N . GLN A 1 746 ? -21.793 -14.742 47.504 1.00 75.38 746 GLN A N 1
ATOM 5798 C CA . GLN A 1 746 ? -20.437 -14.191 47.606 1.00 75.38 746 GLN A CA 1
ATOM 5799 C C . GLN A 1 746 ? -20.413 -12.654 47.652 1.00 75.38 746 GLN A C 1
ATOM 5801 O O . GLN A 1 746 ? -19.546 -12.007 47.069 1.00 75.38 746 GLN A O 1
ATOM 5806 N N . GLY A 1 747 ? -21.378 -12.052 48.346 1.00 75.31 747 GLY A N 1
ATOM 5807 C CA . GLY A 1 747 ? -21.444 -10.606 48.484 1.00 75.31 747 GLY A CA 1
ATOM 5808 C C . GLY A 1 747 ? -22.664 -10.105 49.245 1.00 75.31 747 GLY A C 1
ATOM 5809 O O . GLY A 1 747 ? -23.418 -10.872 49.846 1.00 75.31 747 GLY A O 1
ATOM 5810 N N . LYS A 1 748 ? -22.850 -8.785 49.230 1.00 72.00 748 LYS A N 1
ATOM 5811 C CA . LYS A 1 748 ? -23.984 -8.083 49.847 1.00 72.00 748 LYS A CA 1
ATOM 5812 C C . LYS A 1 748 ? -24.536 -7.023 48.904 1.00 72.00 748 LYS A C 1
ATOM 5814 O O . LYS A 1 748 ? -23.778 -6.410 48.157 1.00 72.00 748 LYS A O 1
ATOM 5819 N N . ILE A 1 749 ? -25.840 -6.766 49.004 1.00 73.06 749 ILE A N 1
ATOM 5820 C CA . ILE A 1 749 ? -26.491 -5.633 48.342 1.00 73.06 749 ILE A CA 1
ATOM 5821 C C . ILE A 1 749 ? -27.042 -4.655 49.379 1.00 73.06 749 ILE A C 1
ATOM 5823 O O . ILE A 1 749 ? -27.642 -5.066 50.372 1.00 73.06 749 ILE A O 1
ATOM 5827 N N . SER A 1 750 ? -26.884 -3.361 49.107 1.00 77.88 750 SER A N 1
ATOM 5828 C CA . SER A 1 750 ? -27.619 -2.281 49.768 1.00 77.88 750 SER A CA 1
ATOM 5829 C C . SER A 1 750 ? -28.165 -1.311 48.722 1.00 77.88 750 SER A C 1
ATOM 5831 O O . SER A 1 750 ? -27.417 -0.832 47.872 1.00 77.88 750 SER A O 1
ATOM 5833 N N . MET A 1 751 ? -29.459 -0.997 48.788 1.00 75.00 751 MET A N 1
ATOM 5834 C CA . MET A 1 751 ? -30.088 0.013 47.933 1.00 75.00 751 MET A CA 1
ATOM 5835 C C . MET A 1 751 ? -30.172 1.351 48.670 1.00 75.00 751 MET A C 1
ATOM 5837 O O . MET A 1 751 ? -30.662 1.408 49.797 1.00 75.00 751 MET A O 1
ATOM 5841 N N . GLU A 1 752 ? -29.727 2.433 48.031 1.00 76.44 752 GLU A N 1
ATOM 5842 C CA . GLU A 1 752 ? -29.821 3.793 48.569 1.00 76.44 752 GLU A CA 1
ATOM 5843 C C . GLU A 1 752 ? -30.459 4.723 47.520 1.00 76.44 752 GLU A C 1
ATOM 5845 O O . GLU A 1 752 ? -29.803 5.175 46.578 1.00 76.44 752 GLU A O 1
ATOM 5850 N N . LYS A 1 753 ? -31.757 5.022 47.687 1.00 78.62 753 LYS A N 1
ATOM 5851 C CA . LYS A 1 753 ? -32.614 5.668 46.670 1.00 78.62 753 LYS A CA 1
ATOM 5852 C C . LYS A 1 753 ? -32.600 4.894 45.338 1.00 78.62 753 LYS A C 1
ATOM 5854 O O . LYS A 1 753 ? -33.149 3.803 45.270 1.00 78.62 753 LYS A O 1
ATOM 5859 N N . ASN A 1 754 ? -31.968 5.465 44.312 1.00 77.56 754 ASN A N 1
ATOM 5860 C CA . ASN A 1 754 ? -31.953 4.985 42.930 1.00 77.56 754 ASN A CA 1
ATOM 5861 C C . ASN A 1 754 ? -30.741 4.088 42.621 1.00 77.56 754 ASN A C 1
ATOM 5863 O O . ASN A 1 754 ? -30.629 3.581 41.504 1.00 77.56 754 ASN A O 1
ATOM 5867 N N . VAL A 1 755 ? -29.810 3.950 43.574 1.00 80.75 755 VAL A N 1
ATOM 5868 C CA . VAL A 1 755 ? -28.521 3.281 43.372 1.00 80.75 755 VAL A CA 1
ATOM 5869 C C . VAL A 1 755 ? -28.486 1.951 44.121 1.00 80.75 755 VAL A C 1
ATOM 5871 O O . VAL A 1 755 ? -28.659 1.909 45.343 1.00 80.75 755 VAL A O 1
ATOM 5874 N N . THR A 1 756 ? -28.220 0.875 43.387 1.00 80.19 756 THR A N 1
ATOM 5875 C CA . THR A 1 756 ? -27.965 -0.467 43.920 1.00 80.19 756 THR A CA 1
ATOM 5876 C C . THR A 1 756 ? -26.462 -0.633 44.126 1.00 80.19 756 THR A C 1
ATOM 5878 O O . THR A 1 756 ? -25.711 -0.631 43.157 1.00 80.19 756 THR A O 1
ATOM 5881 N N . TYR A 1 757 ? -26.000 -0.787 45.366 1.00 79.69 757 TYR A N 1
ATOM 5882 C CA . TYR A 1 757 ? -24.601 -1.112 45.659 1.00 79.69 757 TYR A CA 1
ATOM 5883 C C . TYR A 1 757 ? -24.450 -2.622 45.847 1.00 79.69 757 TYR A C 1
ATOM 5885 O O . TYR A 1 757 ? -25.215 -3.217 46.606 1.00 79.69 757 TYR A O 1
ATOM 5893 N N . VAL A 1 758 ? -23.465 -3.226 45.183 1.00 75.81 758 VAL A N 1
ATOM 5894 C CA . VAL A 1 758 ? -23.185 -4.667 45.155 1.00 75.81 758 VAL A CA 1
ATOM 5895 C C . VAL A 1 758 ? -21.727 -4.895 45.554 1.00 75.81 758 VAL A C 1
ATOM 5897 O O . VAL A 1 758 ? -20.809 -4.674 44.769 1.00 75.81 758 VAL A O 1
ATOM 5900 N N . GLN A 1 759 ? -21.499 -5.322 46.793 1.00 77.31 759 GLN A N 1
ATOM 5901 C CA . GLN A 1 759 ? -20.162 -5.563 47.333 1.00 77.31 759 GLN A CA 1
ATOM 5902 C C . GLN A 1 759 ? -19.811 -7.050 47.213 1.00 77.31 759 GLN A C 1
ATOM 5904 O O . GLN A 1 759 ? -20.470 -7.880 47.837 1.00 77.31 759 GLN A O 1
ATOM 5909 N N . CYS A 1 760 ? -18.773 -7.377 46.440 1.00 69.88 760 CYS A N 1
ATOM 5910 C CA . CYS A 1 760 ? -18.359 -8.749 46.101 1.00 69.88 760 CYS A CA 1
ATOM 5911 C C . CYS A 1 760 ? -17.182 -9.267 46.955 1.00 69.88 760 CYS A C 1
ATOM 5913 O O . CYS A 1 760 ? -16.527 -10.241 46.588 1.00 69.88 760 CYS A O 1
ATOM 5915 N N . SER A 1 761 ? -16.854 -8.576 48.051 1.00 64.88 761 SER A N 1
ATOM 5916 C CA . SER A 1 761 ? -15.698 -8.859 48.908 1.00 64.88 761 SER A CA 1
ATOM 5917 C C . SER A 1 761 ? -16.074 -9.546 50.227 1.00 64.88 761 SER A C 1
ATOM 5919 O O . SER A 1 761 ? -17.219 -9.504 50.690 1.00 64.88 761 SER A O 1
ATOM 5921 N N . THR A 1 762 ? -15.091 -10.202 50.847 1.00 54.72 762 THR A N 1
ATOM 5922 C CA . THR A 1 762 ? -15.252 -10.940 52.108 1.00 54.72 762 THR A CA 1
ATOM 5923 C C . THR A 1 762 ? -15.610 -10.019 53.289 1.00 54.72 762 THR A C 1
ATOM 5925 O O . THR A 1 762 ? -15.137 -8.881 53.343 1.00 54.72 762 THR A O 1
ATOM 5928 N N . PRO A 1 763 ? -16.407 -10.472 54.282 1.00 46.25 763 PRO A N 1
ATOM 5929 C CA . PRO A 1 763 ? -16.819 -9.618 55.398 1.00 46.25 763 PRO A CA 1
ATOM 5930 C C . PRO A 1 763 ? -15.658 -9.264 56.344 1.00 46.25 763 PRO A C 1
ATOM 5932 O O . PRO A 1 763 ? -15.345 -10.023 57.257 1.00 46.25 763 PRO A O 1
ATOM 5935 N N . GLY A 1 764 ? -15.062 -8.084 56.163 1.00 52.06 764 GLY A N 1
ATOM 5936 C CA . GLY A 1 764 ? -14.098 -7.498 57.104 1.00 52.06 764 GLY A CA 1
ATOM 5937 C C . GLY A 1 764 ? -13.064 -6.574 56.461 1.00 52.06 764 GLY A C 1
ATOM 5938 O O . GLY A 1 764 ? -12.685 -5.579 57.069 1.00 52.06 764 GLY A O 1
ATOM 5939 N N . GLU A 1 765 ? -12.658 -6.860 55.222 1.00 50.12 765 GLU A N 1
ATOM 5940 C CA . GLU A 1 765 ? -11.502 -6.222 54.580 1.00 50.12 765 GLU A CA 1
ATOM 5941 C C . GLU A 1 765 ? -11.876 -5.646 53.211 1.00 50.12 765 GLU A C 1
ATOM 5943 O O . GLU A 1 765 ? -11.844 -6.326 52.188 1.00 50.12 765 GLU A O 1
ATOM 5948 N N . THR A 1 766 ? -12.293 -4.378 53.179 1.00 52.22 766 THR A N 1
ATOM 5949 C CA . THR A 1 766 ? -12.259 -3.528 51.971 1.00 52.22 766 THR A CA 1
ATOM 5950 C C . THR A 1 766 ? -12.506 -2.078 52.374 1.00 52.22 766 THR A C 1
ATOM 5952 O O . THR A 1 766 ? -13.563 -1.756 52.920 1.00 52.22 766 THR A O 1
ATOM 5955 N N . VAL A 1 767 ? -11.557 -1.186 52.085 1.00 55.94 767 VAL A N 1
ATOM 5956 C CA . VAL A 1 767 ? -11.837 0.256 52.069 1.00 55.94 767 VAL A CA 1
ATOM 5957 C C . VAL A 1 767 ? -12.644 0.537 50.794 1.00 55.94 767 VAL A C 1
ATOM 5959 O O . VAL A 1 767 ? -12.246 0.061 49.731 1.00 55.94 767 VAL A O 1
ATOM 5962 N N . PRO A 1 768 ? -13.784 1.252 50.846 1.00 60.53 768 PRO A N 1
ATOM 5963 C CA . PRO A 1 768 ? -14.533 1.568 49.636 1.00 60.53 768 PRO A CA 1
ATOM 5964 C C . PRO A 1 768 ? -13.720 2.465 48.697 1.00 60.53 768 PRO A C 1
ATOM 5966 O O . PRO A 1 768 ? -13.253 3.524 49.110 1.00 60.53 768 PRO A O 1
ATOM 5969 N N . LEU A 1 769 ? -13.651 2.094 47.416 1.00 67.12 769 LEU A N 1
ATOM 5970 C CA . LEU A 1 769 ? -13.020 2.891 46.352 1.00 67.12 769 LEU A CA 1
ATOM 5971 C C . LEU A 1 769 ? -13.711 4.240 46.070 1.00 67.12 769 LEU A C 1
ATOM 5973 O O . LEU A 1 769 ? -13.215 5.020 45.267 1.00 67.12 769 LEU A O 1
ATOM 5977 N N . ILE A 1 770 ? -14.848 4.518 46.715 1.00 72.50 770 ILE A N 1
ATOM 5978 C CA . ILE A 1 770 ? -15.637 5.744 46.557 1.00 72.50 770 ILE A CA 1
ATOM 5979 C C . ILE A 1 770 ? -15.904 6.418 47.903 1.00 72.50 770 ILE A C 1
ATOM 5981 O O . ILE A 1 770 ? -16.381 5.795 48.857 1.00 72.50 770 ILE A O 1
ATOM 5985 N N . SER A 1 771 ? -15.667 7.728 47.937 1.00 75.31 771 SER A N 1
ATOM 5986 C CA . SER A 1 771 ? -15.897 8.594 49.092 1.00 75.31 771 SER A CA 1
ATOM 5987 C C . SER A 1 771 ? -17.398 8.750 49.429 1.00 75.31 771 SER A C 1
ATOM 5989 O O . SER A 1 771 ? -18.300 8.379 48.666 1.00 75.31 771 SER A O 1
ATOM 5991 N N . ALA A 1 772 ? -17.703 9.367 50.575 1.00 76.69 772 ALA A N 1
ATOM 5992 C CA . ALA A 1 772 ? -19.073 9.784 50.892 1.00 76.69 772 ALA A CA 1
ATOM 5993 C C . ALA A 1 772 ? -19.601 10.887 49.941 1.00 76.69 772 ALA A C 1
ATOM 5995 O O . ALA A 1 772 ? -20.813 10.975 49.716 1.00 76.69 772 ALA A O 1
ATOM 5996 N N . SER A 1 773 ? -18.707 11.687 49.349 1.00 75.12 773 SER A N 1
ATOM 5997 C CA . SER A 1 773 ? -19.034 12.695 48.335 1.00 75.12 773 SER A CA 1
ATOM 5998 C C . SER A 1 773 ? -19.316 12.034 46.978 1.00 75.12 773 SER A C 1
ATOM 6000 O O . SER A 1 773 ? -20.413 12.222 46.454 1.00 75.12 773 SER A O 1
ATOM 6002 N N . CYS A 1 774 ? -18.464 11.109 46.507 1.00 75.56 774 CYS A N 1
ATOM 6003 C CA . CYS A 1 774 ? -18.715 10.222 45.355 1.00 75.56 774 CYS A CA 1
ATOM 6004 C C . CYS A 1 774 ? -20.136 9.625 45.390 1.00 75.56 774 CYS A C 1
ATOM 6006 O O . CYS A 1 774 ? -20.917 9.757 44.443 1.00 75.56 774 CYS A O 1
ATOM 6008 N N . LYS A 1 775 ? -20.507 9.004 46.524 1.00 79.50 775 LYS A N 1
ATOM 6009 C CA . LYS A 1 775 ? -21.842 8.418 46.737 1.00 79.50 775 LYS A CA 1
ATOM 6010 C C . LYS A 1 775 ? -22.974 9.446 46.706 1.00 79.50 775 LYS A C 1
ATOM 6012 O O . LYS A 1 775 ? -24.103 9.080 46.393 1.00 79.50 775 LYS A O 1
ATOM 6017 N N . THR A 1 776 ? -22.710 10.698 47.061 1.00 79.56 776 THR A N 1
ATOM 6018 C CA . THR A 1 776 ? -23.706 11.778 47.071 1.00 79.56 776 THR A CA 1
ATOM 6019 C C . THR A 1 776 ? -23.895 12.371 45.675 1.00 79.56 776 THR A C 1
ATOM 6021 O O . THR A 1 776 ? -25.036 12.571 45.259 1.00 79.56 776 THR A O 1
ATOM 6024 N N . SER A 1 777 ? -22.812 12.566 44.919 1.00 75.75 777 SER A N 1
ATOM 6025 C CA . SER A 1 777 ? -22.842 13.035 43.530 1.00 75.75 777 SER A CA 1
ATOM 6026 C C . SER A 1 777 ? -23.525 12.027 42.601 1.00 75.75 777 SER A C 1
ATOM 6028 O O . SER A 1 777 ? -24.440 12.399 41.867 1.00 75.75 777 SER A O 1
ATOM 6030 N N . LEU A 1 778 ? -23.203 10.730 42.712 1.00 79.81 778 LEU A N 1
ATOM 6031 C CA . LEU A 1 778 ? -23.846 9.687 41.900 1.00 79.81 778 LEU A CA 1
ATOM 6032 C C . LEU A 1 778 ? -25.374 9.638 42.108 1.00 79.81 778 LEU A C 1
ATOM 6034 O O . LEU A 1 778 ? -26.128 9.524 41.145 1.00 79.81 778 LEU A O 1
ATOM 6038 N N . LYS A 1 779 ? -25.852 9.817 43.349 1.00 80.31 779 LYS A N 1
ATOM 6039 C CA . LYS A 1 779 ? -27.291 9.882 43.688 1.00 80.31 779 LYS A CA 1
ATOM 6040 C C . LYS A 1 779 ? -28.023 11.110 43.126 1.00 80.31 779 LYS A C 1
ATOM 6042 O O . LYS A 1 779 ? -29.243 11.181 43.275 1.00 80.31 779 LYS A O 1
ATOM 6047 N N . ARG A 1 780 ? -27.311 12.083 42.544 1.00 74.69 780 ARG A N 1
ATOM 6048 C CA . ARG A 1 780 ? -27.892 13.238 41.835 1.00 74.69 780 ARG A CA 1
ATOM 6049 C C . ARG A 1 780 ? -27.951 13.029 40.320 1.00 74.69 780 ARG A C 1
ATOM 6051 O O . ARG A 1 780 ? -28.862 13.555 39.699 1.00 74.69 780 ARG A O 1
ATOM 6058 N N . LEU A 1 781 ? -27.006 12.275 39.755 1.00 71.62 781 LEU A N 1
ATOM 6059 C CA . LEU A 1 781 ? -26.845 12.061 38.310 1.00 71.62 781 LEU A CA 1
ATOM 6060 C C . LEU A 1 781 ? -27.913 11.126 37.704 1.00 71.62 781 LEU A C 1
ATOM 6062 O O . LEU A 1 781 ? -28.385 11.358 36.593 1.00 71.62 781 LEU A O 1
ATOM 6066 N N . VAL A 1 782 ? -28.277 10.048 38.410 1.00 68.88 782 VAL A N 1
ATOM 6067 C CA . VAL A 1 782 ? -28.867 8.849 37.777 1.00 68.88 782 VAL A CA 1
ATOM 6068 C C . VAL A 1 782 ? -30.331 8.575 38.151 1.00 68.88 782 VAL A C 1
ATOM 6070 O O . VAL A 1 782 ? -30.728 8.624 39.322 1.00 68.88 782 VAL A O 1
ATOM 6073 N N . ARG A 1 783 ? -31.140 8.178 37.155 1.00 68.44 783 ARG A N 1
ATOM 6074 C CA . ARG A 1 783 ? -32.477 7.590 37.392 1.00 68.44 783 ARG A CA 1
ATOM 6075 C C . ARG A 1 783 ? -32.372 6.169 37.946 1.00 68.44 783 ARG A C 1
ATOM 6077 O O . ARG A 1 783 ? -33.156 5.801 38.814 1.00 68.44 783 ARG A O 1
ATOM 6084 N N . HIS A 1 784 ? -31.384 5.404 37.483 1.00 77.06 784 HIS A N 1
ATOM 6085 C CA . HIS A 1 784 ? -30.999 4.114 38.044 1.00 77.06 784 HIS A CA 1
ATOM 6086 C C . HIS A 1 784 ? -29.503 3.871 37.816 1.00 77.06 784 HIS A C 1
ATOM 6088 O O . HIS A 1 784 ? -28.987 4.192 36.742 1.00 77.06 784 HIS A O 1
ATOM 6094 N N . ALA A 1 785 ? -28.817 3.300 38.807 1.00 81.62 785 ALA A N 1
ATOM 6095 C CA . ALA A 1 785 ? -27.440 2.840 38.658 1.00 81.62 785 ALA A CA 1
ATOM 6096 C C . ALA A 1 785 ? -27.142 1.619 39.532 1.00 81.62 785 ALA A C 1
ATOM 6098 O O . ALA A 1 785 ? -27.689 1.475 40.627 1.00 81.62 785 ALA A O 1
ATOM 6099 N N . THR A 1 786 ? -26.216 0.785 39.066 1.00 79.19 786 THR A N 1
ATOM 6100 C CA . THR A 1 786 ? -25.665 -0.351 39.807 1.00 79.19 786 THR A CA 1
ATOM 6101 C C . THR A 1 786 ? -24.165 -0.148 39.987 1.00 79.19 786 THR A C 1
ATOM 6103 O O . THR A 1 786 ? -23.409 -0.154 39.018 1.00 79.19 786 THR A O 1
ATOM 6106 N N . VAL A 1 787 ? -23.748 0.042 41.239 1.00 83.00 787 VAL A N 1
ATOM 6107 C CA . VAL A 1 787 ? -22.348 0.155 41.659 1.00 83.00 787 VAL A CA 1
ATOM 6108 C C . VAL A 1 787 ? -21.883 -1.215 42.132 1.00 83.00 787 VAL A C 1
ATOM 6110 O O . VAL A 1 787 ? -22.303 -1.668 43.196 1.00 83.00 787 VAL A O 1
ATOM 6113 N N . VAL A 1 788 ? -20.997 -1.864 41.386 1.00 76.50 788 VAL A N 1
ATOM 6114 C CA . VAL A 1 788 ? -20.306 -3.079 41.826 1.00 76.50 788 VAL A CA 1
ATOM 6115 C C . VAL A 1 788 ? -18.971 -2.683 42.450 1.00 76.50 788 VAL A C 1
ATOM 6117 O O . VAL A 1 788 ? -18.259 -1.830 41.930 1.00 76.50 788 VAL A O 1
ATOM 6120 N N . THR A 1 789 ? -18.629 -3.261 43.597 1.00 77.44 789 THR A N 1
ATOM 6121 C CA . THR A 1 789 ? -17.358 -3.016 44.294 1.00 77.44 789 THR A CA 1
ATOM 6122 C C . THR A 1 789 ? -16.695 -4.342 44.631 1.00 77.44 789 THR A C 1
ATOM 6124 O O . THR A 1 789 ? -17.326 -5.242 45.193 1.00 77.44 789 THR A O 1
ATOM 6127 N N . MET A 1 790 ? -15.422 -4.452 44.278 1.00 75.69 790 MET A N 1
ATOM 6128 C CA . MET A 1 790 ? -14.583 -5.639 44.409 1.00 75.69 790 MET A CA 1
ATOM 6129 C C . MET A 1 790 ? -13.243 -5.229 45.047 1.00 75.69 790 MET A C 1
ATOM 6131 O O . MET A 1 790 ? -13.042 -4.064 45.394 1.00 75.69 790 MET A O 1
ATOM 6135 N N . GLU A 1 791 ? -12.327 -6.171 45.255 1.00 71.19 791 GLU A N 1
ATOM 6136 C CA . GLU A 1 791 ? -10.982 -5.839 45.741 1.00 71.19 791 GLU A CA 1
ATOM 6137 C C . GLU A 1 791 ? -10.188 -5.146 44.622 1.00 71.19 791 GLU A C 1
ATOM 6139 O O . GLU A 1 791 ? -9.951 -5.746 43.579 1.00 71.19 791 GLU A O 1
ATOM 6144 N N . GLY A 1 792 ? -9.818 -3.874 44.810 1.00 71.00 792 GLY A N 1
ATOM 6145 C CA . GLY A 1 792 ? -9.068 -3.091 43.818 1.00 71.00 792 GLY A CA 1
ATOM 6146 C C . GLY A 1 792 ? -9.843 -2.682 42.556 1.00 71.00 792 GLY A C 1
ATOM 6147 O O . GLY A 1 792 ? -9.234 -2.125 41.647 1.00 71.00 792 GLY A O 1
ATOM 6148 N N . ALA A 1 793 ? -11.159 -2.923 42.484 1.00 75.19 793 ALA A N 1
ATOM 6149 C CA . ALA A 1 793 ? -11.988 -2.540 41.339 1.00 75.19 793 ALA A CA 1
ATOM 6150 C C . ALA A 1 793 ? -13.382 -2.035 41.749 1.00 75.19 793 ALA A C 1
ATOM 6152 O O . ALA A 1 793 ? -14.017 -2.562 42.670 1.00 75.19 793 ALA A O 1
ATOM 6153 N N . LEU A 1 794 ? -13.886 -1.027 41.036 1.00 81.88 794 LEU A N 1
ATOM 6154 C CA . LEU A 1 794 ? -15.238 -0.497 41.184 1.00 81.88 794 LEU A CA 1
ATOM 6155 C C . LEU A 1 794 ? -15.839 -0.159 39.818 1.00 81.88 794 LEU A C 1
ATOM 6157 O O . LEU A 1 794 ? -15.223 0.528 39.013 1.00 81.88 794 LEU A O 1
ATOM 6161 N N . ILE A 1 795 ? -17.060 -0.629 39.575 1.00 80.50 795 ILE A N 1
ATOM 6162 C CA . ILE A 1 795 ? -17.783 -0.452 38.312 1.00 80.50 795 ILE A CA 1
ATOM 6163 C C . ILE A 1 795 ? -19.117 0.226 38.597 1.00 80.50 795 ILE A C 1
ATOM 6165 O O . ILE A 1 795 ? -19.823 -0.162 39.526 1.00 80.50 795 ILE A O 1
ATOM 6169 N N . VAL A 1 796 ? -19.494 1.210 37.786 1.00 84.06 796 VAL A N 1
ATOM 6170 C CA . VAL A 1 796 ? -20.785 1.896 37.869 1.00 84.06 796 VAL A CA 1
ATOM 6171 C C . VAL A 1 796 ? -21.495 1.827 36.524 1.00 84.06 796 VAL A C 1
ATOM 6173 O O . VAL A 1 796 ? -21.201 2.606 35.623 1.00 84.06 796 VAL A O 1
ATOM 6176 N N . ASN A 1 797 ? -22.467 0.923 36.418 1.00 80.94 797 ASN A N 1
ATOM 6177 C CA . ASN A 1 797 ? -23.463 0.940 35.347 1.00 80.94 797 ASN A CA 1
ATOM 6178 C C . ASN A 1 797 ? -24.534 1.984 35.669 1.00 80.94 797 ASN A C 1
ATOM 6180 O O . ASN A 1 797 ? -25.056 1.991 36.786 1.00 80.94 797 ASN A O 1
ATOM 6184 N N . MET A 1 798 ? -24.912 2.829 34.711 1.00 83.00 798 MET A N 1
ATOM 6185 C CA . MET A 1 798 ? -25.968 3.828 34.881 1.00 83.00 798 MET A CA 1
ATOM 6186 C C . MET A 1 798 ? -26.768 4.075 33.601 1.00 83.00 798 MET A C 1
ATOM 6188 O O . MET A 1 798 ? -26.200 4.108 32.510 1.00 83.00 798 MET A O 1
ATOM 6192 N N . LYS A 1 799 ? -28.076 4.334 33.751 1.00 74.00 799 LYS A N 1
ATOM 6193 C CA . LYS A 1 799 ? -28.887 4.944 32.686 1.00 74.00 799 LYS A CA 1
ATOM 6194 C C . LYS A 1 799 ? -29.128 6.424 32.986 1.00 74.00 799 LYS A C 1
ATOM 6196 O O . LYS A 1 799 ? -29.517 6.802 34.100 1.00 74.00 799 LYS A O 1
ATOM 6201 N N . PHE A 1 800 ? -28.893 7.250 31.976 1.00 68.19 800 PHE A N 1
ATOM 6202 C CA . PHE A 1 800 ? -28.763 8.694 32.066 1.00 68.19 800 PHE A CA 1
ATOM 6203 C C . PHE A 1 800 ? -29.555 9.343 30.925 1.00 68.19 800 PHE A C 1
ATOM 6205 O O . PHE A 1 800 ? -29.122 9.330 29.780 1.00 68.19 800 PHE A O 1
ATOM 6212 N N . GLY A 1 801 ? -30.759 9.846 31.215 1.00 66.81 801 GLY A N 1
ATOM 6213 C CA . GLY A 1 801 ? -31.723 10.159 30.152 1.00 66.81 801 GLY A CA 1
ATOM 6214 C C . GLY A 1 801 ? -32.106 8.879 29.403 1.00 66.81 801 GLY A C 1
ATOM 6215 O O . GLY A 1 801 ? -32.487 7.893 30.044 1.00 66.81 801 GLY A O 1
ATOM 6216 N N . GLU A 1 802 ? -31.948 8.878 28.078 1.00 62.84 802 GLU A N 1
ATOM 6217 C CA . GLU A 1 802 ? -32.031 7.660 27.259 1.00 62.84 802 GLU A CA 1
ATOM 6218 C C . GLU A 1 802 ? -30.680 6.947 27.058 1.00 62.84 802 GLU A C 1
ATOM 6220 O O . GLU A 1 802 ? -30.658 5.789 26.645 1.00 62.84 802 GLU A O 1
ATOM 6225 N N . HIS A 1 803 ? -29.574 7.589 27.436 1.00 71.62 803 HIS A N 1
ATOM 6226 C CA . HIS A 1 803 ? -28.201 7.152 27.173 1.00 71.62 803 HIS A CA 1
ATOM 6227 C C . HIS A 1 803 ? -27.686 6.185 28.251 1.00 71.62 803 HIS A C 1
ATOM 6229 O O . HIS A 1 803 ? -28.172 6.173 29.392 1.00 71.62 803 HIS A O 1
ATOM 6235 N N . TRP A 1 804 ? -26.669 5.396 27.904 1.00 74.06 804 TRP A N 1
ATOM 6236 C CA . TRP A 1 804 ? -26.054 4.412 28.798 1.00 74.06 804 TRP A CA 1
ATOM 6237 C C . TRP A 1 804 ? -24.605 4.772 29.116 1.00 74.06 804 TRP A C 1
ATOM 6239 O O . TRP A 1 804 ? -23.840 5.160 28.235 1.00 74.06 804 TRP A O 1
ATOM 6249 N N . GLY A 1 805 ? -24.223 4.621 30.385 1.00 79.69 805 GLY A N 1
ATOM 6250 C CA . GLY A 1 805 ? -22.868 4.877 30.862 1.00 79.69 805 GLY A CA 1
ATOM 6251 C C . GLY A 1 805 ? -22.335 3.742 31.732 1.00 79.69 805 GLY A C 1
ATOM 6252 O O . GLY A 1 805 ? -23.032 3.237 32.614 1.00 79.69 805 GLY A O 1
ATOM 6253 N N . LEU A 1 806 ? -21.071 3.392 31.516 1.00 83.12 806 LEU A N 1
ATOM 6254 C CA . LEU A 1 806 ? -20.266 2.519 32.361 1.00 83.12 806 LEU A CA 1
ATOM 6255 C C . LEU A 1 806 ? -19.038 3.309 32.820 1.00 83.12 806 LEU A C 1
ATOM 6257 O O . LEU A 1 806 ? -18.309 3.839 31.985 1.00 83.12 806 LEU A O 1
ATOM 6261 N N . ILE A 1 807 ? -18.780 3.371 34.124 1.00 86.75 807 ILE A N 1
ATOM 6262 C CA . ILE A 1 807 ? -17.520 3.910 34.657 1.00 86.75 807 ILE A CA 1
ATOM 6263 C C . ILE A 1 807 ? -16.773 2.804 35.399 1.00 86.75 807 ILE A C 1
ATOM 6265 O O . ILE A 1 807 ? -17.359 2.139 36.251 1.00 86.75 807 ILE A O 1
ATOM 6269 N N . GLU A 1 808 ? -15.494 2.618 35.089 1.00 83.62 808 GLU A N 1
ATOM 6270 C CA . GLU A 1 808 ? -14.611 1.594 35.652 1.00 83.62 808 GLU A CA 1
ATOM 6271 C C . GLU A 1 808 ? -13.437 2.284 36.378 1.00 83.62 808 GLU A C 1
ATOM 6273 O O . GLU A 1 808 ? -12.748 3.124 35.801 1.00 83.62 808 GLU A O 1
ATOM 6278 N N . LEU A 1 809 ? -13.225 1.952 37.654 1.00 85.69 809 LEU A N 1
ATOM 6279 C CA . LEU A 1 809 ? -12.095 2.374 38.492 1.00 85.69 809 LEU A CA 1
ATOM 6280 C C . LEU A 1 809 ? -11.282 1.126 38.840 1.00 85.69 809 LEU A C 1
ATOM 6282 O O . LEU A 1 809 ? -11.817 0.222 39.486 1.00 85.69 809 LEU A O 1
ATOM 6286 N N . LEU A 1 810 ? -10.013 1.074 38.437 1.00 79.81 810 LEU A N 1
ATOM 6287 C CA . LEU A 1 810 ? -9.149 -0.104 38.565 1.00 79.81 810 LEU A CA 1
ATOM 6288 C C . LEU A 1 810 ? -7.817 0.283 39.227 1.00 79.81 810 LEU A C 1
ATOM 6290 O O . LEU A 1 810 ? -7.079 1.108 38.697 1.00 79.81 810 LEU A O 1
ATOM 6294 N N . GLU A 1 811 ? -7.478 -0.304 40.378 1.00 72.38 811 GLU A N 1
ATOM 6295 C CA . GLU A 1 811 ? -6.207 -0.037 41.081 1.00 72.38 811 GLU A CA 1
ATOM 6296 C C . GLU A 1 811 ? -5.024 -0.880 40.583 1.00 72.38 811 GLU A C 1
ATOM 6298 O O . GLU A 1 811 ? -3.875 -0.588 40.926 1.00 72.38 811 GLU A O 1
ATOM 6303 N N . LYS A 1 812 ? -5.301 -1.955 39.838 1.00 60.91 812 LYS A N 1
ATOM 6304 C CA . LYS A 1 812 ? -4.307 -2.875 39.275 1.00 60.91 812 LYS A CA 1
ATOM 6305 C C . LYS A 1 812 ? -4.809 -3.430 37.939 1.00 60.91 812 LYS A C 1
ATOM 6307 O O . LYS A 1 812 ? -5.598 -4.369 37.935 1.00 60.91 812 LYS A O 1
ATOM 6312 N N . ALA A 1 813 ? -4.326 -2.883 36.829 1.00 51.19 813 ALA A N 1
ATOM 6313 C CA . ALA A 1 813 ? -4.283 -3.627 35.569 1.00 51.19 813 ALA A CA 1
ATOM 6314 C C . ALA A 1 813 ? -3.121 -4.651 35.581 1.00 51.19 813 ALA A C 1
ATOM 6316 O O . ALA A 1 813 ? -2.235 -4.588 36.448 1.00 51.19 813 ALA A O 1
ATOM 6317 N N . GLU A 1 814 ? -3.105 -5.582 34.619 1.00 39.97 814 GLU A N 1
ATOM 6318 C CA . GLU A 1 814 ? -1.934 -6.436 34.362 1.00 39.97 814 GLU A CA 1
ATOM 6319 C C . GLU A 1 814 ? -0.695 -5.606 33.953 1.00 39.97 814 GLU A C 1
ATOM 6321 O O . GLU A 1 814 ? -0.769 -4.398 33.736 1.00 39.97 814 GLU A O 1
ATOM 6326 N N . GLY A 1 815 ? 0.493 -6.219 33.941 1.00 43.59 815 GLY A N 1
ATOM 6327 C CA . GLY A 1 815 ? 1.778 -5.524 33.727 1.00 43.59 815 GLY A CA 1
ATOM 6328 C C . GLY A 1 815 ? 2.362 -4.877 34.994 1.00 43.59 815 GLY A C 1
ATOM 6329 O O . GLY A 1 815 ? 3.566 -4.965 35.228 1.00 43.59 815 GLY A O 1
ATOM 6330 N N . GLY A 1 816 ? 1.509 -4.361 35.886 1.00 44.28 816 GLY A N 1
ATOM 6331 C CA . GLY A 1 816 ? 1.844 -4.097 37.290 1.00 44.28 816 GLY A CA 1
ATOM 6332 C C . GLY A 1 816 ? 1.992 -2.623 37.693 1.00 44.28 816 GLY A C 1
ATOM 6333 O O . GLY A 1 816 ? 2.951 -1.948 37.337 1.00 44.28 816 GLY A O 1
ATOM 6334 N N . LYS A 1 817 ? 1.107 -2.199 38.612 1.00 47.12 817 LYS A N 1
ATOM 6335 C CA . LYS A 1 817 ? 1.005 -0.862 39.250 1.00 47.12 817 LYS A CA 1
ATOM 6336 C C . LYS A 1 817 ? 0.374 0.261 38.419 1.00 47.12 817 LYS A C 1
ATOM 6338 O O . LYS A 1 817 ? 0.458 1.415 38.838 1.00 47.12 817 LYS A O 1
ATOM 6343 N N . GLU A 1 818 ? -0.308 -0.042 37.322 1.00 65.56 818 GLU A N 1
ATOM 6344 C CA . GLU A 1 818 ? -1.091 0.978 36.621 1.00 65.56 818 GLU A CA 1
ATOM 6345 C C . GLU A 1 818 ? -2.510 1.058 37.197 1.00 65.56 818 GLU A C 1
ATOM 6347 O O . GLU A 1 818 ? -3.180 0.039 37.398 1.00 65.56 818 GLU A O 1
ATOM 6352 N N . ARG A 1 819 ? -2.920 2.289 37.524 1.00 77.50 819 ARG A N 1
ATOM 6353 C CA . ARG A 1 819 ? -4.258 2.637 38.005 1.00 77.50 819 ARG A CA 1
ATOM 6354 C C . ARG A 1 819 ? -5.018 3.343 36.895 1.00 77.50 819 ARG A C 1
ATOM 6356 O O . ARG A 1 819 ? -4.488 4.297 36.330 1.00 77.50 819 ARG A O 1
ATOM 6363 N N . THR A 1 820 ? -6.262 2.953 36.667 1.00 82.38 820 THR A N 1
ATOM 6364 C CA . THR A 1 820 ? -7.035 3.416 35.513 1.00 82.38 820 THR A CA 1
ATOM 6365 C C . THR A 1 820 ? -8.424 3.891 35.918 1.00 82.38 820 THR A C 1
ATOM 6367 O O . THR A 1 820 ? -9.102 3.251 36.725 1.00 82.38 820 THR A O 1
ATOM 6370 N N . LEU A 1 821 ? -8.853 5.004 35.325 1.00 86.88 821 LEU A N 1
ATOM 6371 C CA . LEU A 1 821 ? -10.245 5.450 35.281 1.00 86.88 821 LEU A CA 1
ATOM 6372 C C . LEU A 1 821 ? -10.728 5.368 33.827 1.00 86.88 821 LEU A C 1
ATOM 6374 O O . LEU A 1 821 ? -10.117 5.981 32.958 1.00 86.88 821 LEU A O 1
ATOM 6378 N N . ARG A 1 822 ? -11.823 4.651 33.558 1.00 86.06 822 ARG A N 1
ATOM 6379 C CA . ARG A 1 822 ? -12.433 4.565 32.221 1.00 86.06 822 ARG A CA 1
ATOM 6380 C C . ARG A 1 822 ? -13.910 4.955 32.262 1.00 86.06 822 ARG A C 1
ATOM 6382 O O . ARG A 1 822 ? -14.642 4.492 33.133 1.00 86.06 822 ARG A O 1
ATOM 6389 N N . LEU A 1 823 ? -14.359 5.758 31.302 1.00 88.31 823 LEU A N 1
ATOM 6390 C CA . LEU A 1 823 ? -15.768 5.979 30.964 1.00 88.31 823 LEU A CA 1
ATOM 6391 C C . LEU A 1 823 ? -16.049 5.302 29.618 1.00 88.31 823 LEU A C 1
ATOM 6393 O O . LEU A 1 823 ? -15.357 5.579 28.647 1.00 88.31 823 LEU A O 1
ATOM 6397 N N . LYS A 1 824 ? -17.097 4.481 29.534 1.00 85.19 824 LYS A N 1
ATOM 6398 C CA . LYS A 1 824 ? -17.739 4.090 28.269 1.00 85.19 824 LYS A CA 1
ATOM 6399 C C . LYS A 1 824 ? -19.124 4.740 28.252 1.00 85.19 824 LYS A C 1
ATOM 6401 O O . LYS A 1 824 ? -19.892 4.544 29.193 1.00 85.19 824 LYS A O 1
ATOM 6406 N N . PHE A 1 825 ? -19.441 5.523 27.227 1.00 84.00 825 PHE A N 1
ATOM 6407 C CA . PHE A 1 825 ? -20.726 6.213 27.075 1.00 84.00 825 PHE A CA 1
ATOM 6408 C C . PHE A 1 825 ? -21.314 5.866 25.703 1.00 84.00 825 PHE A C 1
ATOM 6410 O O . PHE A 1 825 ? -20.618 5.986 24.698 1.00 84.00 825 PHE A O 1
ATOM 6417 N N . SER A 1 826 ? -22.569 5.415 25.661 1.00 80.88 826 SER A N 1
ATOM 6418 C CA . SER A 1 826 ? -23.259 4.965 24.443 1.00 80.88 826 SER A CA 1
ATOM 6419 C C . SER A 1 826 ? -24.577 5.714 24.240 1.00 80.88 826 SER A C 1
ATOM 6421 O O . SER A 1 826 ? -25.328 5.964 25.192 1.00 80.88 826 SER A O 1
ATOM 6423 N N . ASP A 1 827 ? -24.829 6.089 22.987 1.00 76.31 827 ASP A N 1
ATOM 6424 C CA . ASP A 1 827 ? -25.925 6.946 22.555 1.00 76.31 827 ASP A CA 1
ATOM 6425 C C . ASP A 1 827 ? -26.468 6.531 21.174 1.00 76.31 827 ASP A C 1
ATOM 6427 O O . ASP A 1 827 ? -25.764 5.964 20.341 1.00 76.31 827 ASP A O 1
ATOM 6431 N N . THR A 1 828 ? -27.734 6.840 20.900 1.00 71.62 828 THR A N 1
ATOM 6432 C CA . THR A 1 828 ? -28.359 6.609 19.592 1.00 71.62 828 THR A CA 1
ATOM 6433 C C . THR A 1 828 ? -28.246 7.867 18.736 1.00 71.62 828 THR A C 1
ATOM 6435 O O . THR A 1 828 ? -29.146 8.713 18.746 1.00 71.62 828 THR A O 1
ATOM 6438 N N . PHE A 1 829 ? -27.142 7.980 17.992 1.00 74.44 829 PHE A N 1
ATOM 6439 C CA . PHE A 1 829 ? -26.866 9.093 17.071 1.00 74.44 829 PHE A CA 1
ATOM 6440 C C . PHE A 1 829 ? -27.743 9.118 15.810 1.00 74.44 829 PHE A C 1
ATOM 6442 O O . PHE A 1 829 ? -27.621 10.050 15.032 1.00 74.44 829 PHE A O 1
ATOM 6449 N N . ILE A 1 830 ? -28.620 8.132 15.602 1.00 68.62 830 ILE A N 1
ATOM 6450 C CA . ILE A 1 830 ? -29.539 8.060 14.456 1.00 68.62 830 ILE A CA 1
ATOM 6451 C C . ILE A 1 830 ? -30.973 8.319 14.941 1.00 68.62 830 ILE A C 1
ATOM 6453 O O . ILE A 1 830 ? -31.401 7.768 15.961 1.00 68.62 830 ILE A O 1
ATOM 6457 N N . THR A 1 831 ? -31.708 9.161 14.219 1.00 66.19 831 THR A N 1
ATOM 6458 C CA . THR A 1 831 ? -33.112 9.517 14.470 1.00 66.19 831 THR A CA 1
ATOM 6459 C C . THR A 1 831 ? -34.080 8.482 13.860 1.00 66.19 831 THR A C 1
ATOM 6461 O O . THR A 1 831 ? -33.675 7.653 13.042 1.00 66.19 831 THR A O 1
ATOM 6464 N N . PRO A 1 832 ? -35.383 8.478 14.218 1.00 61.84 832 PRO A N 1
ATOM 6465 C CA . PRO A 1 832 ? -36.340 7.489 13.699 1.00 61.84 832 PRO A CA 1
ATOM 6466 C C . PRO A 1 832 ? -36.573 7.523 12.177 1.00 61.84 832 PRO A C 1
ATOM 6468 O O . PRO A 1 832 ? -37.071 6.545 11.624 1.00 61.84 832 PRO A O 1
ATOM 6471 N N . ASP A 1 833 ? -36.244 8.630 11.511 1.00 63.53 833 ASP A N 1
ATOM 6472 C CA . ASP A 1 833 ? -36.277 8.804 10.052 1.00 63.53 833 ASP A CA 1
ATOM 6473 C C . ASP A 1 833 ? -34.984 8.353 9.342 1.00 63.53 833 ASP A C 1
ATOM 6475 O O . ASP A 1 833 ? -34.963 8.268 8.115 1.00 63.53 833 ASP A O 1
ATOM 6479 N N . GLY A 1 834 ? -33.933 8.010 10.097 1.00 62.66 834 GLY A N 1
ATOM 6480 C CA . GLY A 1 834 ? -32.662 7.508 9.570 1.00 62.66 834 GLY A CA 1
ATOM 6481 C C . GLY A 1 834 ? -31.597 8.574 9.297 1.00 62.66 834 GLY A C 1
ATOM 6482 O O . GLY A 1 834 ? -30.538 8.223 8.779 1.00 62.66 834 GLY A O 1
ATOM 6483 N N . SER A 1 835 ? -31.841 9.843 9.642 1.00 71.19 835 SER A N 1
ATOM 6484 C CA . SER A 1 835 ? -30.800 10.877 9.663 1.00 71.19 835 SER A CA 1
ATOM 6485 C C . SER A 1 835 ? -29.977 10.833 10.963 1.00 71.19 835 SER A C 1
ATOM 6487 O O . SER A 1 835 ? -30.306 10.114 11.909 1.00 71.19 835 SER A O 1
ATOM 6489 N N . GLU A 1 836 ? -28.853 11.550 10.999 1.00 76.81 836 GLU A N 1
ATOM 6490 C CA . GLU A 1 836 ? -28.012 11.654 12.196 1.00 76.81 836 GLU A CA 1
ATOM 6491 C C . GLU A 1 836 ? -28.423 12.847 13.066 1.00 76.81 836 GLU A C 1
ATOM 6493 O O . GLU A 1 836 ? -28.735 13.924 12.565 1.00 76.81 836 GLU A O 1
ATOM 6498 N N . ASP A 1 837 ? -28.396 12.653 14.383 1.00 80.56 837 ASP A N 1
ATOM 6499 C CA . ASP A 1 837 ? -28.786 13.623 15.402 1.00 80.56 837 ASP A CA 1
ATOM 6500 C C . ASP A 1 837 ? -27.634 14.612 15.681 1.00 80.56 837 ASP A C 1
ATOM 6502 O O . ASP A 1 837 ? -26.645 14.255 16.341 1.00 80.56 837 ASP A O 1
ATOM 6506 N N . PRO A 1 838 ? -27.730 15.873 15.216 1.00 82.38 838 PRO A N 1
ATOM 6507 C CA . PRO A 1 838 ? -26.642 16.827 15.363 1.00 82.38 838 PRO A CA 1
ATOM 6508 C C . PRO A 1 838 ? -26.481 17.285 16.817 1.00 82.38 838 PRO A C 1
ATOM 6510 O O . PRO A 1 838 ? -25.372 17.637 17.215 1.00 82.38 838 PRO A O 1
ATOM 6513 N N . GLY A 1 839 ? -27.547 17.273 17.626 1.00 85.06 839 GLY A N 1
ATOM 6514 C CA . GLY A 1 839 ? -27.509 17.676 19.032 1.00 85.06 839 GLY A CA 1
ATOM 6515 C C . GLY A 1 839 ? -26.656 16.721 19.864 1.00 85.06 839 GLY A C 1
ATOM 6516 O O . GLY A 1 839 ? -25.727 17.152 20.555 1.00 85.06 839 GLY A O 1
ATOM 6517 N N . LYS A 1 840 ? -26.904 15.413 19.739 1.00 85.06 840 LYS A N 1
ATOM 6518 C CA . LYS A 1 840 ? -26.125 14.362 20.413 1.00 85.06 840 LYS A CA 1
ATOM 6519 C C . LYS A 1 840 ? -24.659 14.378 20.000 1.00 85.06 840 LYS A C 1
ATOM 6521 O O . LYS A 1 840 ? -23.794 14.314 20.874 1.00 85.06 840 LYS A O 1
ATOM 6526 N N . LEU A 1 841 ? -24.369 14.506 18.702 1.00 85.88 841 LEU A N 1
ATOM 6527 C CA . LEU A 1 841 ? -22.993 14.558 18.193 1.00 85.88 841 LEU A CA 1
ATOM 6528 C C . LEU A 1 841 ? -22.229 15.779 18.748 1.00 85.88 841 LEU A C 1
ATOM 6530 O O . LEU A 1 841 ? -21.127 15.623 19.279 1.00 85.88 841 LEU A O 1
ATOM 6534 N N . LYS A 1 842 ? -22.838 16.975 18.730 1.00 87.50 842 LYS A N 1
ATOM 6535 C CA . LYS A 1 842 ? -22.259 18.206 19.310 1.00 87.50 842 LYS A CA 1
ATOM 6536 C C . LYS A 1 842 ? -22.026 18.083 20.820 1.00 87.50 842 LYS A C 1
ATOM 6538 O O . LYS A 1 842 ? -20.948 18.421 21.308 1.00 87.50 842 LYS A O 1
ATOM 6543 N N . ARG A 1 843 ? -23.011 17.559 21.566 1.00 87.38 843 ARG A N 1
ATOM 6544 C CA . ARG A 1 843 ? -22.898 17.281 23.012 1.00 87.38 843 ARG A CA 1
ATOM 6545 C C . ARG A 1 843 ? -21.738 16.335 23.311 1.00 87.38 843 ARG A C 1
ATOM 6547 O O . ARG A 1 843 ? -21.016 16.547 24.281 1.00 87.38 843 ARG A O 1
ATOM 6554 N N . MET A 1 844 ? -21.580 15.294 22.499 1.00 86.88 844 MET A N 1
ATOM 6555 C CA . MET A 1 844 ? -20.555 14.272 22.676 1.00 86.88 844 MET A CA 1
ATOM 6556 C C . MET A 1 844 ? -19.146 14.836 22.472 1.00 86.88 844 MET A C 1
ATOM 6558 O O . MET A 1 844 ? -18.274 14.629 23.316 1.00 86.88 844 MET A O 1
ATOM 6562 N N . TRP A 1 845 ? -18.952 15.622 21.408 1.00 88.56 845 TRP A N 1
ATOM 6563 C CA . TRP A 1 845 ? -17.720 16.380 21.188 1.00 88.56 845 TRP A CA 1
ATOM 6564 C C . TRP A 1 845 ? -17.404 17.288 22.382 1.00 88.56 845 TRP A C 1
ATOM 6566 O O . TRP A 1 845 ? -16.316 17.209 22.955 1.00 88.56 845 TRP A O 1
ATOM 6576 N N . PHE A 1 846 ? -18.383 18.086 22.822 1.00 88.06 846 PHE A N 1
ATOM 6577 C CA . PHE A 1 846 ? -18.197 18.996 23.948 1.00 88.06 846 PHE A CA 1
ATOM 6578 C C . PHE A 1 846 ? -17.869 18.264 25.259 1.00 88.06 846 PHE A C 1
ATOM 6580 O O . PHE A 1 846 ? -17.007 18.729 25.997 1.00 88.06 846 PHE A O 1
ATOM 6587 N N . LEU A 1 847 ? -18.485 17.109 25.543 1.00 87.44 847 LEU A N 1
ATOM 6588 C CA . LEU A 1 847 ? -18.166 16.299 26.725 1.00 87.44 847 LEU A CA 1
ATOM 6589 C C . LEU A 1 847 ? -16.694 15.859 26.734 1.00 87.44 847 LEU A C 1
ATOM 6591 O O . LEU A 1 847 ? -16.035 15.983 27.764 1.00 87.44 847 LEU A O 1
ATOM 6595 N N . VAL A 1 848 ? -16.159 15.376 25.610 1.00 87.56 848 VAL A N 1
ATOM 6596 C CA . VAL A 1 848 ? -14.751 14.944 25.540 1.00 87.56 848 VAL A CA 1
ATOM 6597 C C . VAL A 1 848 ? -13.803 16.136 25.685 1.00 87.56 848 VAL A C 1
ATOM 6599 O O . VAL A 1 848 ? -12.873 16.068 26.489 1.00 87.56 848 VAL A O 1
ATOM 6602 N N . GLN A 1 849 ? -14.069 17.254 25.003 1.00 86.75 849 GLN A N 1
ATOM 6603 C CA . GLN A 1 849 ? -13.253 18.469 25.137 1.00 86.75 849 GLN A CA 1
ATOM 6604 C C . GLN A 1 849 ? -13.317 19.067 26.554 1.00 86.75 849 GLN A C 1
ATOM 6606 O O . GLN A 1 849 ? -12.310 19.525 27.095 1.00 86.75 849 GLN A O 1
ATOM 6611 N N . LEU A 1 850 ? -14.476 18.984 27.211 1.00 86.31 850 LEU A N 1
ATOM 6612 C CA . LEU A 1 850 ? -14.659 19.361 28.611 1.00 86.31 850 LEU A CA 1
ATOM 6613 C C . LEU A 1 850 ? -13.842 18.459 29.549 1.00 86.31 850 LEU A C 1
ATOM 6615 O O . LEU A 1 850 ? -13.237 18.967 30.489 1.00 86.31 850 LEU A O 1
ATOM 6619 N N . LEU A 1 851 ? -13.770 17.148 29.295 1.00 85.38 851 LEU A N 1
ATOM 6620 C CA . LEU A 1 851 ? -12.933 16.232 30.079 1.00 85.38 851 LEU A CA 1
ATOM 6621 C C . LEU A 1 851 ? -11.430 16.494 29.876 1.00 85.38 851 LEU A C 1
ATOM 6623 O O . LEU A 1 851 ? -10.705 16.504 30.873 1.00 85.38 851 LEU A O 1
ATOM 6627 N N . LYS A 1 852 ? -10.981 16.807 28.646 1.00 81.69 852 LYS A N 1
ATOM 6628 C CA . LYS A 1 852 ? -9.610 17.297 28.389 1.00 81.69 852 LYS A CA 1
ATOM 6629 C C . LYS A 1 852 ? -9.322 18.572 29.198 1.00 81.69 852 LYS A C 1
ATOM 6631 O O . LYS A 1 852 ? -8.333 18.636 29.923 1.00 81.69 852 LYS A O 1
ATOM 6636 N N . ALA A 1 853 ? -10.217 19.562 29.142 1.00 79.69 853 ALA A N 1
ATOM 6637 C CA . ALA A 1 853 ? -10.051 20.858 29.810 1.00 79.69 853 ALA A CA 1
ATOM 6638 C C . ALA A 1 853 ? -10.100 20.802 31.354 1.00 79.69 853 ALA A C 1
ATOM 6640 O O . ALA A 1 853 ? -9.485 21.639 32.015 1.00 79.69 853 ALA A O 1
ATOM 6641 N N . ILE A 1 854 ? -10.826 19.838 31.931 1.00 79.44 854 ILE A N 1
ATOM 6642 C CA . ILE A 1 854 ? -10.965 19.642 33.388 1.00 79.44 854 ILE A CA 1
ATOM 6643 C C . ILE A 1 854 ? -9.700 19.051 34.032 1.00 79.44 854 ILE A C 1
ATOM 6645 O O . ILE A 1 854 ? -9.505 19.218 35.239 1.00 79.44 854 ILE A O 1
ATOM 6649 N N . ASP A 1 855 ? -8.853 18.378 33.246 1.00 72.88 855 ASP A N 1
ATOM 6650 C CA . ASP A 1 855 ? -7.575 17.798 33.670 1.00 72.88 855 ASP A CA 1
ATOM 6651 C C . ASP A 1 855 ? -7.720 16.885 34.911 1.00 72.88 855 ASP A C 1
ATOM 6653 O O . ASP A 1 855 ? -7.578 17.279 36.082 1.00 72.88 855 ASP A O 1
ATOM 6657 N N . LEU A 1 856 ? -8.123 15.638 34.641 1.00 76.94 856 LEU A N 1
ATOM 6658 C CA . LEU A 1 856 ? -8.540 14.675 35.661 1.00 76.94 856 LEU A CA 1
ATOM 6659 C C . LEU A 1 856 ? -7.405 14.352 36.654 1.00 76.94 856 LEU A C 1
ATOM 6661 O O . LEU A 1 856 ? -7.648 14.445 37.863 1.00 76.94 856 LEU A O 1
ATOM 6665 N N . ASP A 1 857 ? -6.180 14.107 36.173 1.00 77.75 857 ASP A N 1
ATOM 6666 C CA . ASP A 1 857 ? -4.942 14.075 36.971 1.00 77.75 857 ASP A CA 1
ATOM 6667 C C . ASP A 1 857 ? -3.733 14.571 36.151 1.00 77.75 857 ASP A C 1
ATOM 6669 O O . ASP A 1 857 ? -3.231 13.860 35.283 1.00 77.75 857 ASP A O 1
ATOM 6673 N N . LYS A 1 858 ? -3.217 15.762 36.497 1.00 69.62 858 LYS A N 1
ATOM 6674 C CA . LYS A 1 858 ? -2.146 16.490 35.779 1.00 69.62 858 LYS A CA 1
ATOM 6675 C C . LYS A 1 858 ? -0.820 15.736 35.599 1.00 69.62 858 LYS A C 1
ATOM 6677 O O . LYS A 1 858 ? 0.079 16.239 34.932 1.00 69.62 858 LYS A O 1
ATOM 6682 N N . ASN A 1 859 ? -0.644 14.617 36.301 1.00 65.62 859 ASN A N 1
ATOM 6683 C CA . ASN A 1 859 ? 0.603 13.849 36.363 1.00 65.62 859 ASN A CA 1
ATOM 6684 C C . ASN A 1 859 ? 0.413 12.382 35.929 1.00 65.62 859 ASN A C 1
ATOM 6686 O O . ASN A 1 859 ? 1.316 11.570 36.132 1.00 65.62 859 ASN A O 1
ATOM 6690 N N . ALA A 1 860 ? -0.766 12.038 35.405 1.00 71.19 860 ALA A N 1
ATOM 6691 C CA . ALA A 1 860 ? -1.032 10.772 34.732 1.00 71.19 860 ALA A CA 1
ATOM 6692 C C . ALA A 1 860 ? -0.570 10.837 33.259 1.00 71.19 860 ALA A C 1
ATOM 6694 O O . ALA A 1 860 ? 0.058 11.812 32.837 1.00 71.19 860 ALA A O 1
ATOM 6695 N N . ASP A 1 861 ? -0.872 9.804 32.472 1.00 66.50 861 ASP A N 1
ATOM 6696 C CA . ASP A 1 861 ? -0.710 9.872 31.016 1.00 66.50 861 ASP A CA 1
ATOM 6697 C C . ASP A 1 861 ? -1.721 10.834 30.371 1.00 66.50 861 ASP A C 1
ATOM 6699 O O . ASP A 1 861 ? -2.714 11.239 30.985 1.00 66.50 861 ASP A O 1
ATOM 6703 N N . SER A 1 862 ? -1.517 11.140 29.087 1.00 69.12 862 SER A N 1
ATOM 6704 C CA . SER A 1 862 ? -2.563 11.737 28.260 1.00 69.12 862 SER A CA 1
ATOM 6705 C C . SER A 1 862 ? -3.819 10.856 28.234 1.00 69.12 862 SER A C 1
ATOM 6707 O O . SER A 1 862 ? -3.756 9.625 28.192 1.00 69.12 862 SER A O 1
ATOM 6709 N N . MET A 1 863 ? -4.980 11.512 28.252 1.00 79.69 863 MET A N 1
ATOM 6710 C CA . MET A 1 863 ? -6.284 10.862 28.158 1.00 79.69 863 MET A CA 1
ATOM 6711 C C . MET A 1 863 ? -6.411 10.145 26.810 1.00 79.69 863 MET A C 1
ATOM 6713 O O . MET A 1 863 ? -6.369 10.781 25.760 1.00 79.69 863 MET A O 1
ATOM 6717 N N . GLN A 1 864 ? -6.582 8.827 26.845 1.00 75.12 864 GLN A N 1
ATOM 6718 C CA . GLN A 1 864 ? -6.779 8.001 25.661 1.00 75.12 864 GLN A CA 1
ATOM 6719 C C . GLN A 1 864 ? -8.259 7.982 25.271 1.00 75.12 864 GLN A C 1
ATOM 6721 O O . GLN A 1 864 ? -9.150 8.014 26.126 1.00 75.12 864 GLN A O 1
ATOM 6726 N N . LEU A 1 865 ? -8.514 7.914 23.968 1.00 75.62 865 LEU A N 1
ATOM 6727 C CA . LEU A 1 865 ? -9.845 7.897 23.379 1.00 75.62 865 LEU A CA 1
ATOM 6728 C C . LEU A 1 865 ? -9.966 6.702 22.427 1.00 75.62 865 LEU A C 1
ATOM 6730 O O . LEU A 1 865 ? -9.042 6.402 21.678 1.00 75.62 865 LEU A O 1
ATOM 6734 N N . SER A 1 866 ? -11.118 6.037 22.425 1.00 71.19 866 SER A N 1
ATOM 6735 C CA . SER A 1 866 ? -11.514 5.132 21.342 1.00 71.19 866 SER A CA 1
ATOM 6736 C C . SER A 1 866 ? -13.023 5.190 21.113 1.00 71.19 866 SER A C 1
ATOM 6738 O O . SER A 1 866 ? -13.795 5.550 22.004 1.00 71.19 866 SER A O 1
ATOM 6740 N N . CYS A 1 867 ? -13.455 4.882 19.892 1.00 64.56 867 CYS A N 1
ATOM 6741 C CA . CYS A 1 867 ? -14.825 5.108 19.437 1.00 64.56 867 CYS A CA 1
ATOM 6742 C C . CYS A 1 867 ? -15.339 3.907 18.634 1.00 64.56 867 CYS A C 1
ATOM 6744 O O . CYS A 1 867 ? -14.588 3.294 17.882 1.00 64.56 867 CYS A O 1
ATOM 6746 N N . ASN A 1 868 ? -16.633 3.606 18.739 1.00 62.91 868 ASN A N 1
ATOM 6747 C CA . ASN A 1 868 ? -17.325 2.612 17.924 1.00 62.91 868 ASN A CA 1
ATOM 6748 C C . ASN A 1 868 ? -18.589 3.251 17.332 1.00 62.91 868 ASN A C 1
ATOM 6750 O O . ASN A 1 868 ? -19.549 3.530 18.054 1.00 62.91 868 ASN A O 1
ATOM 6754 N N . ALA A 1 869 ? -18.576 3.474 16.015 1.00 56.56 869 ALA A N 1
ATOM 6755 C CA . ALA A 1 869 ? -19.670 4.110 15.282 1.00 56.56 869 ALA A CA 1
ATOM 6756 C C . ALA A 1 869 ? -20.977 3.310 15.346 1.00 56.56 869 ALA A C 1
ATOM 6758 O O . ALA A 1 869 ? -22.049 3.881 15.537 1.00 56.56 869 ALA A O 1
ATOM 6759 N N . VAL A 1 870 ? -20.895 1.983 15.229 1.00 53.41 870 VAL A N 1
ATOM 6760 C CA . VAL A 1 870 ? -22.074 1.119 15.082 1.00 53.41 870 VAL A CA 1
ATOM 6761 C C . VAL A 1 870 ? -22.776 0.884 16.423 1.00 53.41 870 VAL A C 1
ATOM 6763 O O . VAL A 1 870 ? -24.004 0.873 16.491 1.00 53.41 870 VAL A O 1
ATOM 6766 N N . ALA A 1 871 ? -22.006 0.794 17.511 1.00 54.59 871 ALA A N 1
ATOM 6767 C CA . ALA A 1 871 ? -22.522 0.780 18.883 1.00 54.59 871 ALA A CA 1
ATOM 6768 C C . ALA A 1 871 ? -22.875 2.185 19.425 1.00 54.59 871 ALA A C 1
ATOM 6770 O O . ALA A 1 871 ? -23.305 2.310 20.576 1.00 54.59 871 ALA A O 1
ATOM 6771 N N . GLY A 1 872 ? -22.648 3.245 18.636 1.00 66.19 872 GLY A N 1
ATOM 6772 C CA . GLY A 1 872 ? -22.834 4.636 19.052 1.00 66.19 872 GLY A CA 1
ATOM 6773 C C . GLY A 1 872 ? -22.073 4.978 20.336 1.00 66.19 872 GLY A C 1
ATOM 6774 O O . GLY A 1 872 ? -22.605 5.659 21.211 1.00 66.19 872 GLY A O 1
ATOM 6775 N N . GLN A 1 873 ? -20.860 4.447 20.498 1.00 74.50 873 GLN A N 1
ATOM 6776 C CA . GLN A 1 873 ? -20.146 4.418 21.773 1.00 74.50 873 GLN A CA 1
ATOM 6777 C C . GLN A 1 873 ? -18.803 5.145 21.702 1.00 74.50 873 GLN A C 1
ATOM 6779 O O . GLN A 1 873 ? -18.024 4.948 20.772 1.00 74.50 873 GLN A O 1
ATOM 6784 N N . ILE A 1 874 ? -18.496 5.914 22.745 1.00 78.06 874 ILE A N 1
ATOM 6785 C CA . ILE A 1 874 ? -17.182 6.511 22.994 1.00 78.06 874 ILE A CA 1
ATOM 6786 C C . ILE A 1 874 ? -16.624 6.003 24.319 1.00 78.06 874 ILE A C 1
ATOM 6788 O O . ILE A 1 874 ? -17.350 5.788 25.294 1.00 78.06 874 ILE A O 1
ATOM 6792 N N . ILE A 1 875 ? -15.316 5.773 24.328 1.00 82.00 875 ILE A N 1
ATOM 6793 C CA . ILE A 1 875 ? -14.536 5.279 25.451 1.00 82.00 875 ILE A CA 1
ATOM 6794 C C . ILE A 1 875 ? -13.441 6.304 25.738 1.00 82.00 875 ILE A C 1
ATOM 6796 O O . ILE A 1 875 ? -12.652 6.645 24.861 1.00 82.00 875 ILE A O 1
ATOM 6800 N N . VAL A 1 876 ? -13.402 6.779 26.977 1.00 84.00 876 VAL A N 1
ATOM 6801 C CA . VAL A 1 876 ? -12.390 7.694 27.508 1.00 84.00 876 VAL A CA 1
ATOM 6802 C C . VAL A 1 876 ? -11.628 6.955 28.600 1.00 84.00 876 VAL A C 1
ATOM 6804 O O . VAL A 1 876 ? -12.252 6.439 29.529 1.00 84.00 876 VAL A O 1
ATOM 6807 N N . GLU A 1 877 ? -10.303 6.901 28.511 1.00 84.25 877 GLU A N 1
ATOM 6808 C CA . GLU A 1 877 ? -9.449 6.167 29.446 1.00 84.25 877 GLU A CA 1
ATOM 6809 C C . GLU A 1 877 ? -8.293 7.033 29.963 1.00 84.25 877 GLU A C 1
ATOM 6811 O O . GLU A 1 877 ? -7.570 7.669 29.202 1.00 84.25 877 GLU A O 1
ATOM 6816 N N . CYS A 1 878 ? -8.115 7.049 31.281 1.00 83.88 878 CYS A N 1
ATOM 6817 C CA . CYS A 1 878 ? -7.023 7.727 31.973 1.00 83.88 878 CYS A CA 1
ATOM 6818 C C . CYS A 1 878 ? -6.170 6.670 32.696 1.00 83.88 878 CYS A C 1
ATOM 6820 O O . CYS A 1 878 ? -6.527 6.281 33.817 1.00 83.88 878 CYS A O 1
ATOM 6822 N N . PRO A 1 879 ? -5.098 6.158 32.063 1.00 80.19 879 PRO A N 1
ATOM 6823 C CA . PRO A 1 879 ? -4.159 5.229 32.686 1.00 80.19 879 PRO A CA 1
ATOM 6824 C C . PRO A 1 879 ? -3.155 5.944 33.613 1.00 80.19 879 PRO A C 1
ATOM 6826 O O . PRO A 1 879 ? -3.120 7.171 33.705 1.00 80.19 879 PRO A O 1
ATOM 6829 N N . ARG A 1 880 ? -2.369 5.156 34.362 1.00 76.94 880 ARG A N 1
ATOM 6830 C CA . ARG A 1 880 ? -1.327 5.594 35.322 1.00 76.94 880 ARG A CA 1
ATOM 6831 C C . ARG A 1 880 ? -1.729 6.688 36.341 1.00 76.94 880 ARG A C 1
ATOM 6833 O O . ARG A 1 880 ? -0.880 7.440 36.816 1.00 76.94 880 ARG A O 1
ATOM 6840 N N . MET A 1 881 ? -2.989 6.708 36.790 1.00 79.25 881 MET A N 1
ATOM 6841 C CA . MET A 1 881 ? -3.501 7.630 37.825 1.00 79.25 881 MET A CA 1
ATOM 6842 C C . MET A 1 881 ? -2.655 7.609 39.120 1.00 79.25 881 MET A C 1
ATOM 6844 O O . MET A 1 881 ? -2.417 6.549 39.721 1.00 79.25 881 MET A O 1
ATOM 6848 N N . THR A 1 882 ? -2.231 8.783 39.603 1.00 78.81 882 THR A N 1
ATOM 6849 C CA . THR A 1 882 ? -1.136 8.883 40.591 1.00 78.81 882 THR A CA 1
ATOM 6850 C C . THR A 1 882 ? -1.447 8.311 41.974 1.00 78.81 882 THR A C 1
ATOM 6852 O O . THR A 1 882 ? -0.567 7.707 42.601 1.00 78.81 882 THR A O 1
ATOM 6855 N N . SER A 1 883 ? -2.687 8.428 42.458 1.00 80.38 883 SER A N 1
ATOM 6856 C CA . SER A 1 883 ? -3.112 7.887 43.758 1.00 80.38 883 SER A CA 1
ATOM 6857 C C . SER A 1 883 ? -4.595 7.469 43.784 1.00 80.38 883 SER A C 1
ATOM 6859 O O . SER A 1 883 ? -5.369 7.908 42.929 1.00 80.38 883 SER A O 1
ATOM 6861 N N . PRO A 1 884 ? -5.033 6.640 44.757 1.00 77.31 884 PRO A N 1
ATOM 6862 C CA . PRO A 1 884 ? -6.449 6.302 44.930 1.00 77.31 884 PRO A CA 1
ATOM 6863 C C . PRO A 1 884 ? -7.311 7.530 45.265 1.00 77.31 884 PRO A C 1
ATOM 6865 O O . PRO A 1 884 ? -8.446 7.638 44.809 1.00 77.31 884 PRO A O 1
ATOM 6868 N N . GLU A 1 885 ? -6.764 8.496 46.008 1.00 80.69 885 GLU A N 1
ATOM 6869 C CA . GLU A 1 885 ? -7.426 9.772 46.301 1.00 80.69 885 GLU A CA 1
ATOM 6870 C C . GLU A 1 885 ? -7.612 10.603 45.024 1.00 80.69 885 GLU A C 1
ATOM 6872 O O . GLU A 1 885 ? -8.677 11.185 44.824 1.00 80.69 885 GLU A O 1
ATOM 6877 N N . LYS A 1 886 ? -6.621 10.606 44.119 1.00 82.88 886 LYS A N 1
ATOM 6878 C CA . LYS A 1 886 ? -6.739 11.251 42.803 1.00 82.88 886 LYS A CA 1
ATOM 6879 C C . LYS A 1 886 ? -7.714 10.540 41.871 1.00 82.88 886 LYS A C 1
ATOM 6881 O O . LYS A 1 886 ? -8.454 11.212 41.161 1.00 82.88 886 LYS A O 1
ATOM 6886 N N . MET A 1 887 ? -7.809 9.213 41.933 1.00 83.69 887 MET A N 1
ATOM 6887 C CA . MET A 1 887 ? -8.860 8.463 41.237 1.00 83.69 887 MET A CA 1
ATOM 6888 C C . MET A 1 887 ? -10.265 8.827 41.757 1.00 83.69 887 MET A C 1
ATOM 6890 O O . MET A 1 887 ? -11.188 8.981 40.958 1.00 83.69 887 MET A O 1
ATOM 6894 N N . GLN A 1 888 ? -10.433 9.038 43.069 1.00 82.88 888 GLN A N 1
ATOM 6895 C CA . GLN A 1 888 ? -11.697 9.523 43.646 1.00 82.88 888 GLN A CA 1
ATOM 6896 C C . GLN A 1 888 ? -12.008 10.973 43.246 1.00 82.88 888 GLN A C 1
ATOM 6898 O O . GLN A 1 888 ? -13.141 11.263 42.868 1.00 82.88 888 GLN A O 1
ATOM 6903 N N . GLU A 1 889 ? -11.018 11.872 43.262 1.00 83.62 889 GLU A N 1
ATOM 6904 C CA . GLU A 1 889 ? -11.166 13.249 42.766 1.00 83.62 889 GLU A CA 1
ATOM 6905 C C . GLU A 1 889 ? -11.596 13.258 41.290 1.00 83.62 889 GLU A C 1
ATOM 6907 O O . GLU A 1 889 ? -12.571 13.919 40.935 1.00 83.62 889 GLU A O 1
ATOM 6912 N N . ALA A 1 890 ? -10.925 12.476 40.442 1.00 85.56 890 ALA A N 1
ATOM 6913 C CA . ALA A 1 890 ? -11.247 12.334 39.027 1.00 85.56 890 ALA A CA 1
ATOM 6914 C C . ALA A 1 890 ? -12.640 11.730 38.789 1.00 85.56 890 ALA A C 1
ATOM 6916 O O . ALA A 1 890 ? -13.368 12.211 37.923 1.00 85.56 890 ALA A O 1
ATOM 6917 N N . PHE A 1 891 ? -13.071 10.750 39.588 1.00 87.50 891 PHE A N 1
ATOM 6918 C CA . PHE A 1 891 ? -14.441 10.234 39.529 1.00 87.50 891 PHE A CA 1
ATOM 6919 C C . PHE A 1 891 ? -15.481 11.297 39.926 1.00 87.50 891 PHE A C 1
ATOM 6921 O O . PHE A 1 891 ? -16.519 11.418 39.274 1.00 87.50 891 PHE A O 1
ATOM 6928 N N . GLU A 1 892 ? -15.218 12.115 40.951 1.00 84.25 892 GLU A N 1
ATOM 6929 C CA . GLU A 1 892 ? -16.120 13.211 41.333 1.00 84.25 892 GLU A CA 1
ATOM 6930 C C . GLU A 1 892 ? -16.162 14.331 40.279 1.00 84.25 892 GLU A C 1
ATOM 6932 O O . GLU A 1 892 ? -17.251 14.838 39.991 1.00 84.25 892 GLU A O 1
ATOM 6937 N N . LYS A 1 893 ? -15.027 14.657 39.638 1.00 84.69 893 LYS A N 1
ATOM 6938 C CA . LYS A 1 893 ? -14.956 15.531 38.450 1.00 84.69 893 LYS A CA 1
ATOM 6939 C C . LYS A 1 893 ? -15.803 14.968 37.300 1.00 84.69 893 LYS A C 1
ATOM 6941 O O . LYS A 1 893 ? -16.684 15.662 36.801 1.00 84.69 893 LYS A O 1
ATOM 6946 N N . LEU A 1 894 ? -15.594 13.701 36.934 1.00 87.94 894 LEU A N 1
ATOM 6947 C CA . LEU A 1 894 ? -16.265 12.996 35.834 1.00 87.94 894 LEU A CA 1
ATOM 6948 C C . LEU A 1 894 ? -17.792 12.948 36.010 1.00 87.94 894 LEU A C 1
ATOM 6950 O O . LEU A 1 894 ? -18.534 13.349 35.117 1.00 87.94 894 LEU A O 1
ATOM 6954 N N . ILE A 1 895 ? -18.275 12.540 37.188 1.00 84.12 895 ILE A N 1
ATOM 6955 C CA . ILE A 1 895 ? -19.710 12.538 37.532 1.00 84.12 895 ILE A CA 1
ATOM 6956 C C . ILE A 1 895 ? -20.308 13.955 37.479 1.00 84.12 895 ILE A C 1
ATOM 6958 O O . ILE A 1 895 ? -21.476 14.124 37.123 1.00 84.12 895 ILE A O 1
ATOM 6962 N N . THR A 1 896 ? -19.519 14.978 37.814 1.00 81.69 896 THR A N 1
ATOM 6963 C CA . THR A 1 896 ? -19.944 16.385 37.776 1.00 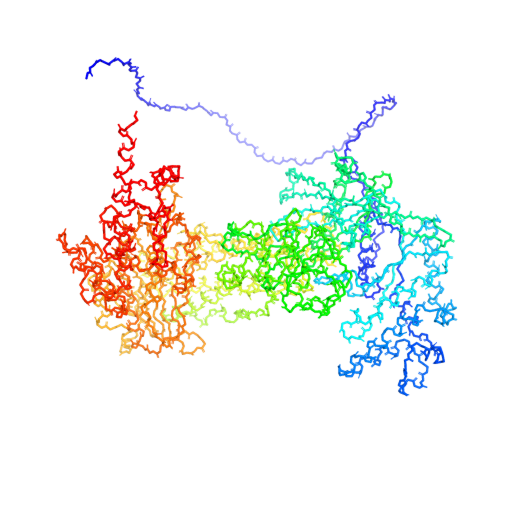81.69 896 THR A CA 1
ATOM 6964 C C . THR A 1 896 ? -19.970 16.949 36.350 1.00 81.69 896 THR A C 1
ATOM 6966 O O . THR A 1 896 ? -20.885 17.704 36.029 1.00 81.69 896 THR A O 1
ATOM 6969 N N . ALA A 1 897 ? -19.035 16.549 35.482 1.00 83.12 897 ALA A N 1
ATOM 6970 C CA . ALA A 1 897 ? -19.041 16.883 34.056 1.00 83.12 897 ALA A CA 1
ATOM 6971 C C . ALA A 1 897 ? -20.217 16.216 33.324 1.00 83.12 897 ALA A C 1
ATOM 6973 O O . ALA A 1 897 ? -20.933 16.885 32.586 1.00 83.12 897 ALA A O 1
ATOM 6974 N N . LEU A 1 898 ? -20.488 14.935 33.606 1.00 82.75 898 LEU A N 1
ATOM 6975 C CA . LEU A 1 898 ? -21.657 14.223 33.075 1.00 82.75 898 LEU A CA 1
ATOM 6976 C C . LEU A 1 898 ? -22.968 14.909 33.490 1.00 82.75 898 LEU A C 1
ATOM 6978 O O . LEU A 1 898 ? -23.796 15.206 32.632 1.00 82.75 898 LEU A O 1
ATOM 6982 N N . LEU A 1 899 ? -23.133 15.256 34.776 1.00 78.38 899 LEU A N 1
ATOM 6983 C CA . LEU A 1 899 ? -24.265 16.069 35.261 1.00 78.38 899 LEU A CA 1
ATOM 6984 C C . LEU A 1 899 ? -24.449 17.356 34.436 1.00 78.38 899 LEU A C 1
ATOM 6986 O O . LEU A 1 899 ? -25.578 17.751 34.151 1.00 78.38 899 LEU A O 1
ATOM 6990 N N . ALA A 1 900 ? -23.340 17.989 34.051 1.00 76.56 900 ALA A N 1
ATOM 6991 C CA . ALA A 1 900 ? -23.297 19.261 33.346 1.00 76.56 900 ALA A CA 1
ATOM 6992 C C . ALA A 1 900 ? -23.393 19.159 31.805 1.00 76.56 900 ALA A C 1
ATOM 6994 O O . ALA A 1 900 ? -23.174 20.154 31.118 1.00 76.56 900 ALA A O 1
ATOM 6995 N N . VAL A 1 901 ? -23.755 17.998 31.246 1.00 79.81 901 VAL A N 1
ATOM 6996 C CA . VAL A 1 901 ? -24.110 17.863 29.815 1.00 79.81 901 VAL A CA 1
ATOM 6997 C C . VAL A 1 901 ? -25.471 17.189 29.583 1.00 79.81 901 VAL A C 1
ATOM 6999 O O . VAL A 1 901 ? -25.841 16.954 28.438 1.00 79.81 901 VAL A O 1
ATOM 7002 N N . GLN A 1 902 ? -26.242 16.897 30.642 1.00 74.25 902 GLN A N 1
ATOM 7003 C CA . GLN A 1 902 ? -27.358 15.930 30.612 1.00 74.25 902 GLN A CA 1
ATOM 7004 C C . GLN A 1 902 ? -28.413 16.114 29.514 1.00 74.25 902 GLN A C 1
ATOM 7006 O O . GLN A 1 902 ? -28.935 15.117 29.028 1.00 74.25 902 GLN A O 1
ATOM 7011 N N . ASN A 1 903 ? -28.737 17.357 29.160 1.00 74.31 903 ASN A N 1
ATOM 7012 C CA . ASN A 1 903 ? -29.722 17.687 28.123 1.00 74.31 903 ASN A CA 1
ATOM 7013 C C . ASN A 1 903 ? -29.152 18.723 27.132 1.00 74.31 903 ASN A C 1
ATOM 7015 O O . ASN A 1 903 ? -29.898 19.498 26.538 1.00 74.31 903 ASN A O 1
ATOM 7019 N N . LEU A 1 904 ? -27.819 18.814 27.033 1.00 78.69 904 LEU A N 1
ATOM 7020 C CA . LEU A 1 904 ? -27.130 19.816 26.212 1.00 78.69 904 LEU A CA 1
ATOM 7021 C C . LEU A 1 904 ? -27.344 19.568 24.708 1.00 78.69 904 LEU A C 1
ATOM 7023 O O . LEU A 1 904 ? -27.349 20.504 23.922 1.00 78.69 904 LEU A O 1
ATOM 7027 N N . ASP A 1 905 ? -27.594 18.319 24.330 1.00 79.31 905 ASP A N 1
ATOM 7028 C CA . ASP A 1 905 ? -28.025 17.871 23.008 1.00 79.31 905 ASP A CA 1
ATOM 7029 C C . ASP A 1 905 ? -29.271 18.621 22.522 1.00 79.31 905 ASP A C 1
ATOM 7031 O O . ASP A 1 905 ? -29.217 19.248 21.466 1.00 79.31 905 ASP A O 1
ATOM 7035 N N . LEU A 1 906 ? -30.324 18.680 23.347 1.00 79.44 906 LEU A N 1
ATOM 7036 C CA . LEU A 1 906 ? -31.570 19.406 23.051 1.00 79.44 906 LEU A CA 1
ATOM 7037 C C . LEU A 1 906 ? -31.375 20.926 22.893 1.00 79.44 906 LEU A C 1
ATOM 7039 O O . LEU A 1 906 ? -32.256 21.616 22.387 1.00 79.44 906 LEU A O 1
ATOM 7043 N N . PHE A 1 907 ? -30.253 21.470 23.375 1.00 76.44 907 PHE A N 1
ATOM 7044 C CA . PHE A 1 907 ? -29.912 22.886 23.227 1.00 76.44 907 PHE A CA 1
ATOM 7045 C C . PHE A 1 907 ? -28.939 23.145 22.070 1.00 76.44 907 PHE A C 1
ATOM 7047 O O . PHE A 1 907 ? -28.918 24.249 21.529 1.00 76.44 907 PHE A O 1
ATOM 7054 N N . LEU A 1 908 ? -28.137 22.148 21.683 1.00 81.25 908 LEU A N 1
ATOM 7055 C CA . LEU A 1 908 ? -27.163 22.250 20.597 1.00 81.25 908 LEU A CA 1
ATOM 7056 C C . LEU A 1 908 ? -27.713 21.807 19.235 1.00 81.25 908 LEU A C 1
ATOM 7058 O O . LEU A 1 908 ? -27.100 22.150 18.228 1.00 81.25 908 LEU A O 1
ATOM 7062 N N . GLU A 1 909 ? -28.846 21.100 19.177 1.00 77.75 909 GLU A N 1
ATOM 7063 C CA . GLU A 1 909 ? -29.499 20.614 17.947 1.00 77.75 909 GLU A CA 1
ATOM 7064 C C . GLU A 1 909 ? -29.554 21.695 16.845 1.00 77.75 909 GLU A C 1
ATOM 7066 O O . GLU A 1 909 ? -28.807 21.600 15.867 1.00 77.75 909 GLU A O 1
ATOM 7071 N N . ASP A 1 910 ? -30.283 22.792 17.082 1.00 72.62 910 ASP A N 1
ATOM 7072 C CA . ASP A 1 910 ? -30.413 23.950 16.174 1.00 72.62 910 ASP A CA 1
ATOM 7073 C C . ASP A 1 910 ? -29.219 24.935 16.193 1.00 72.62 910 ASP A C 1
ATOM 7075 O O . ASP A 1 910 ? -29.204 25.915 15.444 1.00 72.62 910 ASP A O 1
ATOM 7079 N N . LYS A 1 911 ? -28.216 24.755 17.066 1.00 73.31 911 LYS A N 1
ATOM 7080 C CA . LYS A 1 911 ? -27.124 25.737 17.241 1.00 73.31 911 LYS A CA 1
ATOM 7081 C C . LYS A 1 911 ? -25.904 25.409 16.386 1.00 73.31 911 LYS A C 1
ATOM 7083 O O . LYS A 1 911 ? -25.369 24.300 16.440 1.00 73.31 911 LYS A O 1
ATOM 7088 N N . SER A 1 912 ? -25.420 26.394 15.629 1.00 69.38 912 SER A N 1
ATOM 7089 C CA . SER A 1 912 ? -24.149 26.287 14.907 1.00 69.38 912 SER A CA 1
ATOM 7090 C C . SER A 1 912 ? -22.995 26.541 15.874 1.00 69.38 912 SER A C 1
ATOM 7092 O O . SER A 1 912 ? -22.830 27.658 16.350 1.00 69.38 912 SER A O 1
ATOM 7094 N N . ILE A 1 913 ? -22.203 25.506 16.170 1.00 72.31 913 ILE A N 1
ATOM 7095 C CA . ILE A 1 913 ? -20.962 25.635 16.963 1.00 72.31 913 ILE A CA 1
ATOM 7096 C C . ILE A 1 913 ? -19.689 25.642 16.098 1.00 72.31 913 ILE A C 1
ATOM 7098 O O . ILE A 1 913 ? -18.605 25.867 16.613 1.00 72.31 913 ILE A O 1
ATOM 7102 N N . PHE A 1 914 ? -19.846 25.450 14.786 1.00 66.44 914 PHE A N 1
ATOM 7103 C CA . PHE A 1 914 ? -18.867 25.703 13.722 1.00 66.44 914 PHE A CA 1
ATOM 7104 C C . PHE A 1 914 ? -19.612 26.343 12.531 1.00 66.44 914 PHE A C 1
ATOM 7106 O O . PHE A 1 914 ? -20.843 26.238 12.464 1.00 66.44 914 PHE A O 1
ATOM 7113 N N . GLU A 1 915 ? -18.908 26.973 11.586 1.00 56.03 915 GLU A N 1
ATOM 7114 C CA . GLU A 1 915 ? -19.513 27.464 10.333 1.00 56.03 915 GLU A CA 1
ATOM 7115 C C . GLU A 1 915 ? -19.955 26.297 9.426 1.00 56.03 915 GLU A C 1
ATOM 7117 O O . GLU A 1 915 ? -19.183 25.373 9.209 1.00 56.03 915 GLU A O 1
ATOM 7122 N N . GLU A 1 916 ? -21.186 26.340 8.899 1.00 54.94 916 GLU A N 1
ATOM 7123 C CA . GLU A 1 916 ? -21.688 25.583 7.724 1.00 54.94 916 GLU A CA 1
ATOM 7124 C C . GLU A 1 916 ? -21.317 24.080 7.583 1.00 54.94 916 GLU A C 1
ATOM 7126 O O . GLU A 1 916 ? -21.214 23.563 6.470 1.00 54.94 916 GLU A O 1
ATOM 7131 N N . VAL A 1 917 ? -21.189 23.325 8.685 1.00 58.62 917 VAL A N 1
ATOM 7132 C CA . VAL A 1 917 ? -20.956 21.864 8.637 1.00 58.62 917 VAL A CA 1
ATOM 7133 C C . VAL A 1 917 ? -22.153 21.050 9.146 1.00 58.62 917 VAL A C 1
ATOM 7135 O O . VAL A 1 917 ? -22.523 21.124 10.320 1.00 58.62 917 VAL A O 1
ATOM 7138 N N . ASN A 1 918 ? -22.678 20.173 8.281 1.00 68.31 918 ASN A N 1
ATOM 7139 C CA . ASN A 1 918 ? -23.580 19.082 8.663 1.00 68.31 918 ASN A CA 1
ATOM 7140 C C . ASN A 1 918 ? -22.844 18.077 9.562 1.00 68.31 918 ASN A C 1
ATOM 7142 O O . ASN A 1 918 ? -21.902 17.408 9.124 1.00 68.31 918 ASN A O 1
ATOM 7146 N N . TRP A 1 919 ? -23.288 17.954 10.811 1.00 73.12 919 TRP A N 1
ATOM 7147 C CA . TRP A 1 919 ? -22.730 16.997 11.762 1.00 73.12 919 TRP A CA 1
ATOM 7148 C C . TRP A 1 919 ? -23.103 15.558 11.398 1.00 73.12 919 TRP A C 1
ATOM 7150 O O . TRP A 1 919 ? -24.253 15.267 11.095 1.00 73.12 919 TRP A O 1
ATOM 7160 N N . ASN A 1 920 ? -22.103 14.682 11.448 1.00 75.81 920 ASN A N 1
ATOM 7161 C CA . ASN A 1 920 ? -22.185 13.239 11.230 1.00 75.81 920 ASN A CA 1
ATOM 7162 C C . ASN A 1 920 ? -21.137 12.546 12.119 1.00 75.81 920 ASN A C 1
ATOM 7164 O O . ASN A 1 920 ? -20.225 13.208 12.629 1.00 75.81 920 ASN A O 1
ATOM 7168 N N . PHE A 1 921 ? -21.234 11.233 12.314 1.00 70.56 921 PHE A N 1
ATOM 7169 C CA . PHE A 1 921 ? -20.335 10.508 13.212 1.00 70.56 921 PHE A CA 1
ATOM 7170 C C . PHE A 1 921 ? -18.871 10.527 12.736 1.00 70.56 921 PHE A C 1
ATOM 7172 O O . PHE A 1 921 ? -17.964 10.643 13.557 1.00 70.56 921 PHE A O 1
ATOM 7179 N N . ASN A 1 922 ? -18.614 10.520 11.424 1.00 67.94 922 ASN A N 1
ATOM 7180 C CA . ASN A 1 922 ? -17.247 10.595 10.887 1.00 67.94 922 ASN A CA 1
ATOM 7181 C C . ASN A 1 922 ? -16.586 11.958 11.176 1.00 67.94 922 ASN A C 1
ATOM 7183 O O . ASN A 1 922 ? -15.407 12.016 11.520 1.00 67.94 922 ASN A O 1
ATOM 7187 N N . LEU A 1 923 ? -17.351 13.052 11.109 1.00 74.31 923 LEU A N 1
ATOM 7188 C CA . LEU A 1 923 ? -16.909 14.383 11.538 1.00 74.31 923 LEU A CA 1
ATOM 7189 C C . LEU A 1 923 ? -16.661 14.443 13.052 1.00 74.31 923 LEU A C 1
ATOM 7191 O O . LEU A 1 923 ? -15.715 15.098 13.487 1.00 74.31 923 LEU A O 1
ATOM 7195 N N . LEU A 1 924 ? -17.506 13.780 13.852 1.00 79.00 924 LEU A N 1
ATOM 7196 C CA . LEU A 1 924 ? -17.296 13.674 15.296 1.00 79.00 924 LEU A CA 1
ATOM 7197 C C . LEU A 1 924 ? -15.946 13.000 15.576 1.00 79.00 924 LEU A C 1
ATOM 7199 O O . LEU A 1 924 ? -15.129 13.606 16.261 1.00 79.00 924 LEU A O 1
ATOM 7203 N N . LEU A 1 925 ? -15.673 11.829 14.983 1.00 71.50 925 LEU A N 1
ATOM 7204 C CA . LEU A 1 925 ? -14.368 11.156 15.075 1.00 71.50 925 LEU A CA 1
ATOM 7205 C C . LEU A 1 925 ? -13.214 12.108 14.727 1.00 71.50 925 LEU A C 1
ATOM 7207 O O . LEU A 1 925 ? -12.343 12.344 15.561 1.00 71.50 925 LEU A O 1
ATOM 7211 N N . GLN A 1 926 ? -13.271 12.736 13.547 1.00 69.00 926 GLN A N 1
ATOM 7212 C CA . GLN A 1 926 ? -12.253 13.672 13.051 1.00 69.00 926 GLN A CA 1
ATOM 7213 C C . GLN A 1 926 ? -11.948 14.834 14.020 1.00 69.00 926 GLN A C 1
ATOM 7215 O O . GLN A 1 926 ? -10.840 15.365 14.012 1.00 69.00 926 GLN A O 1
ATOM 7220 N N . ARG A 1 927 ? -12.919 15.259 14.841 1.00 73.88 927 ARG A N 1
ATOM 7221 C CA . ARG A 1 927 ? -12.794 16.411 15.753 1.00 73.88 927 ARG A CA 1
ATOM 7222 C C . ARG A 1 927 ? -12.581 16.058 17.227 1.00 73.88 927 ARG A C 1
ATOM 7224 O O . ARG A 1 927 ? -12.374 16.969 18.031 1.00 73.88 927 ARG A O 1
ATOM 7231 N N . LEU A 1 928 ? -12.632 14.782 17.609 1.00 73.94 928 LEU A N 1
ATOM 7232 C CA . LEU A 1 928 ? -12.383 14.361 18.992 1.00 73.94 928 LEU A CA 1
ATOM 7233 C C . LEU A 1 928 ? -10.883 14.298 19.335 1.00 73.94 928 LEU A C 1
ATOM 7235 O O . LEU A 1 928 ? -10.499 14.628 20.460 1.00 73.94 928 LEU A O 1
ATOM 7239 N N . ASP A 1 929 ? -10.035 13.960 18.362 1.00 63.34 929 ASP A N 1
ATOM 7240 C CA . ASP A 1 929 ? -8.580 13.873 18.556 1.00 63.34 929 ASP A CA 1
ATOM 7241 C C . ASP A 1 929 ? -7.891 15.250 18.617 1.00 63.34 929 ASP A C 1
ATOM 7243 O O . ASP A 1 929 ? -6.775 15.362 19.117 1.00 63.34 929 ASP A O 1
ATOM 7247 N N . SER A 1 930 ? -8.570 16.335 18.224 1.00 61.12 930 SER A N 1
ATOM 7248 C CA . SER A 1 930 ? -8.069 17.701 18.440 1.00 61.12 930 SER A CA 1
ATOM 7249 C C . SER A 1 930 ? -7.965 18.020 19.938 1.00 61.12 930 SER A C 1
ATOM 7251 O O . SER A 1 930 ? -8.958 17.956 20.667 1.00 61.12 930 SER A O 1
ATOM 7253 N N . ASP A 1 931 ? -6.777 18.394 20.416 1.00 58.09 931 ASP A N 1
ATOM 7254 C CA . ASP A 1 931 ? -6.518 18.855 21.794 1.00 58.09 931 ASP A CA 1
ATOM 7255 C C . ASP A 1 931 ? -6.786 20.366 21.963 1.00 58.09 931 ASP A C 1
ATOM 7257 O O . ASP A 1 931 ? -6.009 21.092 22.582 1.00 58.09 931 ASP A O 1
ATOM 7261 N N . LEU A 1 932 ? -7.866 20.875 21.352 1.00 59.75 932 LEU A N 1
ATOM 7262 C CA . LEU A 1 932 ? -8.157 22.315 21.235 1.00 59.75 932 LEU A CA 1
ATOM 7263 C C . LEU A 1 932 ? -6.970 23.114 20.643 1.00 59.75 932 LEU A C 1
ATOM 7265 O O . LEU A 1 932 ? -6.729 24.272 20.996 1.00 59.75 932 LEU A O 1
ATOM 7269 N N . VAL A 1 933 ? -6.199 22.486 19.746 1.00 57.31 933 VAL A N 1
ATOM 7270 C CA . VAL A 1 933 ? -4.977 23.063 19.151 1.00 57.31 933 VAL A CA 1
ATOM 7271 C C . VAL A 1 933 ? -5.321 24.111 18.093 1.00 57.31 933 VAL A C 1
ATOM 7273 O O . VAL A 1 933 ? -4.637 25.133 17.984 1.00 57.31 933 VAL A O 1
ATOM 7276 N N . THR A 1 934 ? -6.411 23.905 17.354 1.00 65.19 934 THR A N 1
ATOM 7277 C CA . THR A 1 934 ? -6.912 24.868 16.368 1.00 65.19 934 THR A CA 1
ATOM 7278 C C . THR A 1 934 ? -7.634 26.039 17.047 1.00 65.19 934 THR A C 1
ATOM 7280 O O . THR A 1 934 ? -8.153 25.916 18.159 1.00 65.19 934 THR A O 1
ATOM 7283 N N . GLU A 1 935 ? -7.678 27.195 16.382 1.00 70.50 935 GLU A N 1
ATOM 7284 C CA . GLU A 1 935 ? -8.490 28.332 16.843 1.00 70.50 935 GLU A CA 1
ATOM 7285 C C . GLU A 1 935 ? -9.987 28.014 16.737 1.00 70.50 935 GLU A C 1
ATOM 7287 O O . GLU A 1 935 ? -10.720 28.292 17.683 1.00 70.50 935 GLU A O 1
ATOM 7292 N N . ALA A 1 936 ? -10.398 27.295 15.685 1.00 71.81 936 ALA A N 1
ATOM 7293 C CA . ALA A 1 936 ? -11.741 26.744 15.501 1.00 71.81 936 ALA A CA 1
ATOM 7294 C C . ALA A 1 936 ? -12.255 25.954 16.714 1.00 71.81 936 ALA A C 1
ATOM 7296 O O . ALA A 1 936 ? -13.336 26.231 17.229 1.00 71.81 936 ALA A O 1
ATOM 7297 N N . ASP A 1 937 ? -11.487 24.976 17.200 1.00 75.25 937 ASP A N 1
ATOM 7298 C CA . ASP A 1 937 ? -11.927 24.101 18.291 1.00 75.25 937 ASP A CA 1
ATOM 7299 C C . ASP A 1 937 ? -11.955 24.846 19.634 1.00 75.25 937 ASP A C 1
ATOM 7301 O O . ASP A 1 937 ? -12.880 24.642 20.423 1.00 75.25 937 ASP A O 1
ATOM 7305 N N . ARG A 1 938 ? -11.003 25.764 19.884 1.00 79.44 938 ARG A N 1
ATOM 7306 C CA . ARG A 1 938 ? -11.065 26.672 21.048 1.00 79.44 938 ARG A CA 1
ATOM 7307 C C . ARG A 1 938 ? -12.310 27.543 20.994 1.00 79.44 938 ARG A C 1
ATOM 7309 O O . ARG A 1 938 ? -13.067 27.573 21.962 1.00 79.44 938 ARG A O 1
ATOM 7316 N N . PHE A 1 939 ? -12.543 28.192 19.857 1.00 82.62 939 PHE A N 1
ATOM 7317 C CA . PHE A 1 939 ? -13.692 29.054 19.634 1.00 82.62 939 PHE A CA 1
ATOM 7318 C C . PHE A 1 939 ? -15.008 28.288 19.822 1.00 82.62 939 PHE A C 1
ATOM 7320 O O . PHE A 1 939 ? -15.876 28.740 20.563 1.00 82.62 939 PHE A O 1
ATOM 7327 N N . ALA A 1 940 ? -15.146 27.098 19.233 1.00 82.44 940 ALA A N 1
ATOM 7328 C CA . ALA A 1 940 ? -16.325 26.246 19.373 1.00 82.44 940 ALA A CA 1
ATOM 7329 C C . ALA A 1 940 ? -16.545 25.772 20.822 1.00 82.44 940 ALA A C 1
ATOM 7331 O O . ALA A 1 940 ? -17.679 25.763 21.312 1.00 82.44 940 ALA A O 1
ATOM 7332 N N . PHE A 1 941 ? -15.474 25.432 21.547 1.00 86.31 941 PHE A N 1
ATOM 7333 C CA . PHE A 1 941 ? -15.541 25.035 22.956 1.00 86.31 941 PHE A CA 1
ATOM 7334 C C . PHE A 1 941 ? -15.955 26.209 23.857 1.00 86.31 941 PHE A C 1
ATOM 7336 O O . PHE A 1 941 ? -16.864 26.076 24.681 1.00 86.31 941 PHE A O 1
ATOM 7343 N N . GLN A 1 942 ? -15.355 27.386 23.658 1.00 85.12 942 GLN A N 1
ATOM 7344 C CA . GLN A 1 942 ? -15.733 28.623 24.347 1.00 85.12 942 GLN A CA 1
ATOM 7345 C C . GLN A 1 942 ? -17.154 29.064 23.980 1.00 85.12 942 GLN A C 1
ATOM 7347 O O . GLN A 1 942 ? -17.900 29.496 24.857 1.00 85.12 942 GLN A O 1
ATOM 7352 N N . HIS A 1 943 ? -17.588 28.864 22.733 1.00 85.88 943 HIS A N 1
ATOM 7353 C CA . HIS A 1 943 ? -18.959 29.133 22.314 1.00 85.88 943 HIS A CA 1
ATOM 7354 C C . HIS A 1 943 ? -19.961 28.186 22.986 1.00 85.88 943 HIS A C 1
ATOM 7356 O O . HIS A 1 943 ? -21.027 28.633 23.396 1.00 85.88 943 HIS A O 1
ATOM 7362 N N . CYS A 1 944 ? -19.617 26.912 23.204 1.00 84.88 944 CYS A N 1
ATOM 7363 C CA . CYS A 1 944 ? -20.438 26.006 24.013 1.00 84.88 944 CYS A CA 1
ATOM 7364 C C . CYS A 1 944 ? -20.532 26.472 25.480 1.00 84.88 944 CYS A C 1
ATOM 7366 O O . CYS A 1 944 ? -21.627 26.492 26.042 1.00 84.88 944 CYS A O 1
ATOM 7368 N N . LEU A 1 945 ? -19.426 26.927 26.087 1.00 83.94 945 LEU A N 1
ATOM 7369 C CA . LEU A 1 945 ? -19.446 27.522 27.434 1.00 83.94 945 LEU A CA 1
ATOM 7370 C C . LEU A 1 945 ? -20.283 28.814 27.490 1.00 83.94 945 LEU A C 1
ATOM 7372 O O . LEU A 1 945 ? -21.018 29.019 28.455 1.00 83.94 945 LEU A O 1
ATOM 7376 N N . PHE A 1 946 ? -20.217 29.652 26.452 1.00 83.94 946 PHE A N 1
ATOM 7377 C CA . PHE A 1 946 ? -21.037 30.856 26.292 1.00 83.94 946 PHE A CA 1
ATOM 7378 C C . PHE A 1 946 ? -22.527 30.501 26.185 1.00 83.94 946 PHE A C 1
ATOM 7380 O O . PHE A 1 946 ? -23.339 30.993 26.961 1.00 83.94 946 PHE A O 1
ATOM 7387 N N . LEU A 1 947 ? -22.880 29.567 25.300 1.00 80.69 947 LEU A N 1
ATOM 7388 C CA . LEU A 1 947 ? -24.234 29.037 25.122 1.00 80.69 947 LEU A CA 1
ATOM 7389 C C . LEU A 1 947 ? -24.815 28.484 26.438 1.00 80.69 947 LEU A C 1
ATOM 7391 O O . LEU A 1 947 ? -25.959 28.785 26.778 1.00 80.69 947 LEU A O 1
ATOM 7395 N N . MET A 1 948 ? -24.018 27.750 27.222 1.00 77.56 948 MET A N 1
ATOM 7396 C CA . MET A 1 948 ? -24.398 27.297 28.568 1.00 77.56 948 MET A CA 1
ATOM 7397 C C . MET A 1 948 ? -24.546 28.455 29.569 1.00 77.56 948 MET A C 1
ATOM 7399 O O . MET A 1 948 ? -25.404 28.397 30.449 1.00 77.56 948 MET A O 1
ATOM 7403 N N . ALA A 1 949 ? -23.731 29.507 29.454 1.00 77.31 949 ALA A N 1
ATOM 7404 C CA . ALA A 1 949 ? -23.798 30.698 30.302 1.00 77.31 949 ALA A CA 1
ATOM 7405 C C . ALA A 1 949 ? -25.039 31.565 30.027 1.00 77.31 949 ALA A C 1
ATOM 7407 O O . ALA A 1 949 ? -25.560 32.169 30.965 1.00 77.31 949 ALA A O 1
ATOM 7408 N N . CYS A 1 950 ? -25.534 31.583 28.785 1.00 73.19 950 CYS A N 1
ATOM 7409 C CA . CYS A 1 950 ? -26.742 32.304 28.365 1.00 73.19 950 CYS A CA 1
ATOM 7410 C C . CYS A 1 950 ? -28.067 31.581 28.688 1.00 73.19 950 CYS A C 1
ATOM 7412 O O . CYS A 1 950 ? -29.138 32.157 28.506 1.00 73.19 950 CYS A O 1
ATOM 7414 N N . SER A 1 951 ? -28.028 30.315 29.109 1.00 70.50 951 SER A N 1
ATOM 7415 C CA . SER A 1 951 ? -29.222 29.479 29.286 1.00 70.50 951 SER A CA 1
ATOM 7416 C C . SER A 1 951 ? -29.862 29.647 30.675 1.00 70.50 951 SER A C 1
ATOM 7418 O O . SER A 1 951 ? -29.445 29.004 31.639 1.00 70.50 951 SER A O 1
ATOM 7420 N N . GLU A 1 952 ? -30.945 30.427 30.773 1.00 57.22 952 GLU A N 1
ATOM 7421 C CA . GLU A 1 952 ? -31.778 30.480 31.991 1.00 57.22 952 GLU A CA 1
ATOM 7422 C C . GLU A 1 952 ? -32.604 29.200 32.226 1.00 57.22 952 GLU A C 1
ATOM 7424 O O . GLU A 1 952 ? -32.851 28.817 33.368 1.00 57.22 952 GLU A O 1
ATOM 7429 N N . GLN A 1 953 ? -33.051 28.527 31.157 1.00 52.50 953 GLN A N 1
ATOM 7430 C CA . GLN A 1 953 ? -33.969 27.380 31.261 1.00 52.50 953 GLN A CA 1
ATOM 7431 C C . GLN A 1 953 ? -33.305 26.106 31.804 1.00 52.50 953 GLN A C 1
ATOM 7433 O O . GLN A 1 953 ? -33.999 25.215 32.298 1.00 52.50 953 GLN A O 1
ATOM 7438 N N . TYR A 1 954 ? -31.975 26.024 31.743 1.00 53.78 954 TYR A N 1
ATOM 7439 C CA . TYR A 1 954 ? -31.209 24.867 32.187 1.00 53.78 954 TYR A CA 1
ATOM 7440 C C . TYR A 1 954 ? -30.037 25.305 33.087 1.00 53.78 954 TYR A C 1
ATOM 7442 O O . TYR A 1 954 ? -28.987 25.719 32.598 1.00 53.78 954 TYR A O 1
ATOM 7450 N N . ASP A 1 955 ? -30.189 25.170 34.413 1.00 53.88 955 ASP A N 1
ATOM 7451 C CA . ASP A 1 955 ? -29.144 25.467 35.417 1.00 53.88 955 ASP A CA 1
ATOM 7452 C C . ASP A 1 955 ? -28.063 24.363 35.466 1.00 53.88 955 ASP A C 1
ATOM 7454 O O . ASP A 1 955 ? -27.925 23.601 36.424 1.00 53.88 955 ASP A O 1
ATOM 7458 N N . ILE A 1 956 ? -27.327 24.235 34.361 1.00 55.25 956 ILE A N 1
ATOM 7459 C CA . ILE A 1 956 ? -26.362 23.156 34.100 1.00 55.25 956 ILE A CA 1
ATOM 7460 C C . ILE A 1 956 ? -24.987 23.456 34.739 1.00 55.25 956 ILE A C 1
ATOM 7462 O O . ILE A 1 956 ? -24.274 22.560 35.198 1.00 55.25 956 ILE A O 1
ATOM 7466 N N . LEU A 1 957 ? -24.610 24.736 34.811 1.00 58.84 957 LEU A N 1
ATOM 7467 C CA . LEU A 1 957 ? -23.266 25.202 35.183 1.00 58.84 957 LEU A CA 1
ATOM 7468 C C . LEU A 1 957 ? -22.786 25.017 36.647 1.00 58.84 957 LEU A C 1
ATOM 7470 O O . LEU A 1 957 ? -21.564 24.956 36.822 1.00 58.84 957 LEU A O 1
ATOM 7474 N N . PRO A 1 958 ? -23.618 24.904 37.712 1.00 60.25 958 PRO A N 1
ATOM 7475 C CA . PRO A 1 958 ? -23.129 24.842 39.105 1.00 60.25 958 PRO A CA 1
ATOM 7476 C C . PRO A 1 958 ? -22.205 23.657 39.451 1.00 60.25 958 PRO A C 1
ATOM 7478 O O . PRO A 1 958 ? -21.598 23.630 40.533 1.00 60.25 958 PRO A O 1
ATOM 7481 N N . GLY A 1 959 ? -22.118 22.661 38.563 1.00 60.38 959 GLY A N 1
ATOM 7482 C CA . GLY A 1 959 ? -21.096 21.616 38.573 1.00 60.38 959 GLY A CA 1
ATOM 7483 C C . GLY A 1 959 ? -19.761 22.116 38.012 1.00 60.38 959 GLY A C 1
ATOM 7484 O O . GLY A 1 959 ? -18.833 22.384 38.777 1.00 60.38 959 GLY A O 1
ATOM 7485 N N . CYS A 1 960 ? -19.682 22.269 36.685 1.00 62.72 960 CYS A N 1
ATOM 7486 C CA . CYS A 1 960 ? -18.455 22.616 35.955 1.00 62.72 960 CYS A CA 1
ATOM 7487 C C . CYS A 1 960 ? -17.791 23.929 36.374 1.00 62.72 960 CYS A C 1
ATOM 7489 O O . CYS A 1 960 ? -16.574 24.030 36.266 1.00 62.72 960 CYS A O 1
ATOM 7491 N N . TYR A 1 961 ? -18.532 24.895 36.924 1.00 68.44 961 TYR A N 1
ATOM 7492 C CA . TYR A 1 961 ? -17.963 26.157 37.419 1.00 68.44 961 TYR A CA 1
ATOM 7493 C C . TYR A 1 961 ? -16.815 25.964 38.439 1.00 68.44 961 TYR A C 1
ATOM 7495 O O . TYR A 1 961 ? -15.972 26.837 38.595 1.00 68.44 961 TYR A O 1
ATOM 7503 N N . ARG A 1 962 ? -16.756 24.817 39.135 1.00 66.88 962 ARG A N 1
ATOM 7504 C CA . ARG A 1 962 ? -15.676 24.470 40.086 1.00 66.88 962 ARG A CA 1
ATOM 7505 C C . ARG A 1 962 ? -14.574 23.573 39.507 1.00 66.88 962 ARG A C 1
ATOM 7507 O O . ARG A 1 962 ? -13.702 23.147 40.258 1.00 66.88 962 ARG A O 1
ATOM 7514 N N . LEU A 1 963 ? -14.648 23.244 38.218 1.00 69.88 963 LEU A N 1
ATOM 7515 C CA . LEU A 1 963 ? -13.727 22.336 37.521 1.00 69.88 963 LEU A CA 1
ATOM 7516 C C . LEU A 1 963 ? -12.916 23.036 36.419 1.00 69.88 963 LEU A C 1
ATOM 7518 O O . LEU A 1 963 ? -11.885 22.519 36.004 1.00 69.88 963 LEU A O 1
ATOM 7522 N N . LEU A 1 964 ? -13.404 24.180 35.939 1.00 77.12 964 LEU A N 1
ATOM 7523 C CA . LEU A 1 964 ? -12.778 25.004 34.908 1.00 77.12 964 LEU A CA 1
ATOM 7524 C C . LEU A 1 964 ? -11.698 25.926 35.503 1.00 77.12 964 LEU A C 1
ATOM 7526 O O . LEU A 1 964 ? -11.683 26.187 36.707 1.00 77.12 964 LEU A O 1
ATOM 7530 N N . ASN A 1 965 ? -10.793 26.421 34.657 1.00 79.75 965 ASN A N 1
ATOM 7531 C CA . ASN A 1 965 ? -9.712 27.319 35.076 1.00 79.75 965 ASN A CA 1
ATOM 7532 C C . ASN A 1 965 ? -10.188 28.776 35.268 1.00 79.75 965 ASN A C 1
ATOM 7534 O O . ASN A 1 965 ? -11.258 29.156 34.794 1.00 79.75 965 ASN A O 1
ATOM 7538 N N . ASP A 1 966 ? -9.377 29.612 35.927 1.00 78.12 966 ASP A N 1
ATOM 7539 C CA . ASP A 1 966 ? -9.748 30.997 36.266 1.00 78.12 966 ASP A CA 1
ATOM 7540 C C . ASP A 1 966 ? -10.161 31.849 35.049 1.00 78.12 966 ASP A C 1
ATOM 7542 O O . ASP A 1 966 ? -11.042 32.698 35.175 1.00 78.12 966 ASP A O 1
ATOM 7546 N N . GLN A 1 967 ? -9.574 31.620 33.867 1.00 77.75 967 GLN A N 1
ATOM 7547 C CA . GLN A 1 967 ? -9.918 32.352 32.638 1.00 77.75 967 GLN A CA 1
ATOM 7548 C C . GLN A 1 967 ? -11.289 31.921 32.099 1.00 77.75 967 GLN A C 1
ATOM 7550 O O . GLN A 1 967 ? -12.133 32.765 31.807 1.00 77.75 967 GLN A O 1
ATOM 7555 N N . GLN A 1 968 ? -11.544 30.612 32.033 1.00 80.56 968 GLN A N 1
ATOM 7556 C CA . GLN A 1 968 ? -12.839 30.042 31.642 1.00 80.56 968 GLN A CA 1
ATOM 7557 C C . GLN A 1 968 ? -13.951 30.457 32.617 1.00 80.56 968 GLN A C 1
ATOM 7559 O O . GLN A 1 968 ? -15.058 30.790 32.196 1.00 80.56 968 GLN A O 1
ATOM 7564 N N . VAL A 1 969 ? -13.649 30.481 33.918 1.00 80.62 969 VAL A N 1
ATOM 7565 C CA . VAL A 1 969 ? -14.560 30.948 34.970 1.00 80.62 969 VAL A CA 1
ATOM 7566 C C . VAL A 1 969 ? -14.883 32.433 34.787 1.00 80.62 969 VAL A C 1
ATOM 7568 O O . VAL A 1 969 ? -16.061 32.778 34.743 1.00 80.62 969 VAL A O 1
ATOM 7571 N N . GLN A 1 970 ? -13.881 33.300 34.595 1.00 81.25 970 GLN A N 1
ATOM 7572 C CA . GLN A 1 970 ? -14.091 34.730 34.318 1.00 81.25 970 GLN A CA 1
ATOM 7573 C C . GLN A 1 970 ? -14.903 34.961 33.035 1.00 81.25 970 GLN A C 1
ATOM 7575 O O . GLN A 1 970 ? -15.819 35.781 33.031 1.00 81.25 970 GLN A O 1
ATOM 7580 N N . PHE A 1 971 ? -14.625 34.213 31.966 1.00 82.62 971 PHE A N 1
ATOM 7581 C CA . PHE A 1 971 ? -15.380 34.276 30.714 1.00 82.62 971 PHE A CA 1
ATOM 7582 C C . PHE A 1 971 ? -16.865 33.918 30.911 1.00 82.62 971 PHE A C 1
ATOM 7584 O O . PHE A 1 971 ? -17.744 34.653 30.453 1.00 82.62 971 PHE A O 1
ATOM 7591 N N . ILE A 1 972 ? -17.168 32.844 31.651 1.00 80.38 972 ILE A N 1
ATOM 7592 C CA . ILE A 1 972 ? -18.546 32.449 31.998 1.00 80.38 972 ILE A CA 1
ATOM 7593 C C . ILE A 1 972 ? -19.229 33.513 32.867 1.00 80.38 972 ILE A C 1
ATOM 7595 O O . ILE A 1 972 ? -20.406 33.812 32.658 1.00 80.38 972 ILE A O 1
ATOM 7599 N N . ASP A 1 973 ? -18.508 34.105 33.819 1.00 80.31 973 ASP A N 1
ATOM 7600 C CA . ASP A 1 973 ? -19.042 35.137 34.708 1.00 80.31 973 ASP A CA 1
ATOM 7601 C C . ASP A 1 973 ? -19.380 36.424 33.936 1.00 80.31 973 ASP A C 1
ATOM 7603 O O . ASP A 1 973 ? -20.470 36.976 34.091 1.00 80.31 973 ASP A O 1
ATOM 7607 N N . HIS A 1 974 ? -18.504 36.867 33.028 1.00 82.50 974 HIS A N 1
ATOM 7608 C CA . HIS A 1 974 ? -18.778 37.995 32.134 1.00 82.50 974 HIS A CA 1
ATOM 7609 C C . HIS A 1 974 ? -19.938 37.699 31.168 1.00 82.50 974 HIS A C 1
ATOM 7611 O O . HIS A 1 974 ? -20.816 38.546 31.001 1.00 82.50 974 HIS A O 1
ATOM 7617 N N . SER A 1 975 ? -20.007 36.483 30.613 1.00 81.56 975 SER A N 1
ATOM 7618 C CA . SER A 1 975 ? -21.121 36.028 29.763 1.00 81.56 975 SER A CA 1
ATOM 7619 C C . SER A 1 975 ? -22.463 36.086 30.505 1.00 81.56 975 SER A C 1
ATOM 7621 O O . SER A 1 975 ? -23.437 36.643 30.001 1.00 81.56 975 SER A O 1
ATOM 7623 N N . ARG A 1 976 ? -22.511 35.590 31.749 1.00 78.19 976 ARG A N 1
ATOM 7624 C CA . ARG A 1 976 ? -23.708 35.643 32.609 1.00 78.19 976 ARG A CA 1
ATOM 7625 C C . ARG A 1 976 ? -24.126 37.069 32.957 1.00 78.19 976 ARG A C 1
ATOM 7627 O O . ARG A 1 976 ? -25.316 37.373 32.940 1.00 78.19 976 ARG A O 1
ATOM 7634 N N . ARG A 1 977 ? -23.172 37.960 33.249 1.00 76.56 977 ARG A N 1
ATOM 7635 C CA . ARG A 1 977 ? -23.465 39.385 33.493 1.00 76.56 977 ARG A CA 1
ATOM 7636 C C . ARG A 1 977 ? -24.038 40.077 32.254 1.00 76.56 977 ARG A C 1
ATOM 7638 O O . ARG A 1 977 ? -24.876 40.957 32.415 1.00 76.56 977 ARG A O 1
ATOM 7645 N N . LEU A 1 978 ? -23.597 39.696 31.051 1.00 73.81 978 LEU A N 1
ATOM 7646 C CA . LEU A 1 978 ? -24.091 40.255 29.788 1.00 73.81 978 LEU A CA 1
ATOM 7647 C C . LEU A 1 978 ? -25.577 39.924 29.568 1.00 73.81 978 LEU A C 1
ATOM 7649 O O . LEU A 1 978 ? -26.348 40.802 29.193 1.00 73.81 978 LEU A O 1
ATOM 7653 N N . VAL A 1 979 ? -25.970 38.672 29.835 1.00 67.75 979 VAL A N 1
ATOM 7654 C CA . VAL A 1 979 ? -27.328 38.158 29.579 1.00 67.75 979 VAL A CA 1
ATOM 7655 C C . VAL A 1 979 ? -28.328 38.550 30.666 1.00 67.75 979 VAL A C 1
ATOM 7657 O O . VAL A 1 979 ? -29.419 39.013 30.349 1.00 67.75 979 VAL A O 1
ATOM 7660 N N . ASN A 1 980 ? -27.957 38.451 31.947 1.00 65.38 980 ASN A N 1
ATOM 7661 C CA . ASN A 1 980 ? -28.877 38.656 33.079 1.00 65.38 980 ASN A CA 1
ATOM 7662 C C . ASN A 1 980 ? -29.289 40.135 33.310 1.00 65.38 980 ASN A C 1
ATOM 7664 O O . ASN A 1 980 ? -29.817 40.478 34.370 1.00 65.38 980 ASN A O 1
ATOM 7668 N N . LEU A 1 981 ? -29.003 41.039 32.366 1.00 59.16 981 LEU A N 1
ATOM 7669 C CA . LEU A 1 981 ? -29.236 42.482 32.463 1.00 59.16 981 LEU A CA 1
ATOM 7670 C C . LEU A 1 981 ? -29.893 43.027 31.183 1.00 59.16 981 LEU A C 1
ATOM 7672 O O . LEU A 1 981 ? -29.295 43.834 30.467 1.00 59.16 981 LEU A O 1
ATOM 7676 N N . GLU A 1 982 ? -31.163 42.650 30.969 1.00 52.41 982 GLU A N 1
ATOM 7677 C CA . GLU A 1 982 ? -32.034 42.961 29.808 1.00 52.41 982 GLU A CA 1
ATOM 7678 C C . GLU A 1 982 ? -31.982 44.408 29.264 1.00 52.41 982 GLU A C 1
ATOM 7680 O O . GLU A 1 982 ? -32.411 44.663 28.145 1.00 52.41 982 GLU A O 1
ATOM 7685 N N . ASN A 1 983 ? -31.512 45.382 30.052 1.00 52.91 983 ASN A N 1
ATOM 7686 C CA . ASN A 1 983 ? -31.487 46.806 29.703 1.00 52.91 983 ASN A CA 1
ATOM 7687 C C . ASN A 1 983 ? -30.162 47.517 30.083 1.00 52.91 983 ASN A C 1
ATOM 7689 O O . ASN A 1 983 ? -30.166 48.722 30.355 1.00 52.91 983 ASN A O 1
ATOM 7693 N N . SER A 1 984 ? -29.021 46.818 30.213 1.00 62.16 984 SER A N 1
ATOM 7694 C CA . SER A 1 984 ? -27.720 47.462 30.534 1.00 62.16 984 SER A CA 1
ATOM 7695 C C . SER A 1 984 ? -26.454 46.711 30.078 1.00 62.16 984 SER A C 1
ATOM 7697 O O . SER A 1 984 ? -25.376 46.964 30.617 1.00 62.16 984 SER A O 1
ATOM 7699 N N . TYR A 1 985 ? -26.548 45.855 29.058 1.00 66.50 985 TYR A N 1
ATOM 7700 C CA . TYR A 1 985 ? -25.417 45.119 28.469 1.00 66.50 985 TYR A CA 1
ATOM 7701 C C . TYR A 1 985 ? -24.223 46.023 28.073 1.00 66.50 985 TYR A C 1
ATOM 7703 O O . TYR A 1 985 ? -23.083 45.661 28.353 1.00 66.50 985 TYR A O 1
ATOM 7711 N N . GLU A 1 986 ? -24.453 47.237 27.547 1.00 65.56 986 GLU A N 1
ATOM 7712 C CA . GLU A 1 986 ? -23.403 48.241 27.256 1.00 65.56 986 GLU A CA 1
ATOM 7713 C C . GLU A 1 986 ? -22.510 48.533 28.471 1.00 65.56 986 GLU A C 1
ATOM 7715 O O . GLU A 1 986 ? -21.287 48.591 28.359 1.00 65.56 986 GLU A O 1
ATOM 7720 N N . LYS A 1 987 ? -23.116 48.687 29.656 1.00 69.38 987 LYS A N 1
ATOM 7721 C CA . LYS A 1 987 ? -22.402 49.012 30.902 1.00 69.38 987 LYS A CA 1
ATOM 7722 C C . LYS A 1 987 ? -21.598 47.831 31.431 1.00 69.38 987 LYS A C 1
ATOM 7724 O O . LYS A 1 987 ? -20.633 48.049 32.150 1.00 69.38 987 LYS A O 1
ATOM 7729 N N . VAL A 1 988 ? -22.015 46.606 31.108 1.00 71.69 988 VAL A N 1
ATOM 7730 C CA . VAL A 1 988 ? -21.279 45.384 31.445 1.00 71.69 988 VAL A CA 1
ATOM 7731 C C . VAL A 1 988 ? -20.088 45.251 30.508 1.00 71.69 988 VAL A C 1
ATOM 7733 O O . VAL A 1 988 ? -18.955 45.190 30.971 1.00 71.69 988 VAL A O 1
ATOM 7736 N N . LEU A 1 989 ? -20.334 45.280 29.195 1.00 74.62 989 LEU A N 1
ATOM 7737 C CA . LEU A 1 989 ? -19.302 45.090 28.179 1.00 74.62 989 LEU A CA 1
ATOM 7738 C C . LEU A 1 989 ? -18.233 46.194 28.227 1.00 74.62 989 LEU A C 1
ATOM 7740 O O . LEU A 1 989 ? -17.067 45.912 27.982 1.00 74.62 989 LEU A O 1
ATOM 7744 N N . MET A 1 990 ? -18.604 47.425 28.595 1.00 73.44 990 MET A N 1
ATOM 7745 C CA . MET A 1 990 ? -17.674 48.552 28.758 1.00 73.44 990 MET A CA 1
ATOM 7746 C C . MET A 1 990 ? -17.209 48.791 30.200 1.00 73.44 990 MET A C 1
ATOM 7748 O O . MET A 1 990 ? -16.570 49.808 30.462 1.00 73.44 990 MET A O 1
ATOM 7752 N N . SER A 1 991 ? -17.490 47.870 31.126 1.00 78.75 991 SER A N 1
ATOM 7753 C CA . SER A 1 991 ? -17.014 47.955 32.510 1.00 78.75 991 SER A CA 1
ATOM 7754 C C . SER A 1 991 ? -15.485 47.854 32.587 1.00 78.75 991 SER A C 1
ATOM 7756 O O . SER A 1 991 ? -14.861 47.072 31.862 1.00 78.75 991 SER A O 1
ATOM 7758 N N . ASP A 1 992 ? -14.873 48.625 33.489 1.00 73.81 992 ASP A N 1
ATOM 7759 C CA . ASP A 1 992 ? -13.414 48.688 33.680 1.00 73.81 992 ASP A CA 1
ATOM 7760 C C . ASP A 1 992 ? -12.794 47.356 34.161 1.00 73.81 992 ASP A C 1
ATOM 7762 O O . ASP A 1 992 ? -11.575 47.202 34.108 1.00 73.81 992 ASP A O 1
ATOM 7766 N N . ASP A 1 993 ? -13.603 46.386 34.610 1.00 77.50 993 ASP A N 1
ATOM 7767 C CA . ASP A 1 993 ? -13.148 45.040 34.990 1.00 77.50 993 ASP A CA 1
ATOM 7768 C C . ASP A 1 993 ? -13.066 44.038 33.821 1.00 77.50 993 ASP A C 1
ATOM 7770 O O . ASP A 1 993 ? -12.442 42.989 33.977 1.00 77.50 993 ASP A O 1
ATOM 7774 N N . ILE A 1 994 ? -13.596 44.366 32.632 1.00 80.94 994 ILE A N 1
ATOM 7775 C CA . ILE A 1 994 ? -13.449 43.541 31.419 1.00 80.94 994 ILE A CA 1
ATOM 7776 C C . ILE A 1 994 ? -12.388 44.151 30.494 1.00 80.94 994 ILE A C 1
ATOM 7778 O O . ILE A 1 994 ? -12.569 45.250 29.968 1.00 80.94 994 ILE A O 1
ATOM 7782 N N . GLY A 1 995 ? -11.294 43.422 30.246 1.00 81.25 995 GLY A N 1
ATOM 7783 C CA . GLY A 1 995 ? -10.224 43.837 29.330 1.00 81.25 995 GLY A CA 1
ATOM 7784 C C . GLY A 1 995 ? -10.625 43.782 27.849 1.00 81.25 995 GLY A C 1
ATOM 7785 O O . GLY A 1 995 ? -11.453 42.966 27.451 1.00 81.25 995 GLY A O 1
ATOM 7786 N N . GLU A 1 996 ? -10.012 44.630 27.013 1.00 80.19 996 GLU A N 1
ATOM 7787 C CA . GLU A 1 996 ? -10.410 44.835 25.606 1.00 80.19 996 GLU A CA 1
ATOM 7788 C C . GLU A 1 996 ? -10.478 43.539 24.777 1.00 80.19 996 GLU A C 1
ATOM 7790 O O . GLU A 1 996 ? -11.429 43.356 24.021 1.00 80.19 996 GLU A O 1
ATOM 7795 N N . ALA A 1 997 ? -9.526 42.616 24.951 1.00 79.62 997 ALA A N 1
ATOM 7796 C CA . ALA A 1 997 ? -9.540 41.321 24.263 1.00 79.62 997 ALA A CA 1
ATOM 7797 C C . ALA A 1 997 ? -10.807 40.509 24.596 1.00 79.62 997 ALA A C 1
ATOM 7799 O O . ALA A 1 997 ? -11.530 40.099 23.693 1.00 79.62 997 ALA A O 1
ATOM 7800 N N . THR A 1 998 ? -11.140 40.381 25.883 1.00 81.69 998 THR A N 1
ATOM 7801 C CA . THR A 1 998 ? -12.337 39.669 26.358 1.00 81.69 998 THR A CA 1
ATOM 7802 C C . THR A 1 998 ? -13.638 40.355 25.926 1.00 81.69 998 THR A C 1
ATOM 7804 O O . THR A 1 998 ? -14.636 39.682 25.685 1.00 81.69 998 THR A O 1
ATOM 7807 N N . ARG A 1 999 ? -13.651 41.686 25.741 1.00 84.62 999 ARG A N 1
ATOM 7808 C CA . ARG A 1 999 ? -14.813 42.389 25.154 1.00 84.62 999 ARG A CA 1
ATOM 7809 C C . ARG A 1 999 ? -15.070 41.953 23.707 1.00 84.62 999 ARG A C 1
ATOM 7811 O O . ARG A 1 999 ? -16.221 41.747 23.334 1.00 84.62 999 ARG A O 1
ATOM 7818 N N . ARG A 1 1000 ? -14.011 41.797 22.904 1.00 85.25 1000 ARG A N 1
ATOM 7819 C CA . ARG A 1 1000 ? -14.088 41.334 21.503 1.00 85.25 1000 ARG A CA 1
ATOM 7820 C C . ARG A 1 1000 ? -14.490 39.857 21.414 1.00 85.25 1000 ARG A C 1
ATOM 7822 O O . ARG A 1 1000 ? -15.358 39.506 20.624 1.00 85.25 1000 ARG A O 1
ATOM 7829 N N . GLU A 1 1001 ? -13.912 39.027 22.276 1.00 84.12 1001 GLU A N 1
ATOM 7830 C CA . GLU A 1 1001 ? -14.220 37.601 22.450 1.00 84.12 1001 GLU A CA 1
ATOM 7831 C C . GLU A 1 1001 ? -15.714 37.371 22.762 1.00 84.12 1001 GLU A C 1
ATOM 7833 O O . GLU A 1 1001 ? -16.412 36.666 22.031 1.00 84.12 1001 GLU A O 1
ATOM 7838 N N . LEU A 1 1002 ? -16.249 38.056 23.781 1.00 85.00 1002 LEU A N 1
ATOM 7839 C CA . LEU A 1 1002 ? -17.672 38.006 24.143 1.00 85.00 1002 LEU A CA 1
ATOM 7840 C C . LEU A 1 1002 ? -18.583 38.519 23.016 1.00 85.00 1002 LEU A C 1
ATOM 7842 O O . LEU A 1 1002 ? -19.622 37.916 22.749 1.00 85.00 1002 LEU A O 1
ATOM 7846 N N . LEU A 1 1003 ? -18.193 39.601 22.330 1.00 84.94 1003 LEU A N 1
ATOM 7847 C CA . LEU A 1 1003 ? -18.931 40.143 21.185 1.00 84.94 1003 LEU A CA 1
ATOM 7848 C C . LEU A 1 1003 ? -19.032 39.117 20.042 1.00 84.94 1003 LEU A C 1
ATOM 7850 O O . LEU A 1 1003 ? -20.113 38.943 19.485 1.00 84.94 1003 LEU A O 1
ATOM 7854 N N . HIS A 1 1004 ? -17.942 38.413 19.717 1.00 84.25 1004 HIS A N 1
ATOM 7855 C CA . HIS A 1 1004 ? -17.928 37.377 18.677 1.00 84.25 1004 HIS A CA 1
ATOM 7856 C C . HIS A 1 1004 ? -18.881 36.216 18.990 1.00 84.25 1004 HIS A C 1
ATOM 7858 O O . HIS A 1 1004 ? -19.632 35.785 18.114 1.00 84.25 1004 HIS A O 1
ATOM 7864 N N . HIS A 1 1005 ? -18.912 35.734 20.235 1.00 84.75 1005 HIS A N 1
ATOM 7865 C CA . HIS A 1 1005 ? -19.851 34.676 20.614 1.00 84.75 1005 HIS A CA 1
ATOM 7866 C C . HIS A 1 1005 ? -21.307 35.169 20.675 1.00 84.75 1005 HIS A C 1
ATOM 7868 O O . HIS A 1 1005 ? -22.208 34.422 20.294 1.00 84.75 1005 HIS A O 1
ATOM 7874 N N . PHE A 1 1006 ? -21.562 36.418 21.081 1.00 82.12 1006 PHE A N 1
ATOM 7875 C CA . PHE A 1 1006 ? -22.922 36.974 21.113 1.00 82.12 1006 PHE A CA 1
ATOM 7876 C C . PHE A 1 1006 ? -23.468 37.262 19.700 1.00 82.12 1006 PHE A C 1
ATOM 7878 O O . PHE A 1 1006 ? -24.639 36.988 19.434 1.00 82.12 1006 PHE A O 1
ATOM 7885 N N . LEU A 1 1007 ? -22.600 37.652 18.752 1.00 80.38 1007 LEU A N 1
ATOM 7886 C CA . LEU A 1 1007 ? -22.906 37.754 17.315 1.00 80.38 1007 LEU A CA 1
ATOM 7887 C C . LEU A 1 1007 ? -23.367 36.428 16.682 1.00 80.38 1007 LEU A C 1
ATOM 7889 O O . LEU A 1 1007 ? -24.007 36.461 15.636 1.00 80.38 1007 LEU A O 1
ATOM 7893 N N . LEU A 1 1008 ? -23.068 35.269 17.276 1.00 77.50 1008 LEU A N 1
ATOM 7894 C CA . LEU A 1 1008 ? -23.589 33.970 16.821 1.00 77.50 1008 LEU A CA 1
ATOM 7895 C C . LEU A 1 1008 ? -24.936 33.593 17.461 1.00 77.50 1008 LEU A C 1
ATOM 7897 O O . LEU A 1 1008 ? -25.639 32.736 16.931 1.00 77.50 1008 LEU A O 1
ATOM 7901 N N . VAL A 1 1009 ? -25.315 34.224 18.579 1.00 76.81 1009 VAL A N 1
ATOM 7902 C CA . VAL A 1 1009 ? -26.572 33.935 19.294 1.00 76.81 1009 VAL A CA 1
ATOM 7903 C C . VAL A 1 1009 ? -27.691 34.896 18.893 1.00 76.81 1009 VAL A C 1
ATOM 7905 O O . VAL A 1 1009 ? -28.784 34.433 18.573 1.00 76.81 1009 VAL A O 1
ATOM 7908 N N . ASP A 1 1010 ? -27.423 36.205 18.877 1.00 77.44 1010 ASP A N 1
ATOM 7909 C CA . ASP A 1 1010 ? -28.327 37.224 18.329 1.00 77.44 1010 ASP A CA 1
ATOM 7910 C C . ASP A 1 1010 ? -27.524 38.307 17.578 1.00 77.44 1010 ASP A C 1
ATOM 7912 O O . ASP A 1 1010 ? -27.067 39.294 18.170 1.00 77.44 1010 ASP A O 1
ATOM 7916 N N . PRO A 1 1011 ? -27.357 38.164 16.251 1.00 74.31 1011 PRO A N 1
ATOM 7917 C CA . PRO A 1 1011 ? -26.714 39.182 15.423 1.00 74.31 1011 PRO A CA 1
ATOM 7918 C C . PRO A 1 1011 ? -27.452 40.529 15.458 1.00 74.31 1011 PRO A C 1
ATOM 7920 O O . PRO A 1 1011 ? -26.830 41.593 15.462 1.00 74.31 1011 PRO A O 1
ATOM 7923 N N . GLY A 1 1012 ? -28.789 40.490 15.496 1.00 73.38 1012 GLY A N 1
ATOM 7924 C CA . GLY A 1 1012 ? -29.651 41.658 15.345 1.00 73.38 1012 GLY A CA 1
ATOM 7925 C C . GLY A 1 1012 ? -29.538 42.630 16.516 1.00 73.38 1012 GLY A C 1
ATOM 7926 O O . GLY A 1 1012 ? -29.486 43.841 16.286 1.00 73.38 1012 GLY A O 1
ATOM 7927 N N . TRP A 1 1013 ? -29.449 42.099 17.739 1.00 71.38 1013 TRP A N 1
ATOM 7928 C CA . TRP A 1 1013 ? -29.159 42.858 18.962 1.00 71.38 1013 TRP A CA 1
ATOM 7929 C C . TRP A 1 1013 ? -27.673 43.181 19.149 1.00 71.38 1013 TRP A C 1
ATOM 7931 O O . TRP A 1 1013 ? -27.358 44.208 19.746 1.00 71.38 1013 TRP A O 1
ATOM 7941 N N . THR A 1 1014 ? -26.754 42.347 18.649 1.00 78.69 1014 THR A N 1
ATOM 7942 C CA . THR A 1 1014 ? -25.315 42.535 18.913 1.00 78.69 1014 THR A CA 1
ATOM 7943 C C . THR A 1 1014 ? -24.647 43.548 17.977 1.00 78.69 1014 THR A C 1
ATOM 7945 O O . THR A 1 1014 ? -23.709 44.227 18.391 1.00 78.69 1014 THR A O 1
ATOM 7948 N N . ILE A 1 1015 ? -25.124 43.718 16.736 1.00 80.25 1015 ILE A N 1
ATOM 7949 C CA . ILE A 1 1015 ? -24.504 44.631 15.752 1.00 80.25 1015 ILE A CA 1
ATOM 7950 C C . ILE A 1 1015 ? -24.251 46.071 16.261 1.00 80.25 1015 ILE A C 1
ATOM 7952 O O . ILE A 1 1015 ? -23.169 46.583 15.978 1.00 80.25 1015 ILE A O 1
ATOM 7956 N N . PRO A 1 1016 ? -25.149 46.744 17.011 1.00 77.69 1016 PRO A N 1
ATOM 7957 C CA . PRO A 1 1016 ? -24.864 48.069 17.574 1.00 77.69 1016 PRO A CA 1
ATOM 7958 C C . PRO A 1 1016 ? -23.599 48.112 18.449 1.00 77.69 1016 PRO A C 1
ATOM 7960 O O . PRO A 1 1016 ? -22.792 49.029 18.313 1.00 77.69 1016 PRO A O 1
ATOM 7963 N N . LEU A 1 1017 ? -23.365 47.078 19.266 1.00 79.75 1017 LEU A N 1
ATOM 7964 C CA . LEU A 1 1017 ? -22.201 46.988 20.160 1.00 79.75 1017 LEU A CA 1
ATOM 7965 C C . LEU A 1 1017 ? -20.872 46.859 19.409 1.00 79.75 1017 LEU A C 1
ATOM 7967 O O . LEU A 1 1017 ? -19.819 47.169 19.966 1.00 79.75 1017 LEU A O 1
ATOM 7971 N N . VAL A 1 1018 ? -20.901 46.446 18.139 1.00 84.12 1018 VAL A N 1
ATOM 7972 C CA . VAL A 1 1018 ? -19.712 46.393 17.278 1.00 84.12 1018 VAL A CA 1
ATOM 7973 C C . VAL A 1 1018 ? -19.102 47.789 17.112 1.00 84.12 1018 VAL A C 1
ATOM 7975 O O . VAL A 1 1018 ? -17.883 47.935 17.177 1.00 84.12 1018 VAL A O 1
ATOM 7978 N N . GLU A 1 1019 ? -19.930 48.829 16.975 1.00 81.31 1019 GLU A N 1
ATOM 7979 C CA . GLU A 1 1019 ? -19.468 50.220 16.854 1.00 81.31 1019 GLU A CA 1
ATOM 7980 C C . GLU A 1 1019 ? -18.934 50.801 18.176 1.00 81.31 1019 GLU A C 1
ATOM 7982 O O . GLU A 1 1019 ? -18.195 51.788 18.155 1.00 81.31 1019 GLU A O 1
ATOM 7987 N N . ASP A 1 1020 ? -19.263 50.184 19.315 1.00 80.00 1020 ASP A N 1
ATOM 7988 C CA . ASP A 1 1020 ? -18.790 50.596 20.639 1.00 80.00 1020 ASP A CA 1
ATOM 7989 C C . ASP A 1 1020 ? -17.507 49.856 21.055 1.00 80.00 1020 ASP A C 1
ATOM 7991 O O . ASP A 1 1020 ? -16.597 50.473 21.609 1.00 80.00 1020 ASP A O 1
ATOM 7995 N N . VAL A 1 1021 ? -17.394 48.554 20.751 1.00 83.38 1021 VAL A N 1
ATOM 7996 C CA . VAL A 1 1021 ? -16.165 47.758 20.969 1.00 83.38 1021 VAL A CA 1
ATOM 7997 C C . VAL A 1 1021 ? -15.070 48.140 19.967 1.00 83.38 1021 VAL A C 1
ATOM 7999 O O . VAL A 1 1021 ? -13.889 48.108 20.309 1.00 83.38 1021 VAL A O 1
ATOM 8002 N N . TYR A 1 1022 ? -15.442 48.575 18.759 1.00 84.25 1022 TYR A N 1
ATOM 8003 C CA . TYR A 1 1022 ? -14.513 49.036 17.724 1.00 84.25 1022 TYR A CA 1
ATOM 8004 C C . TYR A 1 1022 ? -14.869 50.473 17.273 1.00 84.25 1022 TYR A C 1
ATOM 8006 O O . TYR A 1 1022 ? -15.392 50.664 16.172 1.00 84.25 1022 TYR A O 1
ATOM 8014 N N . PRO A 1 1023 ? -14.533 51.524 18.057 1.00 80.88 1023 PRO A N 1
ATOM 8015 C CA . PRO A 1 1023 ? -14.967 52.910 17.801 1.00 80.88 1023 PRO A CA 1
ATOM 8016 C C . PRO A 1 1023 ? -14.605 53.505 16.430 1.00 80.88 1023 PRO A C 1
ATOM 8018 O O . PRO A 1 1023 ? -15.195 54.498 16.011 1.00 80.88 1023 PRO A O 1
ATOM 8021 N N . HIS A 1 1024 ? -13.644 52.915 15.712 1.00 82.38 1024 HIS A N 1
ATOM 8022 C CA . HIS A 1 1024 ? -13.257 53.321 14.356 1.00 82.38 1024 HIS A CA 1
ATOM 8023 C C . HIS A 1 1024 ? -14.246 52.866 13.259 1.00 82.38 1024 HIS A C 1
ATOM 8025 O O . HIS A 1 1024 ? -14.114 53.282 12.104 1.00 82.38 1024 HIS A O 1
ATOM 8031 N N . LEU A 1 1025 ? -15.219 52.017 13.610 1.00 82.88 1025 LEU A N 1
ATOM 8032 C CA . LEU A 1 1025 ? -16.326 51.580 12.754 1.00 82.88 1025 LEU A CA 1
ATOM 8033 C C . LEU A 1 1025 ? -17.586 52.438 12.924 1.00 82.88 1025 LEU A C 1
ATOM 8035 O O . LEU A 1 1025 ? -18.515 52.307 12.129 1.00 82.88 1025 LEU A O 1
ATOM 8039 N N . ARG A 1 1026 ? -17.636 53.304 13.945 1.00 83.19 1026 ARG A N 1
ATOM 8040 C CA . ARG A 1 1026 ? -18.856 54.023 14.312 1.00 83.19 1026 ARG A CA 1
ATOM 8041 C C . ARG A 1 1026 ? -19.379 54.893 13.163 1.00 83.19 1026 ARG A C 1
ATOM 8043 O O . ARG A 1 1026 ? -18.664 55.753 12.648 1.00 83.19 1026 ARG A O 1
ATOM 8050 N N . GLY A 1 1027 ? -20.635 54.683 12.773 1.00 77.31 1027 GLY A N 1
ATOM 8051 C CA . GLY A 1 1027 ? -21.294 55.377 11.666 1.00 77.31 1027 GLY A CA 1
ATOM 8052 C C . GLY A 1 1027 ? -20.815 54.979 10.262 1.00 77.31 1027 GLY A C 1
ATOM 8053 O O . GLY A 1 1027 ? -21.018 55.754 9.318 1.00 77.31 1027 GLY A O 1
ATOM 8054 N N . LYS A 1 1028 ? -20.178 53.810 10.098 1.00 83.06 1028 LYS A N 1
ATOM 8055 C CA . LYS A 1 1028 ? -19.739 53.266 8.800 1.00 83.06 1028 LYS A CA 1
ATOM 8056 C C . LYS A 1 1028 ? -20.718 52.233 8.223 1.00 83.06 1028 LYS A C 1
ATOM 8058 O O . LYS A 1 1028 ? -21.523 51.636 8.937 1.00 83.06 1028 LYS A O 1
ATOM 8063 N N . SER A 1 1029 ? -20.649 52.012 6.911 1.00 84.06 1029 SER A N 1
ATOM 8064 C CA . SER A 1 1029 ? -21.499 51.045 6.202 1.00 84.06 1029 SER A CA 1
ATOM 8065 C C . SER A 1 1029 ? -20.748 49.725 6.034 1.00 84.06 1029 SER A C 1
ATOM 8067 O O . SER A 1 1029 ? -19.803 49.656 5.255 1.00 84.06 1029 SER A O 1
ATOM 8069 N N . PHE A 1 1030 ? -21.136 48.682 6.773 1.00 84.62 1030 PHE A N 1
ATOM 8070 C CA . PHE A 1 1030 ? -20.422 47.400 6.772 1.00 84.62 1030 PHE A CA 1
ATOM 8071 C C . PHE A 1 1030 ? -21.347 46.183 6.891 1.00 84.62 1030 PHE A C 1
ATOM 8073 O O . PHE A 1 1030 ? -22.460 46.272 7.408 1.00 84.62 1030 PHE A O 1
ATOM 8080 N N . ILE A 1 1031 ? -20.848 45.032 6.435 1.00 82.31 1031 ILE A N 1
ATOM 8081 C CA . ILE A 1 1031 ? -21.362 43.695 6.761 1.00 82.31 1031 ILE A CA 1
ATOM 8082 C C . ILE A 1 1031 ? -20.183 42.907 7.311 1.00 82.31 1031 ILE A C 1
ATOM 8084 O O . ILE A 1 1031 ? -19.127 42.877 6.672 1.00 82.31 1031 ILE A O 1
ATOM 8088 N N . ILE A 1 1032 ? -20.376 42.280 8.466 1.00 80.88 1032 ILE A N 1
ATOM 8089 C CA . ILE A 1 1032 ? -19.414 41.345 9.052 1.00 80.88 1032 ILE A CA 1
ATOM 8090 C C . ILE A 1 1032 ? -19.874 39.902 8.851 1.00 80.88 1032 ILE A C 1
ATOM 8092 O O . ILE A 1 1032 ? -21.066 39.617 8.797 1.00 80.88 1032 ILE A O 1
ATOM 8096 N N . GLU A 1 1033 ? -18.919 38.993 8.773 1.00 74.00 1033 GLU A N 1
ATOM 8097 C CA . GLU A 1 1033 ? -19.096 37.604 9.180 1.00 74.00 1033 GLU A CA 1
ATOM 8098 C C . GLU A 1 1033 ? -18.354 37.419 10.517 1.00 74.00 1033 GLU A C 1
ATOM 8100 O O . GLU A 1 1033 ? -17.334 38.086 10.744 1.00 74.00 1033 GLU A O 1
ATOM 8105 N N . PRO A 1 1034 ? -18.855 36.567 11.430 1.00 66.44 1034 PRO A N 1
ATOM 8106 C CA . PRO A 1 1034 ? -18.064 36.072 12.551 1.00 66.44 1034 PRO A CA 1
ATOM 8107 C C . PRO A 1 1034 ? -16.751 35.429 12.073 1.00 66.44 1034 PRO A C 1
ATOM 8109 O O . PRO A 1 1034 ? -16.583 35.104 10.900 1.00 66.44 1034 PRO A O 1
ATOM 8112 N N . SER A 1 1035 ? -15.797 35.283 12.989 1.00 68.00 1035 SER A N 1
ATOM 8113 C CA . SER A 1 1035 ? -14.492 34.681 12.704 1.00 68.00 1035 SER A CA 1
ATOM 8114 C C . SER A 1 1035 ? -13.897 34.084 13.976 1.00 68.00 1035 SER A C 1
ATOM 8116 O O . SER A 1 1035 ? -14.126 34.601 15.077 1.00 68.00 1035 SER A O 1
ATOM 8118 N N . GLU A 1 1036 ? -13.133 33.007 13.806 1.00 64.81 1036 GLU A N 1
ATOM 8119 C CA . GLU A 1 1036 ? -12.510 32.205 14.869 1.00 64.81 1036 GLU A CA 1
ATOM 8120 C C . GLU A 1 1036 ? -11.277 32.900 15.491 1.00 64.81 1036 GLU A C 1
ATOM 8122 O O . GLU A 1 1036 ? -10.883 32.582 16.609 1.00 64.81 1036 GLU A O 1
ATOM 8127 N N . ASP A 1 1037 ? -10.704 33.894 14.797 1.00 64.94 1037 ASP A N 1
ATOM 8128 C CA . ASP A 1 1037 ? -9.520 34.686 15.190 1.00 64.94 1037 ASP A CA 1
ATOM 8129 C C . ASP A 1 1037 ? -9.844 35.943 16.033 1.00 64.94 1037 ASP A C 1
ATOM 8131 O O . ASP A 1 1037 ? -8.980 36.791 16.300 1.00 64.94 1037 ASP A O 1
ATOM 8135 N N . TYR A 1 1038 ? -11.113 36.103 16.423 1.00 68.25 1038 TYR A N 1
ATOM 8136 C CA . TYR A 1 1038 ? -11.643 37.273 17.135 1.00 68.25 1038 TYR A CA 1
ATOM 8137 C C . TYR A 1 1038 ? -11.434 38.622 16.403 1.00 68.25 1038 TYR A C 1
ATOM 8139 O O . TYR A 1 1038 ? -11.450 39.690 17.032 1.00 68.25 1038 TYR A O 1
ATOM 8147 N N . GLN A 1 1039 ? -11.247 38.597 15.073 1.00 72.19 1039 GLN A N 1
ATOM 8148 C CA . GLN A 1 1039 ? -11.248 39.787 14.215 1.00 72.19 1039 GLN A CA 1
ATOM 8149 C C . GLN A 1 1039 ? -12.515 39.861 13.358 1.00 72.19 1039 GLN A C 1
ATOM 8151 O O . GLN A 1 1039 ? -13.008 38.872 12.823 1.00 72.19 1039 GLN A O 1
ATOM 8156 N N . LEU A 1 1040 ? -13.041 41.071 13.174 1.00 77.94 1040 LEU A N 1
ATOM 8157 C CA . LEU A 1 1040 ? -14.230 41.286 12.354 1.00 77.94 1040 LEU A CA 1
ATOM 8158 C C . LEU A 1 1040 ? -13.892 41.113 10.865 1.00 77.94 1040 LEU A C 1
ATOM 8160 O O . LEU A 1 1040 ? -13.205 41.943 10.265 1.00 77.94 1040 LEU A O 1
ATOM 8164 N N . LYS A 1 1041 ? -14.404 40.040 10.260 1.00 78.06 1041 LYS A N 1
ATOM 8165 C CA . LYS A 1 1041 ? -14.219 39.707 8.845 1.00 78.06 1041 LYS A CA 1
ATOM 8166 C C . LYS A 1 1041 ? -15.256 40.456 8.005 1.00 78.06 1041 LYS A C 1
ATOM 8168 O O . LYS A 1 1041 ? -16.438 40.130 8.009 1.00 78.06 1041 LYS A O 1
ATOM 8173 N N . PHE A 1 1042 ? -14.833 41.501 7.294 1.00 81.12 1042 PHE A N 1
ATOM 8174 C CA . PHE A 1 1042 ? -15.750 42.380 6.556 1.00 81.12 1042 PHE A CA 1
ATOM 8175 C C . PHE A 1 1042 ? -16.061 41.878 5.138 1.00 81.12 1042 PHE A C 1
ATOM 8177 O O . PHE A 1 1042 ? -15.232 41.994 4.236 1.00 81.12 1042 PHE A O 1
ATOM 8184 N N . VAL A 1 1043 ? -17.300 41.429 4.910 1.00 74.88 1043 VAL A N 1
ATOM 8185 C CA . VAL A 1 1043 ? -17.850 41.131 3.568 1.00 74.88 1043 VAL A CA 1
ATOM 8186 C C . VAL A 1 1043 ? -18.055 42.419 2.756 1.00 74.88 1043 VAL A C 1
ATOM 8188 O O . VAL A 1 1043 ? -17.925 42.433 1.529 1.00 74.88 1043 VAL A O 1
ATOM 8191 N N . VAL A 1 1044 ? -18.352 43.522 3.449 1.00 76.94 1044 VAL A N 1
ATOM 8192 C CA . VAL A 1 1044 ? -18.427 44.879 2.893 1.00 76.94 1044 VAL A CA 1
ATOM 8193 C C . VAL A 1 1044 ? -17.539 45.772 3.747 1.00 76.94 1044 VAL A C 1
ATOM 8195 O O . VAL A 1 1044 ? -17.804 45.943 4.939 1.00 76.94 1044 VAL A O 1
ATOM 8198 N N . SER A 1 1045 ? -16.468 46.302 3.152 1.00 77.19 1045 SER A N 1
ATOM 8199 C CA . SER A 1 1045 ? -15.467 47.089 3.873 1.00 77.19 1045 SER A CA 1
ATOM 8200 C C . SER A 1 1045 ? -16.058 48.418 4.374 1.00 77.19 1045 SER A C 1
ATOM 8202 O O . SER A 1 1045 ? -16.689 49.112 3.576 1.00 77.19 1045 SER A O 1
ATOM 8204 N N . PRO A 1 1046 ? -15.802 48.831 5.634 1.00 75.06 1046 PRO A N 1
ATOM 8205 C CA . PRO A 1 1046 ? -16.473 49.978 6.265 1.00 75.06 1046 PRO A CA 1
ATOM 8206 C C . PRO A 1 1046 ? -16.382 51.325 5.523 1.00 75.06 1046 PRO A C 1
ATOM 8208 O O . PRO A 1 1046 ? -17.215 52.205 5.731 1.00 75.06 1046 PRO A O 1
ATOM 8211 N N . ASP A 1 1047 ? -15.363 51.510 4.683 1.00 70.94 1047 ASP A N 1
ATOM 8212 C CA . ASP A 1 1047 ? -15.079 52.760 3.968 1.00 70.94 1047 ASP A CA 1
ATOM 8213 C C . ASP A 1 1047 ? -15.533 52.755 2.489 1.00 70.94 1047 ASP A C 1
ATOM 8215 O O . ASP A 1 1047 ? -15.230 53.694 1.753 1.00 70.94 1047 ASP A O 1
ATOM 8219 N N . GLN A 1 1048 ? -16.252 51.721 2.028 1.00 68.25 1048 GLN A N 1
ATOM 8220 C CA . GLN A 1 1048 ? -16.708 51.603 0.633 1.00 68.25 1048 GLN A CA 1
ATOM 8221 C C . GLN A 1 1048 ? -18.169 52.059 0.435 1.00 68.25 1048 GLN A C 1
ATOM 8223 O O . GLN A 1 1048 ? -19.051 51.656 1.194 1.00 68.25 1048 GLN A O 1
ATOM 8228 N N . PRO A 1 1049 ? -18.478 52.857 -0.609 1.00 68.62 1049 PRO A N 1
ATOM 8229 C CA . PRO A 1 1049 ? -19.837 53.321 -0.867 1.00 68.62 1049 PRO A CA 1
ATOM 8230 C C . PRO A 1 1049 ? -20.718 52.217 -1.475 1.00 68.62 1049 PRO A C 1
ATOM 8232 O O . PRO A 1 1049 ? -20.324 51.526 -2.417 1.00 68.62 1049 PRO A O 1
ATOM 8235 N N . PHE A 1 1050 ? -21.964 52.122 -0.997 1.00 69.00 1050 PHE A N 1
ATOM 8236 C CA . PHE A 1 1050 ? -22.957 51.109 -1.390 1.00 69.00 1050 PHE A CA 1
ATOM 8237 C C . PHE A 1 1050 ? -23.049 50.842 -2.907 1.00 69.00 1050 PHE A C 1
ATOM 8239 O O . PHE A 1 1050 ? -23.065 49.688 -3.334 1.00 69.00 1050 PHE A O 1
ATOM 8246 N N . ARG A 1 1051 ? -23.068 51.901 -3.734 1.00 70.56 1051 ARG A N 1
ATOM 8247 C CA . ARG A 1 1051 ? -23.257 51.806 -5.197 1.00 70.56 1051 ARG A CA 1
ATOM 8248 C C . ARG A 1 1051 ? -22.162 51.027 -5.931 1.00 70.56 1051 ARG A C 1
ATOM 8250 O O . ARG A 1 1051 ? -22.439 50.470 -6.984 1.00 70.56 1051 ARG A O 1
ATOM 8257 N N . GLU A 1 1052 ? -20.941 50.978 -5.404 1.00 69.81 1052 GLU A N 1
ATOM 8258 C CA . GLU A 1 1052 ? -19.832 50.244 -6.038 1.00 69.81 1052 GLU A CA 1
ATOM 8259 C C . GLU A 1 1052 ? -19.897 48.735 -5.755 1.00 69.81 1052 GLU A C 1
ATOM 8261 O O . GLU A 1 1052 ? -19.242 47.939 -6.424 1.00 69.81 1052 GLU A O 1
ATOM 8266 N N . HIS A 1 1053 ? -20.710 48.332 -4.775 1.00 71.06 1053 HIS A N 1
ATOM 8267 C CA . HIS A 1 1053 ? -20.746 46.977 -4.231 1.00 71.06 1053 HIS A CA 1
ATOM 8268 C C . HIS A 1 1053 ? -22.163 46.399 -4.113 1.00 71.06 1053 HIS A C 1
ATOM 8270 O O . HIS A 1 1053 ? -22.363 45.387 -3.441 1.00 71.06 1053 HIS A O 1
ATOM 8276 N N . GLU A 1 1054 ? -23.136 46.989 -4.815 1.00 74.12 1054 GLU A N 1
ATOM 8277 C CA . GLU A 1 1054 ? -24.561 46.644 -4.748 1.00 74.12 1054 GLU A CA 1
ATOM 8278 C C . GLU A 1 1054 ? -24.827 45.138 -4.947 1.00 74.12 1054 GLU A C 1
ATOM 8280 O O . GLU A 1 1054 ? -25.644 44.559 -4.232 1.00 74.12 1054 GLU A O 1
ATOM 8285 N N . GLU A 1 1055 ? -24.103 44.462 -5.849 1.00 75.44 1055 GLU A N 1
ATOM 8286 C CA . GLU A 1 1055 ? -24.200 43.002 -6.003 1.00 75.44 1055 GLU A CA 1
ATOM 8287 C C . GLU A 1 1055 ? -23.683 42.212 -4.796 1.00 75.44 1055 GLU A C 1
ATOM 8289 O O . GLU A 1 1055 ? -24.323 41.237 -4.405 1.00 75.44 1055 GLU A O 1
ATOM 8294 N N . LYS A 1 1056 ? -22.543 42.602 -4.204 1.00 73.94 1056 LYS A N 1
ATOM 8295 C CA . LYS A 1 1056 ? -22.008 41.930 -3.006 1.00 73.94 1056 LYS A CA 1
ATOM 8296 C C . LYS A 1 1056 ? -22.982 42.097 -1.845 1.00 73.94 1056 LYS A C 1
ATOM 8298 O O . LYS A 1 1056 ? -23.301 41.124 -1.172 1.00 73.94 1056 LYS A O 1
ATOM 8303 N N . VAL A 1 1057 ? -23.517 43.308 -1.673 1.00 74.62 1057 VAL A N 1
ATOM 8304 C CA . VAL A 1 1057 ? -24.512 43.625 -0.644 1.00 74.62 1057 VAL A CA 1
ATOM 8305 C C . VAL A 1 1057 ? -25.812 42.839 -0.872 1.00 74.62 1057 VAL A C 1
ATOM 8307 O O . VAL A 1 1057 ? -26.338 42.252 0.068 1.00 74.62 1057 VAL A O 1
ATOM 8310 N N . LYS A 1 1058 ? -26.307 42.734 -2.116 1.00 75.06 1058 LYS A N 1
ATOM 8311 C CA . LYS A 1 1058 ? -27.468 41.887 -2.457 1.00 75.06 1058 LYS A CA 1
ATOM 8312 C C . LYS A 1 1058 ? -27.218 40.404 -2.164 1.00 75.06 1058 LYS A C 1
ATOM 8314 O O . LYS A 1 1058 ? -28.081 39.779 -1.558 1.00 75.06 1058 LYS A O 1
ATOM 8319 N N . LYS A 1 1059 ? -26.059 39.858 -2.550 1.00 74.25 1059 LYS A N 1
ATOM 8320 C CA . LYS A 1 1059 ? -25.679 38.455 -2.295 1.00 74.25 1059 LYS A CA 1
ATOM 8321 C C . LYS A 1 1059 ? -25.550 38.173 -0.791 1.00 74.25 1059 LYS A C 1
ATOM 8323 O O . LYS A 1 1059 ? -26.100 37.187 -0.312 1.00 74.25 1059 LYS A O 1
ATOM 8328 N N . ALA A 1 1060 ? -24.938 39.079 -0.028 1.00 69.19 1060 ALA A N 1
ATOM 8329 C CA . ALA A 1 1060 ? -24.860 38.987 1.431 1.00 69.19 1060 ALA A CA 1
ATOM 8330 C C . ALA A 1 1060 ? -26.248 39.056 2.099 1.00 69.19 1060 ALA A C 1
ATOM 8332 O O . ALA A 1 1060 ? -26.552 38.223 2.950 1.00 69.19 1060 ALA A O 1
ATOM 8333 N N . PHE A 1 1061 ? -27.131 39.967 1.666 1.00 72.50 1061 PHE A N 1
ATOM 8334 C CA . PHE A 1 1061 ? -28.521 40.015 2.143 1.00 72.50 1061 PHE A CA 1
ATOM 8335 C C . PHE A 1 1061 ? -29.352 38.787 1.731 1.00 72.50 1061 PHE A C 1
ATOM 8337 O O . PHE A 1 1061 ? -30.302 38.447 2.432 1.00 72.50 1061 PHE A O 1
ATOM 8344 N N . GLN A 1 1062 ? -29.018 38.113 0.626 1.00 73.56 1062 GLN A N 1
ATOM 8345 C CA . GLN A 1 1062 ? -29.645 36.847 0.226 1.00 73.56 1062 GLN A CA 1
ATOM 8346 C C . GLN A 1 1062 ? -29.155 35.655 1.059 1.00 73.56 1062 GLN A C 1
ATOM 8348 O O . GLN A 1 1062 ? -29.963 34.780 1.353 1.00 73.56 1062 GLN A O 1
ATOM 8353 N N . LYS A 1 1063 ? -27.872 35.627 1.451 1.00 68.06 1063 LYS A N 1
ATOM 8354 C CA . LYS A 1 1063 ? -27.295 34.564 2.291 1.00 68.06 1063 LYS A CA 1
ATOM 8355 C C . LYS A 1 1063 ? -27.687 34.721 3.768 1.00 68.06 1063 LYS A C 1
ATOM 8357 O O . LYS A 1 1063 ? -28.283 33.822 4.347 1.00 68.06 1063 LYS A O 1
ATOM 8362 N N . ASN A 1 1064 ? -27.397 35.887 4.350 1.00 65.19 1064 ASN A N 1
ATOM 8363 C CA . ASN A 1 1064 ? -27.408 36.112 5.802 1.00 65.19 1064 ASN A CA 1
ATOM 8364 C C . ASN A 1 1064 ? -28.503 37.098 6.263 1.00 65.19 1064 ASN A C 1
ATOM 8366 O O . ASN A 1 1064 ? -28.583 37.431 7.444 1.00 65.19 1064 ASN A O 1
ATOM 8370 N N . GLY A 1 1065 ? -29.341 37.614 5.357 1.00 67.38 1065 GLY A N 1
ATOM 8371 C CA . GLY A 1 1065 ? -30.379 38.593 5.698 1.00 67.38 1065 GLY A CA 1
ATOM 8372 C C . GLY A 1 1065 ? -29.833 39.887 6.322 1.00 67.38 1065 GLY A C 1
ATOM 8373 O O . GLY A 1 1065 ? -28.669 40.247 6.172 1.00 67.38 1065 GLY A O 1
ATOM 8374 N N . LEU A 1 1066 ? -30.693 40.608 7.047 1.00 64.88 1066 LEU A N 1
ATOM 8375 C CA . LEU A 1 1066 ? -30.352 41.869 7.732 1.00 64.88 1066 LEU A CA 1
ATOM 8376 C C . LEU A 1 1066 ? -29.495 41.679 9.002 1.00 64.88 1066 LEU A C 1
ATOM 8378 O O . LEU A 1 1066 ? -29.173 42.669 9.658 1.00 64.88 1066 LEU A O 1
ATOM 8382 N N . LEU A 1 1067 ? -29.168 40.433 9.360 1.00 69.69 1067 LEU A N 1
ATOM 8383 C CA . LEU A 1 1067 ? -28.650 40.034 10.672 1.00 69.69 1067 LEU A CA 1
ATOM 8384 C C . LEU A 1 1067 ? -27.285 40.660 10.995 1.00 69.69 1067 LEU A C 1
ATOM 8386 O O . LEU A 1 1067 ? -27.118 41.194 12.084 1.00 69.69 1067 LEU A O 1
ATOM 8390 N N . TYR A 1 1068 ? -26.351 40.674 10.038 1.00 79.75 1068 TYR A N 1
ATOM 8391 C CA . TYR A 1 1068 ? -24.963 41.120 10.255 1.00 79.75 1068 TYR A CA 1
ATOM 8392 C C . TYR A 1 1068 ? -24.593 42.460 9.584 1.00 79.75 1068 TYR A C 1
ATOM 8394 O O . TYR A 1 1068 ? -23.414 42.784 9.425 1.00 79.75 1068 TYR A O 1
ATOM 8402 N N . ALA A 1 1069 ? -25.582 43.249 9.154 1.00 80.38 1069 ALA A N 1
ATOM 8403 C CA . ALA A 1 1069 ? -25.355 44.534 8.486 1.00 80.38 1069 ALA A CA 1
ATOM 8404 C C . ALA A 1 1069 ? -25.415 45.710 9.476 1.00 80.38 1069 ALA A C 1
ATOM 8406 O O . ALA A 1 1069 ? -26.345 45.785 10.285 1.00 80.38 1069 ALA A O 1
ATOM 8407 N N . SER A 1 1070 ? -24.490 46.673 9.384 1.00 84.38 1070 SER A N 1
ATOM 8408 C CA . SER A 1 1070 ? -24.548 47.901 10.194 1.00 84.38 1070 SER A CA 1
ATOM 8409 C C . SER A 1 1070 ? -25.858 48.657 9.948 1.00 84.38 1070 SER A C 1
ATOM 8411 O O . SER A 1 1070 ? -26.450 48.558 8.867 1.00 84.38 1070 SER A O 1
ATOM 8413 N N . GLN A 1 1071 ? -26.351 49.394 10.950 1.00 81.31 1071 GLN A N 1
ATOM 8414 C CA . GLN A 1 1071 ? -27.627 50.111 10.820 1.00 81.31 1071 GLN A CA 1
ATOM 8415 C C . GLN A 1 1071 ? -27.601 51.050 9.607 1.00 81.31 1071 GLN A C 1
ATOM 8417 O O . GLN A 1 1071 ? -28.515 51.030 8.788 1.00 81.31 1071 GLN A O 1
ATOM 8422 N N . ARG A 1 1072 ? -26.498 51.784 9.434 1.00 82.50 1072 ARG A N 1
ATOM 8423 C CA . ARG A 1 1072 ? -26.302 52.690 8.304 1.00 82.50 1072 ARG A CA 1
ATOM 8424 C C . ARG A 1 1072 ? -26.425 51.991 6.947 1.00 82.50 1072 ARG A C 1
ATOM 8426 O O . ARG A 1 1072 ? -27.084 52.521 6.059 1.00 82.50 1072 ARG A O 1
ATOM 8433 N N . LEU A 1 1073 ? -25.832 50.807 6.778 1.00 81.50 1073 LEU A N 1
ATOM 8434 C CA . LEU A 1 1073 ? -25.932 50.063 5.519 1.00 81.50 1073 LEU A CA 1
ATOM 8435 C C . LEU A 1 1073 ? -27.359 49.545 5.268 1.00 81.50 1073 LEU A C 1
ATOM 8437 O O . LEU A 1 1073 ? -27.799 49.488 4.119 1.00 81.50 1073 LEU A O 1
ATOM 8441 N N . ARG A 1 1074 ? -28.097 49.192 6.330 1.00 79.94 1074 ARG A N 1
ATOM 8442 C CA . ARG A 1 1074 ? -29.523 48.843 6.231 1.00 79.94 1074 ARG A CA 1
ATOM 8443 C C . ARG A 1 1074 ? -30.348 50.052 5.784 1.00 79.94 1074 ARG A C 1
ATOM 8445 O O . ARG A 1 1074 ? -31.130 49.918 4.847 1.00 79.94 1074 ARG A O 1
ATOM 8452 N N . ASP A 1 1075 ? -30.124 51.220 6.380 1.00 81.56 1075 ASP A N 1
ATOM 8453 C CA . ASP A 1 1075 ? -30.807 52.468 6.020 1.00 81.56 1075 ASP A CA 1
ATOM 8454 C C . ASP A 1 1075 ? -30.482 52.901 4.573 1.00 81.56 1075 ASP A C 1
ATOM 8456 O O . ASP A 1 1075 ? -31.390 53.232 3.809 1.00 81.56 1075 ASP A O 1
ATOM 8460 N N . GLU A 1 1076 ? -29.213 52.811 4.149 1.00 79.88 1076 GLU A N 1
ATOM 8461 C CA . GLU A 1 1076 ? -28.774 53.080 2.767 1.00 79.88 1076 GLU A CA 1
ATOM 8462 C C . GLU A 1 1076 ? -29.419 52.104 1.753 1.00 79.88 1076 GLU A C 1
ATOM 8464 O O . GLU A 1 1076 ? -29.877 52.534 0.690 1.00 79.88 1076 GLU A O 1
ATOM 8469 N N . TYR A 1 1077 ? -29.541 50.810 2.087 1.00 78.31 1077 TYR A N 1
ATOM 8470 C CA . TYR A 1 1077 ? -30.227 49.812 1.250 1.00 78.31 1077 TYR A CA 1
ATOM 8471 C C . TYR A 1 1077 ? -31.746 50.030 1.177 1.00 78.31 1077 TYR A C 1
ATOM 8473 O O . TYR A 1 1077 ? -32.341 49.902 0.103 1.00 78.31 1077 TYR A O 1
ATOM 8481 N N . PHE A 1 1078 ? -32.393 50.358 2.300 1.00 78.75 1078 PHE A N 1
ATOM 8482 C CA . PHE A 1 1078 ? -33.834 50.605 2.332 1.00 78.75 1078 PHE A CA 1
ATOM 8483 C C . PHE A 1 1078 ? -34.215 51.892 1.601 1.00 78.75 1078 PHE A C 1
ATOM 8485 O O . PHE A 1 1078 ? -35.184 51.868 0.847 1.00 78.75 1078 PHE A O 1
ATOM 8492 N N . ALA A 1 1079 ? -33.441 52.973 1.741 1.00 76.94 1079 ALA A N 1
ATOM 8493 C CA . ALA A 1 1079 ? -33.647 54.193 0.961 1.00 76.94 1079 ALA A CA 1
ATOM 8494 C C . ALA A 1 1079 ? -33.575 53.907 -0.550 1.00 76.94 1079 ALA A C 1
ATOM 8496 O O . ALA A 1 1079 ? -34.494 54.248 -1.291 1.00 76.94 1079 ALA A O 1
ATOM 8497 N N . PHE A 1 1080 ? -32.551 53.170 -0.995 1.00 71.25 1080 PHE A N 1
ATOM 8498 C CA . PHE A 1 1080 ? -32.405 52.766 -2.398 1.00 71.25 1080 PHE A CA 1
ATOM 8499 C C . PHE A 1 1080 ? -33.564 51.890 -2.912 1.00 71.25 1080 PHE A C 1
ATOM 8501 O O . PHE A 1 1080 ? -33.937 51.994 -4.077 1.00 71.25 1080 PHE A O 1
ATOM 8508 N N . ARG A 1 1081 ? -34.170 51.059 -2.051 1.00 69.12 1081 ARG A N 1
ATOM 8509 C CA . ARG A 1 1081 ? -35.384 50.279 -2.367 1.00 69.12 1081 ARG A CA 1
ATOM 8510 C C . ARG A 1 1081 ? -36.687 51.091 -2.398 1.00 69.12 1081 ARG A C 1
ATOM 8512 O O . ARG A 1 1081 ? -37.682 50.547 -2.863 1.00 69.12 1081 ARG A O 1
ATOM 8519 N N . TYR A 1 1082 ? -36.706 52.316 -1.873 1.00 62.19 1082 TYR A N 1
ATOM 8520 C CA . TYR A 1 1082 ? -37.860 53.227 -1.937 1.00 62.19 1082 TYR A CA 1
ATOM 8521 C C . TYR A 1 1082 ? -37.745 54.262 -3.075 1.00 62.19 1082 TYR A C 1
ATOM 8523 O O . TYR A 1 1082 ? -38.756 54.849 -3.453 1.00 62.19 1082 TYR A O 1
ATOM 8531 N N . ASP A 1 1083 ? -36.543 54.451 -3.633 1.00 53.94 1083 ASP A N 1
ATOM 8532 C CA . ASP A 1 1083 ? -36.268 55.258 -4.835 1.00 53.94 1083 ASP A CA 1
ATOM 8533 C C . ASP A 1 1083 ? -36.457 54.473 -6.166 1.00 53.94 1083 ASP A C 1
ATOM 8535 O O . ASP A 1 1083 ? -36.203 55.027 -7.241 1.00 53.94 1083 ASP A O 1
ATOM 8539 N N . GLN A 1 1084 ? -36.888 53.199 -6.114 1.00 47.25 1084 GLN A N 1
ATOM 8540 C CA . GLN A 1 1084 ? -37.198 52.327 -7.269 1.00 47.25 1084 GLN A CA 1
ATOM 8541 C C . GLN A 1 1084 ? -38.673 51.903 -7.303 1.00 47.25 1084 GLN A C 1
ATOM 8543 O O . GLN A 1 1084 ? -39.236 51.917 -8.421 1.00 47.25 1084 GLN A O 1
#

Mean predicted aligned error: 17.61 Å

Secondary structure (DSSP, 8-state):
----------------------------------------------------GGGGTT-----S-----PPP-HHHHHHHHHHHHHHHHTT-----EEEE-HHHHHHHHTSPP-HHHHHHH-S---GGG-SS--HHHHHHHHTTS-GGGHHHHHHHHHHHHHHHTSHHHHHHHTTSHHHHHHHHHHHHHHHHSTT--EEEEEEETTSSBTTB--TT-S-EEE-BSS-HHHHHHHHHHGGG-GGG-TTS-PPPEEEEEEEPP-EEEEEEEES-SBSS--EEEEEEEES-THHHHT--S-PBPEEEEEEPPSSTTS--EEEEE--B-SEEEEEEEETTEEEEEEEE-SGGG--SSTTPPPHHHHHHHHHHHHHHHHHHTS-EEEEEEEETTS-EEEEEEEE----B---EESSPPPSS-SEEEEEEE-EEEEEEEEE--GGGGGGPPTTEEEEESS--GGGSSHHHHHHEEEEEESS--SSSHHHHHHHHHT-EEEE-GGGHHHHHTTTT-EEEEEEEEETTEEEEEEEES--HHHHHHTEE--TTSS--PPPP-PPPTTTTSPPTT--SSHHHHHHHHHHHHHHHHGGGSTTSTTHHHH-HHHHHT-TTHHHHHHHHHHHHHHHHHHHHHHHHHHHHHHHTTTTS--HHHHHHHHHHHHHHHHHHHHHHHHHHHHHHHHHHHHHHHTT---TTHHHHHHHHHHHHHHHHH----SSGGG--SHHHHHHHHHHHHHHHHHHHHHHTTSSEEEEETTEEEEE-S-TT----SS-HHHHHHHHHH-SEEEEEEETTEEEEEEEETTEEEEEEEES--TTSS--EEEEEEE---B-TTS-B-HHHHHHHHHHHHHHHHH-S-TTSPPPEEEEETTTTEEEEEE-S-S-HHHHHHHHHHHHHHHHTTTT-HHHHTT--SSSS----HHHHHHHHS--S-SHHHHHHHHHHHHHHHT-SS---TTTGGGTS-HHHHHHHHHHHHHHS-TTTHHHHHT-TTS-HHHHHHHHHHHHHH-HHHHHHHHHHHSGGGTT---EEE--TTSS-EEEE-TTS-GGGSHHHHHHHHHHHTTTTB-HHHHHHHHHHHH--

Radius of gyration: 38.16 Å; Cα contacts (8 Å, |Δi|>4): 1856; chains: 1; bounding box: 118×105×106 Å

pLDDT: mean 77.19, std 16.91, range [24.27, 97.56]

Nearest PDB structures (foldseek):
  1dik-assembly1_A  TM=3.513E-01  e=2.998E-09  [Clostridium] symbiosum
  1ggo-assembly1_A  TM=3.425E-01  e=2.875E-09  [Clostridium] symbiosum
  1j6w-assembly1_B  TM=3.237E-01  e=1.113E+00  Haemophilus influenzae

Foldseek 3Di:
DDDDDDDDDDDDDDDDDDDDDDDDDDDDDDDDDDDDDDDDDDDDDDDDDPDDPVVVPPDDPPDPDPDDDDQQDCQFQFDFRSQLVLCVVVVAFAFDKDKQTLVLLVQLQQFFADPVLLVVLQVDDDPVCVPRDGNVVVLVVLVVDDPVCLVNLQSSLRSQLVSLLDPRSCVRPCVPPSNVVQVVRVVVSCVVPPPFKKKKAKHFSCDQALQHNCAPQFDMGIAWPDRVVSNVSNRQSSQSHSLNCPSSRRGRIMIMIGTDFQFQKWWKWWQAAALVFRKIKTFMDGTYHCQAQAQAVLKFTWIKIWGDDLDPPDDTDIDTDQIQDQWDWGWDQDPGHIDTDIDGDPPSRDDPCPPPQDPVQVVSVNQSQLQVCLLLLATKMWIWGQHPVRHIHTHGMHHQNDHAAQWEFQAADDPAFLAWFAWQAFDKFKDFAAEDDPVCLVVDAARYEYEYQTDDPVCLRPVNLRRHNAYEHCHGYNNHSVSSSCNSSVHTYGHGHPSSVSSVVRGGFIKMWGFHHYNNHTTTTIGGDDCPVVRVLRIPRACRPPDLDPADPQDDLVRLAADDVQDPALQSLVQSLVSLLVSLCCCVDRSHLLSCLVRVNNLSSHPCNVVSLVSNLVSVVSNLSSLVNSLVSLVVLLCLLPPDFDPLSVVLNVCSVLLVVVSVVLVVVLVVLSCLQPVSVVCSVVSNGDRCSSSSNNVSSNVNCCQAPPDDDPGSNPDRHSNNSSVVSVVSSVVCSQRSLVSSVQWDWDDDQQEIETERDDPPDDDFLADPLLVVLVVVFANHWYWYHYHQKIWIWGCFPNKTKIWIWGCDDPVGRKTKIKIKIFDDQADPVGDGQQLVLLLVLLLLLLLLQLCLDVPFDPWDWDDDVNRRMIMIMTMRQPDSVSSNSSSLLSSLSSLLSRCSSVQCRPADLAPPDDDDVVVSVSNSPDNCPDLSSVLSNLLSLLSQLLDPPDPRCPRCLVRHDPVSNVLSVLSNVLRVCPPPNVCSLPPPPQDLLSSLSSLLSVCRVALQVSQVCVCVSPVVLPPFWFFFDRDSVSDTHTLPDRPDDCVVCVVSVVVCCVPPNPRRTHPNNVVVVVVVVVVD